Protein AF-0000000074530853 (afdb_homodimer)

Organism: Naegleria gruberi (NCBI:txid5762)

Sequence (790 aa):
MLRNKLYGSTVIQHSIPSSITKKFTQQRLLQLRAMTDRDCDHSHHGNNQDSSLICQQEFNFHFNSVNGVVKGKRWMQDLLSKIGNTPITKLKIPATHDSATYNVSTSQDYSSDTLSDPSMLLIPQLVQIFQAYGLNTQRVKQFVAPWFKNQECSIYQQLNHGIRHLDLRVCKQSTGTTAETKYVACHGIVSVTIANVLRQVKQFLNENKKEIVTLDFNHLYGFSTQNDHLEFVNMSRTILGSDLLINPSQFTTNSTLNQIFTTSQRVFFYYVHTATVINYGSQFNLFPSWKIDTRWANKQDMTSLKTEILVELNSRTDFRYGFVSQIVMTPDLNMMVNGLFESPKSVKELATMNYGVIPTWISNDLPDSKMNVVNADYYHLFGDDFVSAVIAQNLMLRNKLYGSTVIQHSIPSSITKKFTQQRLLQLRAMTDRDCDHSHHGNNQDSSLICQQEFNFHFNSVNGVVKGKRWMQDLLSKIGNTPITKLKIPATHDSATYNVSTSQDYSSDTLSDPSMLLIPQLVQIFQAYGLNTQRVKQFVAPWFKNQECSIYQQLNHGIRHLDLRVCKQSTGTTAETKYVACHGIVSVTIANVLRQVKQFLNENKKEIVTLDFNHLYGFSTQNDHLEFVNMSRTILGSDLLINPSQFTTNSTLNQIFTTSQRVFFYYVHTATVINYGSQFNLFPSWKIDTRWANKQDMTSLKTEILVELNSRTDFRYGFVSQIVMTPDLNMMVNGLFESPKSVKELATMNYGVIPTWISNDLPDSKMNVVNADYYHLFGDDFVSAVIAQNL

InterPro domains:
  IPR017946 PLC-like phosphodiesterase, TIM beta/alpha-barrel domain superfamily [G3DSA:3.20.20.190] (70-394)
  IPR017946 PLC-like phosphodiesterase, TIM beta/alpha-barrel domain superfamily [SSF51695] (73-394)
  IPR051057 Phosphoinositide phospholipase C domain-containing protein [PTHR13593] (38-394)

Foldseek 3Di:
DPDPPPPPPVPPPPPPDDPDPPPPPPPVVVVVVPPPPPVPCPPPPPVQPPLLVLLVDWAWDDDPVAPDIQTQLANCVSCCVQFQFFFQQQAQAEAAALQQLQAQDLVFDFFQCCVPPPQNVVLVVVLVVCVVVVHDSSVSSVLCRQAQRQENHHLLSCNRLNHAEYHFAWTAQPVDDALQRRIATDRRTTGGTVLVNLLSVLVSCVVHQLAAHEYAHAHYGPQDDPVNVVSNLVSSCVSNPQQQADACVLDASRGGSNSPSVGSHHYAAEDDPPVCCVVCCRVSVYDYNVLEDEDDQAAQAQVSLLVSLQVVLVPDDDSSGHYERENEHHDDPVQSVVLVPDPPNHSVRSCVVHVPCVLVCLQPPHDSRRHRYYYYGHQCSPHSSNVNSSNNSSD/DPDPCPPPPPPPPPPPDDPDPPPPPPPVVVVVVPPPPPVPCPPPPPVQPPLLVLLPDWAWDDDPVAPDIQTQLANCVSCCVQFQFFFLLQAQAEAAALQQLQAQDLVFDFFQCCVPPPQNVVLVVVLVVCVVVVHDSSVSSVLCRQAQRQENHHLLSCNRLNHAEYHFAWTADPVDDALQRGIATDRRTTGGTVLVNLLSVLVSCVVHQLAAHEYAHAHYGPQDDPVNVVSNLVSSCVSNPQQQADACVLDASGGGSNSPSVGSHHYAAEDAPVVCCVVCCRVSVYDYNVLAAEDDQAAQAQVSLLVSLQVVLVPDDDSSGHYERENEHHDDPVQSVVLVPDPPNHSVRSCVVHVPCVLVCLQPPHDSRRHRYYYGGHQCSPHSSNVNSSNNSSD

Structure (mmCIF, N/CA/C/O backbone):
data_AF-0000000074530853-model_v1
#
loop_
_entity.id
_entity.type
_entity.pdbx_description
1 polymer 'Predicted protein'
#
loop_
_atom_site.group_PDB
_atom_site.id
_atom_site.type_symbol
_atom_site.label_atom_id
_atom_site.label_alt_id
_atom_site.label_comp_id
_atom_site.label_asym_id
_atom_site.label_entity_id
_atom_site.label_seq_id
_atom_site.pdbx_PDB_ins_code
_atom_site.Cartn_x
_atom_site.Cartn_y
_atom_site.Cartn_z
_atom_site.occupancy
_atom_site.B_iso_or_equiv
_atom_site.auth_seq_id
_atom_site.auth_comp_id
_atom_site.auth_asym_id
_atom_site.auth_atom_id
_atom_site.pdbx_PDB_model_num
ATOM 1 N N . MET A 1 1 ? -43.875 40.969 3.439 1 19.84 1 MET A N 1
ATOM 2 C CA . MET A 1 1 ? -44.25 40.719 2.045 1 19.84 1 MET A CA 1
ATOM 3 C C . MET A 1 1 ? -43.094 41.094 1.112 1 19.84 1 MET A C 1
ATOM 5 O O . MET A 1 1 ? -43.312 41.594 0.015 1 19.84 1 MET A O 1
ATOM 9 N N . LEU A 1 2 ? -41.812 41.125 1.613 1 19.27 2 LEU A N 1
ATOM 10 C CA . LEU A 1 2 ? -40.656 41.75 0.961 1 19.27 2 LEU A CA 1
ATOM 11 C C . LEU A 1 2 ? -40.438 41.125 -0.413 1 19.27 2 LEU A C 1
ATOM 13 O O . LEU A 1 2 ? -40.5 39.906 -0.574 1 19.27 2 LEU A O 1
ATOM 17 N N . ARG A 1 3 ? -40.594 41.938 -1.485 1 18.61 3 ARG A N 1
ATOM 18 C CA . ARG A 1 3 ? -40.562 41.969 -2.943 1 18.61 3 ARG A CA 1
ATOM 19 C C . ARG A 1 3 ? -39.281 41.281 -3.467 1 18.61 3 ARG A C 1
ATOM 21 O O . ARG A 1 3 ? -38.188 41.625 -3.055 1 18.61 3 ARG A O 1
ATOM 28 N N . ASN A 1 4 ? -39.375 39.969 -3.947 1 18.88 4 ASN A N 1
ATOM 29 C CA . ASN A 1 4 ? -38.594 38.812 -4.422 1 18.88 4 ASN A CA 1
ATOM 30 C C . ASN A 1 4 ? -37.875 39.125 -5.73 1 18.88 4 ASN A C 1
ATOM 32 O O . ASN A 1 4 ? -38.438 38.969 -6.812 1 18.88 4 ASN A O 1
ATOM 36 N N . LYS A 1 5 ? -37.219 40.438 -5.758 1 20.22 5 LYS A N 1
ATOM 37 C CA . LYS A 1 5 ? -36.75 40.969 -7.027 1 20.22 5 LYS A CA 1
ATOM 38 C C . LYS A 1 5 ? -35.906 39.938 -7.789 1 20.22 5 LYS A C 1
ATOM 40 O O . LYS A 1 5 ? -34.906 39.469 -7.285 1 20.22 5 LYS A O 1
ATOM 45 N N . LEU A 1 6 ? -36.469 39.125 -8.688 1 20.3 6 LEU A N 1
ATOM 46 C CA . LEU A 1 6 ? -36.188 38 -9.594 1 20.3 6 LEU A CA 1
ATOM 47 C C . LEU A 1 6 ? -35.188 38.406 -10.656 1 20.3 6 LEU A C 1
ATOM 49 O O . LEU A 1 6 ? -35.5 39.125 -11.602 1 20.3 6 LEU A O 1
ATOM 53 N N . TYR A 1 7 ? -34.094 39.25 -10.211 1 19.94 7 TYR A N 1
ATOM 54 C CA . TYR A 1 7 ? -33.312 39.844 -11.281 1 19.94 7 TYR A CA 1
ATOM 55 C C . TYR A 1 7 ? -32.844 38.781 -12.266 1 19.94 7 TYR A C 1
ATOM 57 O O . TYR A 1 7 ? -32.438 37.656 -11.867 1 19.94 7 TYR A O 1
ATOM 65 N N . GLY A 1 8 ? -33.406 38.688 -13.453 1 20.14 8 GLY A N 1
ATOM 66 C CA . GLY A 1 8 ? -33.375 37.938 -14.695 1 20.14 8 GLY A CA 1
ATOM 67 C C . GLY A 1 8 ? -32 37.906 -15.328 1 20.14 8 GLY A C 1
ATOM 68 O O . GLY A 1 8 ? -31.531 38.906 -15.883 1 20.14 8 GLY A O 1
ATOM 69 N N . SER A 1 9 ? -30.938 37.406 -14.609 1 18.47 9 SER A N 1
ATOM 70 C CA . SER A 1 9 ? -29.531 37.469 -15.031 1 18.47 9 SER A CA 1
ATOM 71 C C . SER A 1 9 ? -29.344 36.781 -16.375 1 18.47 9 SER A C 1
ATOM 73 O O . SER A 1 9 ? -29.625 35.594 -16.516 1 18.47 9 SER A O 1
ATOM 75 N N . THR A 1 10 ? -29.703 37.438 -17.422 1 19.89 10 THR A N 1
ATOM 76 C CA . THR A 1 10 ? -29.609 37 -18.797 1 19.89 10 THR A CA 1
ATOM 77 C C . THR A 1 10 ? -28.203 36.531 -19.141 1 19.89 10 THR A C 1
ATOM 79 O O . THR A 1 10 ? -27.266 37.344 -19.109 1 19.89 10 THR A O 1
ATOM 82 N N . VAL A 1 11 ? -27.75 35.406 -18.766 1 20.22 11 VAL A N 1
ATOM 83 C CA . VAL A 1 11 ? -26.438 34.812 -18.969 1 20.22 11 VAL A CA 1
ATOM 84 C C . VAL A 1 11 ? -26.141 34.719 -20.453 1 20.22 11 VAL A C 1
ATOM 86 O O . VAL A 1 11 ? -26.875 34.031 -21.188 1 20.22 11 VAL A O 1
ATOM 89 N N . ILE A 1 12 ? -25.672 35.812 -21.031 1 20.52 12 ILE A N 1
ATOM 90 C CA . ILE A 1 12 ? -25.312 35.938 -22.438 1 20.52 12 ILE A CA 1
ATOM 91 C C . ILE A 1 12 ? -24.344 34.812 -22.812 1 20.52 12 ILE A C 1
ATOM 93 O O . ILE A 1 12 ? -23.328 34.625 -22.141 1 20.52 12 ILE A O 1
ATOM 97 N N . GLN A 1 13 ? -24.703 33.781 -23.531 1 19.81 13 GLN A N 1
ATOM 98 C CA . GLN A 1 13 ? -24.203 32.531 -24.062 1 19.81 13 GLN A CA 1
ATOM 99 C C . GLN A 1 13 ? -23.062 32.75 -25.062 1 19.81 13 GLN A C 1
ATOM 101 O O . GLN A 1 13 ? -23.312 33.062 -26.234 1 19.81 13 GLN A O 1
ATOM 106 N N . HIS A 1 14 ? -22.109 33.688 -24.734 1 19.84 14 HIS A N 1
ATOM 107 C CA . HIS A 1 14 ? -21.25 33.938 -25.891 1 19.84 14 HIS A CA 1
ATOM 108 C C . HIS A 1 14 ? -20.531 32.656 -26.312 1 19.84 14 HIS A C 1
ATOM 110 O O . HIS A 1 14 ? -20.094 31.875 -25.453 1 19.84 14 HIS A O 1
ATOM 116 N N . SER A 1 15 ? -20.719 32.125 -27.531 1 20.89 15 SER A N 1
ATOM 117 C CA . SER A 1 15 ? -20.344 30.984 -28.375 1 20.89 15 SER A CA 1
ATOM 118 C C . SER A 1 15 ? -18.844 30.938 -28.594 1 20.89 15 SER A C 1
ATOM 120 O O . SER A 1 15 ? -18.281 31.75 -29.328 1 20.89 15 SER A O 1
ATOM 122 N N . ILE A 1 16 ? -17.969 30.766 -27.578 1 22.27 16 ILE A N 1
ATOM 123 C CA . ILE A 1 16 ? -16.547 30.828 -27.859 1 22.27 16 ILE A CA 1
ATOM 124 C C . ILE A 1 16 ? -16.172 29.703 -28.828 1 22.27 16 ILE A C 1
ATOM 126 O O . ILE A 1 16 ? -16.547 28.547 -28.625 1 22.27 16 ILE A O 1
ATOM 130 N N . PRO A 1 17 ? -15.68 29.953 -30.078 1 22.41 17 PRO A N 1
ATOM 131 C CA . PRO A 1 17 ? -15.43 29.094 -31.234 1 22.41 17 PRO A CA 1
ATOM 132 C C . PRO A 1 17 ? -14.469 27.953 -30.922 1 22.41 17 PRO A C 1
ATOM 134 O O . PRO A 1 17 ? -13.641 28.062 -30.016 1 22.41 17 PRO A O 1
ATOM 137 N N . SER A 1 18 ? -14.727 26.609 -31.469 1 21.72 18 SER A N 1
ATOM 138 C CA . SER A 1 18 ? -14.43 25.188 -31.359 1 21.72 18 SER A CA 1
ATOM 139 C C . SER A 1 18 ? -12.953 24.906 -31.609 1 21.72 18 SER A C 1
ATOM 141 O O . SER A 1 18 ? -12.414 23.906 -31.125 1 21.72 18 SER A O 1
ATOM 143 N N . SER A 1 19 ? -12.266 25.609 -32.5 1 21.89 19 SER A N 1
ATOM 144 C CA . SER A 1 19 ? -11.211 25.047 -33.344 1 21.89 19 SER A CA 1
ATOM 145 C C . SER A 1 19 ? -9.922 24.859 -32.562 1 21.89 19 SER A C 1
ATOM 147 O O . SER A 1 19 ? -9.109 23.984 -32.875 1 21.89 19 SER A O 1
ATOM 149 N N . ILE A 1 20 ? -9.422 25.844 -31.844 1 22.17 20 ILE A N 1
ATOM 150 C CA . ILE A 1 20 ? -7.984 25.969 -31.609 1 22.17 20 ILE A CA 1
ATOM 151 C C . ILE A 1 20 ? -7.539 24.969 -30.547 1 22.17 20 ILE A C 1
ATOM 153 O O . ILE A 1 20 ? -6.355 24.906 -30.203 1 22.17 20 ILE A O 1
ATOM 157 N N . THR A 1 21 ? -8.422 24.297 -29.766 1 19.28 21 THR A N 1
ATOM 158 C CA . THR A 1 21 ? -7.949 23.719 -28.516 1 19.28 21 THR A CA 1
ATOM 159 C C . THR A 1 21 ? -7.27 22.375 -28.75 1 19.28 21 THR A C 1
ATOM 161 O O . THR A 1 21 ? -6.863 21.703 -27.812 1 19.28 21 THR A O 1
ATOM 164 N N . LYS A 1 22 ? -7.32 21.828 -29.953 1 24.02 22 LYS A N 1
ATOM 165 C CA . LYS A 1 22 ? -6.996 20.406 -30.078 1 24.02 22 LYS A CA 1
ATOM 166 C C . LYS A 1 22 ? -5.504 20.156 -29.875 1 24.02 22 LYS A C 1
ATOM 168 O O . LYS A 1 22 ? -5.105 19.141 -29.312 1 24.02 22 LYS A O 1
ATOM 173 N N . LYS A 1 23 ? -4.652 20.938 -30.672 1 25.73 23 LYS A N 1
ATOM 174 C CA . LYS A 1 23 ? -3.342 20.453 -31.094 1 25.73 23 LYS A CA 1
ATOM 175 C C . LYS A 1 23 ? -2.354 20.453 -29.922 1 25.73 23 LYS A C 1
ATOM 177 O O . LYS A 1 23 ? -1.298 19.812 -30 1 25.73 23 LYS A O 1
ATOM 182 N N . PHE A 1 24 ? -2.574 21.391 -29.031 1 21.55 24 PHE A N 1
ATOM 183 C CA . PHE A 1 24 ? -1.417 21.578 -28.172 1 21.55 24 PHE A CA 1
ATOM 184 C C . PHE A 1 24 ? -1.281 20.422 -27.188 1 21.55 24 PHE A C 1
ATOM 186 O O . PHE A 1 24 ? -0.34 20.375 -26.391 1 21.55 24 PHE A O 1
ATOM 193 N N . THR A 1 25 ? -2.371 19.609 -27.047 1 22.95 25 THR A N 1
ATOM 194 C CA . THR A 1 25 ? -2.348 18.75 -25.875 1 22.95 25 THR A CA 1
ATOM 195 C C . THR A 1 25 ? -1.467 17.531 -26.109 1 22.95 25 THR A C 1
ATOM 197 O O . THR A 1 25 ? -1.096 16.844 -25.156 1 22.95 25 THR A O 1
ATOM 200 N N . GLN A 1 26 ? -1.336 17.203 -27.375 1 21.59 26 GLN A N 1
ATOM 201 C CA . GLN A 1 26 ? -0.787 15.867 -27.609 1 21.59 26 GLN A CA 1
ATOM 202 C C . GLN A 1 26 ? 0.68 15.797 -27.188 1 21.59 26 GLN A C 1
ATOM 204 O O . GLN A 1 26 ? 1.127 14.789 -26.656 1 21.59 26 GLN A O 1
ATOM 209 N N . GLN A 1 27 ? 1.491 16.812 -27.672 1 2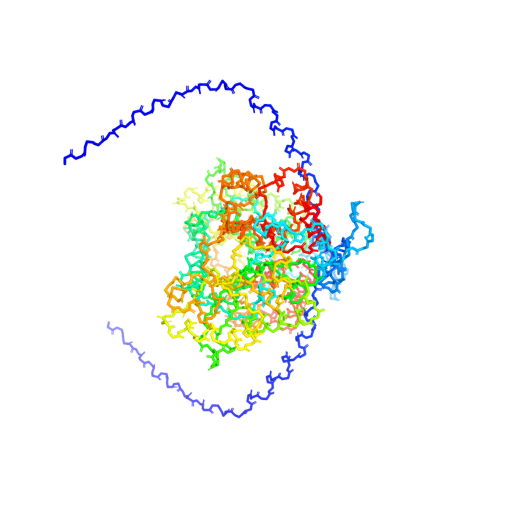2.86 27 GLN A N 1
ATOM 210 C CA . GLN A 1 27 ? 2.938 16.625 -27.703 1 22.86 27 GLN A CA 1
ATOM 211 C C . GLN A 1 27 ? 3.52 16.609 -26.281 1 22.86 27 GLN A C 1
ATOM 213 O O . GLN A 1 27 ? 4.523 15.945 -26.031 1 22.86 27 GLN A O 1
ATOM 218 N N . ARG A 1 28 ? 3.045 17.516 -25.391 1 23.84 28 ARG A N 1
ATOM 219 C CA . ARG A 1 28 ? 3.766 17.672 -24.141 1 23.84 28 ARG A CA 1
ATOM 220 C C . ARG A 1 28 ? 3.609 16.422 -23.266 1 23.84 28 ARG A C 1
ATOM 222 O O . ARG A 1 28 ? 4.262 16.297 -22.234 1 23.84 28 ARG A O 1
ATOM 229 N N . LEU A 1 29 ? 2.559 15.656 -23.578 1 23.06 29 LEU A N 1
ATOM 230 C CA . LEU A 1 29 ? 2.363 14.469 -22.75 1 23.06 29 LEU A CA 1
ATOM 231 C C . LEU A 1 29 ? 3.482 13.461 -22.969 1 23.06 29 LEU A C 1
ATOM 233 O O . LEU A 1 29 ? 3.705 12.578 -22.141 1 23.06 29 LEU A O 1
ATOM 237 N N . LEU A 1 30 ? 4.07 13.445 -24.172 1 24.67 30 LEU A N 1
ATOM 238 C CA . LEU A 1 30 ? 5.051 12.414 -24.5 1 24.67 30 LEU A CA 1
ATOM 239 C C . LEU A 1 30 ? 6.316 12.594 -23.656 1 24.67 30 LEU A C 1
ATOM 241 O O . LEU A 1 30 ? 6.941 11.617 -23.266 1 24.67 30 LEU A O 1
ATOM 245 N N . GLN A 1 31 ? 6.836 13.906 -23.609 1 23.45 31 GLN A N 1
ATOM 246 C CA . GLN A 1 31 ? 8.172 14.039 -23.047 1 23.45 31 GLN A CA 1
ATOM 247 C C . GLN A 1 31 ? 8.164 13.734 -21.547 1 23.45 31 GLN A C 1
ATOM 249 O O . GLN A 1 31 ? 9.211 13.438 -20.969 1 23.45 31 GLN A O 1
ATOM 254 N N . LEU A 1 32 ? 7.02 14.031 -20.875 1 22.2 32 LEU A N 1
ATOM 255 C CA . LEU A 1 32 ? 7.09 13.883 -19.438 1 22.2 32 LEU A CA 1
ATOM 256 C C . LEU A 1 32 ? 7.102 12.414 -19.031 1 22.2 32 LEU A C 1
ATOM 258 O O . LEU A 1 32 ? 7.219 12.094 -17.844 1 22.2 32 LEU A O 1
ATOM 262 N N . ARG A 1 33 ? 6.656 11.477 -19.922 1 23.64 33 ARG A N 1
ATOM 263 C CA . ARG A 1 33 ? 6.699 10.062 -19.562 1 23.64 33 ARG A CA 1
ATOM 264 C C . ARG A 1 33 ? 8.133 9.602 -19.328 1 23.64 33 ARG A C 1
ATOM 266 O O . ARG A 1 33 ? 8.359 8.523 -18.766 1 23.64 33 ARG A O 1
ATOM 273 N N . ALA A 1 34 ? 9.094 10.227 -20.062 1 23.89 34 ALA A N 1
ATOM 274 C CA . ALA A 1 34 ? 10.438 9.641 -20.062 1 23.89 34 ALA A CA 1
ATOM 275 C C . ALA A 1 34 ? 11.07 9.727 -18.672 1 23.89 34 ALA A C 1
ATOM 277 O O . ALA A 1 34 ? 11.828 8.836 -18.281 1 23.89 34 ALA A O 1
ATOM 278 N N . MET A 1 35 ? 10.914 10.977 -18.078 1 22.91 35 MET A N 1
ATOM 279 C CA . MET A 1 35 ? 11.852 11.102 -16.969 1 22.91 35 MET A CA 1
ATOM 280 C C . MET A 1 35 ? 11.406 10.25 -15.781 1 22.91 35 MET A C 1
ATOM 282 O O . MET A 1 35 ? 12.188 10 -14.859 1 22.91 35 MET A O 1
ATOM 286 N N . THR A 1 36 ? 10.07 10.094 -15.703 1 23.19 36 THR A N 1
ATOM 287 C CA . THR A 1 36 ? 9.672 9.688 -14.359 1 23.19 36 THR A CA 1
ATOM 288 C C . THR A 1 36 ? 9.992 8.211 -14.125 1 23.19 36 THR A C 1
ATOM 290 O O . THR A 1 36 ? 9.773 7.684 -13.031 1 23.19 36 THR A O 1
ATOM 293 N N . ASP A 1 37 ? 10.195 7.535 -15.242 1 22.77 37 ASP A N 1
ATOM 294 C CA . ASP A 1 37 ? 10.312 6.121 -14.898 1 22.77 37 ASP A CA 1
ATOM 295 C C . ASP A 1 37 ? 11.578 5.852 -14.094 1 22.77 37 ASP A C 1
ATOM 297 O O . ASP A 1 37 ? 12.414 5.035 -14.492 1 22.77 37 ASP A O 1
ATOM 301 N N . ARG A 1 38 ? 12.18 6.934 -13.602 1 22.92 38 ARG A N 1
ATOM 302 C CA . ARG A 1 38 ? 13.344 6.398 -12.906 1 22.92 38 ARG A CA 1
ATOM 303 C C . ARG A 1 38 ? 12.93 5.383 -11.852 1 22.92 38 ARG A C 1
ATOM 305 O O . ARG A 1 38 ? 12.258 5.73 -10.875 1 22.92 38 ARG A O 1
ATOM 312 N N . ASP A 1 39 ? 12.609 4.195 -12.289 1 22.91 39 ASP A N 1
ATOM 313 C CA . ASP A 1 39 ? 12.547 2.986 -11.477 1 22.91 39 ASP A CA 1
ATOM 314 C C . ASP A 1 39 ? 13.602 3.014 -10.367 1 22.91 39 ASP A C 1
ATOM 316 O O . ASP A 1 39 ? 14.797 3.156 -10.648 1 22.91 39 ASP A O 1
ATOM 320 N N . CYS A 1 40 ? 13.32 3.754 -9.406 1 22.86 40 CYS A N 1
ATOM 321 C CA . CYS A 1 40 ? 14.203 3.549 -8.258 1 22.86 40 CYS A CA 1
ATOM 322 C C . CYS A 1 40 ? 14.469 2.066 -8.031 1 22.86 40 CYS A C 1
ATOM 324 O O . CYS A 1 40 ? 13.672 1.377 -7.391 1 22.86 40 CYS A O 1
ATOM 326 N N . ASP A 1 41 ? 15.039 1.443 -9.07 1 23.83 41 ASP A N 1
ATOM 327 C CA . ASP A 1 41 ? 15.695 0.152 -8.914 1 23.83 41 ASP A CA 1
ATOM 328 C C . ASP A 1 41 ? 16.656 0.168 -7.727 1 23.83 41 ASP A C 1
ATOM 330 O O . ASP A 1 41 ? 17.797 0.631 -7.848 1 23.83 41 ASP A O 1
ATOM 334 N N . HIS A 1 42 ? 16.281 0.712 -6.609 1 25.09 42 HIS A N 1
ATOM 335 C CA . HIS A 1 42 ? 17.172 0.281 -5.543 1 25.09 42 HIS A CA 1
ATOM 336 C C . HIS A 1 42 ? 17.375 -1.231 -5.566 1 25.09 42 HIS A C 1
ATOM 338 O O . HIS A 1 42 ? 16.484 -1.983 -5.168 1 25.09 42 HIS A O 1
ATOM 344 N N . SER A 1 43 ? 18.125 -1.641 -6.543 1 25.64 43 SER A N 1
ATOM 345 C CA . SER A 1 43 ? 18.766 -2.947 -6.57 1 25.64 43 SER A CA 1
ATOM 346 C C . SER A 1 43 ? 19.5 -3.23 -5.266 1 25.64 43 SER A C 1
ATOM 348 O O . SER A 1 43 ? 20.516 -2.6 -4.965 1 25.64 43 SER A O 1
ATOM 350 N N . HIS A 1 44 ? 18.922 -3.242 -4.141 1 27.77 44 HIS A N 1
ATOM 351 C CA . HIS A 1 44 ? 19.719 -4.105 -3.283 1 27.77 44 HIS A CA 1
ATOM 352 C C . HIS A 1 44 ? 20.219 -5.332 -4.043 1 27.77 44 HIS A C 1
ATOM 354 O O . HIS A 1 44 ? 19.406 -6.078 -4.609 1 27.77 44 HIS A O 1
ATOM 360 N N . HIS A 1 45 ? 21.344 -5.16 -4.641 1 29.14 45 HIS A N 1
ATOM 361 C CA . HIS A 1 45 ? 22.156 -6.219 -5.238 1 29.14 45 HIS A CA 1
ATOM 362 C C . HIS A 1 45 ? 22.328 -7.391 -4.277 1 29.14 45 HIS A C 1
ATOM 364 O O . HIS A 1 45 ? 23.359 -7.527 -3.641 1 29.14 45 HIS A O 1
ATOM 370 N N . GLY A 1 46 ? 21.641 -7.598 -3.219 1 31.03 46 GLY A N 1
ATOM 371 C CA . GLY A 1 46 ? 21.922 -8.992 -2.938 1 31.03 46 GLY A CA 1
ATOM 372 C C . GLY A 1 46 ? 21.906 -9.867 -4.18 1 31.03 46 GLY A C 1
ATOM 373 O O . GLY A 1 46 ? 21.359 -9.477 -5.211 1 31.03 46 GLY A O 1
ATOM 374 N N . ASN A 1 47 ? 22.859 -10.734 -4.336 1 33.5 47 ASN A N 1
ATOM 375 C CA . ASN A 1 47 ? 22.969 -11.648 -5.461 1 33.5 47 ASN A CA 1
ATOM 376 C C . ASN A 1 47 ? 21.609 -12.094 -5.969 1 33.5 47 ASN A C 1
ATOM 378 O O . ASN A 1 47 ? 21.172 -13.219 -5.695 1 33.5 47 ASN A O 1
ATOM 382 N N . ASN A 1 48 ? 20.625 -11.344 -5.637 1 37.88 48 ASN A N 1
ATOM 383 C CA . ASN A 1 48 ? 19.422 -11.844 -6.293 1 37.88 48 ASN A CA 1
ATOM 384 C C . ASN A 1 48 ? 19.609 -11.93 -7.809 1 37.88 48 ASN A C 1
ATOM 386 O O . ASN A 1 48 ? 19.578 -10.906 -8.5 1 37.88 48 ASN A O 1
ATOM 390 N N . GLN A 1 49 ? 20.391 -12.648 -8.32 1 45.69 49 GLN A N 1
ATOM 391 C CA . GLN A 1 49 ? 20.297 -12.969 -9.742 1 45.69 49 GLN A CA 1
ATOM 392 C C . GLN A 1 49 ? 18.859 -12.773 -10.25 1 45.69 49 GLN A C 1
ATOM 394 O O . GLN A 1 49 ? 17.906 -13.141 -9.57 1 45.69 49 GLN A O 1
ATOM 399 N N . ASP A 1 50 ? 18.516 -11.766 -11.062 1 65.69 50 ASP A N 1
ATOM 400 C CA . ASP A 1 50 ? 17.281 -11.523 -11.797 1 65.69 50 ASP A CA 1
ATOM 401 C C . ASP A 1 50 ? 16.578 -12.836 -12.133 1 65.69 50 ASP A C 1
ATOM 403 O O . ASP A 1 50 ? 17.094 -13.633 -12.914 1 65.69 50 ASP A O 1
ATOM 407 N N . SER A 1 51 ? 15.672 -13.281 -11.289 1 71.88 51 SER A N 1
ATOM 408 C CA . SER A 1 51 ? 14.922 -14.516 -11.453 1 71.88 51 SER A CA 1
ATOM 409 C C . SER A 1 51 ? 14.555 -14.742 -12.922 1 71.88 51 SER A C 1
ATOM 411 O O . SER A 1 51 ? 14.445 -15.891 -13.367 1 71.88 51 SER A O 1
ATOM 413 N N . SER A 1 52 ? 14.5 -13.672 -13.586 1 76.25 52 SER A N 1
ATOM 414 C CA . SER A 1 52 ? 14.164 -13.812 -15 1 76.25 52 SER A CA 1
ATOM 415 C C . SER A 1 52 ? 15.336 -14.391 -15.789 1 76.25 52 SER A C 1
ATOM 417 O O . SER A 1 52 ? 15.141 -15.055 -16.812 1 76.25 52 SER A O 1
ATOM 419 N N . LEU A 1 53 ? 16.516 -14.172 -15.242 1 84.06 53 LEU A N 1
ATOM 420 C CA . LEU A 1 53 ? 17.703 -14.727 -15.898 1 84.06 53 LEU A CA 1
ATOM 421 C C . LEU A 1 53 ? 17.781 -16.234 -15.688 1 84.06 53 LEU A C 1
ATOM 423 O O . LEU A 1 53 ? 18.234 -16.969 -16.562 1 84.06 53 LEU A O 1
ATOM 427 N N . ILE A 1 54 ? 17.219 -16.672 -14.633 1 87.94 54 ILE A N 1
ATOM 428 C CA . ILE A 1 54 ? 17.234 -18.094 -14.328 1 87.94 54 ILE A CA 1
ATOM 429 C C . ILE A 1 54 ? 16.328 -18.844 -15.312 1 87.94 54 ILE A C 1
ATOM 431 O O . ILE A 1 54 ? 16.625 -19.984 -15.688 1 87.94 54 ILE A O 1
ATOM 435 N N . CYS A 1 55 ? 15.297 -18.234 -15.734 1 94.62 55 CYS A N 1
ATOM 436 C CA . CYS A 1 55 ? 14.375 -18.875 -16.656 1 94.62 55 CYS A CA 1
ATOM 437 C C . CYS A 1 55 ? 15.078 -19.25 -17.969 1 94.62 55 CYS A C 1
ATOM 439 O O . CYS A 1 55 ? 14.68 -20.188 -18.641 1 94.62 55 CYS A O 1
ATOM 441 N N . GLN A 1 56 ? 16.156 -18.625 -18.25 1 93 56 GLN A N 1
ATOM 442 C CA . GLN A 1 56 ? 16.844 -18.844 -19.516 1 93 56 GLN A CA 1
ATOM 443 C C . GLN A 1 56 ? 17.953 -19.891 -19.375 1 93 56 GLN A C 1
ATOM 445 O O . GLN A 1 56 ? 18.531 -20.328 -20.359 1 93 56 GLN A O 1
ATOM 450 N N . GLN A 1 57 ? 18.141 -20.359 -18.25 1 94.19 57 GLN A N 1
ATOM 451 C CA . GLN A 1 57 ? 19.234 -21.297 -17.984 1 94.19 57 GLN A CA 1
ATOM 452 C C . GLN A 1 57 ? 18.766 -22.75 -18.172 1 94.19 57 GLN A C 1
ATOM 454 O O . GLN A 1 57 ? 17.578 -23.047 -18.031 1 94.19 57 GLN A O 1
ATOM 459 N N . GLU A 1 58 ? 19.766 -23.578 -18.516 1 95 58 GLU A N 1
ATOM 460 C CA . GLU A 1 58 ? 19.5 -25.016 -18.531 1 95 58 GLU A CA 1
ATOM 461 C C . GLU A 1 58 ? 19.75 -25.625 -17.141 1 95 58 GLU A C 1
ATOM 463 O O . GLU A 1 58 ? 20.688 -25.234 -16.438 1 95 58 GLU A O 1
ATOM 468 N N . PHE A 1 59 ? 18.875 -26.484 -16.812 1 97.44 59 PHE A N 1
ATOM 469 C CA . PHE A 1 59 ? 19.062 -27.219 -15.562 1 97.44 59 PHE A CA 1
ATOM 470 C C . PHE A 1 59 ? 19.766 -28.547 -15.828 1 97.44 59 PHE A C 1
ATOM 472 O O . PHE A 1 59 ? 19.328 -29.344 -16.656 1 97.44 59 PHE A O 1
ATOM 479 N N . ASN A 1 60 ? 20.938 -28.734 -15.188 1 97.12 60 ASN A N 1
ATOM 480 C CA . ASN A 1 60 ? 21.719 -29.969 -15.219 1 97.12 60 ASN A CA 1
ATOM 481 C C . ASN A 1 60 ? 21.938 -30.531 -13.82 1 97.12 60 ASN A C 1
ATOM 483 O O . ASN A 1 60 ? 22.266 -29.797 -12.891 1 97.12 60 ASN A O 1
ATOM 487 N N . PHE A 1 61 ? 21.703 -31.859 -13.734 1 96.62 61 PHE A N 1
ATOM 488 C CA . PHE A 1 61 ? 21.75 -32.469 -12.414 1 96.62 61 PHE A CA 1
ATOM 489 C C . PHE A 1 61 ? 22.875 -33.5 -12.352 1 96.62 61 PHE A C 1
ATOM 491 O O . PHE A 1 61 ? 23.141 -34.219 -13.336 1 96.62 61 PHE A O 1
ATOM 498 N N . HIS A 1 62 ? 23.5 -33.562 -11.195 1 94.75 62 HIS A N 1
ATOM 499 C CA . HIS A 1 62 ? 24.469 -34.594 -10.883 1 94.75 62 HIS A CA 1
ATOM 500 C C . HIS A 1 62 ? 24.016 -35.438 -9.688 1 94.75 62 HIS A C 1
ATOM 502 O O . HIS A 1 62 ? 23.906 -34.938 -8.578 1 94.75 62 HIS A O 1
ATOM 508 N N . PHE A 1 63 ? 23.703 -36.688 -10.039 1 94.19 63 PHE A N 1
ATOM 509 C CA . PHE A 1 63 ? 23.281 -37.625 -8.992 1 94.19 63 PHE A CA 1
ATOM 510 C C . PHE A 1 63 ? 24.344 -38.688 -8.75 1 94.19 63 PHE A C 1
ATOM 512 O O . PHE A 1 63 ? 24.953 -39.188 -9.695 1 94.19 63 PHE A O 1
ATOM 519 N N . ASN A 1 64 ? 24.594 -39.062 -7.555 1 88.94 64 ASN A N 1
ATOM 520 C CA . ASN A 1 64 ? 25.641 -40.031 -7.199 1 88.94 64 ASN A CA 1
ATOM 521 C C . ASN A 1 64 ? 25.391 -41.375 -7.816 1 88.94 64 ASN A C 1
ATOM 523 O O . ASN A 1 64 ? 26.328 -42.094 -8.188 1 88.94 64 ASN A O 1
ATOM 527 N N . SER A 1 65 ? 24.203 -41.75 -7.98 1 89.12 65 SER A N 1
ATOM 528 C CA . SER A 1 65 ? 23.844 -43.094 -8.422 1 89.12 65 SER A CA 1
ATOM 529 C C . SER A 1 65 ? 23.781 -43.188 -9.938 1 89.12 65 SER A C 1
ATOM 531 O O . SER A 1 65 ? 23.469 -44.25 -10.492 1 89.12 65 SER A O 1
ATOM 533 N N . VAL A 1 66 ? 24.016 -42.125 -10.578 1 90.75 66 VAL A N 1
ATOM 534 C CA . VAL A 1 66 ? 23.906 -42.094 -12.031 1 90.75 66 VAL A CA 1
ATOM 535 C C . VAL A 1 66 ? 25.219 -41.594 -12.633 1 90.75 66 VAL A C 1
ATOM 537 O O . VAL A 1 66 ? 25.797 -40.594 -12.156 1 90.75 66 VAL A O 1
ATOM 540 N N . ASN A 1 67 ? 25.672 -42.312 -13.648 1 86.69 67 ASN A N 1
ATOM 541 C CA . ASN A 1 67 ? 26.859 -41.844 -14.359 1 86.69 67 ASN A CA 1
ATOM 542 C C . ASN A 1 67 ? 26.547 -40.75 -15.367 1 86.69 67 ASN A C 1
ATOM 544 O O . ASN A 1 67 ? 25.641 -40.906 -16.188 1 86.69 67 ASN A O 1
ATOM 548 N N . GLY A 1 68 ? 27.141 -39.656 -15.164 1 90.19 68 GLY A N 1
ATOM 549 C CA . GLY A 1 68 ? 26.984 -38.594 -16.125 1 90.19 68 GLY A CA 1
ATOM 550 C C . GLY A 1 68 ? 26.016 -37.5 -15.672 1 90.19 68 GLY A C 1
ATOM 551 O O . GLY A 1 68 ? 25.562 -37.5 -14.523 1 90.19 68 GLY A O 1
ATOM 552 N N . VAL A 1 69 ? 25.703 -36.594 -16.594 1 95.69 69 VAL A N 1
ATOM 553 C CA . VAL A 1 69 ? 24.844 -35.438 -16.312 1 95.69 69 VAL A CA 1
ATOM 554 C C . VAL A 1 69 ? 23.422 -35.75 -16.734 1 95.69 69 VAL A C 1
ATOM 556 O O . VAL A 1 69 ? 23.172 -36.281 -17.812 1 95.69 69 VAL A O 1
ATOM 559 N N . VAL A 1 70 ? 22.531 -35.562 -15.836 1 97.75 70 VAL A N 1
ATOM 560 C CA . VAL A 1 70 ? 21.109 -35.656 -16.141 1 97.75 70 VAL A CA 1
ATOM 561 C C . VAL A 1 70 ? 20.578 -34.281 -16.5 1 97.75 70 VAL A C 1
ATOM 563 O O . VAL A 1 70 ? 20.656 -33.344 -15.703 1 97.75 70 VAL A O 1
ATOM 566 N N . LYS A 1 71 ? 19.984 -34.094 -17.703 1 98.25 71 LYS A N 1
ATOM 567 C CA . LYS A 1 71 ? 19.484 -32.812 -18.156 1 98.25 71 LYS A CA 1
ATOM 568 C C . LYS A 1 71 ? 18 -32.625 -17.812 1 98.25 71 LYS A C 1
ATOM 570 O O . LYS A 1 71 ? 17.219 -33.562 -17.969 1 98.25 71 LYS A O 1
ATOM 575 N N . GLY A 1 72 ? 17.656 -31.5 -17.391 1 98.44 72 GLY A N 1
ATOM 576 C CA . GLY A 1 72 ? 16.266 -31.219 -17.047 1 98.44 72 GLY A CA 1
ATOM 577 C C . GLY A 1 72 ? 15.305 -31.469 -18.188 1 98.44 72 GLY A C 1
ATOM 578 O O . GLY A 1 72 ? 14.234 -32.062 -17.984 1 98.44 72 GLY A O 1
ATOM 579 N N . LYS A 1 73 ? 15.711 -31.172 -19.406 1 98.5 73 LYS A N 1
ATOM 580 C CA . LYS A 1 73 ? 14.836 -31.266 -20.562 1 98.5 73 LYS A CA 1
ATOM 581 C C . LYS A 1 73 ? 14.562 -32.719 -20.938 1 98.5 73 LYS A C 1
ATOM 583 O O . LYS A 1 73 ? 13.602 -33 -21.656 1 98.5 73 LYS A O 1
ATOM 588 N N . ARG A 1 74 ? 15.406 -33.688 -20.484 1 98.56 74 ARG A N 1
ATOM 589 C CA . ARG A 1 74 ? 15.211 -35.062 -20.875 1 98.56 74 ARG A CA 1
ATOM 590 C C . ARG A 1 74 ? 15.57 -36 -19.719 1 98.56 74 ARG A C 1
ATOM 592 O O . ARG A 1 74 ? 16.203 -37.062 -19.938 1 98.56 74 ARG A O 1
ATOM 599 N N . TRP A 1 75 ? 15.266 -35.625 -18.469 1 98.62 75 TRP A N 1
ATOM 600 C CA . TRP A 1 75 ? 15.672 -36.406 -17.312 1 98.62 75 TRP A CA 1
ATOM 601 C C . TRP A 1 75 ? 14.992 -37.781 -17.297 1 98.62 75 TRP A C 1
ATOM 603 O O . TRP A 1 75 ? 15.555 -38.75 -16.781 1 98.62 75 TRP A O 1
ATOM 613 N N . MET A 1 76 ? 13.797 -37.938 -17.828 1 98.62 76 MET A N 1
ATOM 614 C CA . MET A 1 76 ? 13.156 -39.25 -17.906 1 98.62 76 MET A CA 1
ATOM 615 C C . MET A 1 76 ? 13.914 -40.156 -18.844 1 98.62 76 MET A C 1
ATOM 617 O O . MET A 1 76 ? 14.117 -41.344 -18.531 1 98.62 76 MET A O 1
ATOM 621 N N . GLN A 1 77 ? 14.344 -39.656 -19.938 1 98.12 77 GLN A N 1
ATOM 622 C CA . GLN A 1 77 ? 15.172 -40.406 -20.859 1 98.12 77 GLN A CA 1
ATOM 623 C C . GLN A 1 77 ? 16.5 -40.812 -20.219 1 98.12 77 GLN A C 1
ATOM 625 O O . GLN A 1 77 ? 16.922 -41.938 -20.297 1 98.12 77 GLN A O 1
ATOM 630 N N . ASP A 1 78 ? 17.141 -39.844 -19.625 1 97.94 78 ASP A N 1
ATOM 631 C CA . ASP A 1 78 ? 18.453 -40.062 -19.047 1 97.94 78 ASP A CA 1
ATOM 632 C C . ASP A 1 78 ? 18.391 -41.062 -17.906 1 97.94 78 ASP A C 1
ATOM 634 O O . ASP A 1 78 ? 19.359 -41.781 -17.656 1 97.94 78 ASP A O 1
ATOM 638 N N . LEU A 1 79 ? 17.25 -41.188 -17.266 1 98 79 LEU A N 1
ATOM 639 C CA . LEU A 1 79 ? 17.125 -42.062 -16.109 1 98 79 LEU A CA 1
ATOM 640 C C . LEU A 1 79 ? 16.297 -43.312 -16.469 1 98 79 LEU A C 1
ATOM 642 O O . LEU A 1 79 ? 15.852 -44.031 -15.578 1 98 79 LEU A O 1
ATOM 646 N N . LEU A 1 80 ? 16.062 -43.562 -17.703 1 97.56 80 LEU A N 1
ATOM 647 C CA . LEU A 1 80 ? 15.133 -44.594 -18.156 1 97.56 80 LEU A CA 1
ATOM 648 C C . LEU A 1 80 ? 15.539 -45.969 -17.641 1 97.56 80 LEU A C 1
ATOM 650 O O . LEU A 1 80 ? 14.688 -46.781 -17.297 1 97.56 80 LEU A O 1
ATOM 654 N N . SER A 1 81 ? 16.781 -46.25 -17.516 1 96.44 81 SER A N 1
ATOM 655 C CA . SER A 1 81 ? 17.266 -47.531 -17.031 1 96.44 81 SER A CA 1
ATOM 656 C C . SER A 1 81 ? 16.891 -47.781 -15.578 1 96.44 81 SER A C 1
ATOM 658 O O . SER A 1 81 ? 16.734 -48.906 -15.141 1 96.44 81 SER A O 1
ATOM 660 N N . LYS A 1 82 ? 16.672 -46.688 -14.883 1 96.38 82 LYS A N 1
ATOM 661 C CA . LYS A 1 82 ? 16.391 -46.781 -13.461 1 96.38 82 LYS A CA 1
ATOM 662 C C . LYS A 1 82 ? 14.891 -46.688 -13.188 1 96.38 82 LYS A C 1
ATOM 664 O O . LYS A 1 82 ? 14.367 -47.344 -12.281 1 96.38 82 LYS A O 1
ATOM 669 N N . ILE A 1 83 ? 14.195 -45.906 -14.031 1 97.44 83 ILE A N 1
ATOM 670 C CA . ILE A 1 83 ? 12.828 -45.562 -13.648 1 97.44 83 ILE A CA 1
ATOM 671 C C . ILE A 1 83 ? 11.852 -46.062 -14.703 1 97.44 83 ILE A C 1
ATOM 673 O O . ILE A 1 83 ? 10.641 -45.938 -14.547 1 97.44 83 ILE A O 1
ATOM 677 N N . GLY A 1 84 ? 12.273 -46.625 -15.695 1 98.12 84 GLY A N 1
ATOM 678 C CA . GLY A 1 84 ? 11.461 -46.969 -16.859 1 98.12 84 GLY A CA 1
ATOM 679 C C . GLY A 1 84 ? 10.344 -47.969 -16.531 1 98.12 84 GLY A C 1
ATOM 680 O O . GLY A 1 84 ? 9.297 -47.938 -17.188 1 98.12 84 GLY A O 1
ATOM 681 N N . ASN A 1 85 ? 10.57 -48.781 -15.547 1 98 85 ASN A N 1
ATOM 682 C CA . ASN A 1 85 ? 9.586 -49.812 -15.211 1 98 85 ASN A CA 1
ATOM 683 C C . ASN A 1 85 ? 8.797 -49.438 -13.953 1 98 85 ASN A C 1
ATOM 685 O O . ASN A 1 85 ? 7.945 -50.188 -13.5 1 98 85 ASN A O 1
ATOM 689 N N . THR A 1 86 ? 9.102 -48.281 -13.414 1 97.19 86 THR A N 1
ATOM 690 C CA . THR A 1 86 ? 8.352 -47.781 -12.273 1 97.19 86 THR A CA 1
ATOM 691 C C . THR A 1 86 ? 7.012 -47.219 -12.719 1 97.19 86 THR A C 1
ATOM 693 O O . THR A 1 86 ? 6.953 -46.406 -13.664 1 97.19 86 THR A O 1
ATOM 696 N N . PRO A 1 87 ? 5.914 -47.656 -12.039 1 97.5 87 PRO A N 1
ATOM 697 C CA . PRO A 1 87 ? 4.641 -47.031 -12.383 1 97.5 87 PRO A CA 1
ATOM 698 C C . PRO A 1 87 ? 4.688 -45.5 -12.242 1 97.5 87 PRO A C 1
ATOM 700 O O . PRO A 1 87 ? 5.297 -44.969 -11.305 1 97.5 87 PRO A O 1
ATOM 703 N N . ILE A 1 88 ? 4.043 -44.781 -13.133 1 97.62 88 ILE A N 1
ATOM 704 C CA . ILE A 1 88 ? 4.062 -43.344 -13.164 1 97.62 88 ILE A CA 1
ATOM 705 C C . ILE A 1 88 ? 3.539 -42.781 -11.836 1 97.62 88 ILE A C 1
ATOM 707 O O . ILE A 1 88 ? 4.027 -41.75 -11.344 1 97.62 88 ILE A O 1
ATOM 711 N N . THR A 1 89 ? 2.59 -43.469 -11.188 1 97.38 89 THR A N 1
ATOM 712 C CA . THR A 1 89 ? 1.969 -43 -9.945 1 97.38 89 THR A CA 1
ATOM 713 C C . THR A 1 89 ? 2.938 -43.156 -8.773 1 97.38 89 THR A C 1
ATOM 715 O O . THR A 1 89 ? 2.674 -42.656 -7.68 1 97.38 89 THR A O 1
ATOM 718 N N . LYS A 1 90 ? 4.09 -43.75 -9.047 1 96.56 90 LYS A N 1
ATOM 719 C CA . LYS A 1 90 ? 5.105 -43.906 -8.008 1 96.56 90 LYS A CA 1
ATOM 720 C C . LYS A 1 90 ? 6.352 -43.094 -8.328 1 96.56 90 LYS A C 1
ATOM 722 O O . LYS A 1 90 ? 7.266 -43 -7.5 1 96.56 90 LYS A O 1
ATOM 727 N N . LEU A 1 91 ? 6.387 -42.531 -9.492 1 97.62 91 LEU A N 1
ATOM 728 C CA . LEU A 1 91 ? 7.48 -41.656 -9.844 1 97.62 91 LEU A CA 1
ATOM 729 C C . LEU A 1 91 ? 7.367 -40.344 -9.078 1 97.62 91 LEU A C 1
ATOM 731 O O . LEU A 1 91 ? 6.262 -39.906 -8.727 1 97.62 91 LEU A O 1
ATOM 735 N N . LYS A 1 92 ? 8.477 -39.781 -8.742 1 97.94 92 LYS A N 1
ATOM 736 C CA . LYS A 1 92 ? 8.516 -38.406 -8.188 1 97.94 92 LYS A CA 1
ATOM 737 C C . LYS A 1 92 ? 8.719 -37.375 -9.289 1 97.94 92 LYS A C 1
ATOM 739 O O . LYS A 1 92 ? 9.789 -37.312 -9.898 1 97.94 92 LYS A O 1
ATOM 744 N N . ILE A 1 93 ? 7.695 -36.594 -9.484 1 98.44 93 ILE A N 1
ATOM 745 C CA . ILE A 1 93 ? 7.629 -35.719 -10.664 1 98.44 93 ILE A CA 1
ATOM 746 C C . ILE A 1 93 ? 7.539 -34.25 -10.234 1 98.44 93 ILE A C 1
ATOM 748 O O . ILE A 1 93 ? 6.598 -33.875 -9.539 1 98.44 93 ILE A O 1
ATOM 752 N N . PRO A 1 94 ? 8.508 -33.406 -10.617 1 98.56 94 PRO A N 1
ATOM 753 C CA . PRO A 1 94 ? 8.391 -31.969 -10.352 1 98.56 94 PRO A CA 1
ATOM 754 C C . PRO A 1 94 ? 7.246 -31.312 -11.133 1 98.56 94 PRO A C 1
ATOM 756 O O . PRO A 1 94 ? 7.02 -31.656 -12.297 1 98.56 94 PRO A O 1
ATOM 759 N N . ALA A 1 95 ? 6.562 -30.438 -10.492 1 98.75 95 ALA A N 1
ATOM 760 C CA . ALA A 1 95 ? 5.391 -29.766 -11.055 1 98.75 95 ALA A CA 1
ATOM 761 C C . ALA A 1 95 ? 5.328 -28.312 -10.602 1 98.75 95 ALA A C 1
ATOM 763 O O . ALA A 1 95 ? 6.152 -27.875 -9.805 1 98.75 95 ALA A O 1
ATOM 764 N N . THR A 1 96 ? 4.438 -27.516 -11.242 1 98.5 96 THR A N 1
ATOM 765 C CA . THR A 1 96 ? 4.199 -26.141 -10.836 1 98.5 96 THR A CA 1
ATOM 766 C C . THR A 1 96 ? 2.713 -25.891 -10.609 1 98.5 96 THR A C 1
ATOM 768 O O . THR A 1 96 ? 1.867 -26.516 -11.258 1 98.5 96 THR A O 1
ATOM 771 N N . HIS A 1 97 ? 2.406 -25.047 -9.656 1 97.56 97 HIS A N 1
ATOM 772 C CA . HIS A 1 97 ? 1.052 -24.609 -9.352 1 97.56 97 HIS A CA 1
ATOM 773 C C . HIS A 1 97 ? 0.644 -23.453 -10.258 1 97.56 97 HIS A C 1
ATOM 775 O O . HIS A 1 97 ? 1.454 -22.562 -10.547 1 97.56 97 HIS A O 1
ATOM 781 N N . ASP A 1 98 ? -0.581 -23.516 -10.781 1 97.62 98 ASP A N 1
ATOM 782 C CA . ASP A 1 98 ? -1.012 -22.484 -11.703 1 97.62 98 ASP A CA 1
ATOM 783 C C . ASP A 1 98 ? 0.071 -22.172 -12.742 1 97.62 98 ASP A C 1
ATOM 785 O O . ASP A 1 98 ? 0.469 -21.031 -12.914 1 97.62 98 ASP A O 1
ATOM 789 N N . SER A 1 99 ? 0.403 -23.125 -13.484 1 98.75 99 SER A N 1
ATOM 790 C CA . SER A 1 99 ? 1.639 -23.203 -14.258 1 98.75 99 SER A CA 1
ATOM 791 C C . SER A 1 99 ? 1.708 -22.078 -15.281 1 98.75 99 SER A C 1
ATOM 793 O O . SER A 1 99 ? 2.795 -21.609 -15.633 1 98.75 99 SER A O 1
ATOM 795 N N . ALA A 1 100 ? 0.586 -21.641 -15.75 1 98.75 100 ALA A N 1
ATOM 796 C CA . ALA A 1 100 ? 0.58 -20.734 -16.891 1 98.75 100 ALA A CA 1
ATOM 797 C C . ALA A 1 100 ? 0.286 -19.297 -16.453 1 98.75 100 ALA A C 1
ATOM 799 O O . ALA A 1 100 ? -0.178 -18.484 -17.25 1 98.75 100 ALA A O 1
ATOM 800 N N . THR A 1 101 ? 0.598 -18.922 -15.258 1 98.5 101 THR A N 1
ATOM 801 C CA . THR A 1 101 ? 0.281 -17.594 -14.75 1 98.5 101 THR A CA 1
ATOM 802 C C . THR A 1 101 ? 1.443 -16.641 -14.984 1 98.5 101 THR A C 1
ATOM 804 O O . THR A 1 101 ? 1.47 -15.539 -14.43 1 98.5 101 THR A O 1
ATOM 807 N N . TYR A 1 102 ? 2.402 -16.984 -15.797 1 98 102 TYR A N 1
ATOM 808 C CA . TYR A 1 102 ? 3.643 -16.219 -15.945 1 98 102 TYR A CA 1
ATOM 809 C C . TYR A 1 102 ? 3.391 -14.898 -16.641 1 98 102 TYR A C 1
ATOM 811 O O . TYR A 1 102 ? 4.254 -14.016 -16.656 1 98 102 TYR A O 1
ATOM 819 N N . ASN A 1 103 ? 2.193 -14.703 -17.234 1 97.88 103 ASN A N 1
ATOM 820 C CA . ASN A 1 103 ? 1.893 -13.438 -17.891 1 97.88 103 ASN A CA 1
ATOM 821 C C . ASN A 1 103 ? 0.843 -12.641 -17.125 1 97.88 103 ASN A C 1
ATOM 823 O O . ASN A 1 103 ? 0.281 -11.68 -17.656 1 97.88 103 ASN A O 1
ATOM 827 N N . VAL A 1 104 ? 0.51 -13.031 -15.93 1 97.69 104 VAL A N 1
ATOM 828 C CA . VAL A 1 104 ? -0.375 -12.25 -15.078 1 97.69 104 VAL A CA 1
ATOM 829 C C . VAL A 1 104 ? 0.296 -10.922 -14.711 1 97.69 104 VAL A C 1
ATOM 831 O O . VAL A 1 104 ? 1.442 -10.906 -14.258 1 97.69 104 VAL A O 1
ATOM 834 N N . SER A 1 105 ? -0.378 -9.852 -15.023 1 95.94 105 SER A N 1
ATOM 835 C CA . SER A 1 105 ? 0.119 -8.516 -14.727 1 95.94 105 SER A CA 1
ATOM 836 C C . SER A 1 105 ? -1.021 -7.504 -14.664 1 95.94 105 SER A C 1
ATOM 838 O O . SER A 1 105 ? -2.168 -7.832 -14.969 1 95.94 105 SER A O 1
ATOM 840 N N . THR A 1 106 ? -0.657 -6.301 -14.312 1 94.56 106 THR A N 1
ATOM 841 C CA . THR A 1 106 ? -1.643 -5.234 -14.156 1 94.56 106 THR A CA 1
ATOM 842 C C . THR A 1 106 ? -2.203 -4.816 -15.516 1 94.56 106 THR A C 1
ATOM 844 O O . THR A 1 106 ? -3.25 -4.172 -15.586 1 94.56 106 THR A O 1
ATOM 847 N N . SER A 1 107 ? -1.538 -5.125 -16.562 1 94.75 107 SER A N 1
ATOM 848 C CA . SER A 1 107 ? -1.97 -4.711 -17.891 1 94.75 107 SER A CA 1
ATOM 849 C C . SER A 1 107 ? -3.002 -5.676 -18.469 1 94.75 107 SER A C 1
ATOM 851 O O . SER A 1 107 ? -3.648 -5.379 -19.469 1 94.75 107 SER A O 1
ATOM 853 N N . GLN A 1 108 ? -3.162 -6.844 -17.812 1 95.5 108 GLN A N 1
ATOM 854 C CA . GLN A 1 108 ? -4.102 -7.852 -18.297 1 95.5 108 GLN A CA 1
ATOM 855 C C . GLN A 1 108 ? -5.496 -7.621 -17.719 1 95.5 108 GLN A C 1
ATOM 857 O O . GLN A 1 108 ? -5.656 -6.898 -16.734 1 95.5 108 GLN A O 1
ATOM 862 N N . ASP A 1 109 ? -6.484 -8.188 -18.375 1 94.06 109 ASP A N 1
ATOM 863 C CA . ASP A 1 109 ? -7.863 -8.047 -17.922 1 94.06 109 ASP A CA 1
ATOM 864 C C . ASP A 1 109 ? -8.164 -9.008 -16.766 1 94.06 109 ASP A C 1
ATOM 866 O O . ASP A 1 109 ? -7.484 -10.023 -16.609 1 94.06 109 ASP A O 1
ATOM 870 N N . TYR A 1 110 ? -9.188 -8.648 -16 1 93.94 110 TYR A N 1
ATOM 871 C CA . TYR A 1 110 ? -9.719 -9.617 -15.055 1 93.94 110 TYR A CA 1
ATOM 872 C C . TYR A 1 110 ? -10.305 -10.828 -15.773 1 93.94 110 TYR A C 1
ATOM 874 O O . TYR A 1 110 ? -10.812 -10.703 -16.891 1 93.94 110 TYR A O 1
ATOM 882 N N . SER A 1 111 ? -10.188 -11.969 -15.102 1 95.12 111 SER A N 1
ATOM 883 C CA . SER A 1 111 ? -10.695 -13.195 -15.711 1 95.12 111 SER A CA 1
ATOM 884 C C . SER A 1 111 ? -12.07 -13.555 -15.164 1 95.12 111 SER A C 1
ATOM 886 O O . SER A 1 111 ? -12.516 -12.984 -14.164 1 95.12 111 SER A O 1
ATOM 888 N N . SER A 1 112 ? -12.727 -14.484 -15.852 1 92.62 112 SER A N 1
ATOM 889 C CA . SER A 1 112 ? -14.109 -14.836 -15.547 1 92.62 112 SER A CA 1
ATOM 890 C C . SER A 1 112 ? -14.219 -15.555 -14.203 1 92.62 112 SER A C 1
ATOM 892 O O . SER A 1 112 ? -15.305 -15.633 -13.625 1 92.62 112 SER A O 1
ATOM 894 N N . ASP A 1 113 ? -13.125 -16.109 -13.719 1 93.88 113 ASP A N 1
ATOM 895 C CA . ASP A 1 113 ? -13.164 -16.797 -12.43 1 93.88 113 ASP A CA 1
ATOM 896 C C . ASP A 1 113 ? -13.484 -15.812 -11.305 1 93.88 113 ASP A C 1
ATOM 898 O O . ASP A 1 113 ? -13.922 -16.219 -10.227 1 93.88 113 ASP A O 1
ATOM 902 N N . THR A 1 114 ? -13.266 -14.508 -11.508 1 92.38 114 THR A N 1
ATOM 903 C CA . THR A 1 114 ? -13.57 -13.508 -10.492 1 92.38 114 THR A CA 1
ATOM 904 C C . THR A 1 114 ? -15.078 -13.398 -10.266 1 92.38 114 THR A C 1
ATOM 906 O O . THR A 1 114 ? -15.523 -12.852 -9.258 1 92.38 114 THR A O 1
ATOM 909 N N . LEU A 1 115 ? -15.844 -13.953 -11.156 1 87.12 115 LEU A N 1
ATOM 910 C CA . LEU A 1 115 ? -17.297 -13.852 -11.086 1 87.12 115 LEU A CA 1
ATOM 911 C C . LEU A 1 115 ? -17.906 -15.102 -10.445 1 87.12 115 LEU A C 1
ATOM 913 O O . LEU A 1 115 ? -19.047 -15.078 -9.992 1 87.12 115 LEU A O 1
ATOM 917 N N . SER A 1 116 ? -17.094 -16.188 -10.414 1 86.62 116 SER A N 1
ATOM 918 C CA . SER A 1 116 ? -17.75 -17.438 -10.039 1 86.62 116 SER A CA 1
ATOM 919 C C . SER A 1 116 ? -16.953 -18.172 -8.969 1 86.62 116 SER A C 1
ATOM 921 O O . SER A 1 116 ? -17.484 -19.031 -8.266 1 86.62 116 SER A O 1
ATOM 923 N N . ASP A 1 117 ? -15.68 -17.938 -8.867 1 87.44 117 ASP A N 1
ATOM 924 C CA . ASP A 1 117 ? -14.859 -18.562 -7.836 1 87.44 117 ASP A CA 1
ATOM 925 C C . ASP A 1 117 ? -15.016 -17.844 -6.5 1 87.44 117 ASP A C 1
ATOM 927 O O . ASP A 1 117 ? -14.68 -16.656 -6.379 1 87.44 117 ASP A O 1
ATOM 931 N N . PRO A 1 118 ? -15.461 -18.5 -5.504 1 81.5 118 PRO A N 1
ATOM 932 C CA . PRO A 1 118 ? -15.688 -17.875 -4.207 1 81.5 118 PRO A CA 1
ATOM 933 C C . PRO A 1 118 ? -14.422 -17.266 -3.617 1 81.5 118 PRO A C 1
ATOM 935 O O . PRO A 1 118 ? -14.484 -16.25 -2.922 1 81.5 118 PRO A O 1
ATOM 938 N N . SER A 1 119 ? -13.281 -17.812 -3.916 1 78.62 119 SER A N 1
ATOM 939 C CA . SER A 1 119 ? -12.016 -17.328 -3.373 1 78.62 119 SER A CA 1
ATOM 940 C C . SER A 1 119 ? -11.602 -16.016 -4.027 1 78.62 119 SER A C 1
ATOM 942 O O . SER A 1 119 ? -10.719 -15.32 -3.525 1 78.62 119 SER A O 1
ATOM 944 N N . MET A 1 120 ? -12.336 -15.688 -5.133 1 85.25 120 MET A N 1
ATOM 945 C CA . MET A 1 120 ? -11.938 -14.508 -5.891 1 85.25 120 MET A CA 1
ATOM 946 C C . MET A 1 120 ? -12.969 -13.391 -5.75 1 85.25 120 MET A C 1
ATOM 948 O O . MET A 1 120 ? -12.766 -12.289 -6.266 1 85.25 120 MET A O 1
ATOM 952 N N . LEU A 1 121 ? -13.953 -13.562 -4.984 1 82.5 121 LEU A N 1
ATOM 953 C CA . LEU A 1 121 ? -15.055 -12.617 -4.902 1 82.5 121 LEU A CA 1
ATOM 954 C C . LEU A 1 121 ? -14.617 -11.32 -4.234 1 82.5 121 LEU A C 1
ATOM 956 O O . LEU A 1 121 ? -15.289 -10.289 -4.367 1 82.5 121 LEU A O 1
ATOM 960 N N . LEU A 1 122 ? -13.539 -11.406 -3.635 1 82.94 122 LEU A N 1
ATOM 961 C CA . LEU A 1 122 ? -12.984 -10.219 -2.994 1 82.94 122 LEU A CA 1
ATOM 962 C C . LEU A 1 122 ? -12.711 -9.125 -4.02 1 82.94 122 LEU A C 1
ATOM 964 O O . LEU A 1 122 ? -12.859 -7.938 -3.727 1 82.94 122 LEU A O 1
ATOM 968 N N . ILE A 1 123 ? -12.398 -9.523 -5.238 1 88.62 123 ILE A N 1
ATOM 969 C CA . ILE A 1 123 ? -11.969 -8.57 -6.254 1 88.62 123 ILE A CA 1
ATOM 970 C C . ILE A 1 123 ? -13.148 -7.691 -6.668 1 88.62 123 ILE A C 1
ATOM 972 O O . ILE A 1 123 ? -13.086 -6.465 -6.539 1 88.62 123 ILE A O 1
ATOM 976 N N . PRO A 1 124 ? -14.242 -8.305 -7.109 1 90 124 PRO A N 1
ATOM 977 C CA . PRO A 1 124 ? -15.367 -7.43 -7.453 1 90 124 PRO A CA 1
ATOM 978 C C . PRO A 1 124 ? -15.867 -6.617 -6.262 1 90 124 PRO A C 1
ATOM 980 O O . PRO A 1 124 ? -16.328 -5.488 -6.43 1 90 124 PRO A O 1
ATOM 983 N N . GLN A 1 125 ? -15.766 -7.113 -5.117 1 87.88 125 GLN A N 1
ATOM 984 C CA . GLN A 1 125 ? -16.172 -6.379 -3.922 1 87.88 125 GLN A CA 1
ATOM 985 C C . GLN A 1 125 ? -15.281 -5.152 -3.707 1 87.88 125 GLN A C 1
ATOM 987 O O . GLN A 1 125 ? -15.781 -4.059 -3.432 1 87.88 125 GLN A O 1
ATOM 992 N N . LEU A 1 126 ? -14.055 -5.34 -3.865 1 91.5 126 LEU A N 1
ATOM 993 C CA . LEU A 1 126 ? -13.125 -4.223 -3.725 1 91.5 126 LEU A CA 1
ATOM 994 C C . LEU A 1 126 ? -13.367 -3.176 -4.809 1 91.5 126 LEU A C 1
ATOM 996 O O . LEU A 1 126 ? -13.336 -1.975 -4.531 1 91.5 126 LEU A O 1
ATOM 1000 N N . VAL A 1 127 ? -13.609 -3.645 -5.973 1 91.94 127 VAL A N 1
ATOM 1001 C CA . VAL A 1 127 ? -13.883 -2.727 -7.074 1 91.94 127 VAL A CA 1
ATOM 1002 C C . VAL A 1 127 ? -15.125 -1.892 -6.758 1 91.94 127 VAL A C 1
ATOM 1004 O O . VAL A 1 127 ? -15.125 -0.676 -6.965 1 91.94 127 VAL A O 1
ATOM 1007 N N . GLN A 1 128 ? -16.125 -2.504 -6.25 1 91.25 128 GLN A N 1
ATOM 1008 C CA . GLN A 1 128 ? -17.344 -1.8 -5.883 1 91.25 128 GLN A CA 1
ATOM 1009 C C . GLN A 1 128 ? -17.078 -0.771 -4.789 1 91.25 128 GLN A C 1
ATOM 1011 O O . GLN A 1 128 ? -17.594 0.345 -4.84 1 91.25 128 GLN A O 1
ATOM 1016 N N . ILE A 1 129 ? -16.328 -1.156 -3.826 1 88.62 129 ILE A N 1
ATOM 1017 C CA . ILE A 1 129 ? -15.984 -0.249 -2.736 1 88.62 129 ILE A CA 1
ATOM 1018 C C . ILE A 1 129 ? -15.219 0.952 -3.287 1 88.62 129 ILE A C 1
ATOM 1020 O O . ILE A 1 129 ? -15.508 2.098 -2.934 1 88.62 129 ILE A O 1
ATOM 1024 N N . PHE A 1 130 ? -14.266 0.703 -4.141 1 93.25 130 PHE A N 1
ATOM 1025 C CA . PHE A 1 130 ? -13.492 1.776 -4.758 1 93.25 130 PHE A CA 1
ATOM 1026 C C . PHE A 1 130 ? -14.398 2.711 -5.547 1 93.25 130 PHE A C 1
ATOM 1028 O O . PHE A 1 130 ? -14.266 3.934 -5.461 1 93.25 130 PHE A O 1
ATOM 1035 N N . GLN A 1 131 ? -15.297 2.109 -6.234 1 92.12 131 GLN A N 1
ATOM 1036 C CA . GLN A 1 131 ? -16.25 2.916 -7 1 92.12 131 GLN A CA 1
ATOM 1037 C C . GLN A 1 131 ? -17.109 3.768 -6.082 1 92.12 131 GLN A C 1
ATOM 1039 O O . GLN A 1 131 ? -17.344 4.949 -6.348 1 92.12 131 GLN A O 1
ATOM 1044 N N . ALA A 1 132 ? -17.547 3.205 -5.02 1 89.56 132 ALA A N 1
ATOM 1045 C CA . ALA A 1 132 ? -18.422 3.895 -4.074 1 89.56 132 ALA A CA 1
ATOM 1046 C C . ALA A 1 132 ? -17.719 5.105 -3.465 1 89.56 132 ALA A C 1
ATOM 1048 O O . ALA A 1 132 ? -18.375 6.113 -3.16 1 89.56 132 ALA A O 1
ATOM 1049 N N . TYR A 1 133 ? -16.422 5.07 -3.375 1 88.81 133 TYR A N 1
ATOM 1050 C CA . TYR A 1 133 ? -15.695 6.152 -2.725 1 88.81 133 TYR A CA 1
ATOM 1051 C C . TYR A 1 133 ? -14.961 7.004 -3.752 1 88.81 133 TYR A C 1
ATOM 1053 O O . TYR A 1 133 ? -14.102 7.812 -3.395 1 88.81 133 TYR A O 1
ATOM 1061 N N . GLY A 1 134 ? -15.281 6.754 -5.016 1 90.94 134 GLY A N 1
ATOM 1062 C CA . GLY A 1 134 ? -14.711 7.559 -6.082 1 90.94 134 GLY A CA 1
ATOM 1063 C C . GLY A 1 134 ? -13.227 7.332 -6.27 1 90.94 134 GLY A C 1
ATOM 1064 O O . GLY A 1 134 ? -12.484 8.258 -6.617 1 90.94 134 GLY A O 1
ATOM 1065 N N . LEU A 1 135 ? -12.781 6.125 -5.984 1 94.19 135 LEU A N 1
ATOM 1066 C CA . LEU A 1 135 ? -11.367 5.777 -6.07 1 94.19 135 LEU A CA 1
ATOM 1067 C C . LEU A 1 135 ? -11.039 5.16 -7.422 1 94.19 135 LEU A C 1
ATOM 1069 O O . LEU A 1 135 ? -11.93 4.652 -8.109 1 94.19 135 LEU A O 1
ATOM 1073 N N . ASN A 1 136 ? -9.773 5.262 -7.797 1 94.12 136 ASN A N 1
ATOM 1074 C CA . ASN A 1 136 ? -9.266 4.641 -9.016 1 94.12 136 ASN A CA 1
ATOM 1075 C C . ASN A 1 136 ? -9.305 3.117 -8.922 1 94.12 136 ASN A C 1
ATOM 1077 O O . ASN A 1 136 ? -8.477 2.506 -8.25 1 94.12 136 ASN A O 1
ATOM 1081 N N . THR A 1 137 ? -10.156 2.516 -9.672 1 93.19 137 THR A N 1
ATOM 1082 C CA . THR A 1 137 ? -10.398 1.079 -9.57 1 93.19 137 THR A CA 1
ATOM 1083 C C . THR A 1 137 ? -9.219 0.294 -10.141 1 93.19 137 THR A C 1
ATOM 1085 O O . THR A 1 137 ? -9.062 -0.897 -9.859 1 93.19 137 THR A O 1
ATOM 1088 N N . GLN A 1 138 ? -8.344 0.921 -10.93 1 93.19 138 GLN A N 1
ATOM 1089 C CA . GLN A 1 138 ? -7.16 0.257 -11.461 1 93.19 138 GLN A CA 1
ATOM 1090 C C . GLN A 1 138 ? -6.203 -0.135 -10.344 1 93.19 138 GLN A C 1
ATOM 1092 O O . GLN A 1 138 ? -5.391 -1.05 -10.5 1 93.19 138 GLN A O 1
ATOM 1097 N N . ARG A 1 139 ? -6.332 0.555 -9.234 1 95.81 139 ARG A N 1
ATOM 1098 C CA . ARG A 1 139 ? -5.449 0.277 -8.102 1 95.81 139 ARG A CA 1
ATOM 1099 C C . ARG A 1 139 ? -5.77 -1.076 -7.477 1 95.81 139 ARG A C 1
ATOM 1101 O O . ARG A 1 139 ? -4.895 -1.718 -6.891 1 95.81 139 ARG A O 1
ATOM 1108 N N . VAL A 1 140 ? -7.055 -1.511 -7.66 1 95.88 140 VAL A N 1
ATOM 1109 C CA . VAL A 1 140 ? -7.422 -2.836 -7.172 1 95.88 140 VAL A CA 1
ATOM 1110 C C . VAL A 1 140 ? -6.59 -3.898 -7.891 1 95.88 140 VAL A C 1
ATOM 1112 O O . VAL A 1 140 ? -6.059 -4.812 -7.254 1 95.88 140 VAL A O 1
ATOM 1115 N N . LYS A 1 141 ? -6.484 -3.777 -9.156 1 95.19 141 LYS A N 1
ATOM 1116 C CA . LYS A 1 141 ? -5.699 -4.73 -9.93 1 95.19 141 LYS A CA 1
ATOM 1117 C C . LYS A 1 141 ? -4.223 -4.668 -9.539 1 95.19 141 LYS A C 1
ATOM 1119 O O . LYS A 1 141 ? -3.555 -5.703 -9.461 1 95.19 141 LYS A O 1
ATOM 1124 N N . GLN A 1 142 ? -3.723 -3.445 -9.32 1 96.19 142 GLN A N 1
ATOM 1125 C CA . GLN A 1 142 ? -2.336 -3.293 -8.891 1 96.19 142 GLN A CA 1
ATOM 1126 C C . GLN A 1 142 ? -2.109 -3.941 -7.523 1 96.19 142 GLN A C 1
ATOM 1128 O O . GLN A 1 142 ? -1.023 -4.453 -7.25 1 96.19 142 GLN A O 1
ATOM 1133 N N . PHE A 1 143 ? -3.113 -3.93 -6.766 1 96.81 143 PHE A N 1
ATOM 1134 C CA . PHE A 1 143 ? -3.066 -4.535 -5.438 1 96.81 143 PHE A CA 1
ATOM 1135 C C . PHE A 1 143 ? -3.055 -6.055 -5.535 1 96.81 143 PHE A C 1
ATOM 1137 O O . PHE A 1 143 ? -2.275 -6.719 -4.852 1 96.81 143 PHE A O 1
ATOM 1144 N N . VAL A 1 144 ? -3.807 -6.699 -6.402 1 96.69 144 VAL A N 1
ATOM 1145 C CA . VAL A 1 144 ? -4.031 -8.141 -6.324 1 96.69 144 VAL A CA 1
ATOM 1146 C C . VAL A 1 144 ? -3.096 -8.859 -7.293 1 96.69 144 VAL A C 1
ATOM 1148 O O . VAL A 1 144 ? -2.756 -10.023 -7.086 1 96.69 144 VAL A O 1
ATOM 1151 N N . ALA A 1 145 ? -2.605 -8.289 -8.359 1 96.94 145 ALA A N 1
ATOM 1152 C CA . ALA A 1 145 ? -1.881 -8.945 -9.445 1 96.94 145 ALA A CA 1
ATOM 1153 C C . ALA A 1 145 ? -0.644 -9.664 -8.922 1 96.94 145 ALA A C 1
ATOM 1155 O O . ALA A 1 145 ? -0.409 -10.828 -9.258 1 96.94 145 ALA A O 1
ATOM 1156 N N . PRO A 1 146 ? 0.11 -9.047 -8 1 97.19 146 PRO A N 1
ATOM 1157 C CA . PRO A 1 146 ? 1.31 -9.734 -7.523 1 97.19 146 PRO A CA 1
ATOM 1158 C C . PRO A 1 146 ? 0.985 -11 -6.727 1 97.19 146 PRO A C 1
ATOM 1160 O O . PRO A 1 146 ? 1.844 -11.875 -6.57 1 97.19 146 PRO A O 1
ATOM 1163 N N . TRP A 1 147 ? -0.216 -11.109 -6.273 1 97.06 147 TRP A N 1
ATOM 1164 C CA . TRP A 1 147 ? -0.628 -12.25 -5.457 1 97.06 147 TRP A CA 1
ATOM 1165 C C . TRP A 1 147 ? -1.253 -13.344 -6.32 1 97.06 147 TRP A C 1
ATOM 1167 O O . TRP A 1 147 ? -1.462 -14.469 -5.859 1 97.06 147 TRP A O 1
ATOM 1177 N N . PHE A 1 148 ? -1.472 -13.016 -7.598 1 96.88 148 PHE A N 1
ATOM 1178 C CA . PHE A 1 148 ? -2.172 -13.953 -8.477 1 96.88 148 PHE A CA 1
ATOM 1179 C C . PHE A 1 148 ? -1.214 -14.562 -9.492 1 96.88 148 PHE A C 1
ATOM 1181 O O . PHE A 1 148 ? -1.58 -15.484 -10.227 1 96.88 148 PHE A O 1
ATOM 1188 N N . LYS A 1 149 ? -0.001 -14.062 -9.547 1 97.94 149 LYS A N 1
ATOM 1189 C CA . LYS A 1 149 ? 1.056 -14.633 -10.375 1 97.94 149 LYS A CA 1
ATOM 1190 C C . LYS A 1 149 ? 1.861 -15.672 -9.602 1 97.94 149 LYS A C 1
ATOM 1192 O O . LYS A 1 149 ? 2.533 -15.344 -8.625 1 97.94 149 LYS A O 1
ATOM 1197 N N . ASN A 1 150 ? 1.831 -16.875 -10.078 1 98.31 150 ASN A N 1
ATOM 1198 C CA . ASN A 1 150 ? 2.436 -17.969 -9.32 1 98.31 150 ASN A CA 1
ATOM 1199 C C . ASN A 1 150 ? 3.686 -18.5 -10.008 1 98.31 150 ASN A C 1
ATOM 1201 O O . ASN A 1 150 ? 4.41 -19.328 -9.438 1 98.31 150 ASN A O 1
ATOM 1205 N N . GLN A 1 151 ? 3.914 -18.156 -11.18 1 98.19 151 GLN A N 1
ATOM 1206 C CA . GLN A 1 151 ? 5.098 -18.562 -11.938 1 98.19 151 GLN A CA 1
ATOM 1207 C C . GLN A 1 151 ? 5.66 -17.391 -12.742 1 98.19 151 GLN A C 1
ATOM 1209 O O . GLN A 1 151 ? 4.945 -16.438 -13.031 1 98.19 151 GLN A O 1
ATOM 1214 N N . GLU A 1 152 ? 6.922 -17.516 -13.086 1 97.69 152 GLU A N 1
ATOM 1215 C CA . GLU A 1 152 ? 7.598 -16.484 -13.875 1 97.69 152 GLU A CA 1
ATOM 1216 C C . GLU A 1 152 ? 8.078 -17.047 -15.211 1 97.69 152 GLU A C 1
ATOM 1218 O O . GLU A 1 152 ? 8.07 -16.344 -16.219 1 97.69 152 GLU A O 1
ATOM 1223 N N . CYS A 1 153 ? 8.492 -18.328 -15.234 1 98.31 153 CYS A N 1
ATOM 1224 C CA . CYS A 1 153 ? 9.008 -18.953 -16.453 1 98.31 153 CYS A CA 1
ATOM 1225 C C . CYS A 1 153 ? 7.875 -19.438 -17.344 1 98.31 153 CYS A C 1
ATOM 1227 O O . CYS A 1 153 ? 6.852 -19.906 -16.859 1 98.31 153 CYS A O 1
ATOM 1229 N N . SER A 1 154 ? 8.07 -19.359 -18.656 1 98.5 154 SER A N 1
ATOM 1230 C CA . SER A 1 154 ? 7.086 -19.875 -19.609 1 98.5 154 SER A CA 1
ATOM 1231 C C . SER A 1 154 ? 6.938 -21.391 -19.484 1 98.5 154 SER A C 1
ATOM 1233 O O . SER A 1 154 ? 7.738 -22.047 -18.797 1 98.5 154 SER A O 1
ATOM 1235 N N . ILE A 1 155 ? 5.914 -21.891 -20.156 1 98.88 155 ILE A N 1
ATOM 1236 C CA . ILE A 1 155 ? 5.676 -23.328 -20.125 1 98.88 155 ILE A CA 1
ATOM 1237 C C . ILE A 1 155 ? 6.867 -24.062 -20.734 1 98.88 155 ILE A C 1
ATOM 1239 O O . ILE A 1 155 ? 7.344 -25.047 -20.172 1 98.88 155 ILE A O 1
ATOM 1243 N N . TYR A 1 156 ? 7.352 -23.578 -21.828 1 98.81 156 TYR A N 1
ATOM 1244 C CA . TYR A 1 156 ? 8.5 -24.188 -22.5 1 98.81 156 TYR A CA 1
ATOM 1245 C C . TYR A 1 156 ? 9.719 -24.219 -21.578 1 98.81 156 TYR A C 1
ATOM 1247 O O . TYR A 1 156 ? 10.398 -25.234 -21.469 1 98.81 156 TYR A O 1
ATOM 1255 N N . GLN A 1 157 ? 9.945 -23.141 -20.891 1 98.69 157 GLN A N 1
ATOM 1256 C CA . GLN A 1 157 ? 11.07 -23.047 -19.969 1 98.69 157 GLN A CA 1
ATOM 1257 C C . GLN A 1 157 ? 10.883 -23.984 -18.781 1 98.69 157 GLN A C 1
ATOM 1259 O O . GLN A 1 157 ? 11.836 -24.641 -18.344 1 98.69 157 GLN A O 1
ATOM 1264 N N . GLN A 1 158 ? 9.703 -24.047 -18.266 1 98.81 158 GLN A N 1
ATOM 1265 C CA . GLN A 1 158 ? 9.398 -24.953 -17.172 1 98.81 158 GLN A CA 1
ATOM 1266 C C . GLN A 1 158 ? 9.695 -26.391 -17.547 1 98.81 158 GLN A C 1
ATOM 1268 O O . GLN A 1 158 ? 10.328 -27.125 -16.797 1 98.81 158 GLN A O 1
ATOM 1273 N N . LEU A 1 159 ? 9.273 -26.781 -18.688 1 98.88 159 LEU A N 1
ATOM 1274 C CA . LEU A 1 159 ? 9.484 -28.156 -19.156 1 98.88 159 LEU A CA 1
ATOM 1275 C C . LEU A 1 159 ? 10.961 -28.422 -19.391 1 98.88 159 LEU A C 1
ATOM 1277 O O . LEU A 1 159 ? 11.461 -29.5 -19.031 1 98.88 159 LEU A O 1
ATOM 1281 N N . ASN A 1 160 ? 11.688 -27.484 -19.891 1 98.81 160 ASN A N 1
ATOM 1282 C CA . ASN A 1 160 ? 13.125 -27.641 -20.094 1 98.81 160 ASN A CA 1
ATOM 1283 C C . ASN A 1 160 ? 13.867 -27.766 -18.766 1 98.81 160 ASN A C 1
ATOM 1285 O O . ASN A 1 160 ? 14.945 -28.344 -18.703 1 98.81 160 ASN A O 1
ATOM 1289 N N . HIS A 1 161 ? 13.273 -27.219 -17.766 1 98.69 161 HIS A N 1
ATOM 1290 C CA . HIS A 1 161 ? 13.898 -27.266 -16.453 1 98.69 161 HIS A CA 1
ATOM 1291 C C . HIS A 1 161 ? 13.609 -28.578 -15.742 1 98.69 161 HIS A C 1
ATOM 1293 O O . HIS A 1 161 ? 14.242 -28.891 -14.734 1 98.69 161 HIS A O 1
ATOM 1299 N N . GLY A 1 162 ? 12.641 -29.328 -16.234 1 98.81 162 GLY A N 1
ATOM 1300 C CA . GLY A 1 162 ? 12.398 -30.641 -15.648 1 98.81 162 GLY A CA 1
ATOM 1301 C C . GLY A 1 162 ? 10.977 -30.812 -15.164 1 98.81 162 GLY A C 1
ATOM 1302 O O . GLY A 1 162 ? 10.578 -31.922 -14.797 1 98.81 162 GLY A O 1
ATOM 1303 N N . ILE A 1 163 ? 10.172 -29.7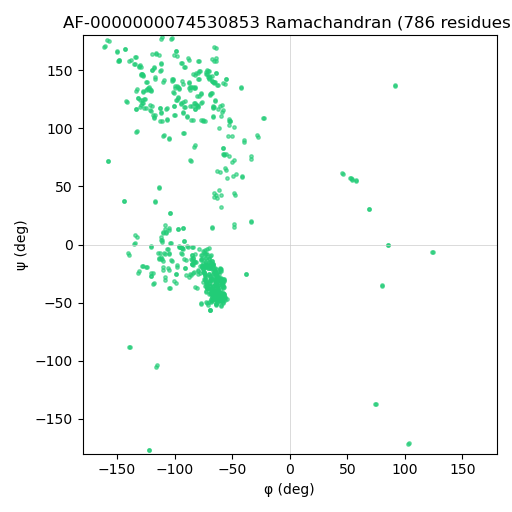81 -15.18 1 98.88 163 ILE A N 1
ATOM 1304 C CA . ILE A 1 163 ? 8.766 -29.875 -14.82 1 98.88 163 ILE A CA 1
ATOM 1305 C C . ILE A 1 163 ? 8.039 -30.812 -15.797 1 98.88 163 ILE A C 1
ATOM 1307 O O . ILE A 1 163 ? 8.273 -30.75 -17.016 1 98.88 163 ILE A O 1
ATOM 1311 N N . ARG A 1 164 ? 7.18 -31.656 -15.266 1 98.94 164 ARG A N 1
ATOM 1312 C CA . ARG A 1 164 ? 6.504 -32.594 -16.156 1 98.94 164 ARG A CA 1
ATOM 1313 C C . ARG A 1 164 ? 5.012 -32.656 -15.836 1 98.94 164 ARG A C 1
ATOM 1315 O O . ARG A 1 164 ? 4.289 -33.469 -16.422 1 98.94 164 ARG A O 1
ATOM 1322 N N . HIS A 1 165 ? 4.531 -31.938 -14.914 1 98.81 165 HIS A N 1
ATOM 1323 C CA . HIS A 1 165 ? 3.119 -31.812 -14.57 1 98.81 165 HIS A CA 1
ATOM 1324 C C . HIS A 1 165 ? 2.699 -30.344 -14.5 1 98.81 165 HIS A C 1
ATOM 1326 O O . HIS A 1 165 ? 3.283 -29.562 -13.75 1 98.81 165 HIS A O 1
ATOM 1332 N N . LEU A 1 166 ? 1.677 -30.016 -15.289 1 98.81 166 LEU A N 1
ATOM 1333 C CA . LEU A 1 166 ? 1.197 -28.641 -15.367 1 98.81 166 LEU A CA 1
ATOM 1334 C C . LEU A 1 166 ? -0.206 -28.516 -14.781 1 98.81 166 LEU A C 1
ATOM 1336 O O . LEU A 1 166 ? -1.138 -29.172 -15.25 1 98.81 166 LEU A O 1
ATOM 1340 N N . ASP A 1 167 ? -0.295 -27.734 -13.727 1 98.5 167 ASP A N 1
ATOM 1341 C CA . ASP A 1 167 ? -1.571 -27.359 -13.125 1 98.5 167 ASP A CA 1
ATOM 1342 C C . ASP A 1 167 ? -2.211 -26.203 -13.875 1 98.5 167 ASP A C 1
ATOM 1344 O O . ASP A 1 167 ? -1.685 -25.078 -13.859 1 98.5 167 ASP A O 1
ATOM 1348 N N . LEU A 1 168 ? -3.418 -26.453 -14.484 1 98.5 168 LEU A N 1
ATOM 1349 C CA . LEU A 1 168 ? -3.936 -25.453 -15.422 1 98.5 168 LEU A CA 1
ATOM 1350 C C . LEU A 1 168 ? -5.371 -25.078 -15.07 1 98.5 168 LEU A C 1
ATOM 1352 O O . LEU A 1 168 ? -6.25 -25.938 -15.008 1 98.5 168 LEU A O 1
ATOM 1356 N N . ARG A 1 169 ? -5.535 -23.844 -14.844 1 97.19 169 ARG A N 1
ATOM 1357 C CA . ARG A 1 169 ? -6.84 -23.203 -14.703 1 97.19 169 ARG A CA 1
ATOM 1358 C C . ARG A 1 169 ? -7.23 -22.469 -15.977 1 97.19 169 ARG A C 1
ATOM 1360 O O . ARG A 1 169 ? -6.449 -21.672 -16.5 1 97.19 169 ARG A O 1
ATOM 1367 N N . VAL A 1 170 ? -8.477 -22.734 -16.422 1 98.31 170 VAL A N 1
ATOM 1368 C CA . VAL A 1 170 ? -8.867 -22.188 -17.703 1 98.31 170 VAL A CA 1
ATOM 1369 C C . VAL A 1 170 ? -10.117 -21.328 -17.547 1 98.31 170 VAL A C 1
ATOM 1371 O O . VAL A 1 170 ? -11.055 -21.703 -16.844 1 98.31 170 VAL A O 1
ATOM 1374 N N . CYS A 1 171 ? -10.055 -20.172 -18.188 1 97.62 171 CYS A N 1
ATOM 1375 C CA . CYS A 1 171 ? -11.211 -19.281 -18.25 1 97.62 171 CYS A CA 1
ATOM 1376 C C . CYS A 1 171 ? -11.617 -19.031 -19.703 1 97.62 171 CYS A C 1
ATOM 1378 O O . CYS A 1 171 ? -10.758 -18.844 -20.578 1 97.62 171 CYS A O 1
ATOM 1380 N N . LYS A 1 172 ? -12.859 -19.172 -19.922 1 97.56 172 LYS A N 1
ATOM 1381 C CA . LYS A 1 172 ? -13.383 -18.719 -21.203 1 97.56 172 LYS A CA 1
ATOM 1382 C C . LYS A 1 172 ? -13.641 -17.203 -21.188 1 97.56 172 LYS A C 1
ATOM 1384 O O . LYS A 1 172 ? -14.406 -16.719 -20.359 1 97.56 172 LYS A O 1
ATOM 1389 N N . GLN A 1 173 ? -12.984 -16.578 -22.094 1 92.81 173 GLN A N 1
ATOM 1390 C CA . GLN A 1 173 ? -13.117 -15.125 -22.172 1 92.81 173 GLN A CA 1
ATOM 1391 C C . GLN A 1 173 ? -14.055 -14.711 -23.312 1 92.81 173 GLN A C 1
ATOM 1393 O O . GLN A 1 173 ? -14.016 -15.297 -24.391 1 92.81 173 GLN A O 1
ATOM 1398 N N . SER A 1 174 ? -14.859 -13.688 -23.047 1 86.56 174 SER A N 1
ATOM 1399 C CA . SER A 1 174 ? -15.836 -13.227 -24.016 1 86.56 174 SER A CA 1
ATOM 1400 C C . SER A 1 174 ? -15.156 -12.438 -25.141 1 86.56 174 SER A C 1
ATOM 1402 O O . SER A 1 174 ? -15.719 -12.289 -26.234 1 86.56 174 SER A O 1
ATOM 1404 N N . THR A 1 175 ? -14.023 -11.977 -24.859 1 84.06 175 THR A N 1
ATOM 1405 C CA . THR A 1 175 ? -13.328 -11.133 -25.828 1 84.06 175 THR A CA 1
ATOM 1406 C C . THR A 1 175 ? -12.734 -11.977 -26.953 1 84.06 175 THR A C 1
ATOM 1408 O O . THR A 1 175 ? -12.391 -11.453 -28.016 1 84.06 175 THR A O 1
ATOM 1411 N N . GLY A 1 176 ? -12.586 -13.281 -26.688 1 87.12 176 GLY A N 1
ATOM 1412 C CA . GLY A 1 176 ? -12.047 -14.156 -27.719 1 87.12 176 GLY A CA 1
ATOM 1413 C C . GLY A 1 176 ? -13.07 -14.555 -28.75 1 87.12 176 GLY A C 1
ATOM 1414 O O . GLY A 1 176 ? -14.242 -14.781 -28.438 1 87.12 176 GLY A O 1
ATOM 1415 N N . THR A 1 177 ? -12.562 -14.625 -30.062 1 89.94 177 THR A N 1
ATOM 1416 C CA . THR A 1 177 ? -13.492 -14.891 -31.141 1 89.94 177 THR A CA 1
ATOM 1417 C C . THR A 1 177 ? -13.281 -16.281 -31.719 1 89.94 177 THR A C 1
ATOM 1419 O O . THR A 1 177 ? -14.156 -16.828 -32.375 1 89.94 177 THR A O 1
ATOM 1422 N N . THR A 1 178 ? -12.148 -16.828 -31.484 1 94.19 178 THR A N 1
ATOM 1423 C CA . THR A 1 178 ? -11.844 -18.188 -31.953 1 94.19 178 THR A CA 1
ATOM 1424 C C . THR A 1 178 ? -11.539 -19.109 -30.781 1 94.19 178 THR A C 1
ATOM 1426 O O . THR A 1 178 ? -11.312 -18.641 -29.656 1 94.19 178 THR A O 1
ATOM 1429 N N . ALA A 1 179 ? -11.562 -20.391 -31.016 1 92.94 179 ALA A N 1
ATOM 1430 C CA . ALA A 1 179 ? -11.234 -21.359 -29.969 1 92.94 179 ALA A CA 1
ATOM 1431 C C . ALA A 1 179 ? -9.844 -21.109 -29.406 1 92.94 179 ALA A C 1
ATOM 1433 O O . ALA A 1 179 ? -9.609 -21.312 -28.203 1 92.94 179 ALA A O 1
ATOM 1434 N N . GLU A 1 180 ? -8.984 -20.594 -30.219 1 95.94 180 GLU A N 1
ATOM 1435 C CA . GLU A 1 180 ? -7.605 -20.406 -29.797 1 95.94 180 GLU A CA 1
ATOM 1436 C C . GLU A 1 180 ? -7.449 -19.125 -28.984 1 95.94 180 GLU A C 1
ATOM 1438 O O . GLU A 1 180 ? -6.445 -18.938 -28.281 1 95.94 180 GLU A O 1
ATOM 1443 N N . THR A 1 181 ? -8.453 -18.25 -29.047 1 95.56 181 THR A N 1
ATOM 1444 C CA . THR A 1 181 ? -8.328 -16.984 -28.344 1 95.56 181 THR A CA 1
ATOM 1445 C C . THR A 1 181 ? -9.328 -16.891 -27.203 1 95.56 181 THR A C 1
ATOM 1447 O O . THR A 1 181 ? -9.18 -16.062 -26.297 1 95.56 181 THR A O 1
ATOM 1450 N N . LYS A 1 182 ? -10.281 -17.797 -27.156 1 96.31 182 LYS A N 1
ATOM 1451 C CA . LYS A 1 182 ? -11.367 -17.75 -26.188 1 96.31 182 LYS A CA 1
ATOM 1452 C C . LYS A 1 182 ? -10.938 -18.344 -24.844 1 96.31 182 LYS A C 1
ATOM 1454 O O . LYS A 1 182 ? -11.43 -17.938 -23.781 1 96.31 182 LYS A O 1
ATOM 1459 N N . TYR A 1 183 ? -10.125 -19.391 -24.922 1 98.25 183 TYR A N 1
ATOM 1460 C CA . TYR A 1 183 ? -9.734 -20.109 -23.719 1 98.25 183 TYR A CA 1
ATOM 1461 C C . TYR A 1 183 ? -8.336 -19.688 -23.266 1 98.25 183 TYR A C 1
ATOM 1463 O O . TYR A 1 183 ? -7.359 -19.859 -24 1 98.25 183 TYR A O 1
ATOM 1471 N N . VAL A 1 184 ? -8.32 -19.125 -22 1 98.25 184 VAL A N 1
ATOM 1472 C CA . VAL A 1 184 ? -7.082 -18.547 -21.5 1 98.25 184 VAL A CA 1
ATOM 1473 C C . VAL A 1 184 ? -6.781 -19.109 -20.109 1 98.25 184 VAL A C 1
ATOM 1475 O O . VAL A 1 184 ? -7.695 -19.469 -19.359 1 98.25 184 VAL A O 1
ATOM 1478 N N . ALA A 1 185 ? -5.508 -19.266 -19.844 1 98.5 185 ALA A N 1
ATOM 1479 C CA . ALA A 1 185 ? -5.102 -19.5 -18.453 1 98.5 185 ALA A CA 1
ATOM 1480 C C . ALA A 1 185 ? -5.41 -18.281 -17.578 1 98.5 185 ALA A C 1
ATOM 1482 O O . ALA A 1 185 ? -5.246 -17.141 -18.016 1 98.5 185 ALA A O 1
ATOM 1483 N N . CYS A 1 186 ? -5.895 -18.578 -16.359 1 97.31 186 CYS A N 1
ATOM 1484 C CA . CYS A 1 186 ? -6.309 -17.453 -15.523 1 97.31 186 CYS A CA 1
ATOM 1485 C C . CYS A 1 186 ? -6.0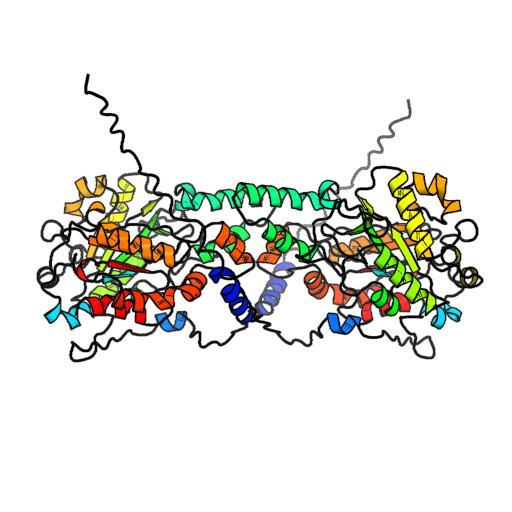94 -17.75 -14.047 1 97.31 186 CYS A C 1
ATOM 1487 O O . CYS A 1 186 ? -5.906 -18.906 -13.664 1 97.31 186 CYS A O 1
ATOM 1489 N N . HIS A 1 187 ? -6.004 -16.812 -13.227 1 96.81 187 HIS A N 1
ATOM 1490 C CA . HIS A 1 187 ? -6.02 -16.781 -11.766 1 96.81 187 HIS A CA 1
ATOM 1491 C C . HIS A 1 187 ? -6.426 -15.398 -11.25 1 96.81 187 HIS A C 1
ATOM 1493 O O . HIS A 1 187 ? -5.578 -14.641 -10.766 1 96.81 187 HIS A O 1
ATOM 1499 N N . GLY A 1 188 ? -7.703 -15.102 -11.422 1 95.38 188 GLY A N 1
ATOM 1500 C CA . GLY A 1 188 ? -8.219 -13.766 -11.148 1 95.38 188 GLY A CA 1
ATOM 1501 C C . GLY A 1 188 ? -7.941 -12.781 -12.266 1 95.38 188 GLY A C 1
ATOM 1502 O O . GLY A 1 188 ? -8.75 -11.883 -12.523 1 95.38 188 GLY A O 1
ATOM 1503 N N . ILE A 1 189 ? -6.855 -12.93 -12.867 1 96 189 ILE A N 1
ATOM 1504 C CA . ILE A 1 189 ? -6.379 -12.141 -14 1 96 189 ILE A CA 1
ATOM 1505 C C . ILE A 1 189 ? -5.941 -13.07 -15.133 1 96 189 ILE A C 1
ATOM 1507 O O . ILE A 1 189 ? -5.344 -14.117 -14.883 1 96 189 ILE A O 1
ATOM 1511 N N . VAL A 1 190 ? -6.148 -12.602 -16.328 1 97 190 VAL A N 1
ATOM 1512 C CA . VAL A 1 190 ? -5.812 -13.375 -17.531 1 97 190 VAL A CA 1
ATOM 1513 C C . VAL A 1 190 ? -4.297 -13.461 -17.672 1 97 190 VAL A C 1
ATOM 1515 O O . VAL A 1 190 ? -3.58 -12.508 -17.359 1 97 190 VAL A O 1
ATOM 1518 N N . SER A 1 191 ? -3.9 -14.586 -18.156 1 98 191 SER A N 1
ATOM 1519 C CA . SER A 1 191 ? -2.496 -14.75 -18.516 1 98 191 SER A CA 1
ATOM 1520 C C . SER A 1 191 ? -2.328 -14.977 -20.016 1 98 191 SER A C 1
ATOM 1522 O O . SER A 1 191 ? -2.576 -14.07 -20.812 1 98 191 SER A O 1
ATOM 1524 N N . VAL A 1 192 ? -2.043 -16.203 -20.438 1 98.19 192 VAL A N 1
ATOM 1525 C CA . VAL A 1 192 ? -1.821 -16.531 -21.844 1 98.19 192 VAL A CA 1
ATOM 1526 C C . VAL A 1 192 ? -2.939 -17.453 -22.344 1 98.19 192 VAL A C 1
ATOM 1528 O O . VAL A 1 192 ? -3.668 -18.047 -21.547 1 98.19 192 VAL A O 1
ATOM 1531 N N . THR A 1 193 ? -3.037 -17.531 -23.656 1 98.31 193 THR A N 1
ATOM 1532 C CA . THR A 1 193 ? -4.031 -18.453 -24.203 1 98.31 193 THR A CA 1
ATOM 1533 C C . THR A 1 193 ? -3.611 -19.906 -23.969 1 98.31 193 THR A C 1
ATOM 1535 O O . THR A 1 193 ? -2.42 -20.219 -23.953 1 98.31 193 THR A O 1
ATOM 1538 N N . ILE A 1 194 ? -4.602 -20.766 -23.828 1 98.75 194 ILE A N 1
ATOM 1539 C CA . ILE A 1 194 ? -4.297 -22.172 -23.672 1 98.75 194 ILE A CA 1
ATOM 1540 C C . ILE A 1 194 ? -3.662 -22.703 -24.953 1 98.75 194 ILE A C 1
ATOM 1542 O O . ILE A 1 194 ? -2.779 -23.562 -24.906 1 98.75 194 ILE A O 1
ATOM 1546 N N . ALA A 1 195 ? -4.031 -22.156 -26.078 1 98.75 195 ALA A N 1
ATOM 1547 C CA . ALA A 1 195 ? -3.396 -22.531 -27.344 1 98.75 195 ALA A CA 1
ATOM 1548 C C . ALA A 1 195 ? -1.884 -22.328 -27.266 1 98.75 195 ALA A C 1
ATOM 1550 O O . ALA A 1 195 ? -1.119 -23.188 -27.719 1 98.75 195 ALA A O 1
ATOM 1551 N N . ASN A 1 196 ? -1.521 -21.203 -26.75 1 98.75 196 ASN A N 1
ATOM 1552 C CA . ASN A 1 196 ? -0.095 -20.938 -26.594 1 98.75 196 ASN A CA 1
ATOM 1553 C C . ASN A 1 196 ? 0.57 -21.953 -25.672 1 98.75 196 ASN A C 1
ATOM 1555 O O . ASN A 1 196 ? 1.677 -22.422 -25.953 1 98.75 196 ASN A O 1
ATOM 1559 N N . VAL A 1 197 ? -0.084 -22.297 -24.609 1 98.88 197 VAL A N 1
ATOM 1560 C CA . VAL A 1 197 ? 0.411 -23.312 -23.688 1 98.88 197 VAL A CA 1
ATOM 1561 C C . VAL A 1 197 ? 0.624 -24.641 -24.422 1 98.88 197 VAL A C 1
ATOM 1563 O O . VAL A 1 197 ? 1.695 -25.234 -24.328 1 98.88 197 VAL A O 1
ATOM 1566 N N . LEU A 1 198 ? -0.345 -25.062 -25.188 1 98.88 198 LEU A N 1
ATOM 1567 C CA . LEU A 1 198 ? -0.311 -26.344 -25.891 1 98.88 198 LEU A CA 1
ATOM 1568 C C . LEU A 1 198 ? 0.772 -26.344 -26.953 1 98.88 198 LEU A C 1
ATOM 1570 O O . LEU A 1 198 ? 1.438 -27.359 -27.172 1 98.88 198 LEU A O 1
ATOM 1574 N N . ARG A 1 199 ? 0.994 -25.25 -27.578 1 98.88 199 ARG A N 1
ATOM 1575 C CA . ARG A 1 199 ? 2.045 -25.156 -28.578 1 98.88 199 ARG A CA 1
ATOM 1576 C C . ARG A 1 199 ? 3.426 -25.297 -27.953 1 98.88 199 ARG A C 1
ATOM 1578 O O . ARG A 1 199 ? 4.324 -25.891 -28.531 1 98.88 199 ARG A O 1
ATOM 1585 N N . GLN A 1 200 ? 3.572 -24.734 -26.812 1 98.88 200 GLN A N 1
ATOM 1586 C CA . GLN A 1 200 ? 4.84 -24.859 -26.109 1 98.88 200 GLN A CA 1
ATOM 1587 C C . GLN A 1 200 ? 5.078 -26.312 -25.672 1 98.88 200 GLN A C 1
ATOM 1589 O O . GLN A 1 200 ? 6.199 -26.812 -25.75 1 98.88 200 GLN A O 1
ATOM 1594 N N . VAL A 1 201 ? 4.051 -26.953 -25.234 1 98.94 201 VAL A N 1
ATOM 1595 C CA . VAL A 1 201 ? 4.152 -28.375 -24.875 1 98.94 201 VAL A CA 1
ATOM 1596 C C . VAL A 1 201 ? 4.539 -29.188 -26.094 1 98.94 201 VAL A C 1
ATOM 1598 O O . VAL A 1 201 ? 5.441 -30.031 -26.031 1 98.94 201 VAL A O 1
ATOM 1601 N N . LYS A 1 202 ? 3.861 -28.938 -27.188 1 98.81 202 LYS A N 1
ATOM 1602 C CA . LYS A 1 202 ? 4.145 -29.656 -28.422 1 98.81 202 LYS A CA 1
ATOM 1603 C C . LYS A 1 202 ? 5.586 -29.453 -28.875 1 98.81 202 LYS A C 1
ATOM 1605 O O . LYS A 1 202 ? 6.27 -30.406 -29.25 1 98.81 202 LYS A O 1
ATOM 1610 N N . GLN A 1 203 ? 5.992 -28.219 -28.812 1 98.81 203 GLN A N 1
ATOM 1611 C CA . GLN A 1 203 ? 7.371 -27.922 -29.172 1 98.81 203 GLN A CA 1
ATOM 1612 C C . GLN A 1 203 ? 8.352 -28.703 -28.312 1 98.81 203 GLN A C 1
ATOM 1614 O O . GLN A 1 203 ? 9.289 -29.312 -28.828 1 98.81 203 GLN A O 1
ATOM 1619 N N . PHE A 1 204 ? 8.164 -28.656 -27.094 1 98.81 204 PHE A N 1
ATOM 1620 C CA . PHE A 1 204 ? 9.031 -29.359 -26.156 1 98.81 204 PHE A CA 1
ATOM 1621 C C . PHE A 1 204 ? 9.078 -30.844 -26.5 1 98.81 204 PHE A C 1
ATOM 1623 O O . PHE A 1 204 ? 10.164 -31.438 -26.562 1 98.81 204 PHE A O 1
ATOM 1630 N N . LEU A 1 205 ? 7.926 -31.484 -26.734 1 98.69 205 LEU A N 1
ATOM 1631 C CA . LEU A 1 205 ? 7.852 -32.906 -26.922 1 98.69 205 LEU A CA 1
ATOM 1632 C C . LEU A 1 205 ? 8.383 -33.312 -28.297 1 98.69 205 LEU A C 1
ATOM 1634 O O . LEU A 1 205 ? 8.805 -34.438 -28.516 1 98.69 205 LEU A O 1
ATOM 1638 N N . ASN A 1 206 ? 8.352 -32.375 -29.234 1 98.12 206 ASN A N 1
ATOM 1639 C CA . ASN A 1 206 ? 9.016 -32.625 -30.516 1 98.12 206 ASN A CA 1
ATOM 1640 C C . ASN A 1 206 ? 10.531 -32.656 -30.359 1 98.12 206 ASN A C 1
ATOM 1642 O O . ASN A 1 206 ? 11.211 -33.406 -31.094 1 98.12 206 ASN A O 1
ATOM 1646 N N . GLU A 1 207 ? 10.992 -31.969 -29.391 1 98.44 207 GLU A N 1
ATOM 1647 C CA . GLU A 1 207 ? 12.43 -31.875 -29.156 1 98.44 207 GLU A CA 1
ATOM 1648 C C . GLU A 1 207 ? 12.906 -32.969 -28.203 1 98.44 207 GLU A C 1
ATOM 1650 O O . GLU A 1 207 ? 14.094 -33.281 -28.141 1 98.44 207 GLU A O 1
ATOM 1655 N N . ASN A 1 208 ? 12.031 -33.531 -27.438 1 98.38 208 ASN A N 1
ATOM 1656 C CA . ASN A 1 208 ? 12.312 -34.562 -26.453 1 98.38 208 ASN A CA 1
ATOM 1657 C C . ASN A 1 208 ? 11.312 -35.719 -26.531 1 98.38 208 ASN A C 1
ATOM 1659 O O . ASN A 1 208 ? 10.312 -35.719 -25.812 1 98.38 208 ASN A O 1
ATOM 1663 N N . LYS A 1 209 ? 11.625 -36.75 -27.188 1 97.06 209 LYS A N 1
ATOM 1664 C CA . LYS A 1 209 ? 10.672 -37.781 -27.594 1 97.06 209 LYS A CA 1
ATOM 1665 C C . LYS A 1 209 ? 10.445 -38.781 -26.484 1 97.06 209 LYS A C 1
ATOM 1667 O O . LYS A 1 209 ? 9.469 -39.562 -26.531 1 97.06 209 LYS A O 1
ATOM 1672 N N . LYS A 1 210 ? 11.328 -38.812 -25.547 1 98 210 LYS A N 1
ATOM 1673 C CA . LYS A 1 210 ? 11.172 -39.781 -24.453 1 98 210 LYS A CA 1
ATOM 1674 C C . LYS A 1 210 ? 10.898 -39.062 -23.125 1 98 210 LYS A C 1
ATOM 1676 O O . LYS A 1 210 ? 11.562 -39.344 -22.125 1 98 210 LYS A O 1
ATOM 1681 N N . GLU A 1 211 ? 10 -38.188 -23.172 1 98.75 211 GLU A N 1
ATOM 1682 C CA . GLU A 1 211 ? 9.43 -37.5 -22.016 1 98.75 211 GLU A CA 1
ATOM 1683 C C . GLU A 1 211 ? 7.902 -37.531 -22.047 1 98.75 211 GLU A C 1
ATOM 1685 O O . GLU A 1 211 ? 7.305 -37.656 -23.125 1 98.75 211 GLU A O 1
ATOM 1690 N N . ILE A 1 212 ? 7.27 -37.438 -20.922 1 98.62 212 ILE A N 1
ATOM 1691 C CA . ILE A 1 212 ? 5.82 -37.281 -20.859 1 98.62 212 ILE A CA 1
ATOM 1692 C C . ILE A 1 212 ? 5.465 -35.969 -20.156 1 98.62 212 ILE A C 1
ATOM 1694 O O . ILE A 1 212 ? 6.258 -35.469 -19.359 1 98.62 212 ILE A O 1
ATOM 1698 N N . VAL A 1 213 ? 4.414 -35.406 -20.484 1 98.88 213 VAL A N 1
ATOM 1699 C CA . VAL A 1 213 ? 3.879 -34.219 -19.844 1 98.88 213 VAL A CA 1
ATOM 1700 C C . VAL A 1 213 ? 2.43 -34.469 -19.438 1 98.88 213 VAL A C 1
ATOM 1702 O O . VAL A 1 213 ? 1.645 -35.031 -20.188 1 98.88 213 VAL A O 1
ATOM 1705 N N . THR A 1 214 ? 2.143 -34.125 -18.219 1 98.69 214 THR A N 1
ATOM 1706 C CA . THR A 1 214 ? 0.764 -34.156 -17.75 1 98.69 214 THR A CA 1
ATOM 1707 C C . THR A 1 214 ? 0.127 -32.781 -17.781 1 98.69 214 THR A C 1
ATOM 1709 O O . THR A 1 214 ? 0.674 -31.828 -17.234 1 98.69 214 THR A O 1
ATOM 1712 N N . LEU A 1 215 ? -1.002 -32.656 -18.469 1 98.81 215 LEU A N 1
ATOM 1713 C CA . LEU A 1 215 ? -1.867 -31.5 -18.422 1 98.81 215 LEU A CA 1
ATOM 1714 C C . LEU A 1 215 ? -3.061 -31.734 -17.5 1 98.81 215 LEU A C 1
ATOM 1716 O O . LEU A 1 215 ? -3.912 -32.562 -17.797 1 98.81 215 LEU A O 1
ATOM 1720 N N . ASP A 1 216 ? -3.072 -31.047 -16.438 1 98.44 216 ASP A N 1
ATOM 1721 C CA . ASP A 1 216 ? -4.156 -31.188 -15.469 1 98.44 216 ASP A CA 1
ATOM 1722 C C . ASP A 1 216 ? -5.109 -30 -15.539 1 98.44 216 ASP A C 1
ATOM 1724 O O . ASP A 1 216 ? -4.91 -29 -14.836 1 98.44 216 ASP A O 1
ATOM 1728 N N . PHE A 1 217 ? -6.164 -30.125 -16.359 1 98.38 217 PHE A N 1
ATOM 1729 C CA . PHE A 1 217 ? -7.195 -29.094 -16.438 1 98.38 217 PHE A CA 1
ATOM 1730 C C . PHE A 1 217 ? -8.219 -29.266 -15.328 1 98.38 217 PHE A C 1
ATOM 1732 O O . PHE A 1 217 ? -9.305 -29.812 -15.547 1 98.38 217 PHE A O 1
ATOM 1739 N N . ASN A 1 218 ? -7.867 -28.719 -14.188 1 94.38 218 ASN A N 1
ATOM 1740 C CA . ASN A 1 218 ? -8.586 -29.062 -12.969 1 94.38 218 ASN A CA 1
ATOM 1741 C C . ASN A 1 218 ? -9.57 -27.984 -12.562 1 94.38 218 ASN A C 1
ATOM 1743 O O . ASN A 1 218 ? -10.414 -28.188 -11.688 1 94.38 218 ASN A O 1
ATOM 1747 N N . HIS A 1 219 ? -9.531 -26.766 -13.102 1 94.62 219 HIS A N 1
ATOM 1748 C CA . HIS A 1 219 ? -10.508 -25.703 -12.906 1 94.62 219 HIS A CA 1
ATOM 1749 C C . HIS A 1 219 ? -10.93 -25.094 -14.242 1 94.62 219 HIS A C 1
ATOM 1751 O O . HIS A 1 219 ? -10.078 -24.688 -15.039 1 94.62 219 HIS A O 1
ATOM 1757 N N . LEU A 1 220 ? -12.219 -25.078 -14.461 1 97.31 220 LEU A N 1
ATOM 1758 C CA . LEU A 1 220 ? -12.773 -24.469 -15.664 1 97.31 220 LEU A CA 1
ATOM 1759 C C . LEU A 1 220 ? -13.828 -23.438 -15.312 1 97.31 220 LEU A C 1
ATOM 1761 O O . LEU A 1 220 ? -14.805 -23.734 -14.625 1 97.31 220 LEU A O 1
ATOM 1765 N N . TYR A 1 221 ? -13.625 -22.234 -15.82 1 96.31 221 TYR A N 1
ATOM 1766 C CA . TYR A 1 221 ? -14.555 -21.141 -15.516 1 96.31 221 TYR A CA 1
ATOM 1767 C C . TYR A 1 221 ? -15.117 -20.531 -16.797 1 96.31 221 TYR A C 1
ATOM 1769 O O . TYR A 1 221 ? -14.391 -20.375 -17.781 1 96.31 221 TYR A O 1
ATOM 1777 N N . GLY A 1 222 ? -16.344 -20.234 -16.75 1 95.31 222 GLY A N 1
ATOM 1778 C CA . GLY A 1 222 ? -17 -19.594 -17.875 1 95.31 222 GLY A CA 1
ATOM 1779 C C . GLY A 1 222 ? -17.484 -20.594 -18.906 1 95.31 222 GLY A C 1
ATOM 1780 O O . GLY A 1 222 ? -18.016 -20.203 -19.953 1 95.31 222 GLY A O 1
ATOM 1781 N N . PHE A 1 223 ? -17.234 -21.891 -18.641 1 96.5 223 PHE A N 1
ATOM 1782 C CA . PHE A 1 223 ? -17.781 -22.938 -19.5 1 96.5 223 PHE A CA 1
ATOM 1783 C C . PHE A 1 223 ? -19.266 -23.141 -19.234 1 96.5 223 PHE A C 1
ATOM 1785 O O . PHE A 1 223 ? -19.625 -23.828 -18.266 1 96.5 223 PHE A O 1
ATOM 1792 N N . SER A 1 224 ? -20.156 -22.719 -20.094 1 92.94 224 SER A N 1
ATOM 1793 C CA . SER A 1 224 ? -21.594 -22.672 -19.781 1 92.94 224 SER A CA 1
ATOM 1794 C C . SER A 1 224 ? -22.344 -23.781 -20.484 1 92.94 224 SER A C 1
ATOM 1796 O O . SER A 1 224 ? -23.453 -24.141 -20.078 1 92.94 224 SER A O 1
ATOM 1798 N N . THR A 1 225 ? -21.766 -24.344 -21.531 1 95.69 225 THR A N 1
ATOM 1799 C CA . THR A 1 225 ? -22.453 -25.359 -22.312 1 95.69 225 THR A CA 1
ATOM 1800 C C . THR A 1 225 ? -21.531 -26.531 -22.609 1 95.69 225 THR A C 1
ATOM 1802 O O . THR A 1 225 ? -20.312 -26.406 -22.516 1 95.69 225 THR A O 1
ATOM 1805 N N . GLN A 1 226 ? -22.125 -27.672 -22.969 1 96.69 226 GLN A N 1
ATOM 1806 C CA . GLN A 1 226 ? -21.344 -28.828 -23.406 1 96.69 226 GLN A CA 1
ATOM 1807 C C . GLN A 1 226 ? -20.484 -28.469 -24.625 1 96.69 226 GLN A C 1
ATOM 1809 O O . GLN A 1 226 ? -19.375 -28.984 -24.781 1 96.69 226 GLN A O 1
ATOM 1814 N N . ASN A 1 227 ? -21.016 -27.578 -25.422 1 96.5 227 ASN A N 1
ATOM 1815 C CA . ASN A 1 227 ? -20.281 -27.156 -26.609 1 96.5 227 ASN A CA 1
ATOM 1816 C C . ASN A 1 227 ? -18.984 -26.453 -26.25 1 96.5 227 ASN A C 1
ATOM 1818 O O . ASN A 1 227 ? -17.984 -26.578 -26.953 1 96.5 227 ASN A O 1
ATOM 1822 N N . ASP A 1 228 ? -18.969 -25.703 -25.188 1 97.5 228 ASP A N 1
ATOM 1823 C CA . ASP A 1 228 ? -17.734 -25.078 -24.734 1 97.5 228 ASP A CA 1
ATOM 1824 C C . ASP A 1 228 ? -16.656 -26.109 -24.453 1 97.5 228 ASP A C 1
ATOM 1826 O O . ASP A 1 228 ? -15.508 -25.938 -24.859 1 97.5 228 ASP A O 1
ATOM 1830 N N . HIS A 1 229 ? -17.078 -27.141 -23.797 1 98.25 229 HIS A N 1
ATOM 1831 C CA . HIS A 1 229 ? -16.141 -28.219 -23.469 1 98.25 229 HIS A CA 1
ATOM 1832 C C . HIS A 1 229 ? -15.648 -28.922 -24.719 1 98.25 229 HIS A C 1
ATOM 1834 O O . HIS A 1 229 ? -14.453 -29.188 -24.859 1 98.25 229 HIS A O 1
ATOM 1840 N N . LEU A 1 230 ? -16.516 -29.219 -25.625 1 98.25 230 LEU A N 1
ATOM 1841 C CA . LEU A 1 230 ? -16.141 -29.906 -26.859 1 98.25 230 LEU A CA 1
ATOM 1842 C C . LEU A 1 230 ? -15.227 -29.047 -27.719 1 98.25 230 LEU A C 1
ATOM 1844 O O . LEU A 1 230 ? -14.273 -29.562 -28.312 1 98.25 230 LEU A O 1
ATOM 1848 N N . GLU A 1 231 ? -15.57 -27.781 -27.781 1 97.94 231 GLU A N 1
ATOM 1849 C CA . GLU A 1 231 ? -14.711 -26.875 -28.531 1 97.94 231 GLU A CA 1
ATOM 1850 C C . GLU A 1 231 ? -13.297 -26.844 -27.938 1 97.94 231 GLU A C 1
ATOM 1852 O O . GLU A 1 231 ? -12.312 -26.875 -28.672 1 97.94 231 GLU A O 1
ATOM 1857 N N . PHE A 1 232 ? -13.266 -26.812 -26.672 1 98.44 232 PHE A N 1
ATOM 1858 C CA . PHE A 1 232 ? -11.984 -26.75 -25.969 1 98.44 232 PHE A CA 1
ATOM 1859 C C . PHE A 1 232 ? -11.164 -28.016 -26.219 1 98.44 232 PHE A C 1
ATOM 1861 O O . PHE A 1 232 ? -9.992 -27.922 -26.578 1 98.44 232 PHE A O 1
ATOM 1868 N N . VAL A 1 233 ? -11.727 -29.203 -26.016 1 98.31 233 VAL A N 1
ATOM 1869 C CA . VAL A 1 233 ? -10.977 -30.438 -26.141 1 98.31 233 VAL A CA 1
ATOM 1870 C C . VAL A 1 233 ? -10.625 -30.688 -27.609 1 98.31 233 VAL A C 1
ATOM 1872 O O . VAL A 1 233 ? -9.57 -31.234 -27.922 1 98.31 233 VAL A O 1
ATOM 1875 N N . ASN A 1 234 ? -11.453 -30.25 -28.5 1 98.06 234 ASN A N 1
ATOM 1876 C CA . ASN A 1 234 ? -11.141 -30.359 -29.922 1 98.06 234 ASN A CA 1
ATOM 1877 C C . ASN A 1 234 ? -9.961 -29.469 -30.312 1 98.06 234 ASN A C 1
ATOM 1879 O O . ASN A 1 234 ? -9.086 -29.891 -31.062 1 98.06 2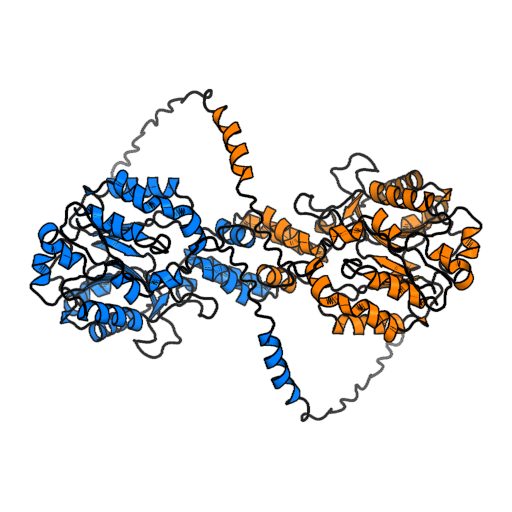34 ASN A O 1
ATOM 1883 N N . MET A 1 235 ? -10.008 -28.266 -29.828 1 98.19 235 MET A N 1
ATOM 1884 C CA . MET A 1 235 ? -8.891 -27.359 -30.062 1 98.19 235 MET A CA 1
ATOM 1885 C C . MET A 1 235 ? -7.59 -27.953 -29.531 1 98.19 235 MET A C 1
ATOM 1887 O O . MET A 1 235 ? -6.559 -27.922 -30.203 1 98.19 235 MET A O 1
ATOM 1891 N N . SER A 1 236 ? -7.656 -28.531 -28.359 1 98.56 236 SER A N 1
ATOM 1892 C CA . SER A 1 236 ? -6.477 -29.109 -27.734 1 98.56 236 SER A CA 1
ATOM 1893 C C . SER A 1 236 ? -5.926 -30.266 -28.562 1 98.56 236 SER A C 1
ATOM 1895 O O . SER A 1 236 ? -4.719 -30.344 -28.797 1 98.56 236 SER A O 1
ATOM 1897 N N . ARG A 1 237 ? -6.805 -31.109 -28.984 1 98.06 237 ARG A N 1
ATOM 1898 C CA . ARG A 1 237 ? -6.418 -32.25 -29.797 1 98.06 237 ARG A CA 1
ATOM 1899 C C . ARG A 1 237 ? -5.797 -31.797 -31.125 1 98.06 237 ARG A C 1
ATOM 1901 O O . ARG A 1 237 ? -4.816 -32.375 -31.578 1 98.06 237 ARG A O 1
ATOM 1908 N N . THR A 1 238 ? -6.387 -30.812 -31.703 1 98 238 THR A N 1
ATOM 1909 C CA . THR A 1 238 ? -5.906 -30.312 -32.969 1 98 238 THR A CA 1
ATOM 1910 C C . THR A 1 238 ? -4.496 -29.734 -32.844 1 98 238 THR A C 1
ATOM 1912 O O . THR A 1 238 ? -3.635 -29.984 -33.688 1 98 238 THR A O 1
ATOM 1915 N N . ILE A 1 239 ? -4.258 -29.016 -31.812 1 98.5 239 ILE A N 1
ATOM 1916 C CA . ILE A 1 239 ? -2.965 -28.359 -31.625 1 98.5 239 ILE A CA 1
ATOM 1917 C C . ILE A 1 239 ? -1.912 -29.406 -31.266 1 98.5 239 ILE A C 1
ATOM 1919 O O . ILE A 1 239 ? -0.83 -29.438 -31.859 1 98.5 239 ILE A O 1
ATOM 1923 N N . LEU A 1 240 ? -2.154 -30.281 -30.312 1 98.31 240 LEU A N 1
ATOM 1924 C CA . LEU A 1 240 ? -1.18 -31.266 -29.859 1 98.31 240 LEU A CA 1
ATOM 1925 C C . LEU A 1 240 ? -0.998 -32.375 -30.875 1 98.31 240 LEU A C 1
ATOM 1927 O O . LEU A 1 240 ? 0.108 -32.906 -31.047 1 98.31 240 LEU A O 1
ATOM 1931 N N . GLY A 1 241 ? -2.088 -32.75 -31.547 1 96.44 241 GLY A N 1
ATOM 1932 C CA . GLY A 1 241 ? -2.123 -33.938 -32.344 1 96.44 241 GLY A CA 1
ATOM 1933 C C . GLY A 1 241 ? -2.604 -35.156 -31.594 1 96.44 241 GLY A C 1
ATOM 1934 O O . GLY A 1 241 ? -2.16 -35.406 -30.469 1 96.44 241 GLY A O 1
ATOM 1935 N N . SER A 1 242 ? -3.447 -35.938 -32.219 1 92.81 242 SER A N 1
ATOM 1936 C CA . SER A 1 242 ? -4.055 -37.094 -31.578 1 92.81 242 SER A CA 1
ATOM 1937 C C . SER A 1 242 ? -2.998 -38.125 -31.203 1 92.81 242 SER A C 1
ATOM 1939 O O . SER A 1 242 ? -3.154 -38.844 -30.203 1 92.81 242 SER A O 1
ATOM 1941 N N . ASP A 1 243 ? -1.913 -38.156 -31.859 1 95.25 243 ASP A N 1
ATOM 1942 C CA . ASP A 1 243 ? -0.888 -39.156 -31.656 1 95.25 243 ASP A CA 1
ATOM 1943 C C . ASP A 1 243 ? -0.122 -38.906 -30.359 1 95.25 243 ASP A C 1
ATOM 1945 O O . ASP A 1 243 ? 0.454 -39.844 -29.781 1 95.25 243 ASP A O 1
ATOM 1949 N N . LEU A 1 244 ? -0.13 -37.688 -29.922 1 97.75 244 LEU A N 1
ATOM 1950 C CA . LEU A 1 244 ? 0.628 -37.344 -28.734 1 97.75 244 LEU A CA 1
ATOM 1951 C C . LEU A 1 244 ? -0.172 -37.656 -27.469 1 97.75 244 LEU A C 1
ATOM 1953 O O . LEU A 1 244 ? 0.401 -37.812 -26.391 1 97.75 244 LEU A O 1
ATOM 1957 N N . LEU A 1 245 ? -1.5 -37.688 -27.594 1 98.38 245 LEU A N 1
ATOM 1958 C CA . LEU A 1 245 ? -2.359 -37.875 -26.438 1 98.38 245 LEU A CA 1
ATOM 1959 C C . LEU A 1 245 ? -2.402 -39.344 -26.031 1 98.38 245 LEU A C 1
ATOM 1961 O O . LEU A 1 245 ? -2.648 -40.219 -26.859 1 98.38 245 LEU A O 1
ATOM 1965 N N . ILE A 1 246 ? -2.152 -39.625 -24.812 1 98.25 246 ILE A N 1
ATOM 1966 C CA . ILE A 1 246 ? -2.182 -40.969 -24.281 1 98.25 246 ILE A CA 1
ATOM 1967 C C . ILE A 1 246 ? -3.621 -41.5 -24.25 1 98.25 246 ILE A C 1
ATOM 1969 O O . ILE A 1 246 ? -4.512 -40.812 -23.734 1 98.25 246 ILE A O 1
ATOM 1973 N N . ASN A 1 247 ? -3.785 -42.656 -24.781 1 97.38 247 ASN A N 1
ATOM 1974 C CA . ASN A 1 247 ? -5.102 -43.281 -24.906 1 97.38 247 ASN A CA 1
ATOM 1975 C C . ASN A 1 247 ? -5.457 -44.062 -23.641 1 97.38 247 ASN A C 1
ATOM 1977 O O . ASN A 1 247 ? -4.824 -45.062 -23.344 1 97.38 247 ASN A O 1
ATOM 1981 N N . PRO A 1 248 ? -6.559 -43.625 -23.016 1 96.06 248 PRO A N 1
ATOM 1982 C CA . PRO A 1 248 ? -6.938 -44.312 -21.781 1 96.06 248 PRO A CA 1
ATOM 1983 C C . PRO A 1 248 ? -7.41 -45.75 -22.016 1 96.06 248 PRO A C 1
ATOM 1985 O O . PRO A 1 248 ? -7.57 -46.531 -21.062 1 96.06 248 PRO A O 1
ATOM 1988 N N . SER A 1 249 ? -7.598 -46.156 -23.203 1 95.31 249 SER A N 1
ATOM 1989 C CA . SER A 1 249 ? -7.934 -47.562 -23.5 1 95.31 249 SER A CA 1
ATOM 1990 C C . SER A 1 249 ? -6.68 -48.406 -23.609 1 95.31 249 SER A C 1
ATOM 1992 O O . SER A 1 249 ? -6.758 -49.625 -23.547 1 95.31 249 SER A O 1
ATOM 1994 N N . GLN A 1 250 ? -5.582 -47.781 -23.766 1 96.38 250 GLN A N 1
ATOM 1995 C CA . GLN A 1 250 ? -4.32 -48.5 -23.938 1 96.38 250 GLN A CA 1
ATOM 1996 C C . GLN A 1 250 ? -3.479 -48.438 -22.656 1 96.38 250 GLN A C 1
ATOM 1998 O O . GLN A 1 250 ? -2.783 -49.375 -22.328 1 96.38 250 GLN A O 1
ATOM 2003 N N . PHE A 1 251 ? -3.533 -47.281 -21.984 1 96.88 251 PHE A N 1
ATOM 2004 C CA . PHE A 1 251 ? -2.691 -47.062 -20.812 1 96.88 251 PHE A CA 1
ATOM 2005 C C . PHE A 1 251 ? -3.518 -46.562 -19.641 1 96.88 251 PHE A C 1
ATOM 2007 O O . PHE A 1 251 ? -4.547 -45.906 -19.844 1 96.88 251 PHE A O 1
ATOM 2014 N N . THR A 1 252 ? -3.045 -46.844 -18.469 1 95.56 252 THR A N 1
ATOM 2015 C CA . THR A 1 252 ? -3.648 -46.344 -17.234 1 95.56 252 THR A CA 1
ATOM 2016 C C . THR A 1 252 ? -2.721 -45.344 -16.562 1 95.56 252 THR A C 1
ATOM 2018 O O . THR A 1 252 ? -1.608 -45.094 -17.031 1 95.56 252 THR A O 1
ATOM 2021 N N . THR A 1 253 ? -3.219 -44.812 -15.484 1 93.31 253 THR A N 1
ATOM 2022 C CA . THR A 1 253 ? -2.426 -43.844 -14.742 1 93.31 253 THR A CA 1
ATOM 2023 C C . THR A 1 253 ? -1.221 -44.5 -14.094 1 93.31 253 THR A C 1
ATOM 2025 O O . THR A 1 253 ? -0.265 -43.844 -13.695 1 93.31 253 THR A O 1
ATOM 2028 N N . ASN A 1 254 ? -1.252 -45.812 -14.008 1 92.44 254 ASN A N 1
ATOM 2029 C CA . ASN A 1 254 ? -0.167 -46.562 -13.375 1 92.44 254 ASN A CA 1
ATOM 2030 C C . ASN A 1 254 ? 0.716 -47.25 -14.406 1 92.44 254 ASN A C 1
ATOM 2032 O O . ASN A 1 254 ? 1.523 -48.125 -14.062 1 92.44 254 ASN A O 1
ATOM 2036 N N . SER A 1 255 ? 0.569 -46.906 -15.656 1 97.19 255 SER A N 1
ATOM 2037 C CA . SER A 1 255 ? 1.47 -47.406 -16.688 1 97.19 255 SER A CA 1
ATOM 2038 C C . SER A 1 255 ? 2.893 -46.906 -16.469 1 97.19 255 SER A C 1
ATOM 2040 O O . SER A 1 255 ? 3.115 -45.938 -15.711 1 97.19 255 SER A O 1
ATOM 2042 N N . THR A 1 256 ? 3.84 -47.625 -17.094 1 98.44 256 THR A N 1
ATOM 2043 C CA . THR A 1 256 ? 5.242 -47.25 -16.938 1 98.44 256 THR A CA 1
ATOM 2044 C C . THR A 1 256 ? 5.734 -46.469 -18.141 1 98.44 256 THR A C 1
ATOM 2046 O O . THR A 1 256 ? 5.098 -46.469 -19.203 1 98.44 256 THR A O 1
ATOM 2049 N N . LEU A 1 257 ? 6.836 -45.812 -17.953 1 98.5 257 LEU A N 1
ATOM 2050 C CA . LEU A 1 257 ? 7.438 -45.062 -19.062 1 98.5 257 LEU A CA 1
ATOM 2051 C C . LEU A 1 257 ? 7.781 -46 -20.203 1 98.5 257 LEU A C 1
ATOM 2053 O O . LEU A 1 257 ? 7.484 -45.719 -21.359 1 98.5 257 LEU A O 1
ATOM 2057 N N . ASN A 1 258 ? 8.336 -47.156 -19.906 1 98.44 258 ASN A N 1
ATOM 2058 C CA . ASN A 1 258 ? 8.734 -48.094 -20.953 1 98.44 258 ASN A CA 1
ATOM 2059 C C . ASN A 1 258 ? 7.539 -48.562 -21.766 1 98.44 258 ASN A C 1
ATOM 2061 O O . ASN A 1 258 ? 7.652 -48.75 -22.984 1 98.44 258 ASN A O 1
ATOM 2065 N N . GLN A 1 259 ? 6.5 -48.75 -21.109 1 98.31 259 GLN A N 1
ATOM 2066 C CA . GLN A 1 259 ? 5.293 -49.156 -21.844 1 98.31 259 GLN A CA 1
ATOM 2067 C C . GLN A 1 259 ? 4.836 -48.031 -22.781 1 98.31 259 GLN A C 1
ATOM 2069 O O . GLN A 1 259 ? 4.559 -48.281 -23.953 1 98.31 259 GLN A O 1
ATOM 2074 N N . ILE A 1 260 ? 4.789 -46.875 -22.297 1 98.25 260 ILE A N 1
ATOM 2075 C CA . ILE A 1 260 ? 4.254 -45.75 -23.047 1 98.25 260 ILE A CA 1
ATOM 2076 C C . ILE A 1 260 ? 5.199 -45.406 -24.203 1 98.25 260 ILE A C 1
ATOM 2078 O O . ILE A 1 260 ? 4.754 -45.062 -25.297 1 98.25 260 ILE A O 1
ATOM 2082 N N . PHE A 1 261 ? 6.496 -45.5 -23.969 1 97.5 261 PHE A N 1
ATOM 2083 C CA . PHE A 1 261 ? 7.504 -45.094 -24.938 1 97.5 261 PHE A CA 1
ATOM 2084 C C . PHE A 1 261 ? 7.539 -46.062 -26.125 1 97.5 261 PHE A C 1
ATOM 2086 O O . PHE A 1 261 ? 8.203 -45.781 -27.125 1 97.5 261 PHE A O 1
ATOM 2093 N N . THR A 1 262 ? 6.746 -47.094 -26.062 1 97.12 262 THR A N 1
ATOM 2094 C CA . THR A 1 262 ? 6.602 -47.969 -27.203 1 97.12 262 THR A CA 1
ATOM 2095 C C . THR A 1 262 ? 5.695 -47.344 -28.266 1 97.12 262 THR A C 1
ATOM 2097 O O . THR A 1 262 ? 5.586 -47.844 -29.375 1 97.12 262 THR A O 1
ATOM 2100 N N . THR A 1 263 ? 5.098 -46.281 -27.891 1 97.44 263 THR A N 1
ATOM 2101 C CA . THR A 1 263 ? 4.234 -45.531 -28.781 1 97.44 263 THR A CA 1
ATOM 2102 C C . THR A 1 263 ? 4.719 -44.094 -28.906 1 97.44 263 THR A C 1
ATOM 2104 O O . THR A 1 263 ? 5.777 -43.75 -28.391 1 97.44 263 THR A O 1
ATOM 2107 N N . SER A 1 264 ? 3.971 -43.25 -29.656 1 97.12 264 SER A N 1
ATOM 2108 C CA . SER A 1 264 ? 4.277 -41.844 -29.797 1 97.12 264 SER A CA 1
ATOM 2109 C C . SER A 1 264 ? 3.504 -41 -28.766 1 97.12 264 SER A C 1
ATOM 2111 O O . SER A 1 264 ? 3.672 -39.781 -28.703 1 97.12 264 SER A O 1
ATOM 2113 N N . GLN A 1 265 ? 2.662 -41.656 -27.969 1 98.19 265 GLN A N 1
ATOM 2114 C CA . GLN A 1 265 ? 1.846 -41 -26.969 1 98.19 265 GLN A CA 1
ATOM 2115 C C . GLN A 1 265 ? 2.707 -40.438 -25.844 1 98.19 265 GLN A C 1
ATOM 2117 O O . GLN A 1 265 ? 3.576 -41.156 -25.328 1 98.19 265 GLN A O 1
ATOM 2122 N N . ARG A 1 266 ? 2.471 -39.094 -25.484 1 98.69 266 ARG A N 1
ATOM 2123 C CA . ARG A 1 266 ? 3.373 -38.469 -24.516 1 98.69 266 ARG A CA 1
ATOM 2124 C C . ARG A 1 266 ? 2.607 -37.562 -23.547 1 98.69 266 ARG A C 1
ATOM 2126 O O . ARG A 1 266 ? 3.156 -37.156 -22.531 1 98.69 266 ARG A O 1
ATOM 2133 N N . VAL A 1 267 ? 1.312 -37.312 -23.734 1 98.81 267 VAL A N 1
ATOM 2134 C CA . VAL A 1 267 ? 0.604 -36.312 -22.953 1 98.81 267 VAL A CA 1
ATOM 2135 C C . VAL A 1 267 ? -0.568 -36.969 -22.219 1 98.81 267 VAL A C 1
ATOM 2137 O O . VAL A 1 267 ? -1.484 -37.5 -22.844 1 98.81 267 VAL A O 1
ATOM 2140 N N . PHE A 1 268 ? -0.495 -36.969 -20.906 1 98.44 268 PHE A N 1
ATOM 2141 C CA . PHE A 1 268 ? -1.696 -37.25 -20.109 1 98.44 268 PHE A CA 1
ATOM 2142 C C . PHE A 1 268 ? -2.596 -36.031 -20.078 1 98.44 268 PHE A C 1
ATOM 2144 O O . PHE A 1 268 ? -2.16 -34.938 -19.672 1 98.44 268 PHE A O 1
ATOM 2151 N N . PHE A 1 269 ? -3.83 -36.156 -20.531 1 98.56 269 PHE A N 1
ATOM 2152 C CA . PHE A 1 269 ? -4.805 -35.062 -20.547 1 98.56 269 PHE A CA 1
ATOM 2153 C C . PHE A 1 269 ? -5.902 -35.312 -19.516 1 98.56 269 PHE A C 1
ATOM 2155 O O . PHE A 1 269 ? -6.906 -35.969 -19.812 1 98.56 269 PHE A O 1
ATOM 2162 N N . TYR A 1 270 ? -5.715 -34.75 -18.344 1 98.19 270 TYR A N 1
ATOM 2163 C CA . TYR A 1 270 ? -6.723 -34.844 -17.297 1 98.19 270 TYR A CA 1
ATOM 2164 C C . TYR A 1 270 ? -7.746 -33.719 -17.422 1 98.19 270 TYR A C 1
ATOM 2166 O O . TYR A 1 270 ? -7.383 -32.562 -17.625 1 98.19 270 TYR A O 1
ATOM 2174 N N . TYR A 1 271 ? -8.992 -34.062 -17.312 1 98.5 271 TYR A N 1
ATOM 2175 C CA . TYR A 1 271 ? -10.07 -33.125 -17.531 1 98.5 271 TYR A CA 1
ATOM 2176 C C . TYR A 1 271 ? -11.109 -33.219 -16.422 1 98.5 271 TYR A C 1
ATOM 2178 O O . TYR A 1 271 ? -11.586 -34.312 -16.109 1 98.5 271 TYR A O 1
ATOM 2186 N N . VAL A 1 272 ? -11.516 -32.125 -15.883 1 97.5 272 VAL A N 1
ATOM 2187 C CA . VAL A 1 272 ? -12.273 -32.125 -14.641 1 97.5 272 VAL A CA 1
ATOM 2188 C C . VAL A 1 272 ? -13.758 -32.312 -14.945 1 97.5 272 VAL A C 1
ATOM 2190 O O . VAL A 1 272 ? -14.516 -32.812 -14.102 1 97.5 272 VAL A O 1
ATOM 2193 N N . HIS A 1 273 ? -14.219 -31.938 -16.094 1 97.94 273 HIS A N 1
ATOM 2194 C CA . HIS A 1 273 ? -15.641 -32.031 -16.391 1 97.94 273 HIS A CA 1
ATOM 2195 C C . HIS A 1 273 ? -16.062 -33.469 -16.656 1 97.94 273 HIS A C 1
ATOM 2197 O O . HIS A 1 273 ? -15.906 -34 -17.766 1 97.94 273 HIS A O 1
ATOM 2203 N N . THR A 1 274 ? -16.766 -34.094 -15.742 1 96.5 274 THR A N 1
ATOM 2204 C CA . THR A 1 274 ? -17.047 -35.5 -15.703 1 96.5 274 THR A CA 1
ATOM 2205 C C . THR A 1 274 ? -17.906 -35.938 -16.891 1 96.5 274 THR A C 1
ATOM 2207 O O . THR A 1 274 ? -17.625 -36.938 -17.531 1 96.5 274 THR A O 1
ATOM 2210 N N . ALA A 1 275 ? -18.891 -35.156 -17.219 1 97.06 275 ALA A N 1
ATOM 2211 C CA . ALA A 1 275 ? -19.797 -35.5 -18.312 1 97.06 275 ALA A CA 1
ATOM 2212 C C . ALA A 1 275 ? -19.031 -35.625 -19.641 1 97.06 275 ALA A C 1
ATOM 2214 O O . ALA A 1 275 ? -19.281 -36.531 -20.422 1 97.06 275 ALA A O 1
ATOM 2215 N N . THR A 1 276 ? -18.125 -34.719 -19.844 1 98 276 THR A N 1
ATOM 2216 C CA . THR A 1 276 ? -17.328 -34.719 -21.078 1 98 276 THR A CA 1
ATOM 2217 C C . THR A 1 276 ? -16.422 -35.969 -21.109 1 98 276 THR A C 1
ATOM 2219 O O . THR A 1 276 ? -16.281 -36.594 -22.141 1 98 276 THR A O 1
ATOM 2222 N N . VAL A 1 277 ? -15.859 -36.312 -19.984 1 97.62 277 VAL A N 1
ATOM 2223 C CA . VAL A 1 277 ? -14.953 -37.469 -19.906 1 97.62 277 VAL A CA 1
ATOM 2224 C C . VAL A 1 277 ? -15.742 -38.75 -20.125 1 97.62 277 VAL A C 1
ATOM 2226 O O . VAL A 1 277 ? -15.297 -39.625 -20.859 1 97.62 277 VAL A O 1
ATOM 2229 N N . ILE A 1 278 ? -16.875 -38.906 -19.594 1 96.69 278 ILE A N 1
ATOM 2230 C CA . ILE A 1 278 ? -17.688 -40.125 -19.719 1 96.69 278 ILE A CA 1
ATOM 2231 C C . ILE A 1 278 ? -18.156 -40.281 -21.156 1 96.69 278 ILE A C 1
ATOM 2233 O O . ILE A 1 278 ? -18.047 -41.375 -21.719 1 96.69 278 ILE A O 1
ATOM 2237 N N . ASN A 1 279 ? -18.547 -39.219 -21.734 1 97.12 279 ASN A N 1
ATOM 2238 C CA . ASN A 1 279 ? -19.219 -39.312 -23.031 1 97.12 279 ASN A CA 1
ATOM 2239 C C . ASN A 1 279 ? -18.219 -39.25 -24.188 1 97.12 279 ASN A C 1
ATOM 2241 O O . ASN A 1 279 ? -18.469 -39.812 -25.25 1 97.12 279 ASN A O 1
ATOM 2245 N N . TYR A 1 280 ? -17.062 -38.594 -23.938 1 96.31 280 TYR A N 1
ATOM 2246 C CA . TYR A 1 280 ? -16.203 -38.312 -25.062 1 96.31 280 TYR A CA 1
ATOM 2247 C C . TYR A 1 280 ? -14.75 -38.656 -24.734 1 96.31 280 TYR A C 1
ATOM 2249 O O . TYR A 1 280 ? -13.836 -38.344 -25.5 1 96.31 280 TYR A O 1
ATOM 2257 N N . GLY A 1 281 ? -14.516 -39.2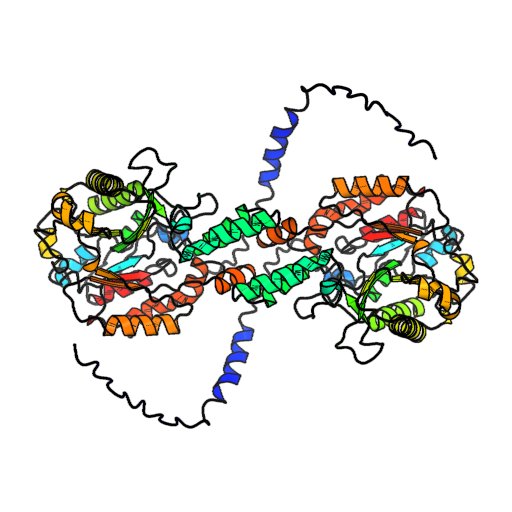81 -23.609 1 95 281 GLY A N 1
ATOM 2258 C CA . GLY A 1 281 ? -13.164 -39.594 -23.172 1 95 281 GLY A CA 1
ATOM 2259 C C . GLY A 1 281 ? -12.406 -40.469 -24.141 1 95 281 GLY A C 1
ATOM 2260 O O . GLY A 1 281 ? -11.219 -40.25 -24.391 1 95 281 GLY A O 1
ATOM 2261 N N . SER A 1 282 ? -13.047 -41.375 -24.719 1 93.94 282 SER A N 1
ATOM 2262 C CA . SER A 1 282 ? -12.422 -42.281 -25.672 1 93.94 282 SER A CA 1
ATOM 2263 C C . SER A 1 282 ? -12.078 -41.562 -26.969 1 93.94 282 SER A C 1
ATOM 2265 O O . SER A 1 282 ? -11.062 -41.875 -27.609 1 93.94 282 SER A O 1
ATOM 2267 N N . GLN A 1 283 ? -12.914 -40.719 -27.312 1 95.06 283 GLN A N 1
ATOM 2268 C CA . GLN A 1 283 ? -12.734 -40 -28.562 1 95.06 283 GLN A CA 1
ATOM 2269 C C . GLN A 1 283 ? -11.586 -39 -28.453 1 95.06 283 GLN A C 1
ATOM 2271 O O . GLN A 1 283 ? -10.82 -38.812 -29.391 1 95.06 283 GLN A O 1
ATOM 2276 N N . PHE A 1 284 ? -11.445 -38.375 -27.328 1 97.19 284 PHE A N 1
ATOM 2277 C CA . PHE A 1 284 ? -10.5 -37.25 -27.188 1 97.19 284 PHE A CA 1
ATOM 2278 C C . PHE A 1 284 ? -9.344 -37.656 -26.281 1 97.19 284 PHE A C 1
ATOM 2280 O O . PHE A 1 284 ? -8.5 -36.812 -25.953 1 97.19 284 PHE A O 1
ATOM 2287 N N . ASN A 1 285 ? -9.289 -38.938 -25.828 1 97.62 285 ASN A N 1
ATOM 2288 C CA . ASN A 1 285 ? -8.227 -39.438 -24.969 1 97.62 285 ASN A CA 1
ATOM 2289 C C . ASN A 1 285 ? -8.102 -38.656 -23.672 1 97.62 285 ASN A C 1
ATOM 2291 O O . ASN A 1 285 ? -7.016 -38.188 -23.328 1 97.62 285 ASN A O 1
ATOM 2295 N N . LEU A 1 286 ? -9.227 -38.562 -22.953 1 98.25 286 LEU A N 1
ATOM 2296 C CA . LEU A 1 286 ? -9.289 -37.812 -21.703 1 98.25 286 LEU A CA 1
ATOM 2297 C C . LEU A 1 286 ? -9.195 -38.75 -20.5 1 98.25 286 LEU A C 1
ATOM 2299 O O . LEU A 1 286 ? -9.781 -39.844 -20.516 1 98.25 286 LEU A O 1
ATOM 2303 N N . PHE A 1 287 ? -8.383 -38.344 -19.562 1 97.69 287 PHE A N 1
ATOM 2304 C CA . PHE A 1 287 ? -8.383 -39 -18.25 1 97.69 287 PHE A CA 1
ATOM 2305 C C . PHE A 1 287 ? -9.234 -38.25 -17.25 1 97.69 287 PHE A C 1
ATOM 2307 O O . PHE A 1 287 ? -9.211 -37 -17.234 1 97.69 287 PHE A O 1
ATOM 2314 N N . PRO A 1 288 ? -10.047 -38.938 -16.469 1 96.81 288 PRO A N 1
ATOM 2315 C CA . PRO A 1 288 ? -10.828 -38.219 -15.469 1 96.81 288 PRO A CA 1
ATOM 2316 C C . PRO A 1 288 ? -9.961 -37.625 -14.359 1 96.81 288 PRO A C 1
ATOM 2318 O O . PRO A 1 288 ? -8.984 -38.25 -13.938 1 96.81 288 PRO A O 1
ATOM 2321 N N . SER A 1 289 ? -10.352 -36.5 -13.898 1 95.06 289 SER A N 1
ATOM 2322 C CA . SER A 1 289 ? -9.57 -35.781 -12.891 1 95.06 289 SER A CA 1
ATOM 2323 C C . SER A 1 289 ? -9.562 -36.562 -11.57 1 95.06 289 SER A C 1
ATOM 2325 O O . SER A 1 289 ? -8.641 -36.375 -10.758 1 95.06 289 SER A O 1
ATOM 2327 N N . TRP A 1 290 ? -10.516 -37.438 -11.312 1 93.38 290 TRP A N 1
ATOM 2328 C CA . TRP A 1 290 ? -10.562 -38.156 -10.047 1 93.38 290 TRP A CA 1
ATOM 2329 C C . TRP A 1 290 ? -9.484 -39.25 -9.984 1 93.38 290 TRP A C 1
ATOM 2331 O O . TRP A 1 290 ? -9.227 -39.812 -8.93 1 93.38 290 TRP A O 1
ATOM 2341 N N . LYS A 1 291 ? -8.758 -39.5 -11.062 1 95.25 291 LYS A N 1
ATOM 2342 C CA . LYS A 1 291 ? -7.641 -40.438 -11.07 1 95.25 291 LYS A CA 1
ATOM 2343 C C . LYS A 1 291 ? -6.355 -39.781 -10.586 1 95.25 291 LYS A C 1
ATOM 2345 O O . LYS A 1 291 ? -5.309 -40.406 -10.516 1 95.25 291 LYS A O 1
ATOM 2350 N N . ILE A 1 292 ? -6.395 -38.562 -10.297 1 95.56 292 ILE A N 1
ATOM 2351 C CA . ILE A 1 292 ? -5.293 -37.844 -9.656 1 95.56 292 ILE A CA 1
ATOM 2352 C C . ILE A 1 292 ? -5.812 -37.062 -8.445 1 95.56 292 ILE A C 1
ATOM 2354 O O . ILE A 1 292 ? -6.691 -36.219 -8.578 1 95.56 292 ILE A O 1
ATOM 2358 N N . ASP A 1 293 ? -5.316 -37.406 -7.301 1 94.38 293 ASP A N 1
ATOM 2359 C CA . ASP A 1 293 ? -5.695 -36.719 -6.059 1 94.38 293 ASP A CA 1
ATOM 2360 C C . ASP A 1 293 ? -4.879 -35.469 -5.852 1 94.38 293 ASP A C 1
ATOM 2362 O O . ASP A 1 293 ? -3.672 -35.531 -5.598 1 94.38 293 ASP A O 1
ATOM 2366 N N . THR A 1 294 ? -5.531 -34.344 -6.047 1 92.56 294 THR A N 1
ATOM 2367 C CA . THR A 1 294 ? -4.891 -33.062 -5.863 1 92.56 294 THR A CA 1
ATOM 2368 C C . THR A 1 294 ? -5.461 -32.344 -4.645 1 92.56 294 THR A C 1
ATOM 2370 O O . THR A 1 294 ? -6.562 -31.781 -4.707 1 92.56 294 THR A O 1
ATOM 2373 N N . ARG A 1 295 ? -4.734 -32.281 -3.588 1 90.69 295 ARG A N 1
ATOM 2374 C CA . ARG A 1 295 ? -5.191 -31.656 -2.35 1 90.69 295 ARG A CA 1
ATOM 2375 C C . ARG A 1 295 ? -4.59 -30.266 -2.182 1 90.69 295 ARG A C 1
ATOM 2377 O O . ARG A 1 295 ? -3.443 -30.031 -2.562 1 90.69 295 ARG A O 1
ATOM 2384 N N . TRP A 1 296 ? -5.445 -29.406 -1.646 1 92.31 296 TRP A N 1
ATOM 2385 C CA . TRP A 1 296 ? -5.023 -28.031 -1.355 1 92.31 296 TRP A CA 1
ATOM 2386 C C . TRP A 1 296 ? -4.969 -27.797 0.149 1 92.31 296 TRP A C 1
ATOM 2388 O O . TRP A 1 296 ? -6.008 -27.734 0.812 1 92.31 296 TRP A O 1
ATOM 2398 N N . ALA A 1 297 ? -3.76 -27.578 0.648 1 94.56 297 ALA A N 1
ATOM 2399 C CA . ALA A 1 297 ? -3.557 -27.453 2.088 1 94.56 297 ALA A CA 1
ATOM 2400 C C . ALA A 1 297 ? -4.105 -26.125 2.598 1 94.56 297 ALA A C 1
ATOM 2402 O O . ALA A 1 297 ? -4.605 -26.031 3.723 1 94.56 297 ALA A O 1
ATOM 2403 N N . ASN A 1 298 ? -4.055 -25.047 1.835 1 94.62 298 ASN A N 1
ATOM 2404 C CA . ASN A 1 298 ? -4.547 -23.719 2.168 1 94.62 298 ASN A CA 1
ATOM 2405 C C . ASN A 1 298 ? -3.977 -23.234 3.496 1 94.62 298 ASN A C 1
ATOM 2407 O O . ASN A 1 298 ? -4.73 -22.844 4.395 1 94.62 298 ASN A O 1
ATOM 2411 N N . LYS A 1 299 ? -2.57 -23.188 3.596 1 97.12 299 LYS A N 1
ATOM 2412 C CA . LYS A 1 299 ? -1.879 -22.719 4.797 1 97.12 299 LYS A CA 1
ATOM 2413 C C . LYS A 1 299 ? -1.042 -21.484 4.508 1 97.12 299 LYS A C 1
ATOM 2415 O O . LYS A 1 299 ? -0.535 -21.312 3.396 1 97.12 299 LYS A O 1
ATOM 2420 N N . GLN A 1 300 ? -0.845 -20.641 5.57 1 96 300 GLN A N 1
ATOM 2421 C CA . GLN A 1 300 ? -0.177 -19.344 5.398 1 96 300 GLN A CA 1
ATOM 2422 C C . GLN A 1 300 ? 1.248 -19.391 5.941 1 96 300 GLN A C 1
ATOM 2424 O O . GLN A 1 300 ? 2.021 -18.453 5.746 1 96 300 GLN A O 1
ATOM 2429 N N . ASP A 1 301 ? 1.58 -20.453 6.59 1 96.19 301 ASP A N 1
ATOM 2430 C CA . ASP A 1 301 ? 2.926 -20.594 7.141 1 96.19 301 ASP A CA 1
ATOM 2431 C C . ASP A 1 301 ? 3.506 -21.969 6.84 1 96.19 301 ASP A C 1
ATOM 2433 O O . ASP A 1 301 ? 2.766 -22.953 6.715 1 96.19 301 ASP A O 1
ATOM 2437 N N . MET A 1 302 ? 4.836 -22.062 6.812 1 96.5 302 MET A N 1
ATOM 2438 C CA . MET A 1 302 ? 5.543 -23.25 6.355 1 96.5 302 MET A CA 1
ATOM 2439 C C . MET A 1 302 ? 5.352 -24.406 7.328 1 96.5 302 MET A C 1
ATOM 2441 O O . MET A 1 302 ? 5.242 -25.562 6.914 1 96.5 302 MET A O 1
ATOM 2445 N N . THR A 1 303 ? 5.289 -24.109 8.57 1 97.12 303 THR A N 1
ATOM 2446 C CA . THR A 1 303 ? 5.141 -25.156 9.562 1 97.12 303 THR A CA 1
ATOM 2447 C C . THR A 1 303 ? 3.807 -25.875 9.398 1 97.12 303 THR A C 1
ATOM 2449 O O . THR A 1 303 ? 3.764 -27.109 9.328 1 97.12 303 THR A O 1
ATOM 2452 N N . SER A 1 304 ? 2.752 -25.109 9.336 1 97.81 304 SER A N 1
ATOM 2453 C CA . SER A 1 304 ? 1.43 -25.688 9.141 1 97.81 304 SER A CA 1
ATOM 2454 C C . SER A 1 304 ? 1.335 -26.391 7.793 1 97.81 304 SER A C 1
ATOM 2456 O O . SER A 1 304 ? 0.689 -27.438 7.68 1 97.81 304 SER A O 1
ATOM 2458 N N . LEU A 1 305 ? 1.916 -25.812 6.793 1 97.5 305 LEU A N 1
ATOM 2459 C CA . LEU A 1 305 ? 1.904 -26.406 5.461 1 97.5 305 LEU A CA 1
ATOM 2460 C C . LEU A 1 305 ? 2.594 -27.781 5.473 1 97.5 305 LEU A C 1
ATOM 2462 O O . LEU A 1 305 ? 2.033 -28.766 4.988 1 97.5 305 LEU A O 1
ATOM 2466 N N . LYS A 1 306 ? 3.795 -27.859 6.07 1 96.5 306 LYS A N 1
ATOM 2467 C CA . LYS A 1 306 ? 4.547 -29.109 6.148 1 96.5 306 LYS A CA 1
ATOM 2468 C C . LYS A 1 306 ? 3.752 -30.188 6.875 1 96.5 306 LYS A C 1
ATOM 2470 O O . LYS A 1 306 ? 3.703 -31.344 6.434 1 96.5 306 LYS A O 1
ATOM 2475 N N . THR A 1 307 ? 3.146 -29.766 7.934 1 96.75 307 THR A N 1
ATOM 2476 C CA . THR A 1 307 ? 2.346 -30.719 8.711 1 96.75 307 THR A CA 1
ATOM 2477 C C . THR A 1 307 ? 1.197 -31.266 7.875 1 96.75 307 THR A C 1
ATOM 2479 O O . THR A 1 307 ? 0.959 -32.469 7.863 1 96.75 307 THR A O 1
ATOM 2482 N N . GLU A 1 308 ? 0.522 -30.375 7.207 1 97.12 308 GLU A N 1
ATOM 2483 C CA . GLU A 1 308 ? -0.617 -30.797 6.398 1 97.12 308 GLU A CA 1
ATOM 2484 C C . GLU A 1 308 ? -0.176 -31.719 5.262 1 97.12 308 GLU A C 1
ATOM 2486 O O . GLU A 1 308 ? -0.845 -32.688 4.961 1 97.12 308 GLU A O 1
ATOM 2491 N N . ILE A 1 309 ? 0.906 -31.406 4.609 1 96.5 309 ILE A N 1
ATOM 2492 C CA . ILE A 1 309 ? 1.419 -32.219 3.508 1 96.5 309 ILE A CA 1
ATOM 2493 C C . ILE A 1 309 ? 1.754 -33.625 4.012 1 96.5 309 ILE A C 1
ATOM 2495 O O . ILE A 1 309 ? 1.449 -34.625 3.346 1 96.5 309 ILE A O 1
ATOM 2499 N N . LEU A 1 310 ? 2.393 -33.719 5.141 1 95.62 310 LEU A N 1
ATOM 2500 C CA . LEU A 1 310 ? 2.746 -35.031 5.711 1 95.62 310 LEU A CA 1
ATOM 2501 C C . LEU A 1 310 ? 1.497 -35.844 6.02 1 95.62 310 LEU A C 1
ATOM 2503 O O . LEU A 1 310 ? 1.465 -37.031 5.773 1 95.62 310 LEU A O 1
ATOM 2507 N N . VAL A 1 311 ? 0.485 -35.156 6.535 1 95.75 311 VAL A N 1
ATOM 2508 C CA . VAL A 1 311 ? -0.775 -35.844 6.816 1 95.75 311 VAL A CA 1
ATOM 2509 C C . VAL A 1 311 ? -1.373 -36.375 5.52 1 95.75 311 VAL A C 1
ATOM 2511 O O . VAL A 1 311 ? -1.821 -37.531 5.469 1 95.75 311 VAL A O 1
ATOM 2514 N N . GLU A 1 312 ? -1.356 -35.562 4.484 1 95.44 312 GLU A N 1
ATOM 2515 C CA . GLU A 1 312 ? -1.9 -35.969 3.191 1 95.44 312 GLU A CA 1
ATOM 2516 C C . GLU A 1 312 ? -1.129 -37.156 2.609 1 95.44 312 GLU A C 1
ATOM 2518 O O . GLU A 1 312 ? -1.729 -38.125 2.127 1 95.44 312 GLU A O 1
ATOM 2523 N N . LEU A 1 313 ? 0.145 -37.062 2.682 1 94.81 313 LEU A N 1
ATOM 2524 C CA . LEU A 1 313 ? 0.981 -38.125 2.133 1 94.81 313 LEU A CA 1
ATOM 2525 C C . LEU A 1 313 ? 0.771 -39.438 2.893 1 94.81 313 LEU A C 1
ATOM 2527 O O . LEU A 1 313 ? 0.659 -40.5 2.285 1 94.81 313 LEU A O 1
ATOM 2531 N N . ASN A 1 314 ? 0.64 -39.375 4.172 1 92.69 314 ASN A N 1
ATOM 2532 C CA . ASN A 1 314 ? 0.462 -40.562 4.988 1 92.69 314 ASN A CA 1
ATOM 2533 C C . ASN A 1 314 ? -0.915 -41.188 4.777 1 92.69 314 ASN A C 1
ATOM 2535 O O . ASN A 1 314 ? -1.108 -42.375 5.031 1 92.69 314 ASN A O 1
ATOM 2539 N N . SER A 1 315 ? -1.807 -40.375 4.273 1 92.88 315 SER A N 1
ATOM 2540 C CA . SER A 1 315 ? -3.158 -40.875 4.047 1 92.88 315 SER A CA 1
ATOM 2541 C C . SER A 1 315 ? -3.27 -41.562 2.691 1 92.88 315 SER A C 1
ATOM 2543 O O . SER A 1 315 ? -4.27 -42.25 2.406 1 92.88 315 SER A O 1
ATOM 2545 N N . ARG A 1 316 ? -2.232 -41.375 1.838 1 93.94 316 ARG A N 1
ATOM 2546 C CA . ARG A 1 316 ? -2.256 -42 0.522 1 93.94 316 ARG A CA 1
ATOM 2547 C C . ARG A 1 316 ? -2.164 -43.531 0.64 1 93.94 316 ARG A C 1
ATOM 2549 O O . ARG A 1 316 ? -1.164 -44.062 1.124 1 93.94 316 ARG A O 1
ATOM 2556 N N . THR A 1 317 ? -3.219 -44.281 0.175 1 90.88 317 THR A N 1
ATOM 2557 C CA . THR A 1 317 ? -3.254 -45.719 0.292 1 90.88 317 THR A CA 1
ATOM 2558 C C . THR A 1 317 ? -3.449 -46.375 -1.075 1 90.88 317 THR A C 1
ATOM 2560 O O . THR A 1 317 ? -3.139 -47.531 -1.26 1 90.88 317 THR A O 1
ATOM 2563 N N . ASP A 1 318 ? -3.924 -45.656 -2.033 1 91.94 318 ASP A N 1
ATOM 2564 C CA . ASP A 1 318 ? -4.164 -46.188 -3.373 1 91.94 318 ASP A CA 1
ATOM 2565 C C . ASP A 1 318 ? -3.113 -45.656 -4.359 1 91.94 318 ASP A C 1
ATOM 2567 O O . ASP A 1 318 ? -3.145 -44.5 -4.754 1 91.94 318 ASP A O 1
ATOM 2571 N N . PHE A 1 319 ? -2.229 -46.438 -4.781 1 92.38 319 PHE A N 1
ATOM 2572 C CA . PHE A 1 319 ? -1.1 -46.062 -5.621 1 92.38 319 PHE A CA 1
ATOM 2573 C C . PHE A 1 319 ? -1.435 -46.219 -7.098 1 92.38 319 PHE A C 1
ATOM 2575 O O . PHE A 1 319 ? -0.578 -46.031 -7.961 1 92.38 319 PHE A O 1
ATOM 2582 N N . ARG A 1 320 ? -2.678 -46.594 -7.371 1 91.31 320 ARG A N 1
ATOM 2583 C CA . ARG A 1 320 ? -3.135 -46.719 -8.75 1 91.31 320 ARG A CA 1
ATOM 2584 C C . ARG A 1 320 ? -3.43 -45.344 -9.344 1 91.31 320 ARG A C 1
ATOM 2586 O O . ARG A 1 320 ? -3.504 -45.188 -10.57 1 91.31 320 ARG A O 1
ATOM 2593 N N . TYR A 1 321 ? -3.598 -44.375 -8.414 1 94.88 321 TYR A N 1
ATOM 2594 C CA . TYR A 1 321 ? -3.936 -43.031 -8.82 1 94.88 321 TYR A CA 1
ATOM 2595 C C . TYR A 1 321 ? -2.783 -42.062 -8.531 1 94.88 321 TYR A C 1
ATOM 2597 O O . TYR A 1 321 ? -2 -42.281 -7.605 1 94.88 321 TYR A O 1
ATOM 2605 N N . GLY A 1 322 ? -2.766 -41.062 -9.414 1 95.94 322 GLY A N 1
ATOM 2606 C CA . GLY A 1 322 ? -1.785 -40 -9.156 1 95.94 322 GLY A CA 1
ATOM 2607 C C . GLY A 1 322 ? -2.057 -39.25 -7.879 1 95.94 322 GLY A C 1
ATOM 2608 O O . GLY A 1 322 ? -3.164 -39.281 -7.34 1 95.94 322 GLY A O 1
ATOM 2609 N N . PHE A 1 323 ? -1.028 -38.625 -7.371 1 96.5 323 PHE A N 1
ATOM 2610 C CA . PHE A 1 323 ? -1.124 -37.844 -6.145 1 96.5 323 PHE A CA 1
ATOM 2611 C C . PHE A 1 323 ? -0.271 -36.594 -6.238 1 96.5 323 PHE A C 1
ATOM 2613 O O . PHE A 1 323 ? 0.934 -36.656 -6.488 1 96.5 323 PHE A O 1
ATOM 2620 N N . VAL A 1 324 ? -0.911 -35.469 -6.047 1 96.88 324 VAL A N 1
ATOM 2621 C CA . VAL A 1 324 ? -0.2 -34.188 -6.141 1 96.88 324 VAL A CA 1
ATOM 2622 C C . VAL A 1 324 ? -0.027 -33.594 -4.746 1 96.88 324 VAL A C 1
ATOM 2624 O O . VAL A 1 324 ? -1.011 -33.312 -4.062 1 96.88 324 VAL A O 1
ATOM 2627 N N . SER A 1 325 ? 1.18 -33.438 -4.289 1 95.88 325 SER A N 1
ATOM 2628 C CA . SER A 1 325 ? 1.516 -32.688 -3.092 1 95.88 325 SER A CA 1
ATOM 2629 C C . SER A 1 325 ? 1.77 -31.219 -3.43 1 95.88 325 SER A C 1
ATOM 2631 O O . SER A 1 325 ? 2.814 -30.875 -3.988 1 95.88 325 SER A O 1
ATOM 2633 N N . GLN A 1 326 ? 0.842 -30.406 -2.98 1 96.44 326 GLN A N 1
ATOM 2634 C CA . GLN A 1 326 ? 0.954 -28.984 -3.293 1 96.44 326 GLN A CA 1
ATOM 2635 C C . GLN A 1 326 ? 1.697 -28.234 -2.189 1 96.44 326 GLN A C 1
ATOM 2637 O O . GLN A 1 326 ? 1.091 -27.812 -1.205 1 96.44 326 GLN A O 1
ATOM 2642 N N . ILE A 1 327 ? 2.975 -28.062 -2.414 1 96.31 327 ILE A N 1
ATOM 2643 C CA . ILE A 1 327 ? 3.777 -27.297 -1.468 1 96.31 327 ILE A CA 1
ATOM 2644 C C . ILE A 1 327 ? 3.697 -25.812 -1.81 1 96.31 327 ILE A C 1
ATOM 2646 O O . ILE A 1 327 ? 4.684 -25.219 -2.25 1 96.31 327 ILE A O 1
ATOM 2650 N N . VAL A 1 328 ? 2.537 -25.25 -1.527 1 97.62 328 VAL A N 1
ATOM 2651 C CA . VAL A 1 328 ? 2.236 -23.875 -1.9 1 97.62 328 VAL A CA 1
ATOM 2652 C C . VAL A 1 328 ? 1.61 -23.141 -0.715 1 97.62 328 VAL A C 1
ATOM 2654 O O . VAL A 1 328 ? 0.538 -23.516 -0.24 1 97.62 328 VAL A O 1
ATOM 2657 N N . MET A 1 329 ? 2.307 -22.141 -0.253 1 97.31 329 MET A N 1
ATOM 2658 C CA . MET A 1 329 ? 1.686 -21.25 0.731 1 97.31 329 MET A CA 1
ATOM 2659 C C . MET A 1 329 ? 0.596 -20.406 0.089 1 97.31 329 MET A C 1
ATOM 2661 O O . MET A 1 329 ? 0.746 -19.953 -1.047 1 97.31 329 MET A O 1
ATOM 2665 N N . THR A 1 330 ? -0.469 -20.172 0.812 1 96.44 330 THR A N 1
ATOM 2666 C CA . THR A 1 330 ? -1.635 -19.469 0.273 1 96.44 330 THR A CA 1
ATOM 2667 C C . THR A 1 330 ? -1.878 -18.172 1.019 1 96.44 330 THR A C 1
ATOM 2669 O O . THR A 1 330 ? -2.395 -18.172 2.139 1 96.44 330 THR A O 1
ATOM 2672 N N . PRO A 1 331 ? -1.635 -17.094 0.345 1 95.38 331 PRO A N 1
ATOM 2673 C CA . PRO A 1 331 ? -1.901 -15.828 1.028 1 95.38 331 PRO A CA 1
ATOM 2674 C C . PRO A 1 331 ? -3.389 -15.594 1.276 1 95.38 331 PRO A C 1
ATOM 2676 O O . PRO A 1 331 ? -4.223 -15.961 0.443 1 95.38 331 PRO A O 1
ATOM 2679 N N . ASP A 1 332 ? -3.705 -15.055 2.422 1 93.5 332 ASP A N 1
ATOM 2680 C CA . ASP A 1 332 ? -5.055 -14.57 2.682 1 93.5 332 ASP A CA 1
ATOM 2681 C C . ASP A 1 332 ? -5.121 -13.047 2.576 1 93.5 332 ASP A C 1
ATOM 2683 O O . ASP A 1 332 ? -4.109 -12.398 2.295 1 93.5 332 ASP A O 1
ATOM 2687 N N . LEU A 1 333 ? -6.324 -12.539 2.75 1 92.25 333 LEU A N 1
ATOM 2688 C CA . LEU A 1 333 ? -6.527 -11.109 2.561 1 92.25 333 LEU A CA 1
ATOM 2689 C C . LEU A 1 333 ? -5.68 -10.305 3.539 1 92.25 333 LEU A C 1
ATOM 2691 O O . LEU A 1 333 ? -5.141 -9.25 3.184 1 92.25 333 LEU A O 1
ATOM 2695 N N . ASN A 1 334 ? -5.645 -10.742 4.781 1 94.31 334 ASN A N 1
ATOM 2696 C CA . ASN A 1 334 ? -4.84 -10.031 5.773 1 94.31 334 ASN A CA 1
ATOM 2697 C C . ASN A 1 334 ? -3.377 -9.945 5.352 1 94.31 334 ASN A C 1
ATOM 2699 O O . ASN A 1 334 ? -2.754 -8.891 5.465 1 94.31 334 ASN A O 1
ATOM 2703 N N . MET A 1 335 ? -2.797 -11.031 4.828 1 95.69 335 MET A N 1
ATOM 2704 C CA . MET A 1 335 ? -1.426 -11.031 4.332 1 95.69 335 MET A CA 1
ATOM 2705 C C . MET A 1 335 ? -1.272 -10.07 3.156 1 95.69 335 MET A C 1
ATOM 2707 O O . MET A 1 335 ? -0.29 -9.328 3.078 1 95.69 335 MET A O 1
ATOM 2711 N N . MET A 1 336 ? -2.221 -10.078 2.309 1 95.88 336 MET A N 1
ATOM 2712 C CA . MET A 1 336 ? -2.168 -9.211 1.139 1 95.88 336 MET A CA 1
ATOM 2713 C C . MET A 1 336 ? -2.182 -7.742 1.554 1 95.88 336 MET A C 1
ATOM 2715 O O . MET A 1 336 ? -1.397 -6.941 1.042 1 95.88 336 MET A O 1
ATOM 2719 N N . VAL A 1 337 ? -3.047 -7.371 2.496 1 95.56 337 VAL A N 1
ATOM 2720 C CA . VAL A 1 337 ? -3.152 -5.992 2.963 1 95.56 337 VAL A CA 1
ATOM 2721 C C . VAL A 1 337 ? -1.885 -5.605 3.723 1 95.56 337 VAL A C 1
ATOM 2723 O O . VAL A 1 337 ? -1.35 -4.512 3.533 1 95.56 337 VAL A O 1
ATOM 2726 N N . ASN A 1 338 ? -1.363 -6.527 4.586 1 96.62 338 ASN A N 1
ATOM 2727 C CA . ASN A 1 338 ? -0.094 -6.273 5.258 1 96.62 338 ASN A CA 1
ATOM 2728 C C . ASN A 1 338 ? 1.032 -6.031 4.258 1 96.62 338 ASN A C 1
ATOM 2730 O O . ASN A 1 338 ? 1.955 -5.262 4.535 1 96.62 338 ASN A O 1
ATOM 2734 N N . GLY A 1 339 ? 0.887 -6.648 3.129 1 97.12 339 GLY A N 1
ATOM 2735 C CA . GLY A 1 339 ? 1.897 -6.543 2.09 1 97.12 339 GLY A CA 1
ATOM 2736 C C . GLY A 1 339 ? 2.012 -5.148 1.506 1 97.12 339 GLY A C 1
ATOM 2737 O O . GLY A 1 339 ? 2.988 -4.832 0.826 1 97.12 339 GLY A O 1
ATOM 2738 N N . LEU A 1 340 ? 1.039 -4.297 1.715 1 96.06 340 LEU A N 1
ATOM 2739 C CA . LEU A 1 340 ? 1.111 -2.904 1.29 1 96.06 340 LEU A CA 1
ATOM 2740 C C . LEU A 1 340 ? 2.094 -2.121 2.154 1 96.06 340 LEU A C 1
ATOM 2742 O O . LEU A 1 340 ? 2.537 -1.036 1.771 1 96.06 340 LEU A O 1
ATOM 2746 N N . PHE A 1 341 ? 2.404 -2.688 3.326 1 94.5 341 PHE A N 1
ATOM 2747 C CA . PHE A 1 341 ? 3.189 -1.928 4.293 1 94.5 341 PHE A CA 1
ATOM 2748 C C . PHE A 1 341 ? 4.484 -2.654 4.625 1 94.5 341 PHE A C 1
ATOM 2750 O O . PHE A 1 341 ? 5.461 -2.031 5.055 1 94.5 341 PHE A O 1
ATOM 2757 N N . GLU A 1 342 ? 4.477 -4.02 4.492 1 95.19 342 GLU A N 1
ATOM 2758 C CA . GLU A 1 342 ? 5.648 -4.82 4.82 1 95.19 342 GLU A CA 1
ATOM 2759 C C . GLU A 1 342 ? 5.715 -6.082 3.965 1 95.19 342 GLU A C 1
ATOM 2761 O O . GLU A 1 342 ? 4.746 -6.434 3.291 1 95.19 342 GLU A O 1
ATOM 2766 N N . SER A 1 343 ? 6.883 -6.746 3.979 1 96.75 343 SER A N 1
ATOM 2767 C CA . SER A 1 343 ? 7.031 -8 3.248 1 96.75 343 SER A CA 1
ATOM 2768 C C . SER A 1 343 ? 6.277 -9.133 3.936 1 96.75 343 SER A C 1
ATOM 2770 O O . SER A 1 343 ? 6.191 -9.172 5.164 1 96.75 343 SER A O 1
ATOM 2772 N N . PRO A 1 344 ? 5.758 -10.125 3.148 1 98 344 PRO A N 1
ATOM 2773 C CA . PRO A 1 344 ? 5.84 -10.258 1.691 1 98 344 PRO A CA 1
ATOM 2774 C C . PRO A 1 344 ? 4.801 -9.406 0.965 1 98 344 PRO A C 1
ATOM 2776 O O . PRO A 1 344 ? 3.684 -9.234 1.458 1 98 344 PRO A O 1
ATOM 2779 N N . LYS A 1 345 ? 5.148 -8.914 -0.209 1 97.75 345 LYS A N 1
ATOM 2780 C CA . LYS A 1 345 ? 4.293 -8.031 -0.992 1 97.75 345 LYS A CA 1
ATOM 2781 C C . LYS A 1 345 ? 3.678 -8.766 -2.178 1 97.75 345 LYS A C 1
ATOM 2783 O O . LYS A 1 345 ? 2.922 -8.188 -2.957 1 97.75 345 LYS A O 1
ATOM 2788 N N . SER A 1 346 ? 4.059 -9.984 -2.34 1 97.94 346 SER A N 1
ATOM 2789 C CA . SER A 1 346 ? 3.652 -10.82 -3.461 1 97.94 346 SER A CA 1
ATOM 2790 C C . SER A 1 346 ? 3.867 -12.297 -3.152 1 97.94 346 SER A C 1
ATOM 2792 O O . SER A 1 346 ? 4.488 -12.641 -2.145 1 97.94 346 SER A O 1
ATOM 2794 N N . VAL A 1 347 ? 3.336 -13.117 -4.039 1 98.19 347 VAL A N 1
ATOM 2795 C CA . VAL A 1 347 ? 3.621 -14.547 -3.936 1 98.19 347 VAL A CA 1
ATOM 2796 C C . VAL A 1 347 ? 5.109 -14.797 -4.176 1 98.19 347 VAL A C 1
ATOM 2798 O O . VAL A 1 347 ? 5.707 -15.672 -3.551 1 98.19 347 VAL A O 1
ATOM 2801 N N . LYS A 1 348 ? 5.699 -14.023 -5.043 1 97.81 348 LYS A N 1
ATOM 2802 C CA . LYS A 1 348 ? 7.129 -14.164 -5.305 1 97.81 348 LYS A CA 1
ATOM 2803 C C . LYS A 1 348 ? 7.945 -13.914 -4.039 1 97.81 348 LYS A C 1
ATOM 2805 O O . LYS A 1 348 ? 8.82 -14.711 -3.693 1 97.81 348 LYS A O 1
ATOM 2810 N N . GLU A 1 349 ? 7.633 -12.844 -3.365 1 97.88 349 GLU A N 1
ATOM 2811 C CA . GLU A 1 349 ? 8.359 -12.531 -2.137 1 97.88 349 GLU A CA 1
ATOM 2812 C C . GLU A 1 349 ? 8.055 -13.562 -1.046 1 97.88 349 GLU A C 1
ATOM 2814 O O . GLU A 1 349 ? 8.938 -13.93 -0.273 1 97.88 349 GLU A O 1
ATOM 2819 N N . LEU A 1 350 ? 6.789 -13.969 -0.992 1 98.06 350 LEU A N 1
ATOM 2820 C CA . LEU A 1 350 ? 6.406 -15.016 -0.044 1 98.06 350 LEU A CA 1
ATOM 2821 C C . LEU A 1 350 ? 7.234 -16.281 -0.26 1 98.06 350 LEU A C 1
ATOM 2823 O O . LEU A 1 350 ? 7.758 -16.844 0.697 1 98.06 350 LEU A O 1
ATOM 2827 N N . ALA A 1 351 ? 7.379 -16.672 -1.469 1 97.69 351 ALA A N 1
ATOM 2828 C CA . ALA A 1 351 ? 8.172 -17.844 -1.83 1 97.69 351 ALA A CA 1
ATOM 2829 C C . ALA A 1 351 ? 9.648 -17.625 -1.525 1 97.69 351 ALA A C 1
ATOM 2831 O O . ALA A 1 351 ? 10.312 -18.5 -0.965 1 97.69 351 ALA A O 1
ATOM 2832 N N . THR A 1 352 ? 10.156 -16.453 -1.884 1 97.06 352 THR A N 1
ATOM 2833 C CA . THR A 1 352 ? 11.562 -16.125 -1.654 1 97.06 352 THR A CA 1
ATOM 2834 C C . THR A 1 352 ? 11.906 -16.219 -0.17 1 97.06 352 THR A C 1
ATOM 2836 O O . THR A 1 352 ? 12.969 -16.719 0.195 1 97.06 352 THR A O 1
ATOM 2839 N N . MET A 1 353 ? 10.992 -15.859 0.609 1 96 353 MET A N 1
ATOM 2840 C CA . MET A 1 353 ? 11.227 -15.789 2.049 1 96 353 MET A CA 1
ATOM 2841 C C . MET A 1 353 ? 11.133 -17.172 2.68 1 96 353 MET A C 1
ATOM 2843 O O . MET A 1 353 ? 11.727 -17.422 3.73 1 96 353 MET A O 1
ATOM 2847 N N . ASN A 1 354 ? 10.414 -18.109 1.975 1 96.12 354 ASN A N 1
ATOM 2848 C CA . ASN A 1 354 ? 10.023 -19.281 2.746 1 96.12 354 ASN A CA 1
ATOM 2849 C C . ASN A 1 354 ? 10.43 -20.578 2.045 1 96.12 354 ASN A C 1
ATOM 2851 O O . ASN A 1 354 ? 10.531 -21.625 2.68 1 96.12 354 ASN A O 1
ATOM 2855 N N . TYR A 1 355 ? 10.719 -20.625 0.755 1 95.94 355 TYR A N 1
ATOM 2856 C CA . TYR A 1 355 ? 10.75 -21.875 0.004 1 95.94 355 TYR A CA 1
ATOM 2857 C C . TYR A 1 355 ? 12.164 -22.422 -0.09 1 95.94 355 TYR A C 1
ATOM 2859 O O . TYR A 1 355 ? 12.383 -23.516 -0.601 1 95.94 355 TYR A O 1
ATOM 2867 N N . GLY A 1 356 ? 13.164 -21.703 0.455 1 94.94 356 GLY A N 1
ATOM 2868 C CA . GLY A 1 356 ? 14.539 -22.188 0.463 1 94.94 356 GLY A CA 1
ATOM 2869 C C . GLY A 1 356 ? 14.703 -23.5 1.194 1 94.94 356 GLY A C 1
ATOM 2870 O O . GLY A 1 356 ? 15.641 -24.25 0.916 1 94.94 356 GLY A O 1
ATOM 2871 N N . VAL A 1 357 ? 13.844 -23.859 2.023 1 95.06 357 VAL A N 1
ATOM 2872 C CA . VAL A 1 357 ? 13.945 -25.031 2.879 1 95.06 357 VAL A CA 1
ATOM 2873 C C . VAL A 1 357 ? 13.328 -26.234 2.18 1 95.06 357 VAL A C 1
ATOM 2875 O O . VAL A 1 357 ? 13.531 -27.375 2.594 1 95.06 357 VAL A O 1
ATOM 2878 N N . ILE A 1 358 ? 12.594 -26.031 1.126 1 95.69 358 ILE A N 1
ATOM 2879 C CA . ILE A 1 358 ? 11.742 -27.062 0.538 1 95.69 358 ILE A CA 1
ATOM 2880 C C . ILE A 1 358 ? 12.617 -28.188 -0 1 95.69 358 ILE A C 1
ATOM 2882 O O . ILE A 1 358 ? 12.352 -29.359 0.274 1 95.69 358 ILE A O 1
ATOM 2886 N N . PRO A 1 359 ? 13.711 -27.906 -0.733 1 95.38 359 PRO A N 1
ATOM 2887 C CA . PRO A 1 359 ? 14.516 -29 -1.267 1 95.38 359 PRO A CA 1
ATOM 2888 C C . PRO A 1 359 ? 15.078 -29.906 -0.173 1 95.38 359 PRO A C 1
ATOM 2890 O O . PRO A 1 359 ? 15.008 -31.141 -0.286 1 95.38 359 PRO A O 1
ATOM 2893 N N . THR A 1 360 ? 15.562 -29.359 0.865 1 95.19 360 THR A N 1
ATOM 2894 C CA . THR A 1 360 ? 16.094 -30.141 1.973 1 95.19 360 THR A CA 1
ATOM 2895 C C . THR A 1 360 ? 14.977 -30.922 2.666 1 95.19 360 THR A C 1
ATOM 2897 O O . THR A 1 360 ? 15.164 -32.062 3.057 1 95.19 360 THR A O 1
ATOM 2900 N N . TRP A 1 361 ? 13.883 -30.281 2.795 1 95.69 361 TRP A N 1
ATOM 2901 C CA . TRP A 1 361 ? 12.734 -30.938 3.422 1 95.69 361 TRP A CA 1
ATOM 2902 C C . TRP A 1 361 ? 12.273 -32.125 2.605 1 95.69 361 TRP A C 1
ATOM 2904 O O . TRP A 1 361 ? 11.953 -33.188 3.164 1 95.69 361 TRP A O 1
ATOM 2914 N N . ILE A 1 362 ? 12.234 -32 1.323 1 93.94 362 ILE A N 1
ATOM 2915 C CA . ILE A 1 362 ? 11.867 -33.094 0.43 1 93.94 362 ILE A CA 1
ATOM 2916 C C . ILE A 1 362 ? 12.852 -34.25 0.603 1 93.94 362 ILE A C 1
ATOM 2918 O O . ILE A 1 362 ? 12.445 -35.438 0.706 1 93.94 362 ILE A O 1
ATOM 2922 N N . SER A 1 363 ? 14.109 -34.031 0.678 1 91.44 363 SER A N 1
ATOM 2923 C CA . SER A 1 363 ? 15.164 -35.031 0.713 1 91.44 363 SER A CA 1
ATOM 2924 C C . SER A 1 363 ? 15.203 -35.75 2.061 1 91.44 363 SER A C 1
ATOM 2926 O O . SER A 1 363 ? 15.453 -36.938 2.123 1 91.44 363 SER A O 1
ATOM 2928 N N . ASN A 1 364 ? 14.836 -35.031 3.072 1 90.19 364 ASN A N 1
ATOM 2929 C CA . ASN A 1 364 ? 15.125 -35.562 4.398 1 90.19 364 ASN A CA 1
ATOM 2930 C C . ASN A 1 364 ? 13.852 -36.031 5.105 1 90.19 364 ASN A C 1
ATOM 2932 O O . ASN A 1 364 ? 13.898 -36.938 5.93 1 90.19 364 ASN A O 1
ATOM 2936 N N . ASP A 1 365 ? 12.766 -35.375 4.793 1 84.75 365 ASP A N 1
ATOM 2937 C CA . ASP A 1 365 ? 11.641 -35.562 5.715 1 84.75 365 ASP A CA 1
ATOM 2938 C C . ASP A 1 365 ? 10.445 -36.188 5.016 1 84.75 365 ASP A C 1
ATOM 2940 O O . ASP A 1 365 ? 9.578 -36.781 5.668 1 84.75 365 ASP A O 1
ATOM 2944 N N . LEU A 1 366 ? 10.352 -36.031 3.76 1 84.38 366 LEU A N 1
ATOM 2945 C CA . LEU A 1 366 ? 9.188 -36.562 3.074 1 84.38 366 LEU A CA 1
ATOM 2946 C C . LEU A 1 366 ? 9.375 -38.062 2.779 1 84.38 366 LEU A C 1
ATOM 2948 O O . LEU A 1 366 ? 10.469 -38.469 2.408 1 84.38 366 LEU A O 1
ATOM 2952 N N . PRO A 1 367 ? 8.266 -38.75 3.086 1 80.19 367 PRO A N 1
ATOM 2953 C CA . PRO A 1 367 ? 8.352 -40.156 2.764 1 80.19 367 PRO A CA 1
ATOM 2954 C C . PRO A 1 367 ? 8.422 -40.438 1.262 1 80.19 367 PRO A C 1
ATOM 2956 O O . PRO A 1 367 ? 7.43 -40.25 0.551 1 80.19 367 PRO A O 1
ATOM 2959 N N . ASP A 1 368 ? 9.477 -41.031 0.808 1 76.19 368 ASP A N 1
ATOM 2960 C CA . ASP A 1 368 ? 9.734 -41.219 -0.614 1 76.19 368 ASP A CA 1
ATOM 2961 C C . ASP A 1 368 ? 8.75 -42.219 -1.217 1 76.19 368 ASP A C 1
ATOM 2963 O O . ASP A 1 368 ? 8.312 -42.062 -2.355 1 76.19 368 ASP A O 1
ATOM 2967 N N . SER A 1 369 ? 8.336 -43.031 -0.348 1 82.69 369 SER A N 1
ATOM 2968 C CA . SER A 1 369 ? 7.473 -44.094 -0.871 1 82.69 369 SER A CA 1
ATOM 2969 C C . SER A 1 369 ? 6.066 -43.562 -1.144 1 82.69 369 SER A C 1
ATOM 2971 O O . SER A 1 369 ? 5.297 -44.188 -1.873 1 82.69 369 SER A O 1
ATOM 2973 N N . LYS A 1 370 ? 5.777 -42.406 -0.668 1 89.75 370 LYS A N 1
ATOM 2974 C CA . LYS A 1 370 ? 4.406 -41.938 -0.792 1 89.75 370 LYS A CA 1
ATOM 2975 C C . LYS A 1 370 ? 4.324 -40.75 -1.766 1 89.75 370 LYS A C 1
ATOM 2977 O O . LYS A 1 370 ? 3.244 -40.438 -2.258 1 89.75 370 LYS A O 1
ATOM 2982 N N . MET A 1 371 ? 5.387 -40.219 -2.113 1 93.88 371 MET A N 1
ATOM 2983 C CA . MET A 1 371 ? 5.414 -39.031 -2.961 1 93.88 371 MET A CA 1
ATOM 2984 C C . MET A 1 371 ? 5.164 -39.375 -4.422 1 93.88 371 MET A C 1
ATOM 2986 O O . MET A 1 371 ? 5.508 -40.5 -4.855 1 93.88 371 MET A O 1
ATOM 2990 N N . ASN A 1 372 ? 4.574 -38.5 -5.164 1 97.31 372 ASN A N 1
ATOM 2991 C CA . ASN A 1 372 ? 4.379 -38.625 -6.602 1 97.31 372 ASN A CA 1
ATOM 2992 C C . ASN A 1 372 ? 4.617 -37.312 -7.324 1 97.31 372 ASN A C 1
ATOM 2994 O O . ASN A 1 372 ? 5.762 -36.938 -7.59 1 97.31 372 ASN A O 1
ATOM 2998 N N . VAL A 1 373 ? 3.615 -36.5 -7.461 1 97.75 373 VAL A N 1
ATOM 2999 C CA . VAL A 1 373 ? 3.779 -35.188 -8.07 1 97.75 373 VAL A CA 1
ATOM 3000 C C . VAL A 1 373 ? 3.963 -34.125 -6.988 1 97.75 373 VAL A C 1
ATOM 3002 O O . VAL A 1 373 ? 3.244 -34.125 -5.988 1 97.75 373 VAL A O 1
ATOM 3005 N N . VAL A 1 374 ? 4.941 -33.25 -7.156 1 97.31 374 VAL A N 1
ATOM 3006 C CA . VAL A 1 374 ? 5.203 -32.188 -6.184 1 97.31 374 VAL A CA 1
ATOM 3007 C C . VAL A 1 374 ? 5.191 -30.828 -6.879 1 97.31 374 VAL A C 1
ATOM 3009 O O . VAL A 1 374 ? 6.004 -30.578 -7.77 1 97.31 374 VAL A O 1
ATOM 3012 N N . ASN A 1 375 ? 4.262 -29.953 -6.508 1 95.94 375 ASN A N 1
ATOM 3013 C CA . ASN A 1 375 ? 4.23 -28.641 -7.152 1 95.94 375 ASN A CA 1
ATOM 3014 C C . ASN A 1 375 ? 4.617 -27.531 -6.18 1 95.94 375 ASN A C 1
ATOM 3016 O O . ASN A 1 375 ? 4.523 -27.703 -4.965 1 95.94 375 ASN A O 1
ATOM 3020 N N . ALA A 1 376 ? 5.086 -26.484 -6.715 1 96.44 376 ALA A N 1
ATOM 3021 C CA . ALA A 1 376 ? 5.508 -25.297 -5.965 1 96.44 376 ALA A CA 1
ATOM 3022 C C . ALA A 1 376 ? 5.281 -24.031 -6.77 1 96.44 376 ALA A C 1
ATOM 3024 O O . ALA A 1 376 ? 5.098 -24.078 -7.988 1 96.44 376 ALA A O 1
ATOM 3025 N N . ASP A 1 377 ? 5.199 -22.938 -6.086 1 98.06 377 ASP A N 1
ATOM 3026 C CA . ASP A 1 377 ? 5.238 -21.609 -6.699 1 98.06 377 ASP A CA 1
ATOM 3027 C C . ASP A 1 377 ? 6.676 -21.125 -6.883 1 98.06 377 ASP A C 1
ATOM 3029 O O . ASP A 1 377 ? 7.527 -21.359 -6.016 1 98.06 377 ASP A O 1
ATOM 3033 N N . TYR A 1 378 ? 6.918 -20.562 -8.078 1 97.81 378 TYR A N 1
ATOM 3034 C CA . TYR A 1 378 ? 8.219 -19.953 -8.328 1 97.81 378 TYR A CA 1
ATOM 3035 C C . TYR A 1 378 ? 9.344 -20.938 -8.039 1 97.81 378 TYR A C 1
ATOM 3037 O O . TYR A 1 378 ? 10.281 -20.609 -7.301 1 97.81 378 TYR A O 1
ATOM 3045 N N . TYR A 1 379 ? 9.25 -22 -8.672 1 97.44 379 TYR A N 1
ATOM 3046 C CA . TYR A 1 379 ? 10.109 -23.156 -8.43 1 97.44 379 TYR A CA 1
ATOM 3047 C C . TYR A 1 379 ? 11.57 -22.797 -8.664 1 97.44 379 TYR A C 1
ATOM 3049 O O . TYR A 1 379 ? 12.469 -23.438 -8.109 1 97.44 379 TYR A O 1
ATOM 3057 N N . HIS A 1 380 ? 11.859 -21.75 -9.461 1 96.75 380 HIS A N 1
ATOM 3058 C CA . HIS A 1 380 ? 13.188 -21.484 -10 1 96.75 380 HIS A CA 1
ATOM 3059 C C . HIS A 1 380 ? 13.969 -20.547 -9.094 1 96.75 380 HIS A C 1
ATOM 3061 O O . HIS A 1 380 ? 15.133 -20.25 -9.359 1 96.75 380 HIS A O 1
ATOM 3067 N N . LEU A 1 381 ? 13.375 -20.062 -8.055 1 95.25 381 LEU A N 1
ATOM 3068 C CA . LEU A 1 381 ? 13.938 -18.969 -7.254 1 95.25 381 LEU A CA 1
ATOM 3069 C C . LEU A 1 381 ? 15.289 -19.375 -6.672 1 95.25 381 LEU A C 1
ATOM 3071 O O . LEU A 1 381 ? 16.156 -18.516 -6.457 1 95.25 381 LEU A O 1
ATOM 3075 N N . PHE A 1 382 ? 15.484 -20.656 -6.426 1 93.81 382 PHE A N 1
ATOM 3076 C CA . PHE A 1 382 ? 16.734 -21.141 -5.848 1 93.81 382 PHE A CA 1
ATOM 3077 C C . PHE A 1 382 ? 17.453 -22.078 -6.816 1 93.81 382 PHE A C 1
ATOM 3079 O O . PHE A 1 382 ? 18.031 -23.078 -6.398 1 93.81 382 PHE A O 1
ATOM 3086 N N . GLY A 1 383 ? 17.312 -21.656 -8.102 1 94.06 383 GLY A N 1
ATOM 3087 C CA . GLY A 1 383 ? 17.953 -22.453 -9.133 1 94.06 383 GLY A CA 1
ATOM 3088 C C . GLY A 1 383 ? 17.25 -23.766 -9.414 1 94.06 383 GLY A C 1
ATOM 3089 O O . GLY A 1 383 ? 16.016 -23.781 -9.57 1 94.06 383 GLY A O 1
ATOM 3090 N N . ASP A 1 384 ? 18.125 -24.797 -9.555 1 96.31 384 ASP A N 1
ATOM 3091 C CA . ASP A 1 384 ? 17.547 -26.094 -9.93 1 96.31 384 ASP A CA 1
ATOM 3092 C C . ASP A 1 384 ? 17.328 -26.969 -8.703 1 96.31 384 ASP A C 1
ATOM 3094 O O . ASP A 1 384 ? 17.031 -28.156 -8.828 1 96.31 384 ASP A O 1
ATOM 3098 N N . ASP A 1 385 ? 17.406 -26.359 -7.488 1 96.12 385 ASP A N 1
ATOM 3099 C CA . ASP A 1 385 ? 17.391 -27.125 -6.246 1 96.12 385 ASP A CA 1
ATOM 3100 C C . ASP A 1 385 ? 16.078 -27.875 -6.074 1 96.12 385 ASP A C 1
ATOM 3102 O O . ASP A 1 385 ? 16.062 -29.047 -5.699 1 96.12 385 ASP A O 1
ATOM 3106 N N . PHE A 1 386 ? 15.008 -27.219 -6.266 1 97.38 386 PHE A N 1
ATOM 3107 C CA . PHE A 1 386 ? 13.695 -27.828 -6.09 1 97.38 386 PHE A CA 1
ATOM 3108 C C . PHE A 1 386 ? 13.516 -29.016 -7.023 1 97.38 386 PHE A C 1
ATOM 3110 O O . PHE A 1 386 ? 13.188 -30.125 -6.578 1 97.38 386 PHE A O 1
ATOM 3117 N N . VAL A 1 387 ? 13.75 -28.797 -8.289 1 98.31 387 VAL A N 1
ATOM 3118 C CA . VAL A 1 387 ? 13.562 -29.844 -9.297 1 98.31 387 VAL A CA 1
ATOM 3119 C C . VAL A 1 387 ? 14.523 -31 -9.031 1 98.31 387 VAL A C 1
ATOM 3121 O O . VAL A 1 387 ? 14.133 -32.156 -9.094 1 98.31 387 VAL A O 1
ATOM 3124 N N . SER A 1 388 ? 15.742 -30.641 -8.703 1 97.5 388 SER A N 1
ATOM 3125 C CA . SER A 1 388 ? 16.75 -31.641 -8.398 1 97.5 388 SER A CA 1
ATOM 3126 C C . SER A 1 388 ? 16.328 -32.531 -7.219 1 97.5 388 SER A C 1
ATOM 3128 O O . SER A 1 388 ? 16.469 -33.75 -7.262 1 97.5 388 SER A O 1
ATOM 3130 N N . ALA A 1 389 ? 15.852 -31.906 -6.215 1 96.88 389 ALA A N 1
ATOM 3131 C CA . ALA A 1 389 ? 15.453 -32.625 -5.008 1 96.88 389 ALA A CA 1
ATOM 3132 C C . ALA A 1 389 ? 14.328 -33.625 -5.309 1 96.88 389 ALA A C 1
ATOM 3134 O O . ALA A 1 389 ? 14.312 -34.719 -4.777 1 96.88 389 ALA A O 1
ATOM 3135 N N . VAL A 1 390 ? 13.383 -33.219 -6.109 1 97.75 390 VAL A N 1
ATOM 3136 C CA . VAL A 1 390 ? 12.258 -34.094 -6.434 1 97.75 390 VAL A CA 1
ATOM 3137 C C . VAL A 1 390 ? 12.742 -35.281 -7.281 1 97.75 390 VAL A C 1
ATOM 3139 O O . VAL A 1 390 ? 12.445 -36.438 -6.965 1 97.75 390 VAL A O 1
ATOM 3142 N N . ILE A 1 391 ? 13.531 -35.031 -8.352 1 97.62 391 ILE A N 1
ATOM 3143 C CA . ILE A 1 391 ? 14 -36.062 -9.266 1 97.62 391 ILE A CA 1
ATOM 3144 C C . ILE A 1 391 ? 14.898 -37.062 -8.516 1 97.62 391 ILE A C 1
ATOM 3146 O O . ILE A 1 391 ? 14.852 -38.25 -8.75 1 97.62 391 ILE A O 1
ATOM 3150 N N . ALA A 1 392 ? 15.672 -36.562 -7.586 1 96.12 392 ALA A N 1
ATOM 3151 C CA . ALA A 1 392 ? 16.609 -37.375 -6.828 1 96.12 392 ALA A CA 1
ATOM 3152 C C . ALA A 1 392 ? 15.875 -38.469 -6.035 1 96.12 392 ALA A C 1
ATOM 3154 O O . ALA A 1 392 ? 16.438 -39.531 -5.77 1 96.12 392 ALA A O 1
ATOM 3155 N N . GLN A 1 393 ? 14.641 -38.219 -5.742 1 96.06 393 GLN A N 1
ATOM 3156 C CA . GLN A 1 393 ? 13.883 -39.156 -4.941 1 96.06 393 GLN A CA 1
ATOM 3157 C C . GLN A 1 393 ? 13.531 -40.406 -5.75 1 96.06 393 GLN A C 1
ATOM 3159 O O . GLN A 1 393 ? 13.078 -41.406 -5.191 1 96.06 393 GLN A O 1
ATOM 3164 N N . ASN A 1 394 ? 13.773 -40.406 -6.984 1 95.81 394 ASN A N 1
ATOM 3165 C CA . ASN A 1 394 ? 13.539 -41.594 -7.82 1 95.81 394 ASN A CA 1
ATOM 3166 C C . ASN A 1 394 ? 14.719 -42.531 -7.777 1 95.81 394 ASN A C 1
ATOM 3168 O O . ASN A 1 394 ? 14.641 -43.656 -8.297 1 95.81 394 ASN A O 1
ATOM 3172 N N . LEU A 1 395 ? 15.844 -42.156 -7.207 1 92.94 395 LEU A N 1
ATOM 3173 C CA . LEU A 1 395 ? 17.094 -42.906 -7.293 1 92.94 395 LEU A CA 1
ATOM 3174 C C . LEU A 1 395 ? 17.406 -43.594 -5.965 1 92.94 395 LEU A C 1
ATOM 3176 O O . LEU A 1 395 ? 16.984 -43.125 -4.906 1 92.94 395 LEU A O 1
ATOM 3180 N N . MET B 1 1 ? -36.969 -47.5 10.484 1 19.59 1 MET B N 1
ATOM 3181 C CA . MET B 1 1 ? -36.844 -47.375 11.93 1 19.59 1 MET B CA 1
ATOM 3182 C C . MET B 1 1 ? -35.375 -47.438 12.367 1 19.59 1 MET B C 1
ATOM 3184 O O . MET B 1 1 ? -35.094 -47.719 13.531 1 19.59 1 MET B O 1
ATOM 3188 N N . LEU B 1 2 ? -34.438 -47.344 11.375 1 18.97 2 LEU B N 1
ATOM 3189 C CA . LEU B 1 2 ? -33 -47.656 11.555 1 18.97 2 LEU B CA 1
ATOM 3190 C C . LEU B 1 2 ? -32.406 -46.75 12.633 1 18.97 2 LEU B C 1
ATOM 3192 O O . LEU B 1 2 ? -32.562 -45.531 12.594 1 18.97 2 LEU B O 1
ATOM 3196 N N . ARG B 1 3 ? -32.062 -47.375 13.812 1 17.81 3 ARG B N 1
ATOM 3197 C CA . ARG B 1 3 ? -31.578 -47.094 15.148 1 17.81 3 ARG B CA 1
ATOM 3198 C C . ARG B 1 3 ? -30.297 -46.25 15.094 1 17.81 3 ARG B C 1
ATOM 3200 O O . ARG B 1 3 ? -29.391 -46.531 14.32 1 17.81 3 ARG B O 1
ATOM 3207 N N . ASN B 1 4 ? -30.312 -44.875 15.469 1 18.73 4 ASN B N 1
ATOM 3208 C CA . ASN B 1 4 ? -29.625 -43.594 15.57 1 18.73 4 ASN B CA 1
ATOM 3209 C C . ASN B 1 4 ? -28.406 -43.656 16.469 1 18.73 4 ASN B C 1
ATOM 3211 O O . ASN B 1 4 ? -28.531 -43.531 17.703 1 18.73 4 ASN B O 1
ATOM 3215 N N . LYS B 1 5 ? -27.516 -44.781 16.234 1 19.38 5 LYS B N 1
ATOM 3216 C CA . LYS B 1 5 ? -26.531 -45.188 17.219 1 19.38 5 LYS B CA 1
ATOM 3217 C C . LYS B 1 5 ? -25.641 -44.031 17.641 1 19.38 5 LYS B C 1
ATOM 3219 O O . LYS B 1 5 ? -24.984 -43.406 16.812 1 19.38 5 LYS B O 1
ATOM 3224 N N . LEU B 1 6 ? -25.938 -43.25 18.75 1 19.78 6 LEU B N 1
ATOM 3225 C CA . LEU B 1 6 ? -25.484 -42.125 19.516 1 19.78 6 LEU B CA 1
ATOM 3226 C C . LEU B 1 6 ? -24.094 -42.344 20.078 1 19.78 6 LEU B C 1
ATOM 3228 O O . LEU B 1 6 ? -23.922 -43.156 21.016 1 19.78 6 LEU B O 1
ATOM 3232 N N . TYR B 1 7 ? -23.109 -42.938 19.234 1 19.16 7 TYR B N 1
ATOM 3233 C CA . TYR B 1 7 ? -21.891 -43.406 19.859 1 19.16 7 TYR B CA 1
ATOM 3234 C C . TYR B 1 7 ? -21.234 -42.344 20.703 1 19.16 7 TYR B C 1
ATOM 3236 O O . TYR B 1 7 ? -21.109 -41.188 20.25 1 19.16 7 TYR B O 1
ATOM 3244 N N . GLY B 1 8 ? -21.297 -42.312 22.062 1 19.86 8 GLY B N 1
ATOM 3245 C CA . GLY B 1 8 ? -20.953 -41.594 23.266 1 19.86 8 GLY B CA 1
ATOM 3246 C C . GLY B 1 8 ? -19.453 -41.406 23.438 1 19.86 8 GLY B C 1
ATOM 3247 O O . GLY B 1 8 ? -18.812 -42.156 24.188 1 19.86 8 GLY B O 1
ATOM 3248 N N . SER B 1 9 ? -18.578 -41.25 22.344 1 19.02 9 SER B N 1
ATOM 3249 C CA . SER B 1 9 ? -17.156 -41.469 22.594 1 19.02 9 SER B CA 1
ATOM 3250 C C . SER B 1 9 ? -16.641 -40.469 23.625 1 19.02 9 SER B C 1
ATOM 3252 O O . SER B 1 9 ? -16.922 -39.281 23.547 1 19.02 9 SER B O 1
ATOM 3254 N N . THR B 1 10 ? -16.5 -40.875 24.844 1 20.11 10 THR B N 1
ATOM 3255 C CA . THR B 1 10 ? -16.047 -40.281 26.109 1 20.11 10 THR B CA 1
ATOM 3256 C C . THR B 1 10 ? -14.656 -39.688 25.938 1 20.11 10 THR B C 1
ATOM 3258 O O . THR B 1 10 ? -13.68 -40.375 25.656 1 20.11 10 THR B O 1
ATOM 3261 N N . VAL B 1 11 ? -14.492 -38.5 25.328 1 20.36 11 VAL B N 1
ATOM 3262 C CA . VAL B 1 11 ? -13.266 -37.75 25.062 1 20.36 11 VAL B CA 1
ATOM 3263 C C . VAL B 1 11 ? -12.547 -37.469 26.375 1 20.36 11 VAL B C 1
ATOM 3265 O O . VAL B 1 11 ? -13.094 -36.812 27.266 1 20.36 11 VAL B O 1
ATOM 3268 N N . ILE B 1 12 ? -11.773 -38.469 26.828 1 20.59 12 ILE B N 1
ATOM 3269 C CA . ILE B 1 12 ? -10.984 -38.438 28.062 1 20.59 12 ILE B CA 1
ATOM 3270 C C . ILE B 1 12 ? -10.117 -37.188 28.078 1 20.59 12 ILE B C 1
ATOM 3272 O O . ILE B 1 12 ? -9.383 -36.906 27.125 1 20.59 12 ILE B O 1
ATOM 3276 N N . GLN B 1 13 ? -10.406 -36.156 28.859 1 19.7 13 GLN B N 1
ATOM 3277 C CA . GLN B 1 13 ? -9.977 -34.781 29.172 1 19.7 13 GLN B CA 1
ATOM 3278 C C . GLN B 1 13 ? -8.578 -34.781 29.797 1 19.7 13 GLN B C 1
ATOM 3280 O O . GLN B 1 13 ? -8.438 -35 31 1 19.7 13 GLN B O 1
ATOM 3285 N N . HIS B 1 14 ? -7.641 -35.656 29.234 1 19.91 14 HIS B N 1
ATOM 3286 C CA . HIS B 1 14 ? -6.473 -35.688 30.109 1 19.91 14 HIS B CA 1
ATOM 3287 C C . HIS B 1 14 ? -5.863 -34.312 30.266 1 19.91 14 HIS B C 1
ATOM 3289 O O . HIS B 1 14 ? -5.801 -33.531 29.312 1 19.91 14 HIS B O 1
ATOM 3295 N N . SER B 1 15 ? -5.785 -33.781 31.484 1 20.72 15 SER B N 1
ATOM 3296 C CA . SER B 1 15 ? -5.391 -32.531 32.156 1 20.72 15 SER B CA 1
ATOM 3297 C C . SER B 1 15 ? -3.91 -32.25 31.953 1 20.72 15 SER B C 1
ATOM 3299 O O . SER B 1 15 ? -3.045 -32.938 32.5 1 20.72 15 SER B O 1
ATOM 3301 N N . ILE B 1 16 ? -3.41 -32.031 30.688 1 22.28 16 ILE B N 1
ATOM 3302 C CA . ILE B 1 16 ? -1.97 -31.844 30.547 1 22.28 16 ILE B CA 1
ATOM 3303 C C . ILE B 1 16 ? -1.525 -30.656 31.391 1 22.28 16 ILE B C 1
ATOM 3305 O O . ILE B 1 16 ? -2.125 -29.578 31.328 1 22.28 16 ILE B O 1
ATOM 3309 N N . PRO B 1 17 ? -0.708 -30.812 32.469 1 21.81 17 PRO B N 1
ATOM 3310 C CA . PRO B 1 17 ? -0.287 -29.891 33.531 1 21.81 17 PRO B CA 1
ATOM 3311 C C . PRO B 1 17 ? 0.372 -28.625 32.969 1 21.81 17 PRO B C 1
ATOM 3313 O O . PRO B 1 17 ? 0.929 -28.641 31.875 1 21.81 17 PRO B O 1
ATOM 3316 N N . SER B 1 18 ? 0.04 -27.344 33.562 1 21.58 18 SER B N 1
ATOM 3317 C CA . SER B 1 18 ? 0.072 -25.891 33.375 1 21.58 18 SER B CA 1
ATOM 3318 C C . SER B 1 18 ? 1.504 -25.391 33.25 1 21.58 18 SER B C 1
ATOM 3320 O O . SER B 1 18 ? 1.74 -24.328 32.656 1 21.58 18 SER B O 1
ATOM 3322 N N . SER B 1 19 ? 2.482 -25.953 33.938 1 22.03 19 SER B N 1
ATOM 3323 C CA . SER B 1 19 ? 3.604 -25.203 34.5 1 22.03 19 SER B CA 1
ATOM 3324 C C . SER B 1 19 ? 4.613 -24.844 33.406 1 22.03 19 SER B C 1
ATOM 3326 O O . SER B 1 19 ? 5.312 -23.828 33.531 1 22.03 19 SER B O 1
ATOM 3328 N N . ILE B 1 20 ? 5.086 -25.766 32.594 1 22.14 20 ILE B N 1
ATOM 3329 C CA . ILE B 1 20 ? 6.43 -25.672 32.031 1 22.14 20 ILE B CA 1
ATOM 3330 C C . ILE B 1 20 ? 6.449 -24.641 30.922 1 22.14 20 ILE B C 1
ATOM 3332 O O . ILE B 1 20 ? 7.492 -24.391 30.312 1 22.14 20 ILE B O 1
ATOM 3336 N N . THR B 1 21 ? 5.301 -24.203 30.359 1 19.62 21 THR B N 1
ATOM 3337 C CA . THR B 1 21 ? 5.355 -23.594 29.031 1 19.62 21 THR B CA 1
ATOM 3338 C C . THR B 1 21 ? 5.832 -22.156 29.109 1 19.62 21 THR B C 1
ATOM 3340 O O . THR B 1 21 ? 5.824 -21.438 28.109 1 19.62 21 THR B O 1
ATOM 3343 N N . LYS B 1 22 ? 6.062 -21.609 30.297 1 23.52 22 LYS B N 1
ATOM 3344 C CA . LYS B 1 22 ? 6.18 -20.156 30.391 1 23.52 22 LYS B CA 1
ATOM 3345 C C . LYS B 1 22 ? 7.453 -19.672 29.719 1 23.52 22 LYS B C 1
ATOM 3347 O O . LYS B 1 22 ? 7.445 -18.625 29.062 1 23.52 22 LYS B O 1
ATOM 3352 N N . LYS B 1 23 ? 8.641 -20.234 30.188 1 25.67 23 LYS B N 1
ATOM 3353 C CA . LYS B 1 23 ? 9.906 -19.5 30.234 1 25.67 23 LYS B CA 1
ATOM 3354 C C . LYS B 1 23 ? 10.508 -19.359 28.844 1 25.67 23 LYS B C 1
ATOM 3356 O O . LYS B 1 23 ? 11.391 -18.516 28.625 1 25.67 23 LYS B O 1
ATOM 3361 N N . PHE B 1 24 ? 10.258 -20.359 28.031 1 21.52 24 PHE B N 1
ATOM 3362 C CA . PHE B 1 24 ? 11.141 -20.359 26.875 1 21.52 24 PHE B CA 1
ATOM 3363 C C . PHE B 1 24 ? 10.766 -19.234 25.922 1 21.52 24 PHE B C 1
ATOM 3365 O O . PHE B 1 24 ? 11.398 -19.062 24.875 1 21.52 24 PHE B O 1
ATOM 3372 N N . THR B 1 25 ? 9.547 -18.641 26.094 1 23 25 THR B N 1
ATOM 3373 C CA . THR B 1 25 ? 9.055 -17.859 24.984 1 23 25 THR B CA 1
ATOM 3374 C C . THR B 1 25 ? 9.742 -16.484 24.938 1 23 25 THR B C 1
ATOM 3376 O O . THR B 1 25 ? 9.672 -15.781 23.938 1 23 25 THR B O 1
ATOM 3379 N N . GLN B 1 26 ? 10.211 -16.094 26.109 1 21.75 26 GLN B N 1
ATOM 3380 C CA . GLN B 1 26 ? 10.547 -14.672 26.188 1 21.75 26 GLN B CA 1
ATOM 3381 C C . GLN B 1 26 ? 11.773 -14.352 25.344 1 21.75 26 GLN B C 1
ATOM 3383 O O . GLN B 1 26 ? 11.844 -13.305 24.703 1 21.75 26 GLN B O 1
ATOM 3388 N N . GLN B 1 27 ? 12.875 -15.188 25.531 1 22.94 27 GLN B N 1
ATOM 3389 C CA . GLN B 1 27 ? 14.203 -14.734 25.125 1 22.94 27 GLN B CA 1
ATOM 3390 C C . GLN B 1 27 ? 14.32 -14.672 23.609 1 22.94 27 GLN B C 1
ATOM 3392 O O . GLN B 1 27 ? 15.055 -13.844 23.062 1 22.94 27 GLN B O 1
ATOM 3397 N N . ARG B 1 28 ? 13.781 -15.703 22.906 1 23.41 28 ARG B N 1
ATOM 3398 C CA . ARG B 1 28 ? 14.102 -15.773 21.484 1 23.41 28 ARG B CA 1
ATOM 3399 C C . ARG B 1 28 ? 13.453 -14.625 20.719 1 23.41 28 ARG B C 1
ATOM 3401 O O . ARG B 1 28 ? 13.719 -14.43 19.531 1 23.41 28 ARG B O 1
ATOM 3408 N N . LEU B 1 29 ? 12.422 -14.047 21.344 1 23.11 29 LEU B N 1
ATOM 3409 C CA . LEU B 1 29 ? 11.75 -12.961 20.625 1 23.11 29 LEU B CA 1
ATOM 3410 C C . LEU B 1 29 ? 12.68 -11.758 20.484 1 23.11 29 LEU B C 1
ATOM 3412 O O . LEU B 1 29 ? 12.461 -10.906 19.609 1 23.11 29 LEU B O 1
ATOM 3416 N N . LEU B 1 30 ? 13.602 -11.578 21.438 1 24.88 30 LEU B N 1
ATOM 3417 C CA . LEU B 1 30 ? 14.422 -10.367 21.438 1 24.88 30 LEU B CA 1
ATOM 3418 C C . LEU B 1 30 ? 15.375 -10.359 20.25 1 24.88 30 LEU B C 1
ATOM 3420 O O . LEU B 1 30 ? 15.648 -9.297 19.672 1 24.88 30 LEU B O 1
ATOM 3424 N N . GLN B 1 31 ? 16.094 -11.555 20.016 1 23.12 31 GLN B N 1
ATOM 3425 C CA . GLN B 1 31 ? 17.188 -11.469 19.062 1 23.12 31 GLN B CA 1
ATOM 3426 C C . GLN B 1 31 ? 16.656 -11.258 17.641 1 23.12 31 GLN B C 1
ATOM 3428 O O . GLN B 1 31 ? 17.391 -10.836 16.75 1 23.12 31 GLN B O 1
ATOM 3433 N N . LEU B 1 32 ? 15.445 -11.797 17.375 1 22.02 32 LEU B N 1
ATOM 3434 C CA . LEU B 1 32 ? 15.031 -11.727 15.977 1 22.02 32 LEU B CA 1
ATOM 3435 C C . LEU B 1 32 ? 14.648 -10.297 15.594 1 22.02 32 LEU B C 1
ATOM 3437 O O . LEU B 1 32 ? 14.312 -10.031 14.438 1 22.02 32 LEU B O 1
ATOM 3441 N N . ARG B 1 33 ? 14.359 -9.398 16.578 1 23.62 33 ARG B N 1
ATOM 3442 C CA . ARG B 1 33 ? 14.047 -8.023 16.219 1 23.62 33 ARG B CA 1
ATOM 3443 C C . ARG B 1 33 ? 15.219 -7.355 15.508 1 23.62 33 ARG B C 1
ATOM 3445 O O . ARG B 1 33 ? 15.094 -6.242 15 1 23.62 33 ARG B O 1
ATOM 3452 N N . ALA B 1 34 ? 16.453 -7.789 15.852 1 24.73 34 ALA B N 1
ATOM 3453 C CA . ALA B 1 34 ? 17.609 -7.016 15.43 1 24.73 34 ALA B CA 1
ATOM 3454 C C . ALA B 1 34 ? 17.766 -7.055 13.914 1 24.73 34 ALA B C 1
ATOM 3456 O O . ALA B 1 34 ? 18.172 -6.062 13.297 1 24.73 34 ALA B O 1
ATOM 3457 N N . MET B 1 35 ? 17.656 -8.336 13.352 1 22.92 35 MET B N 1
ATOM 3458 C CA . MET B 1 35 ? 18.219 -8.344 12 1 22.92 35 MET B CA 1
ATOM 3459 C C . MET B 1 35 ? 17.281 -7.637 11.016 1 22.92 35 MET B C 1
ATOM 3461 O O . MET B 1 35 ? 17.688 -7.324 9.898 1 22.92 35 MET B O 1
ATOM 3465 N N . THR B 1 36 ? 15.969 -7.723 11.344 1 22.5 36 THR B N 1
ATOM 3466 C CA . THR B 1 36 ? 15.125 -7.449 10.188 1 22.5 36 THR B CA 1
ATOM 3467 C C . THR B 1 36 ? 15.102 -5.953 9.883 1 22.5 36 THR B C 1
ATOM 3469 O O . THR B 1 36 ? 14.484 -5.527 8.906 1 22.5 36 THR B O 1
ATOM 3472 N N . ASP B 1 37 ? 15.484 -5.211 10.891 1 22.67 37 ASP B N 1
ATOM 3473 C CA . ASP B 1 37 ? 15.227 -3.818 10.539 1 22.67 37 ASP B CA 1
ATOM 3474 C C . ASP B 1 37 ? 16.141 -3.361 9.398 1 22.67 37 ASP B C 1
ATOM 3476 O O . ASP B 1 37 ? 16.969 -2.475 9.578 1 22.67 37 ASP B O 1
ATOM 3480 N N . ARG B 1 38 ? 16.734 -4.328 8.75 1 22.89 38 ARG B N 1
ATOM 3481 C CA . ARG B 1 38 ? 17.531 -3.629 7.746 1 22.89 38 ARG B CA 1
ATOM 3482 C C . ARG B 1 38 ? 16.656 -2.742 6.875 1 22.89 38 ARG B C 1
ATOM 3484 O O . ARG B 1 38 ? 15.797 -3.24 6.137 1 22.89 38 ARG B O 1
ATOM 3491 N N . ASP B 1 39 ? 16.266 -1.612 7.41 1 22.64 39 ASP B N 1
ATOM 3492 C CA . ASP B 1 39 ? 15.766 -0.453 6.684 1 22.64 39 ASP B CA 1
ATOM 3493 C C . ASP B 1 39 ? 16.453 -0.312 5.328 1 22.64 39 ASP B C 1
ATOM 3495 O O . ASP B 1 39 ? 17.688 -0.203 5.258 1 22.64 39 ASP B O 1
ATOM 3499 N N . CYS B 1 40 ? 16.094 -1.141 4.461 1 23.08 40 CYS B N 1
ATOM 3500 C CA . CYS B 1 40 ? 16.562 -0.806 3.121 1 23.08 40 CYS B CA 1
ATOM 3501 C C . CYS B 1 40 ? 16.422 0.685 2.846 1 23.08 40 CYS B C 1
ATOM 3503 O O . CYS B 1 40 ? 15.336 1.143 2.467 1 23.08 40 CYS B O 1
ATOM 3505 N N . ASP B 1 41 ? 17.062 1.476 3.691 1 23.91 41 ASP B N 1
ATOM 3506 C CA . ASP B 1 41 ? 17.344 2.877 3.391 1 23.91 41 ASP B CA 1
ATOM 3507 C C . ASP B 1 41 ? 17.938 3.031 1.996 1 23.91 41 ASP B C 1
ATOM 3509 O O . ASP B 1 41 ? 19.156 2.855 1.81 1 23.91 41 ASP B O 1
ATOM 3513 N N . HIS B 1 42 ? 17.438 2.355 1.022 1 25.09 42 HIS B N 1
ATOM 3514 C CA . HIS B 1 42 ? 17.922 2.916 -0.235 1 25.09 42 HIS B CA 1
ATOM 3515 C C . HIS B 1 42 ? 17.719 4.43 -0.274 1 25.09 42 HIS B C 1
ATOM 3517 O O . HIS B 1 42 ? 16.609 4.91 -0.489 1 25.09 42 HIS B O 1
ATOM 3523 N N . SER B 1 43 ? 18.5 5.086 0.514 1 25.73 43 SER B N 1
ATOM 3524 C CA . SER B 1 43 ? 18.812 6.508 0.371 1 25.73 43 SER B CA 1
ATOM 3525 C C . SER B 1 43 ? 19.172 6.852 -1.069 1 25.73 43 SER B C 1
ATOM 3527 O O . SER B 1 43 ? 20.219 6.422 -1.572 1 25.73 43 SER B O 1
ATOM 3529 N N . HIS B 1 44 ? 18.375 6.695 -2.031 1 27.75 44 HIS B N 1
ATOM 3530 C CA . HIS B 1 44 ? 18.797 7.648 -3.057 1 27.75 44 HIS B CA 1
ATOM 3531 C C . HIS B 1 44 ? 19.219 8.977 -2.438 1 27.75 44 HIS B C 1
ATOM 3533 O O . HIS B 1 44 ? 18.453 9.586 -1.688 1 27.75 44 HIS B O 1
ATOM 3539 N N . HIS B 1 45 ? 20.469 9.047 -2.129 1 29.08 45 HIS B N 1
ATOM 3540 C CA . HIS B 1 45 ? 21.203 10.25 -1.734 1 29.08 45 HIS B CA 1
ATOM 3541 C C . HIS B 1 45 ? 20.938 11.398 -2.701 1 29.08 45 HIS B C 1
ATOM 3543 O O . HIS B 1 45 ? 21.75 11.664 -3.592 1 29.08 45 HIS B O 1
ATOM 3549 N N . GLY B 1 46 ? 19.969 11.477 -3.525 1 30.73 46 GLY B N 1
ATOM 3550 C CA . GLY B 1 46 ? 19.953 12.891 -3.844 1 30.73 46 GLY B CA 1
ATOM 3551 C C . GLY B 1 46 ? 20.156 13.781 -2.631 1 30.73 46 GLY B C 1
ATOM 3552 O O . GLY B 1 46 ? 19.984 13.336 -1.494 1 30.73 46 GLY B O 1
ATOM 3553 N N . ASN B 1 47 ? 20.984 14.781 -2.707 1 33.28 47 ASN B N 1
ATOM 3554 C CA . ASN B 1 47 ? 21.281 15.719 -1.632 1 33.28 47 ASN B CA 1
ATOM 3555 C C . ASN B 1 47 ? 20.047 15.977 -0.763 1 33.28 47 ASN B C 1
ATOM 3557 O O . ASN B 1 47 ? 19.406 17.031 -0.88 1 33.28 47 ASN B O 1
ATOM 3561 N N . ASN B 1 48 ? 19.141 15.109 -0.813 1 37.75 48 ASN B N 1
ATOM 3562 C CA . ASN B 1 48 ? 18.125 15.461 0.163 1 37.75 48 ASN B CA 1
ATOM 3563 C C . ASN B 1 48 ? 18.703 15.594 1.566 1 37.75 48 ASN B C 1
ATOM 3565 O O . ASN B 1 48 ? 19.031 14.594 2.205 1 37.75 48 ASN B O 1
ATOM 3569 N N . GLN B 1 49 ? 19.469 16.438 1.867 1 46 49 GLN B N 1
ATOM 3570 C CA . GLN B 1 49 ? 19.734 16.766 3.262 1 46 49 GLN B CA 1
ATOM 3571 C C . GLN B 1 49 ? 18.578 16.344 4.164 1 46 49 GLN B C 1
ATOM 3573 O O . GLN B 1 49 ? 17.422 16.531 3.816 1 46 49 GLN B O 1
ATOM 3578 N N . ASP B 1 50 ? 18.672 15.305 5.016 1 65.88 50 ASP B N 1
ATOM 3579 C CA . ASP B 1 50 ? 17.766 14.867 6.07 1 65.88 50 ASP B CA 1
ATOM 3580 C C . ASP B 1 50 ? 16.984 16.047 6.648 1 65.88 50 ASP B C 1
ATOM 3582 O O . ASP B 1 50 ? 17.578 16.938 7.262 1 65.88 50 ASP B O 1
ATOM 3586 N N . SER B 1 51 ? 15.797 16.297 6.133 1 72.19 51 SER B N 1
ATOM 3587 C CA . SER B 1 51 ? 14.93 17.391 6.559 1 72.19 51 SER B CA 1
ATOM 3588 C C . SER B 1 51 ? 14.992 17.594 8.07 1 72.19 51 SER B C 1
ATOM 3590 O O . SER B 1 51 ? 14.836 18.703 8.562 1 72.19 51 SER B O 1
ATOM 3592 N N . SER B 1 52 ? 15.328 16.547 8.695 1 76.5 52 SER B N 1
ATOM 3593 C CA . SER B 1 52 ? 15.414 16.656 10.148 1 76.5 52 SER B CA 1
ATOM 3594 C C . SER B 1 52 ? 16.656 17.453 10.562 1 76.5 52 SER B C 1
ATOM 3596 O O . SER B 1 52 ? 16.672 18.094 11.617 1 76.5 52 SER B O 1
ATOM 3598 N N . LEU B 1 53 ? 17.641 17.406 9.688 1 84.31 53 LEU B N 1
ATOM 3599 C CA . LEU B 1 53 ? 18.859 18.172 9.969 1 84.31 53 LEU B CA 1
ATOM 3600 C C . LEU B 1 53 ? 18.609 19.672 9.789 1 84.31 53 LEU B C 1
ATOM 3602 O O . LEU B 1 53 ? 19.172 20.5 10.508 1 84.31 53 LEU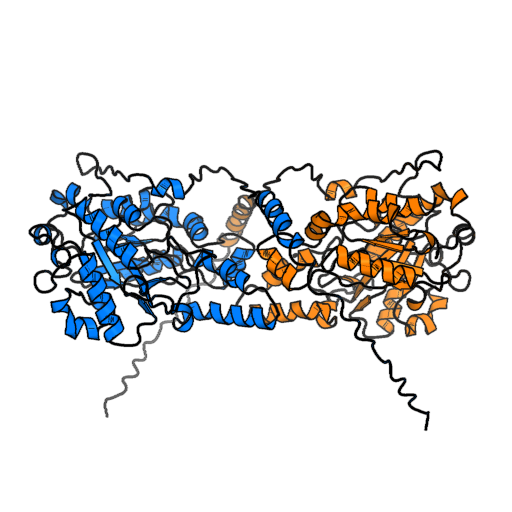 B O 1
ATOM 3606 N N . ILE B 1 54 ? 17.703 19.969 8.953 1 88.25 54 ILE B N 1
ATOM 3607 C CA . ILE B 1 54 ? 17.375 21.375 8.703 1 88.25 54 ILE B CA 1
ATOM 3608 C C . ILE B 1 54 ? 16.703 21.984 9.93 1 88.25 54 ILE B C 1
ATOM 3610 O O . ILE B 1 54 ? 16.906 23.172 10.234 1 88.25 54 ILE B O 1
ATOM 3614 N N . CYS B 1 55 ? 15.961 21.219 10.625 1 94.75 55 CYS B N 1
ATOM 3615 C CA . CYS B 1 55 ? 15.266 21.719 11.805 1 94.75 55 CYS B CA 1
ATOM 3616 C C . CYS B 1 55 ? 16.25 22.234 12.844 1 94.75 55 CYS B C 1
ATOM 3618 O O . CYS B 1 55 ? 15.93 23.125 13.633 1 94.75 55 CYS B O 1
ATOM 3620 N N . GLN B 1 56 ? 17.438 21.828 12.781 1 93.12 56 GLN B N 1
ATOM 3621 C CA . GLN B 1 56 ? 18.438 22.188 13.789 1 93.12 56 GLN B CA 1
ATOM 3622 C C . GLN B 1 56 ? 19.25 23.391 13.344 1 93.12 56 GLN B C 1
ATOM 3624 O O . GLN B 1 56 ? 20.016 23.953 14.133 1 93.12 56 GLN B O 1
ATOM 3629 N N . GLN B 1 57 ? 19.016 23.875 12.227 1 94.19 57 GLN B N 1
ATOM 3630 C CA . GLN B 1 57 ? 19.797 24.969 11.68 1 94.19 57 GLN B CA 1
ATOM 3631 C C . GLN B 1 57 ? 19.172 26.312 12.031 1 94.19 57 GLN B C 1
ATOM 3633 O O . GLN B 1 57 ? 17.969 26.406 12.273 1 94.19 57 GLN B O 1
ATOM 3638 N N . GLU B 1 58 ? 20.078 27.312 12.086 1 95.06 58 GLU B N 1
ATOM 3639 C CA . GLU B 1 58 ? 19.594 28.672 12.203 1 95.06 58 GLU B CA 1
ATOM 3640 C C . GLU B 1 58 ? 19.312 29.281 10.828 1 95.06 58 GLU B C 1
ATOM 3642 O O . GLU B 1 58 ? 20.047 29.031 9.867 1 95.06 58 GLU B O 1
ATOM 3647 N N . PHE B 1 59 ? 18.25 29.984 10.789 1 97.44 59 PHE B N 1
ATOM 3648 C CA . PHE B 1 59 ? 17.938 30.703 9.562 1 97.44 59 PHE B CA 1
ATOM 3649 C C . PHE B 1 59 ? 18.453 32.125 9.625 1 97.44 59 PHE B C 1
ATOM 3651 O O . PHE B 1 59 ? 18.156 32.875 10.578 1 97.44 59 PHE B O 1
ATOM 3658 N N . ASN B 1 60 ? 19.312 32.5 8.664 1 97.19 60 ASN B N 1
ATOM 3659 C CA . ASN B 1 60 ? 19.859 33.844 8.492 1 97.19 60 ASN B CA 1
ATOM 3660 C C . ASN B 1 60 ? 19.547 34.406 7.105 1 97.19 60 ASN B C 1
ATOM 3662 O O . ASN B 1 60 ? 19.703 33.719 6.102 1 97.19 60 ASN B O 1
ATOM 3666 N N . PHE B 1 61 ? 19.078 35.656 7.125 1 96.69 61 PHE B N 1
ATOM 3667 C CA . PHE B 1 61 ? 18.625 36.25 5.867 1 96.69 61 PHE B CA 1
ATOM 3668 C C . PHE B 1 61 ? 19.484 37.469 5.5 1 96.69 61 PHE B C 1
ATOM 3670 O O . PHE B 1 61 ? 19.891 38.219 6.379 1 96.69 61 PHE B O 1
ATOM 3677 N N . HIS B 1 62 ? 19.719 37.562 4.211 1 94.75 62 HIS B N 1
ATOM 3678 C CA . HIS B 1 62 ? 20.359 38.75 3.643 1 94.75 62 HIS B CA 1
ATOM 3679 C C . HIS B 1 62 ? 19.438 39.469 2.664 1 94.75 62 HIS B C 1
ATOM 3681 O O . HIS B 1 62 ? 19.078 38.906 1.623 1 94.75 62 HIS B O 1
ATOM 3687 N N . PHE B 1 63 ? 19.031 40.656 3.125 1 94.19 63 PHE B N 1
ATOM 3688 C CA . PHE B 1 63 ? 18.172 41.469 2.277 1 94.19 63 PHE B CA 1
ATOM 3689 C C . PHE B 1 63 ? 18.922 42.688 1.751 1 94.19 63 PHE B C 1
ATOM 3691 O O . PHE B 1 63 ? 19.688 43.312 2.482 1 94.19 63 PHE B O 1
ATOM 3698 N N . ASN B 1 64 ? 18.719 43.094 0.547 1 88.88 64 ASN B N 1
ATOM 3699 C CA . ASN B 1 64 ? 19.438 44.188 -0.082 1 88.88 64 ASN B CA 1
ATOM 3700 C C . ASN B 1 64 ? 19.156 45.5 0.622 1 88.88 64 ASN B C 1
ATOM 3702 O O . ASN B 1 64 ? 20.031 46.375 0.692 1 88.88 64 ASN B O 1
ATOM 3706 N N . SER B 1 65 ? 18.031 45.688 1.143 1 89.25 65 SER B N 1
ATOM 3707 C CA . SER B 1 65 ? 17.594 46.969 1.705 1 89.25 65 SER B CA 1
ATOM 3708 C C . SER B 1 65 ? 17.984 47.094 3.176 1 89.25 65 SER B C 1
ATOM 3710 O O . SER B 1 65 ? 17.688 48.094 3.824 1 89.25 65 SER B O 1
ATOM 3712 N N . VAL B 1 66 ? 18.578 46.062 3.672 1 90.88 66 VAL B N 1
ATOM 3713 C CA . VAL B 1 66 ? 18.922 46.062 5.09 1 90.88 66 VAL B CA 1
ATOM 3714 C C . VAL B 1 66 ? 20.422 45.812 5.258 1 90.88 66 VAL B C 1
ATOM 3716 O O . VAL B 1 66 ? 20.984 44.906 4.609 1 90.88 66 VAL B O 1
ATOM 3719 N N . ASN B 1 67 ? 21.016 46.625 6.113 1 86.88 67 ASN B N 1
ATOM 3720 C CA . ASN B 1 67 ? 22.422 46.406 6.426 1 86.88 67 ASN B CA 1
ATOM 3721 C C . ASN B 1 67 ? 22.609 45.281 7.457 1 86.88 67 ASN B C 1
ATOM 3723 O O . ASN B 1 67 ? 21.969 45.312 8.516 1 86.88 67 ASN B O 1
ATOM 3727 N N . GLY B 1 68 ? 23.281 44.281 7.047 1 90.38 68 GLY B N 1
ATOM 3728 C CA . GLY B 1 68 ? 23.594 43.219 7.988 1 90.38 68 GLY B CA 1
ATOM 3729 C C . GLY B 1 68 ? 22.734 42 7.812 1 90.38 68 GLY B C 1
ATOM 3730 O O . GLY B 1 68 ? 21.969 41.906 6.852 1 90.38 68 GLY B O 1
ATOM 3731 N N . VAL B 1 69 ? 22.875 41.094 8.773 1 95.75 69 VAL B N 1
ATOM 3732 C CA . VAL B 1 69 ? 22.188 39.812 8.734 1 95.75 69 VAL B CA 1
ATOM 3733 C C . VAL B 1 69 ? 20.906 39.875 9.578 1 95.75 69 VAL B C 1
ATOM 3735 O O . VAL B 1 69 ? 20.922 40.406 10.695 1 95.75 69 VAL B O 1
ATOM 3738 N N . VAL B 1 70 ? 19.844 39.531 8.977 1 97.81 70 VAL B N 1
ATOM 3739 C CA . VAL B 1 70 ? 18.594 39.375 9.703 1 97.81 70 VAL B CA 1
ATOM 3740 C C . VAL B 1 70 ? 18.438 37.938 10.172 1 97.81 70 VAL B C 1
ATOM 3742 O O . VAL B 1 70 ? 18.438 37 9.352 1 97.81 70 VAL B O 1
ATOM 3745 N N . LYS B 1 71 ? 18.266 37.688 11.492 1 98.25 71 LYS B N 1
ATOM 3746 C CA . LYS B 1 71 ? 18.156 36.344 12.039 1 98.25 71 LYS B CA 1
ATOM 3747 C C . LYS B 1 71 ? 16.688 35.938 12.148 1 98.25 71 LYS B C 1
ATOM 3749 O O . LYS B 1 71 ? 15.836 36.719 12.562 1 98.25 71 LYS B O 1
ATOM 3754 N N . GLY B 1 72 ? 16.438 34.719 11.836 1 98.44 72 GLY B N 1
ATOM 3755 C CA . GLY B 1 72 ? 15.07 34.188 11.906 1 98.44 72 GLY B CA 1
ATOM 3756 C C . GLY B 1 72 ? 14.469 34.312 13.289 1 98.44 72 GLY B C 1
ATOM 3757 O O . GLY B 1 72 ? 13.305 34.719 13.438 1 98.44 72 GLY B O 1
ATOM 3758 N N . LYS B 1 73 ? 15.258 34.156 14.312 1 98.5 73 LYS B N 1
ATOM 3759 C CA . LYS B 1 73 ? 14.766 34.125 15.688 1 98.5 73 LYS B CA 1
ATOM 3760 C C . LYS B 1 73 ? 14.383 35.5 16.172 1 98.5 73 LYS B C 1
ATOM 3762 O O . LYS B 1 73 ? 13.641 35.656 17.141 1 98.5 73 LYS B O 1
ATOM 3767 N N . ARG B 1 74 ? 14.883 36.594 15.508 1 98.56 74 ARG B N 1
ATOM 3768 C CA . ARG B 1 74 ? 14.578 37.938 15.969 1 98.56 74 ARG B CA 1
ATOM 3769 C C . ARG B 1 74 ? 14.414 38.906 14.789 1 98.56 74 ARG B C 1
ATOM 3771 O O . ARG B 1 74 ? 14.906 40.031 14.828 1 98.56 74 ARG B O 1
ATOM 3778 N N . TRP B 1 75 ? 13.812 38.438 13.68 1 98.69 75 TRP B N 1
ATOM 3779 C CA . TRP B 1 75 ? 13.711 39.219 12.461 1 98.69 75 TRP B CA 1
ATOM 3780 C C . TRP B 1 75 ? 12.844 40.469 12.695 1 98.69 75 TRP B C 1
ATOM 3782 O O . TRP B 1 75 ? 13.047 41.5 12.062 1 98.69 75 TRP B O 1
ATOM 3792 N N . MET B 1 76 ? 11.852 40.438 13.578 1 98.62 76 MET B N 1
ATOM 3793 C CA . MET B 1 76 ? 11.055 41.625 13.875 1 98.62 76 MET B CA 1
ATOM 3794 C C . MET B 1 76 ? 11.898 42.688 14.562 1 98.62 76 MET B C 1
ATOM 3796 O O . MET B 1 76 ? 11.789 43.875 14.234 1 98.62 76 MET B O 1
ATOM 3800 N N . GLN B 1 77 ? 12.719 42.25 15.461 1 98.12 77 GLN B N 1
ATOM 3801 C CA . GLN B 1 77 ? 13.641 43.188 16.109 1 98.12 77 GLN B CA 1
ATOM 3802 C C . GLN B 1 77 ? 14.633 43.781 15.109 1 98.12 77 GLN B C 1
ATOM 3804 O O . GLN B 1 77 ? 14.859 44.969 15.086 1 98.12 77 GLN B O 1
ATOM 3809 N N . ASP B 1 78 ? 15.195 42.906 14.32 1 98 78 ASP B N 1
ATOM 3810 C CA . ASP B 1 78 ? 16.234 43.312 13.375 1 98 78 ASP B CA 1
ATOM 3811 C C . ASP B 1 78 ? 15.664 44.281 12.336 1 98 78 ASP B C 1
ATOM 3813 O O . ASP B 1 78 ? 16.375 45.156 11.828 1 98 78 ASP B O 1
ATOM 3817 N N . LEU B 1 79 ? 14.375 44.188 12.07 1 98 79 LEU B N 1
ATOM 3818 C CA . LEU B 1 79 ? 13.773 45.031 11.039 1 98 79 LEU B CA 1
ATOM 3819 C C . LEU B 1 79 ? 12.898 46.094 11.648 1 98 79 LEU B C 1
ATOM 3821 O O . LEU B 1 79 ? 12.086 46.719 10.953 1 98 79 LEU B O 1
ATOM 3825 N N . LEU B 1 80 ? 13.008 46.375 12.906 1 97.56 80 LEU B N 1
ATOM 3826 C CA . LEU B 1 80 ? 12.094 47.219 13.641 1 97.56 80 LEU B CA 1
ATOM 3827 C C . LEU B 1 80 ? 12.086 48.625 13.047 1 97.56 80 LEU B C 1
ATOM 3829 O O . LEU B 1 80 ? 11.047 49.312 13.016 1 97.56 80 LEU B O 1
ATOM 3833 N N . SER B 1 81 ? 13.172 49.125 12.562 1 96.44 81 SER B N 1
ATOM 3834 C CA . SER B 1 81 ? 13.266 50.469 12 1 96.44 81 SER B CA 1
ATOM 3835 C C . SER B 1 81 ? 12.43 50.594 10.727 1 96.44 81 SER B C 1
ATOM 3837 O O . SER B 1 81 ? 11.969 51.688 10.383 1 96.44 81 SER B O 1
ATOM 3839 N N . LYS B 1 82 ? 12.188 49.469 10.109 1 96.38 82 LYS B N 1
ATOM 3840 C CA . LYS B 1 82 ? 11.477 49.469 8.836 1 96.38 82 LYS B CA 1
ATOM 3841 C C . LYS B 1 82 ? 10.008 49.094 9.023 1 96.38 82 LYS B C 1
ATOM 3843 O O . LYS B 1 82 ? 9.141 49.656 8.336 1 96.38 82 LYS B O 1
ATOM 3848 N N . ILE B 1 83 ? 9.758 48.25 10.031 1 97.44 83 ILE B N 1
ATOM 3849 C CA . ILE B 1 83 ? 8.414 47.656 10.062 1 97.44 83 ILE B CA 1
ATOM 3850 C C . ILE B 1 83 ? 7.73 48.031 11.383 1 97.44 83 ILE B C 1
ATOM 3852 O O . ILE B 1 83 ? 6.562 47.688 11.594 1 97.44 83 ILE B O 1
ATOM 3856 N N . GLY B 1 84 ? 8.328 48.688 12.211 1 98.12 84 GLY B N 1
ATOM 3857 C CA . GLY B 1 84 ? 7.852 48.906 13.57 1 98.12 84 GLY B CA 1
ATOM 3858 C C . GLY B 1 84 ? 6.547 49.688 13.617 1 98.12 84 GLY B C 1
ATOM 3859 O O . GLY B 1 84 ? 5.762 49.531 14.555 1 98.12 84 GLY B O 1
ATOM 3860 N N . ASN B 1 85 ? 6.32 50.531 12.625 1 98 85 ASN B N 1
ATOM 3861 C CA . ASN B 1 85 ? 5.121 51.344 12.625 1 98 85 ASN B CA 1
ATOM 3862 C C . ASN B 1 85 ? 4.07 50.812 11.656 1 98 85 ASN B C 1
ATOM 3864 O O . ASN B 1 85 ? 3.002 51.406 11.5 1 98 85 ASN B O 1
ATOM 3868 N N . THR B 1 86 ? 4.395 49.719 11.023 1 97.19 86 THR B N 1
ATOM 3869 C CA . THR B 1 86 ? 3.434 49.062 10.148 1 97.19 86 THR B CA 1
ATOM 3870 C C . THR B 1 86 ? 2.402 48.281 10.961 1 97.19 86 THR B C 1
ATOM 3872 O O . THR B 1 86 ? 2.76 47.531 11.859 1 97.19 86 THR B O 1
ATOM 3875 N N . PRO B 1 87 ? 1.098 48.531 10.648 1 97.5 87 PRO B N 1
ATOM 3876 C CA . PRO B 1 87 ? 0.111 47.688 11.344 1 97.5 87 PRO B CA 1
ATOM 3877 C C . PRO B 1 87 ? 0.369 46.188 11.156 1 97.5 87 PRO B C 1
ATOM 3879 O O . PRO B 1 87 ? 0.745 45.75 10.062 1 97.5 87 PRO B O 1
ATOM 3882 N N . ILE B 1 88 ? 0.139 45.406 12.188 1 97.56 88 ILE B N 1
ATOM 3883 C CA . ILE B 1 88 ? 0.412 43.969 12.172 1 97.56 88 ILE B CA 1
ATOM 3884 C C . ILE B 1 88 ? -0.381 43.312 11.047 1 97.56 88 ILE B C 1
ATOM 3886 O O . ILE B 1 88 ? 0.106 42.375 10.406 1 97.56 88 ILE B O 1
ATOM 3890 N N . THR B 1 89 ? -1.569 43.812 10.734 1 97.38 89 THR B N 1
ATOM 3891 C CA . THR B 1 89 ? -2.447 43.25 9.727 1 97.38 89 THR B CA 1
ATOM 3892 C C . THR B 1 89 ? -1.911 43.5 8.32 1 97.38 89 THR B C 1
ATOM 3894 O O . THR B 1 89 ? -2.396 42.938 7.344 1 97.38 89 THR B O 1
ATOM 3897 N N . LYS B 1 90 ? -0.851 44.312 8.242 1 96.56 90 LYS B N 1
ATOM 3898 C CA . LYS B 1 90 ? -0.235 44.625 6.953 1 96.56 90 LYS B CA 1
ATOM 3899 C C . LYS B 1 90 ? 1.167 44.031 6.863 1 96.56 90 LYS B C 1
ATOM 3901 O O . LYS B 1 90 ? 1.793 44.062 5.801 1 96.56 90 LYS B O 1
ATOM 3906 N N . LEU B 1 91 ? 1.627 43.5 7.949 1 97.56 91 LEU B N 1
ATOM 3907 C CA . LEU B 1 91 ? 2.91 42.812 7.934 1 97.56 91 LEU B CA 1
ATOM 3908 C C . LEU B 1 91 ? 2.793 41.469 7.207 1 97.56 91 LEU B C 1
ATOM 3910 O O . LEU B 1 91 ? 1.724 40.844 7.195 1 97.56 91 LEU B O 1
ATOM 3914 N N . LYS B 1 92 ? 3.838 41.094 6.547 1 97.94 92 LYS B N 1
ATOM 3915 C CA . LYS B 1 92 ? 3.936 39.75 5.977 1 97.94 92 LYS B CA 1
ATOM 3916 C C . LYS B 1 92 ? 4.629 38.812 6.941 1 97.94 92 LYS B C 1
ATOM 3918 O O . LYS B 1 92 ? 5.828 38.938 7.199 1 97.94 92 LYS B O 1
ATOM 3923 N N . ILE B 1 93 ? 3.852 37.844 7.41 1 98.44 93 ILE B N 1
ATOM 3924 C CA . ILE B 1 93 ? 4.285 37.031 8.531 1 98.44 93 ILE B CA 1
ATOM 3925 C C . ILE B 1 93 ? 4.32 35.562 8.117 1 98.44 93 ILE B C 1
ATOM 3927 O O . ILE B 1 93 ? 3.297 35 7.723 1 98.44 93 ILE B O 1
ATOM 3931 N N . PRO B 1 94 ? 5.496 34.875 8.172 1 98.56 94 PRO B N 1
ATOM 3932 C CA . PRO B 1 94 ? 5.543 33.438 7.918 1 98.56 94 PRO B CA 1
ATOM 3933 C C . PRO B 1 94 ? 4.812 32.625 8.992 1 98.56 94 PRO B C 1
ATOM 3935 O O . PRO B 1 94 ? 4.891 32.969 10.172 1 98.56 94 PRO B O 1
ATOM 3938 N N . ALA B 1 95 ? 4.129 31.641 8.57 1 98.75 95 ALA B N 1
ATOM 3939 C CA . ALA B 1 95 ? 3.309 30.797 9.438 1 98.75 95 ALA B CA 1
ATOM 3940 C C . ALA B 1 95 ? 3.363 29.328 8.992 1 98.75 95 ALA B C 1
ATOM 3942 O O . ALA B 1 95 ? 3.973 29.016 7.969 1 98.75 95 ALA B O 1
ATOM 3943 N N . THR B 1 96 ? 2.852 28.422 9.852 1 98.5 96 THR B N 1
ATOM 3944 C CA . THR B 1 96 ? 2.742 27 9.5 1 98.5 96 THR B CA 1
ATOM 3945 C C . THR B 1 96 ? 1.317 26.5 9.719 1 98.5 96 THR B C 1
ATOM 3947 O O . THR B 1 96 ? 0.613 26.984 10.609 1 98.5 96 THR B O 1
ATOM 3950 N N . HIS B 1 97 ? 0.881 25.609 8.875 1 97.62 97 HIS B N 1
ATOM 3951 C CA . HIS B 1 97 ? -0.405 24.922 8.977 1 97.62 97 HIS B CA 1
ATOM 3952 C C . HIS B 1 97 ? -0.323 23.75 9.938 1 97.62 97 HIS B C 1
ATOM 3954 O O . HIS B 1 97 ? 0.669 23.016 9.938 1 97.62 97 HIS B O 1
ATOM 3960 N N . ASP B 1 98 ? -1.326 23.625 10.805 1 97.62 98 ASP B N 1
ATOM 3961 C CA . ASP B 1 98 ? -1.278 22.547 11.789 1 97.62 98 ASP B CA 1
ATOM 3962 C C . ASP B 1 98 ? 0.098 22.469 12.445 1 97.62 98 ASP B C 1
ATOM 3964 O O . ASP B 1 98 ? 0.719 21.406 12.461 1 97.62 98 ASP B O 1
ATOM 3968 N N . SER B 1 99 ? 0.47 23.484 13.078 1 98.75 99 SER B N 1
ATOM 3969 C CA . SER B 1 99 ? 1.852 23.781 13.445 1 98.75 99 SER B CA 1
ATOM 3970 C C . SER B 1 99 ? 2.41 22.703 14.375 1 98.75 99 SER B C 1
ATOM 3972 O O . SER B 1 99 ? 3.613 22.438 14.367 1 98.75 99 SER B O 1
ATOM 3974 N N . ALA B 1 100 ? 1.567 22.109 15.141 1 98.75 100 ALA B N 1
ATOM 3975 C CA . ALA B 1 100 ? 2.057 21.234 16.203 1 98.75 100 ALA B CA 1
ATOM 3976 C C . ALA B 1 100 ? 1.889 19.766 15.836 1 98.75 100 ALA B C 1
ATOM 3978 O O . ALA B 1 100 ? 1.832 18.906 16.719 1 98.75 100 ALA B O 1
ATOM 3979 N N . THR B 1 101 ? 1.889 19.422 14.594 1 98.5 101 THR B N 1
ATOM 3980 C CA . THR B 1 101 ? 1.663 18.047 14.172 1 98.5 101 THR B CA 1
ATOM 3981 C C . THR B 1 101 ? 2.988 17.297 14.023 1 98.5 101 THR B C 1
ATOM 3983 O O . THR B 1 101 ? 3.031 16.203 13.461 1 98.5 101 THR B O 1
ATOM 3986 N N . TYR B 1 102 ? 4.07 17.828 14.531 1 98 102 TYR B N 1
ATOM 3987 C CA . TYR B 1 102 ? 5.402 17.297 14.281 1 98 102 TYR B CA 1
ATOM 3988 C C . TYR B 1 102 ? 5.598 15.953 14.984 1 98 102 TYR B C 1
ATOM 3990 O O . TYR B 1 102 ? 6.562 15.234 14.711 1 98 102 TYR B O 1
ATOM 3998 N N . ASN B 1 103 ? 4.684 15.586 15.891 1 97.88 103 ASN B N 1
ATOM 3999 C CA . ASN B 1 103 ? 4.812 14.305 16.578 1 97.88 103 ASN B CA 1
ATOM 4000 C C . ASN B 1 103 ? 3.734 13.32 16.141 1 97.88 103 ASN B C 1
ATOM 4002 O O . ASN B 1 103 ? 3.531 12.289 16.797 1 97.88 103 ASN B O 1
ATOM 4006 N N . VAL B 1 104 ? 2.998 13.617 15.125 1 97.75 104 VAL B N 1
ATOM 4007 C CA . VAL B 1 104 ? 2.043 12.672 14.555 1 97.75 104 VAL B CA 1
ATOM 4008 C C . VAL B 1 104 ? 2.787 11.477 13.969 1 97.75 104 VAL B C 1
ATOM 4010 O O . VAL B 1 104 ? 3.73 11.641 13.188 1 97.75 104 VAL B O 1
ATOM 4013 N N . SER B 1 105 ? 2.416 10.32 14.422 1 96 105 SER B N 1
ATOM 4014 C CA . SER B 1 105 ? 3.023 9.078 13.961 1 96 105 SER B CA 1
ATOM 4015 C C . SER B 1 105 ? 2.105 7.883 14.219 1 96 105 SER B C 1
ATOM 4017 O O . SER B 1 105 ? 1.069 8.023 14.875 1 96 105 SER B O 1
ATOM 4019 N N . THR B 1 106 ? 2.553 6.754 13.75 1 94.75 106 THR B N 1
ATOM 4020 C CA . THR B 1 106 ? 1.764 5.535 13.875 1 94.75 106 THR B CA 1
ATOM 4021 C C . THR B 1 106 ? 1.714 5.062 15.32 1 94.75 106 THR B C 1
ATOM 4023 O O . THR B 1 106 ? 0.863 4.25 15.688 1 94.75 106 THR B O 1
ATOM 4026 N N . SER B 1 107 ? 2.596 5.508 16.125 1 94.81 107 SER B N 1
ATOM 4027 C CA . SER B 1 107 ? 2.658 5.062 17.516 1 94.81 107 SER B CA 1
ATOM 4028 C C . SER B 1 107 ? 1.699 5.859 18.391 1 94.81 107 SER B C 1
ATOM 4030 O O . SER B 1 107 ? 1.441 5.484 19.531 1 94.81 107 SER B O 1
ATOM 4032 N N . GLN B 1 108 ? 1.159 6.957 17.859 1 95.62 108 GLN B N 1
ATOM 4033 C CA . GLN B 1 108 ? 0.251 7.809 18.609 1 95.62 108 GLN B CA 1
ATOM 4034 C C . GLN B 1 108 ? -1.192 7.332 18.484 1 95.62 108 GLN B C 1
ATOM 4036 O O . GLN B 1 108 ? -1.518 6.566 17.578 1 95.62 108 GLN B O 1
ATOM 4041 N N . ASP B 1 109 ? -2.016 7.738 19.422 1 94.12 109 ASP B N 1
ATOM 4042 C CA . ASP B 1 109 ? -3.426 7.359 19.406 1 94.12 109 ASP B CA 1
ATOM 4043 C C . ASP B 1 109 ? -4.211 8.219 18.406 1 94.12 109 ASP B C 1
ATOM 4045 O O . ASP B 1 109 ? -3.791 9.336 18.078 1 94.12 109 ASP B O 1
ATOM 4049 N N . TYR B 1 110 ? -5.348 7.664 17.984 1 93.94 110 TYR B N 1
ATOM 4050 C CA . TYR B 1 110 ? -6.297 8.508 17.266 1 93.94 110 TYR B CA 1
ATOM 4051 C C . TYR B 1 110 ? -6.828 9.617 18.156 1 93.94 110 TYR B C 1
ATOM 4053 O O . TYR B 1 110 ? -6.945 9.445 19.375 1 93.94 110 TYR B O 1
ATOM 4061 N N . SER B 1 111 ? -7.113 10.75 17.5 1 95.19 111 SER B N 1
ATOM 4062 C CA . SER B 1 111 ? -7.613 11.891 18.266 1 95.19 111 SER B CA 1
ATOM 4063 C C . SER B 1 111 ? -9.133 11.992 18.172 1 95.19 111 SER B C 1
ATOM 4065 O O . SER B 1 111 ? -9.75 11.336 17.328 1 95.19 111 SER B O 1
ATOM 4067 N N . SER B 1 112 ? -9.703 12.82 19.047 1 92.56 112 SER B N 1
ATOM 4068 C CA . SER B 1 112 ? -11.148 12.922 19.172 1 92.56 112 SER B CA 1
ATOM 4069 C C . SER B 1 112 ? -11.773 13.57 17.953 1 92.56 112 SER B C 1
ATOM 4071 O O . SER B 1 112 ? -12.977 13.453 17.719 1 92.56 112 SER B O 1
ATOM 4073 N N . ASP B 1 113 ? -10.984 14.289 17.172 1 93.88 113 ASP B N 1
ATOM 4074 C CA . ASP B 1 113 ? -11.531 14.922 15.977 1 93.88 113 ASP B CA 1
ATOM 4075 C C . ASP B 1 113 ? -11.992 13.867 14.969 1 93.88 113 ASP B C 1
ATOM 4077 O O . ASP B 1 113 ? -12.805 14.164 14.086 1 93.88 113 ASP B O 1
ATOM 4081 N N . THR B 1 114 ? -11.508 12.633 15.07 1 92.38 114 THR B N 1
ATOM 4082 C CA . THR B 1 114 ? -11.93 11.562 14.172 1 92.38 114 THR B CA 1
ATOM 4083 C C . THR B 1 114 ? -13.391 11.203 14.406 1 92.38 114 THR B C 1
ATOM 4085 O O . THR B 1 114 ? -14.016 10.562 13.57 1 92.38 114 THR B O 1
ATOM 4088 N N . LEU B 1 115 ? -13.953 11.641 15.492 1 87.12 115 LEU B N 1
ATOM 4089 C CA . LEU B 1 115 ? -15.32 11.297 15.867 1 87.12 115 LEU B CA 1
ATOM 4090 C C . LEU B 1 115 ? -16.281 12.406 15.461 1 87.12 115 LEU B C 1
ATOM 4092 O O . LEU B 1 115 ? -17.5 12.18 15.375 1 87.12 115 LEU B O 1
ATOM 4096 N N . SER B 1 116 ? -15.719 13.617 15.227 1 86.38 116 SER B N 1
ATOM 4097 C CA . SER B 1 116 ? -16.656 14.719 15.094 1 86.38 116 SER B CA 1
ATOM 4098 C C . SER B 1 116 ? -16.359 15.555 13.852 1 86.38 116 SER B C 1
ATOM 4100 O O . SER B 1 116 ? -17.219 16.281 13.359 1 86.38 116 SER B O 1
ATOM 4102 N N . ASP B 1 117 ? -15.148 15.516 13.359 1 87.38 117 ASP B N 1
ATOM 4103 C CA . ASP B 1 117 ? -14.797 16.25 12.148 1 87.38 117 ASP B CA 1
ATOM 4104 C C . ASP B 1 117 ? -15.227 15.477 10.898 1 87.38 117 ASP B C 1
ATOM 4106 O O . ASP B 1 117 ? -14.742 14.367 10.656 1 87.38 117 ASP B O 1
ATOM 4110 N N . PRO B 1 118 ? -16.062 16.031 10.102 1 81.38 118 PRO B N 1
ATOM 4111 C CA . PRO B 1 118 ? -16.562 15.328 8.922 1 81.38 118 PRO B CA 1
ATOM 4112 C C . PRO B 1 118 ? -15.438 14.922 7.961 1 81.38 118 PRO B C 1
ATOM 4114 O O . PRO B 1 118 ? -15.531 13.891 7.297 1 81.38 118 PRO B O 1
ATOM 4117 N N . SER B 1 119 ? -14.375 15.672 7.91 1 78.69 119 SER B N 1
ATOM 4118 C CA . SER B 1 119 ? -13.266 15.391 7.004 1 78.69 119 SER B CA 1
ATOM 4119 C C . SER B 1 119 ? -12.453 14.188 7.469 1 78.69 119 SER B C 1
ATOM 4121 O O . SER B 1 119 ? -11.656 13.641 6.711 1 78.69 119 SER B O 1
ATOM 4123 N N . MET B 1 120 ? -12.758 13.773 8.734 1 85.25 120 MET B N 1
ATOM 4124 C CA . MET B 1 120 ? -11.953 12.703 9.305 1 85.25 120 MET B CA 1
ATOM 4125 C C . MET B 1 120 ? -12.773 11.422 9.445 1 85.25 120 MET B C 1
ATOM 4127 O O . MET B 1 120 ? -12.242 10.383 9.852 1 85.25 120 MET B O 1
ATOM 4131 N N . LEU B 1 121 ? -13.953 11.406 9.039 1 82.5 121 LEU B N 1
ATOM 4132 C CA . LEU B 1 121 ? -14.859 10.289 9.281 1 82.5 121 LEU B CA 1
ATOM 4133 C C . LEU B 1 121 ? -14.43 9.062 8.477 1 82.5 121 LEU B C 1
ATOM 4135 O O . LEU B 1 121 ? -14.836 7.941 8.773 1 82.5 121 LEU B O 1
ATOM 4139 N N . LEU B 1 122 ? -13.609 9.312 7.566 1 83 122 LEU B N 1
ATOM 4140 C CA . LEU B 1 122 ? -13.086 8.219 6.762 1 83 122 LEU B CA 1
ATOM 4141 C C . LEU B 1 122 ? -12.328 7.215 7.629 1 83 122 LEU B C 1
ATOM 4143 O O . LEU B 1 122 ? -12.359 6.012 7.363 1 83 122 LEU B O 1
ATOM 4147 N N . ILE B 1 123 ? -11.742 7.699 8.703 1 88.62 123 ILE B N 1
ATOM 4148 C CA . ILE B 1 123 ? -10.875 6.859 9.523 1 88.62 123 ILE B CA 1
ATOM 4149 C C . ILE B 1 123 ? -11.703 5.805 10.242 1 88.62 123 ILE B C 1
ATOM 4151 O O . ILE B 1 123 ? -11.484 4.602 10.07 1 88.62 123 ILE B O 1
ATOM 4155 N N . PRO B 1 124 ? -12.703 6.234 11.008 1 89.94 124 PRO B N 1
ATOM 4156 C CA . PRO B 1 124 ? -13.508 5.195 11.656 1 89.94 124 PRO B CA 1
ATOM 4157 C C . PRO B 1 124 ? -14.203 4.281 10.648 1 89.94 124 PRO B C 1
ATOM 4159 O O . PRO B 1 124 ? -14.398 3.092 10.922 1 89.94 124 PRO B O 1
ATOM 4162 N N . GLN B 1 125 ? -14.539 4.75 9.547 1 87.81 125 GLN B N 1
ATOM 4163 C CA . GLN B 1 125 ? -15.148 3.926 8.508 1 87.81 125 GLN B CA 1
ATOM 4164 C C . GLN B 1 125 ? -14.18 2.863 8 1 87.81 125 GLN B C 1
ATOM 4166 O O . GLN B 1 125 ? -14.547 1.695 7.863 1 87.81 125 GLN B O 1
ATOM 4171 N N . LEU B 1 126 ? -13.008 3.258 7.781 1 91.56 126 LEU B N 1
ATOM 4172 C CA . LEU B 1 126 ? -11.992 2.311 7.344 1 91.56 126 LEU B CA 1
ATOM 4173 C C . LEU B 1 126 ? -11.719 1.267 8.422 1 91.56 126 LEU B C 1
ATOM 4175 O O . LEU B 1 126 ? -11.57 0.081 8.117 1 91.56 126 LEU B O 1
ATOM 4179 N N . VAL B 1 127 ? -11.672 1.729 9.617 1 92 127 VAL B N 1
ATOM 4180 C CA . VAL B 1 127 ? -11.445 0.809 10.727 1 92 127 VAL B CA 1
ATOM 4181 C C . VAL B 1 127 ? -12.562 -0.233 10.773 1 92 127 VAL B C 1
ATOM 4183 O O . VAL B 1 127 ? -12.297 -1.426 10.945 1 92 127 VAL B O 1
ATOM 4186 N N . GLN B 1 128 ? -13.758 0.185 10.602 1 91.25 128 GLN B N 1
ATOM 4187 C CA . GLN B 1 128 ? -14.898 -0.726 10.609 1 91.25 128 GLN B CA 1
ATOM 4188 C C . GLN B 1 128 ? -14.805 -1.726 9.453 1 91.25 128 GLN B C 1
ATOM 4190 O O . GLN B 1 128 ? -15.086 -2.91 9.633 1 91.25 128 GLN B O 1
ATOM 4195 N N . ILE B 1 129 ? -14.453 -1.254 8.32 1 88.62 129 ILE B N 1
ATOM 4196 C CA . ILE B 1 129 ? -14.305 -2.121 7.156 1 88.62 129 ILE B CA 1
ATOM 4197 C C . ILE B 1 129 ? -13.211 -3.158 7.418 1 88.62 129 ILE B C 1
ATOM 4199 O O . ILE B 1 129 ? -13.398 -4.348 7.145 1 88.62 129 ILE B O 1
ATOM 4203 N N . PHE B 1 130 ? -12.102 -2.723 7.949 1 93.25 130 PHE B N 1
ATOM 4204 C CA . PHE B 1 130 ? -11.008 -3.633 8.273 1 93.25 130 PHE B CA 1
ATOM 4205 C C . PHE B 1 130 ? -11.461 -4.688 9.273 1 93.25 130 PHE B C 1
ATOM 4207 O O . PHE B 1 130 ? -11.164 -5.871 9.117 1 93.25 130 PHE B O 1
ATOM 4214 N N . GLN B 1 131 ? -12.211 -4.223 10.219 1 92.06 131 GLN B N 1
ATOM 4215 C CA . GLN B 1 131 ? -12.727 -5.156 11.211 1 92.06 131 GLN B CA 1
ATOM 4216 C C . GLN B 1 131 ? -13.68 -6.168 10.57 1 92.06 131 GLN B C 1
ATOM 4218 O O . GLN B 1 131 ? -13.609 -7.363 10.867 1 92.06 131 GLN B O 1
ATOM 4223 N N . ALA B 1 132 ? -14.492 -5.727 9.703 1 89.56 132 ALA B N 1
ATOM 4224 C CA . ALA B 1 132 ? -15.484 -6.578 9.055 1 89.56 132 ALA B CA 1
ATOM 4225 C C . ALA B 1 132 ? -14.812 -7.672 8.227 1 89.56 132 ALA B C 1
ATOM 4227 O O . ALA B 1 132 ? -15.336 -8.781 8.102 1 89.56 132 ALA B O 1
ATOM 4228 N N . TYR B 1 133 ? -13.625 -7.41 7.758 1 88.75 133 TYR B N 1
ATOM 4229 C CA . TYR B 1 133 ? -12.945 -8.375 6.895 1 88.75 133 TYR B CA 1
ATOM 4230 C C . TYR B 1 133 ? -11.805 -9.055 7.633 1 88.75 133 TYR B C 1
ATOM 4232 O O . TYR B 1 133 ? -10.969 -9.719 7.016 1 88.75 133 TYR B O 1
ATOM 4240 N N . GLY B 1 134 ? -11.781 -8.828 8.945 1 90.94 134 GLY B N 1
ATOM 4241 C CA . GLY B 1 134 ? -10.789 -9.5 9.773 1 90.94 134 GLY B CA 1
ATOM 4242 C C . GLY B 1 134 ? -9.375 -9.016 9.508 1 90.94 134 GLY B C 1
ATOM 4243 O O . GLY B 1 134 ? -8.422 -9.797 9.594 1 90.94 134 GLY B O 1
ATOM 4244 N N . LEU B 1 135 ? -9.242 -7.766 9.125 1 94.25 135 LEU B N 1
ATOM 4245 C CA . LEU B 1 135 ? -7.949 -7.184 8.789 1 94.25 135 LEU B CA 1
ATOM 4246 C C . LEU B 1 135 ? -7.336 -6.484 10 1 94.25 135 LEU B C 1
ATOM 4248 O O . LEU B 1 135 ? -8.055 -6.105 10.93 1 94.25 135 LEU B O 1
ATOM 4252 N N . ASN B 1 136 ? -6.027 -6.359 9.969 1 94.19 136 ASN B N 1
ATOM 4253 C CA . ASN B 1 136 ? -5.285 -5.629 10.992 1 94.19 136 ASN B CA 1
ATOM 4254 C C . ASN B 1 136 ? -5.605 -4.137 10.961 1 94.19 136 ASN B C 1
ATOM 4256 O O . ASN B 1 136 ? -5.133 -3.414 10.086 1 94.19 136 ASN B O 1
ATOM 4260 N N . THR B 1 137 ? -6.281 -3.67 11.938 1 93.25 137 THR B N 1
ATOM 4261 C CA . THR B 1 137 ? -6.773 -2.297 11.953 1 93.25 137 THR B CA 1
ATOM 4262 C C . THR B 1 137 ? -5.629 -1.312 12.164 1 93.25 137 THR B C 1
ATOM 4264 O O . THR B 1 137 ? -5.77 -0.119 11.883 1 93.25 137 THR B O 1
ATOM 4267 N N . GLN B 1 138 ? -4.469 -1.757 12.641 1 93.25 138 GLN B N 1
ATOM 4268 C CA . GLN B 1 138 ? -3.307 -0.89 12.812 1 93.25 138 GLN B CA 1
ATOM 4269 C C . GLN B 1 138 ? -2.811 -0.372 11.461 1 93.25 138 GLN B C 1
ATOM 4271 O O . GLN B 1 138 ? -2.156 0.671 11.398 1 93.25 138 GLN B O 1
ATOM 4276 N N . ARG B 1 139 ? -3.15 -1.104 10.422 1 95.81 139 ARG B N 1
ATOM 4277 C CA . ARG B 1 139 ? -2.709 -0.71 9.086 1 95.81 139 ARG B CA 1
ATOM 4278 C C . ARG B 1 139 ? -3.426 0.554 8.617 1 95.81 139 ARG B C 1
ATOM 4280 O O . ARG B 1 139 ? -2.889 1.319 7.816 1 95.81 139 ARG B O 1
ATOM 4287 N N . VAL B 1 140 ? -4.648 0.767 9.195 1 95.94 140 VAL B N 1
ATOM 4288 C CA . VAL B 1 140 ? -5.367 1.997 8.875 1 95.94 140 VAL B CA 1
ATOM 4289 C C . VAL B 1 140 ? -4.551 3.203 9.344 1 95.94 140 VAL B C 1
ATOM 4291 O O . VAL B 1 140 ? -4.398 4.18 8.602 1 95.94 140 VAL B O 1
ATOM 4294 N N . LYS B 1 141 ? -4.051 3.137 10.508 1 95.25 141 LYS B N 1
ATOM 4295 C CA . LYS B 1 141 ? -3.238 4.227 11.039 1 95.25 141 LYS B CA 1
ATOM 4296 C C . LYS B 1 141 ? -1.959 4.41 10.234 1 95.25 141 LYS B C 1
ATOM 4298 O O . LYS B 1 141 ? -1.526 5.535 9.984 1 95.25 141 LYS B O 1
ATOM 4303 N N . GLN B 1 142 ? -1.351 3.283 9.828 1 96.25 142 GLN B N 1
ATOM 4304 C CA . GLN B 1 142 ? -0.153 3.357 9 1 96.25 142 GLN B CA 1
ATOM 4305 C C . GLN B 1 142 ? -0.457 3.998 7.652 1 96.25 142 GLN B C 1
ATOM 4307 O O . GLN B 1 142 ? 0.395 4.68 7.074 1 96.25 142 GLN B O 1
ATOM 4312 N N . PHE B 1 143 ? -1.63 3.797 7.227 1 96.88 143 PHE B N 1
ATOM 4313 C CA . PHE B 1 143 ? -2.086 4.363 5.961 1 96.88 143 PHE B CA 1
ATOM 4314 C C . PHE B 1 143 ? -2.301 5.867 6.09 1 96.88 143 PHE B C 1
ATOM 4316 O O . PHE B 1 143 ? -1.887 6.637 5.219 1 96.88 143 PHE B O 1
ATOM 4323 N N . VAL B 1 144 ? -2.846 6.402 7.164 1 96.69 144 VAL B N 1
ATOM 4324 C CA . VAL B 1 144 ? -3.322 7.781 7.195 1 96.69 144 VAL B CA 1
ATOM 4325 C C . VAL B 1 144 ? -2.273 8.672 7.855 1 96.69 144 VAL B C 1
ATOM 4327 O O . VAL B 1 144 ? -2.213 9.875 7.586 1 96.69 144 VAL B O 1
ATOM 4330 N N . ALA B 1 145 ? -1.397 8.219 8.711 1 97 145 ALA B N 1
ATOM 4331 C CA . ALA B 1 145 ? -0.502 9.016 9.547 1 97 145 ALA B CA 1
ATOM 4332 C C . ALA B 1 145 ? 0.38 9.922 8.695 1 97 145 ALA B C 1
ATOM 4334 O O . ALA B 1 145 ? 0.505 11.117 8.977 1 97 145 ALA B O 1
ATOM 4335 N N . PRO B 1 146 ? 0.914 9.422 7.57 1 97.25 146 PRO B N 1
ATOM 4336 C CA . PRO B 1 146 ? 1.778 10.289 6.77 1 97.25 146 PRO B CA 1
ATOM 4337 C C . PRO B 1 146 ? 1.021 11.453 6.141 1 97.25 146 PRO B C 1
ATOM 4339 O O . PRO B 1 146 ? 1.631 12.453 5.754 1 97.25 146 PRO B O 1
ATOM 4342 N N . TRP B 1 147 ? -0.261 11.344 6.078 1 97.06 147 TRP B N 1
ATOM 4343 C CA . TRP B 1 147 ? -1.087 12.375 5.449 1 97.06 147 TRP B CA 1
ATOM 4344 C C . TRP B 1 147 ? -1.603 13.367 6.488 1 97.06 147 TRP B C 1
ATOM 4346 O O . TRP B 1 147 ? -2.133 14.422 6.133 1 97.06 147 TRP B O 1
ATOM 4356 N N . PHE B 1 148 ? -1.36 13.055 7.773 1 96.88 148 PHE B N 1
ATOM 4357 C CA . PHE B 1 148 ? -1.911 13.875 8.844 1 96.88 148 PHE B CA 1
ATOM 4358 C C . PHE B 1 148 ? -0.81 14.664 9.539 1 96.88 148 PHE B C 1
ATOM 4360 O O . PHE B 1 148 ? -1.09 15.523 10.375 1 96.88 148 PHE B O 1
ATOM 4367 N N . LYS B 1 149 ? 0.429 14.391 9.203 1 97.94 149 LYS B N 1
ATOM 4368 C CA . LYS B 1 149 ? 1.575 15.148 9.695 1 97.94 149 LYS B CA 1
ATOM 4369 C C . LYS B 1 149 ? 1.924 16.297 8.742 1 97.94 149 LYS B C 1
ATOM 4371 O O . LYS B 1 149 ? 2.299 16.047 7.59 1 97.94 149 LYS B O 1
ATOM 4376 N N . ASN B 1 150 ? 1.844 17.484 9.242 1 98.31 150 ASN B N 1
ATOM 4377 C CA . ASN B 1 150 ? 2.002 18.641 8.367 1 98.31 150 ASN B CA 1
ATOM 4378 C C . ASN B 1 150 ? 3.293 19.406 8.664 1 98.31 150 ASN B C 1
ATOM 4380 O O . ASN B 1 150 ? 3.666 20.312 7.93 1 98.31 150 ASN B O 1
ATOM 4384 N N . GLN B 1 151 ? 3.924 19.109 9.703 1 98.25 151 GLN B N 1
ATOM 4385 C CA . GLN B 1 151 ? 5.195 19.734 10.078 1 98.25 151 GLN B CA 1
ATOM 4386 C C . GLN B 1 151 ? 6.16 18.688 10.648 1 98.25 151 GLN B C 1
ATOM 4388 O O . GLN B 1 151 ? 5.738 17.625 11.117 1 98.25 151 GLN B O 1
ATOM 4393 N N . GLU B 1 152 ? 7.43 19.047 10.586 1 97.69 152 GLU B N 1
ATOM 4394 C CA . GLU B 1 152 ? 8.469 18.156 11.109 1 97.69 152 GLU B CA 1
ATOM 4395 C C . GLU B 1 152 ? 9.227 18.828 12.258 1 97.69 152 GLU B C 1
ATOM 4397 O O . GLU B 1 152 ? 9.656 18.141 13.195 1 97.69 152 GLU B O 1
ATOM 4402 N N . CYS B 1 153 ? 9.391 20.156 12.203 1 98.31 153 CYS B N 1
ATOM 4403 C CA . CYS B 1 153 ? 10.141 20.875 13.219 1 98.31 153 CYS B CA 1
ATOM 4404 C C . CYS B 1 153 ? 9.266 21.188 14.422 1 98.31 153 CYS B C 1
ATOM 4406 O O . CYS B 1 153 ? 8.078 21.469 14.273 1 98.31 153 CYS B O 1
ATOM 4408 N N . SER B 1 154 ? 9.859 21.203 15.617 1 98.5 154 SER B N 1
ATOM 4409 C CA . SER B 1 154 ? 9.133 21.562 16.828 1 98.5 154 SER B CA 1
ATOM 4410 C C . SER B 1 154 ? 8.695 23.031 16.781 1 98.5 154 SER B C 1
ATOM 4412 O O . SER B 1 154 ? 9.133 23.781 15.922 1 98.5 154 SER B O 1
ATOM 4414 N N . ILE B 1 155 ? 7.863 23.359 17.75 1 98.88 155 ILE B N 1
ATOM 4415 C CA . ILE B 1 155 ? 7.387 24.734 17.828 1 98.88 155 ILE B CA 1
ATOM 4416 C C . ILE B 1 155 ? 8.562 25.672 18.078 1 98.88 155 ILE B C 1
ATOM 4418 O O . ILE B 1 155 ? 8.672 26.719 17.422 1 98.88 155 ILE B O 1
ATOM 4422 N N . TYR B 1 156 ? 9.43 25.312 18.953 1 98.81 156 TYR B N 1
ATOM 4423 C CA . TYR B 1 156 ? 10.602 26.125 19.266 1 98.81 156 TYR B CA 1
ATOM 4424 C C . TYR B 1 156 ? 11.469 26.328 18.031 1 98.81 156 TYR B C 1
ATOM 4426 O O . TYR B 1 156 ? 11.914 27.438 17.75 1 98.81 156 TYR B O 1
ATOM 4434 N N . GLN B 1 157 ? 11.648 25.281 17.266 1 98.75 157 GLN B N 1
ATOM 4435 C CA . GLN B 1 157 ? 12.445 25.359 16.047 1 98.75 157 GLN B CA 1
ATOM 4436 C C . GLN B 1 157 ? 11.758 26.219 14.992 1 98.75 157 GLN B C 1
ATOM 4438 O O . GLN B 1 157 ? 12.414 27.016 14.32 1 98.75 157 GLN B O 1
ATOM 4443 N N . GLN B 1 158 ? 10.492 26.062 14.875 1 98.81 158 GLN B N 1
ATOM 4444 C CA . GLN B 1 158 ? 9.719 26.875 13.938 1 98.81 158 GLN B CA 1
ATOM 4445 C C . GLN B 1 158 ? 9.875 28.375 14.25 1 98.81 158 GLN B C 1
ATOM 4447 O O . GLN B 1 158 ? 10.117 29.172 13.352 1 98.81 158 GLN B O 1
ATOM 4452 N N . LEU B 1 159 ? 9.758 28.719 15.469 1 98.94 159 LEU B N 1
ATOM 4453 C CA . LEU B 1 159 ? 9.867 30.109 15.891 1 98.94 159 LEU B CA 1
ATOM 4454 C C . LEU B 1 159 ? 11.281 30.625 15.672 1 98.94 159 LEU B C 1
ATOM 4456 O O . LEU B 1 159 ? 11.461 31.766 15.234 1 98.94 159 LEU B O 1
ATOM 4460 N N . ASN B 1 160 ? 12.273 29.828 15.906 1 98.81 160 ASN B N 1
ATOM 4461 C CA . ASN B 1 160 ? 13.656 30.234 15.672 1 98.81 160 ASN B CA 1
ATOM 4462 C C . ASN B 1 160 ? 13.93 30.438 14.188 1 98.81 160 ASN B C 1
ATOM 4464 O O . ASN B 1 160 ? 14.828 31.203 13.82 1 98.81 160 ASN B O 1
ATOM 4468 N N . HIS B 1 161 ? 13.164 29.781 13.398 1 98.69 161 HIS B N 1
ATOM 4469 C CA . HIS B 1 16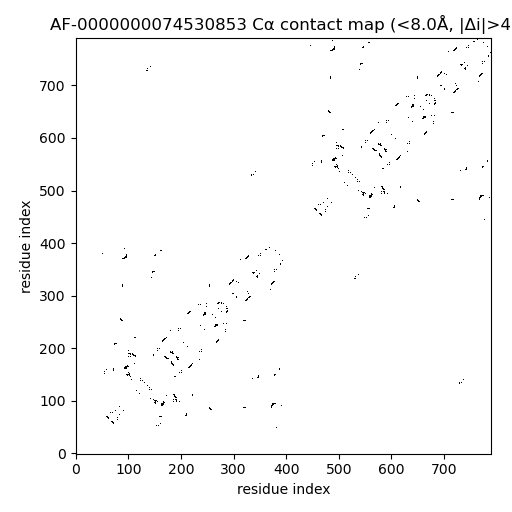1 ? 13.344 29.891 11.961 1 98.69 161 HIS B CA 1
ATOM 4470 C C . HIS B 1 161 ? 12.641 31.125 11.398 1 98.69 161 HIS B C 1
ATOM 4472 O O . HIS B 1 161 ? 12.883 31.516 10.258 1 98.69 161 HIS B O 1
ATOM 4478 N N . GLY B 1 162 ? 11.75 31.703 12.18 1 98.81 162 GLY B N 1
ATOM 4479 C CA . GLY B 1 162 ? 11.125 32.938 11.734 1 98.81 162 GLY B CA 1
ATOM 4480 C C . GLY B 1 162 ? 9.609 32.875 11.703 1 98.81 162 GLY B C 1
ATOM 4481 O O . GLY B 1 162 ? 8.938 33.875 11.5 1 98.81 162 GLY B O 1
ATOM 4482 N N . ILE B 1 163 ? 9.039 31.719 11.945 1 98.88 163 ILE B N 1
ATOM 4483 C CA . ILE B 1 163 ? 7.59 31.562 12.023 1 98.88 163 ILE B CA 1
ATOM 4484 C C . ILE B 1 163 ? 7.051 32.375 13.195 1 98.88 163 ILE B C 1
ATOM 4486 O O . ILE B 1 163 ? 7.641 32.406 14.273 1 98.88 163 ILE B O 1
ATOM 4490 N N . ARG B 1 164 ? 5.93 33.062 12.953 1 98.94 164 ARG B N 1
ATOM 4491 C CA . ARG B 1 164 ? 5.402 33.906 14.023 1 98.94 164 ARG B CA 1
ATOM 4492 C C . ARG B 1 164 ? 3.895 33.719 14.172 1 98.94 164 ARG B C 1
ATOM 4494 O O . ARG B 1 164 ? 3.254 34.406 14.961 1 98.94 164 ARG B O 1
ATOM 4501 N N . HIS B 1 165 ? 3.293 32.875 13.422 1 98.81 165 HIS B N 1
ATOM 4502 C CA . HIS B 1 165 ? 1.885 32.5 13.516 1 98.81 165 HIS B CA 1
ATOM 4503 C C . HIS B 1 165 ? 1.716 31 13.539 1 98.81 165 HIS B C 1
ATOM 4505 O O . HIS B 1 165 ? 2.168 30.312 12.617 1 98.81 165 HIS B O 1
ATOM 4511 N N . LEU B 1 166 ? 1.049 30.516 14.586 1 98.81 166 LEU B N 1
ATOM 4512 C CA . LEU B 1 166 ? 0.851 29.094 14.766 1 98.81 166 LEU B CA 1
ATOM 4513 C C . LEU B 1 166 ? -0.623 28.719 14.625 1 98.81 166 LEU B C 1
ATOM 4515 O O . LEU B 1 166 ? -1.466 29.219 15.367 1 98.81 166 LEU B O 1
ATOM 4519 N N . ASP B 1 167 ? -0.885 27.906 13.625 1 98.5 167 ASP B N 1
ATOM 4520 C CA . ASP B 1 167 ? -2.201 27.312 13.43 1 98.5 167 ASP B CA 1
ATOM 4521 C C . ASP B 1 167 ? -2.379 26.078 14.305 1 98.5 167 ASP B C 1
ATOM 4523 O O . ASP B 1 167 ? -1.694 25.062 14.109 1 98.5 167 ASP B O 1
ATOM 4527 N N . LEU B 1 168 ? -3.369 26.141 15.266 1 98.5 168 LEU B N 1
ATOM 4528 C CA . LEU B 1 168 ? -3.41 25.094 16.281 1 98.5 168 LEU B CA 1
ATOM 4529 C C . LEU B 1 168 ? -4.801 24.469 16.359 1 98.5 168 LEU B C 1
ATOM 4531 O O . LEU B 1 168 ? -5.789 25.172 16.594 1 98.5 168 LEU B O 1
ATOM 4535 N N . ARG B 1 169 ? -4.82 23.219 16.156 1 97.19 169 ARG B N 1
ATOM 4536 C CA . ARG B 1 169 ? -5.98 22.359 16.391 1 97.19 169 ARG B CA 1
ATOM 4537 C C . ARG B 1 169 ? -5.844 21.609 17.703 1 97.19 169 ARG B C 1
ATOM 4539 O O . ARG B 1 169 ? -4.824 20.953 17.953 1 97.19 169 ARG B O 1
ATOM 4546 N N . VAL B 1 170 ? -6.934 21.688 18.516 1 98.38 170 VAL B N 1
ATOM 4547 C CA . VAL B 1 170 ? -6.82 21.109 19.844 1 98.38 170 VAL B CA 1
ATOM 4548 C C . VAL B 1 170 ? -7.898 20.047 20.047 1 98.38 170 VAL B C 1
ATOM 4550 O O . VAL B 1 170 ? -9.047 20.234 19.656 1 98.38 170 VAL B O 1
ATOM 4553 N N . CYS B 1 171 ? -7.445 18.938 20.609 1 97.69 171 CYS B N 1
ATOM 4554 C CA . CYS B 1 171 ? -8.359 17.875 21 1 97.69 171 CYS B CA 1
ATOM 4555 C C . CYS B 1 171 ? -8.266 17.609 22.5 1 97.69 171 CYS B C 1
ATOM 4557 O O . CYS B 1 171 ? -7.168 17.594 23.062 1 97.69 171 CYS B O 1
ATOM 4559 N N . LYS B 1 172 ? -9.391 17.531 23.078 1 97.56 172 LYS B N 1
ATOM 4560 C CA . LYS B 1 172 ? -9.414 17.016 24.453 1 97.56 172 LYS B CA 1
ATOM 4561 C C . LYS B 1 172 ? -9.414 15.492 24.469 1 97.56 172 LYS B C 1
ATOM 4563 O O . LYS B 1 172 ? -10.289 14.859 23.891 1 97.56 172 LYS B O 1
ATOM 4568 N N . GLN B 1 173 ? -8.414 15 25.125 1 93 173 GLN B N 1
ATOM 4569 C CA . GLN B 1 173 ? -8.273 13.555 25.203 1 93 173 GLN B CA 1
ATOM 4570 C C . GLN B 1 173 ? -8.742 13.016 26.547 1 93 173 GLN B C 1
ATOM 4572 O O . GLN B 1 173 ? -8.477 13.625 27.578 1 93 173 GLN B O 1
ATOM 4577 N N . SER B 1 174 ? -9.398 11.867 26.5 1 86.69 174 SER B N 1
ATOM 4578 C CA . SER B 1 174 ? -9.938 11.273 27.719 1 86.69 174 SER B CA 1
ATOM 4579 C C . SER B 1 174 ? -8.836 10.641 28.562 1 86.69 174 SER B C 1
ATOM 4581 O O . SER B 1 174 ? -9.016 10.422 29.766 1 86.69 174 SER B O 1
ATOM 4583 N N . THR B 1 175 ? -7.781 10.359 27.953 1 84.31 175 THR B N 1
ATOM 4584 C CA . THR B 1 175 ? -6.695 9.672 28.641 1 84.31 175 THR B CA 1
ATOM 4585 C C . THR B 1 175 ? -5.941 10.641 29.547 1 84.31 175 THR B C 1
ATOM 4587 O O . THR B 1 175 ? -5.215 10.211 30.453 1 84.31 175 THR B O 1
ATOM 4590 N N . GLY B 1 176 ? -6.09 11.938 29.281 1 87.44 176 GLY B N 1
ATOM 4591 C CA . GLY B 1 176 ? -5.426 12.922 30.125 1 87.44 176 GLY B CA 1
ATOM 4592 C C . GLY B 1 176 ? -6.152 13.172 31.438 1 87.44 176 GLY B C 1
ATOM 4593 O O . GLY B 1 176 ? -7.383 13.195 31.469 1 87.44 176 GLY B O 1
ATOM 4594 N N . THR B 1 177 ? -5.309 13.367 32.531 1 90.12 177 THR B N 1
ATOM 4595 C CA . THR B 1 177 ? -5.914 13.5 33.844 1 90.12 177 THR B CA 1
ATOM 4596 C C . THR B 1 177 ? -5.777 14.93 34.344 1 90.12 177 THR B C 1
ATOM 4598 O O . THR B 1 177 ? -6.5 15.336 35.281 1 90.12 177 THR B O 1
ATOM 4601 N N . THR B 1 178 ? -4.859 15.648 33.844 1 94.31 178 THR B N 1
ATOM 4602 C CA . THR B 1 178 ? -4.664 17.031 34.219 1 94.31 178 THR B CA 1
ATOM 4603 C C . THR B 1 178 ? -4.891 17.969 33.031 1 94.31 178 THR B C 1
ATOM 4605 O O . THR B 1 178 ? -4.926 17.516 31.875 1 94.31 178 THR B O 1
ATOM 4608 N N . ALA B 1 179 ? -5.055 19.234 33.281 1 93 179 ALA B N 1
ATOM 4609 C CA . ALA B 1 179 ? -5.223 20.219 32.219 1 93 179 ALA B CA 1
ATOM 4610 C C . ALA B 1 179 ? -4.047 20.188 31.266 1 93 179 ALA B C 1
ATOM 4612 O O . ALA B 1 179 ? -4.215 20.391 30.062 1 93 179 ALA B O 1
ATOM 4613 N N . GLU B 1 180 ? -2.904 19.859 31.781 1 96 180 GLU B N 1
ATOM 4614 C CA . GLU B 1 180 ? -1.702 19.891 30.953 1 96 180 GLU B CA 1
ATOM 4615 C C . GLU B 1 180 ? -1.589 18.625 30.094 1 96 180 GLU B C 1
ATOM 4617 O O . GLU B 1 180 ? -0.825 18.609 29.125 1 96 180 GLU B O 1
ATOM 4622 N N . THR B 1 181 ? -2.365 17.609 30.438 1 95.56 181 THR B N 1
ATOM 4623 C CA . THR B 1 181 ? -2.244 16.359 29.703 1 95.56 181 THR B CA 1
ATOM 4624 C C . THR B 1 181 ? -3.514 16.078 28.906 1 95.56 181 THR B C 1
ATOM 4626 O O . THR B 1 181 ? -3.502 15.266 27.984 1 95.56 181 THR B O 1
ATOM 4629 N N . LYS B 1 182 ? -4.574 16.797 29.172 1 96.31 182 LYS B N 1
ATOM 4630 C CA . LYS B 1 182 ? -5.883 16.562 28.562 1 96.31 182 LYS B CA 1
ATOM 4631 C C . LYS B 1 182 ? -5.973 17.172 27.172 1 96.31 182 LYS B C 1
ATOM 4633 O O . LYS B 1 182 ? -6.68 16.672 26.297 1 96.31 182 LYS B O 1
ATOM 4638 N N . TYR B 1 183 ? -5.355 18.344 27.031 1 98.31 183 TYR B N 1
ATOM 4639 C CA . TYR B 1 183 ? -5.473 19.078 25.781 1 98.31 183 TYR B CA 1
ATOM 4640 C C . TYR B 1 183 ? -4.234 18.891 24.922 1 98.31 183 TYR B C 1
ATOM 4642 O O . TYR B 1 183 ? -3.123 19.25 25.328 1 98.31 183 TYR B O 1
ATOM 4650 N N . VAL B 1 184 ? -4.5 18.297 23.703 1 98.25 184 VAL B N 1
ATOM 4651 C CA . VAL B 1 184 ? -3.393 17.922 22.828 1 98.25 184 VAL B CA 1
ATOM 4652 C C . VAL B 1 184 ? -3.619 18.5 21.438 1 98.25 184 VAL B C 1
ATOM 4654 O O . VAL B 1 184 ? -4.766 18.672 21.016 1 98.25 184 VAL B O 1
ATOM 4657 N N . ALA B 1 185 ? -2.531 18.844 20.797 1 98.5 185 ALA B N 1
ATOM 4658 C CA . ALA B 1 185 ? -2.604 19.109 19.359 1 98.5 185 ALA B CA 1
ATOM 4659 C C . ALA B 1 185 ? -2.951 17.844 18.594 1 98.5 185 ALA B C 1
ATOM 4661 O O . ALA B 1 185 ? -2.475 16.75 18.938 1 98.5 185 ALA B O 1
ATOM 4662 N N . CYS B 1 186 ? -3.826 18.016 17.578 1 97.31 186 CYS B N 1
ATOM 4663 C CA . CYS B 1 186 ? -4.277 16.812 16.875 1 97.31 186 CYS B CA 1
ATOM 4664 C C . CYS B 1 186 ? -4.57 17.109 15.414 1 97.31 186 CYS B C 1
ATOM 4666 O O . CYS B 1 186 ? -4.707 18.281 15.031 1 97.31 186 CYS B O 1
ATOM 4668 N N . HIS B 1 187 ? -4.57 16.172 14.594 1 96.81 187 HIS B N 1
ATOM 4669 C CA . HIS B 1 187 ? -5.016 16.094 13.203 1 96.81 187 HIS B CA 1
ATOM 4670 C C . HIS B 1 187 ? -5.316 14.656 12.797 1 96.81 187 HIS B C 1
ATOM 4672 O O . HIS B 1 187 ? -4.543 14.047 12.055 1 96.81 187 HIS B O 1
ATOM 4678 N N . GLY B 1 188 ? -6.422 14.156 13.336 1 95.44 188 GLY B N 1
ATOM 4679 C CA . GLY B 1 188 ? -6.762 12.75 13.195 1 95.44 188 GLY B CA 1
ATOM 4680 C C . GLY B 1 188 ? -6.004 11.859 14.156 1 95.44 188 GLY B C 1
ATOM 4681 O O . GLY B 1 188 ? -6.535 10.844 14.625 1 95.44 188 GLY B O 1
ATOM 4682 N N . ILE B 1 189 ? -4.828 12.203 14.398 1 95.94 189 ILE B N 1
ATOM 4683 C CA . ILE B 1 189 ? -3.908 11.531 15.312 1 95.94 189 ILE B CA 1
ATOM 4684 C C . ILE B 1 189 ? -3.314 12.547 16.281 1 95.94 189 ILE B C 1
ATOM 4686 O O . ILE B 1 189 ? -3.004 13.68 15.898 1 95.94 189 ILE B O 1
ATOM 4690 N N . VAL B 1 190 ? -3.061 12.102 17.469 1 97 190 VAL B N 1
ATOM 4691 C CA . VAL B 1 190 ? -2.52 12.945 18.531 1 97 190 VAL B CA 1
ATOM 4692 C C . VAL B 1 190 ? -1.062 13.289 18.234 1 97 190 VAL B C 1
ATOM 4694 O O . VAL B 1 190 ? -0.329 12.461 17.672 1 97 190 VAL B O 1
ATOM 4697 N N . SER B 1 191 ? -0.735 14.469 18.594 1 98 191 SER B N 1
ATOM 4698 C CA . SER B 1 191 ? 0.664 14.875 18.5 1 98 191 SER B CA 1
ATOM 4699 C C . SER B 1 191 ? 1.243 15.156 19.891 1 98 191 SER B C 1
ATOM 4701 O O . SER B 1 191 ? 1.432 14.234 20.688 1 98 191 SER B O 1
ATOM 4703 N N . VAL B 1 192 ? 1.401 16.438 20.266 1 98.19 192 VAL B N 1
ATOM 4704 C CA . VAL B 1 192 ? 1.978 16.828 21.547 1 98.19 192 VAL B CA 1
ATOM 4705 C C . VAL B 1 192 ? 0.926 17.562 22.375 1 98.19 192 VAL B C 1
ATOM 4707 O O . VAL B 1 192 ? -0.098 18 21.844 1 98.19 192 VAL B O 1
ATOM 4710 N N . THR B 1 193 ? 1.213 17.672 23.656 1 98.31 193 THR B N 1
ATOM 4711 C CA . THR B 1 193 ? 0.291 18.438 24.5 1 98.31 193 THR B CA 1
ATOM 4712 C C . THR B 1 193 ? 0.371 19.922 24.188 1 98.31 193 THR B C 1
ATOM 4714 O O . THR B 1 193 ? 1.436 20.438 23.828 1 98.31 193 THR B O 1
ATOM 4717 N N . ILE B 1 194 ? -0.739 20.578 24.359 1 98.75 194 ILE B N 1
ATOM 4718 C CA . ILE B 1 194 ? -0.73 22.031 24.172 1 98.75 194 ILE B CA 1
ATOM 4719 C C . ILE B 1 194 ? 0.161 22.688 25.219 1 98.75 194 ILE B C 1
ATOM 4721 O O . ILE B 1 194 ? 0.834 23.688 24.938 1 98.75 194 ILE B O 1
ATOM 4725 N N . ALA B 1 195 ? 0.226 22.125 26.375 1 98.75 195 ALA B N 1
ATOM 4726 C CA . ALA B 1 195 ? 1.14 22.625 27.406 1 98.75 195 ALA B CA 1
ATOM 4727 C C . ALA B 1 195 ? 2.572 22.688 26.875 1 98.75 195 ALA B C 1
ATOM 4729 O O . ALA B 1 195 ? 3.289 23.656 27.109 1 98.75 195 ALA B O 1
ATOM 4730 N N . ASN B 1 196 ? 2.949 21.609 26.234 1 98.75 196 ASN B N 1
ATOM 4731 C CA . ASN B 1 196 ? 4.285 21.578 25.656 1 98.75 196 ASN B CA 1
ATOM 4732 C C . ASN B 1 196 ? 4.465 22.672 24.609 1 98.75 196 ASN B C 1
ATOM 4734 O O . ASN B 1 196 ? 5.512 23.328 24.547 1 98.75 196 ASN B O 1
ATOM 4738 N N . VAL B 1 197 ? 3.479 22.875 23.812 1 98.88 197 VAL B N 1
ATOM 4739 C CA . VAL B 1 197 ? 3.498 23.938 22.797 1 98.88 197 VAL B CA 1
ATOM 4740 C C . VAL B 1 197 ? 3.697 25.281 23.469 1 98.88 197 VAL B C 1
ATOM 4742 O O . VAL B 1 197 ? 4.57 26.062 23.078 1 98.88 197 VAL B O 1
ATOM 4745 N N . LEU B 1 198 ? 2.947 25.562 24.5 1 98.88 198 LEU B N 1
ATOM 4746 C CA . LEU B 1 198 ? 2.977 26.859 25.203 1 98.88 198 LEU B CA 1
ATOM 4747 C C . LEU B 1 198 ? 4.312 27.062 25.891 1 98.88 198 LEU B C 1
ATOM 4749 O O . LEU B 1 198 ? 4.832 28.188 25.922 1 98.88 198 LEU B O 1
ATOM 4753 N N . ARG B 1 199 ? 4.895 26.047 26.391 1 98.88 199 ARG B N 1
ATOM 4754 C CA . ARG B 1 199 ? 6.199 26.156 27.031 1 98.88 199 ARG B CA 1
ATOM 4755 C C . ARG B 1 199 ? 7.285 26.5 26.016 1 98.88 199 ARG B C 1
ATOM 4757 O O . ARG B 1 199 ? 8.203 27.266 26.312 1 98.88 199 ARG B O 1
ATOM 4764 N N . GLN B 1 200 ? 7.168 25.953 24.859 1 98.88 200 GLN B N 1
ATOM 4765 C CA . GLN B 1 200 ? 8.125 26.266 23.812 1 98.88 200 GLN B CA 1
ATOM 4766 C C . GLN B 1 200 ? 7.973 27.719 23.359 1 98.88 200 GLN B C 1
ATOM 4768 O O . GLN B 1 200 ? 8.969 28.406 23.109 1 98.88 200 GLN B O 1
ATOM 4773 N N . VAL B 1 201 ? 6.77 28.172 23.281 1 98.94 201 VAL B N 1
ATOM 4774 C CA . VAL B 1 201 ? 6.52 29.578 22.938 1 98.94 201 VAL B CA 1
ATOM 4775 C C . VAL B 1 201 ? 7.109 30.484 24.016 1 98.94 201 VAL B C 1
ATOM 4777 O O . VAL B 1 201 ? 7.801 31.453 23.703 1 98.94 201 VAL B O 1
ATOM 4780 N N . LYS B 1 202 ? 6.855 30.156 25.25 1 98.81 202 LYS B N 1
ATOM 4781 C CA . LYS B 1 202 ? 7.367 30.938 26.359 1 98.81 202 LYS B CA 1
ATOM 4782 C C . LYS B 1 202 ? 8.891 30.984 26.344 1 98.81 202 LYS B C 1
ATOM 4784 O O . LYS B 1 202 ? 9.492 32.062 26.531 1 98.81 202 LYS B O 1
ATOM 4789 N N . GLN B 1 203 ? 9.453 29.844 26.125 1 98.81 203 GLN B N 1
ATOM 4790 C CA . GLN B 1 203 ? 10.914 29.781 26.047 1 98.81 203 GLN B CA 1
ATOM 4791 C C . GLN B 1 203 ? 11.445 30.703 24.953 1 98.81 203 GLN B C 1
ATOM 4793 O O . GLN B 1 203 ? 12.383 31.469 25.172 1 98.81 203 GLN B O 1
ATOM 4798 N N . PHE B 1 204 ? 10.906 30.594 23.844 1 98.81 204 PHE B N 1
ATOM 4799 C CA . PHE B 1 204 ? 11.32 31.406 22.719 1 98.81 204 PHE B CA 1
ATOM 4800 C C . PHE B 1 204 ? 11.219 32.906 23.047 1 98.81 204 PHE B C 1
ATOM 4802 O O . PHE B 1 204 ? 12.156 33.656 22.812 1 98.81 204 PHE B O 1
ATOM 4809 N N . LEU B 1 205 ? 10.102 33.312 23.656 1 98.69 205 LEU B N 1
ATOM 4810 C CA . LEU B 1 205 ? 9.852 34.719 23.906 1 98.69 205 LEU B CA 1
ATOM 4811 C C . LEU B 1 205 ? 10.703 35.25 25.062 1 98.69 205 LEU B C 1
ATOM 4813 O O . LEU B 1 205 ? 10.969 36.438 25.172 1 98.69 205 LEU B O 1
ATOM 4817 N N . ASN B 1 206 ? 11.109 34.344 25.938 1 98.12 206 ASN B N 1
ATOM 4818 C CA . ASN B 1 206 ? 12.078 34.719 26.953 1 98.12 206 ASN B CA 1
ATOM 4819 C C . ASN B 1 206 ? 13.445 35.031 26.359 1 98.12 206 ASN B C 1
ATOM 4821 O O . ASN B 1 206 ? 14.188 35.875 26.875 1 98.12 206 ASN B O 1
ATOM 4825 N N . GLU B 1 207 ? 13.695 34.375 25.266 1 98.44 207 GLU B N 1
ATOM 4826 C CA . GLU B 1 207 ? 14.992 34.531 24.609 1 98.44 207 GLU B CA 1
ATOM 4827 C C . GLU B 1 207 ? 14.969 35.656 23.578 1 98.44 207 GLU B C 1
ATOM 4829 O O . GLU B 1 207 ? 16.016 36.156 23.172 1 98.44 207 GLU B O 1
ATOM 4834 N N . ASN B 1 208 ? 13.836 36.031 23.125 1 98.44 208 ASN B N 1
ATOM 4835 C CA . ASN B 1 208 ? 13.625 37.094 22.125 1 98.44 208 ASN B CA 1
ATOM 4836 C C . ASN B 1 208 ? 12.516 38.062 22.547 1 98.44 208 ASN B C 1
ATOM 4838 O O . ASN B 1 208 ? 11.359 37.875 22.141 1 98.44 208 ASN B O 1
ATOM 4842 N N . LYS B 1 209 ? 12.828 39.156 23.109 1 97 209 LYS B N 1
ATOM 4843 C CA . LYS B 1 209 ? 11.883 40 23.812 1 97 209 LYS B CA 1
ATOM 4844 C C . LYS B 1 209 ? 11.164 40.938 22.859 1 97 209 LYS B C 1
ATOM 4846 O O . LYS B 1 209 ? 10.133 41.531 23.203 1 97 209 LYS B O 1
ATOM 4851 N N . LYS B 1 210 ? 11.703 41.094 21.688 1 98 210 LYS B N 1
ATOM 4852 C CA . LYS B 1 210 ? 11.07 42 20.719 1 98 210 LYS B CA 1
ATOM 4853 C C . LYS B 1 210 ? 10.531 41.188 19.516 1 98 210 LYS B C 1
ATOM 4855 O O . LYS B 1 210 ? 10.82 41.531 18.375 1 98 210 LYS B O 1
ATOM 4860 N N . GLU B 1 211 ? 9.836 40.188 19.812 1 98.75 211 GLU B N 1
ATOM 4861 C CA . GLU B 1 211 ? 9.078 39.375 18.859 1 98.75 211 GLU B CA 1
ATOM 4862 C C . GLU B 1 211 ? 7.648 39.156 19.344 1 98.75 211 GLU B C 1
ATOM 4864 O O . GLU B 1 211 ? 7.379 39.219 20.547 1 98.75 211 GLU B O 1
ATOM 4869 N N . ILE B 1 212 ? 6.742 38.938 18.453 1 98.56 212 ILE B N 1
ATOM 4870 C CA . ILE B 1 212 ? 5.383 38.531 18.828 1 98.56 212 ILE B CA 1
ATOM 4871 C C . ILE B 1 212 ? 5.059 37.156 18.219 1 98.56 212 ILE B C 1
ATOM 4873 O O . ILE B 1 212 ? 5.645 36.781 17.203 1 98.56 212 ILE B O 1
ATOM 4877 N N . VAL B 1 213 ? 4.266 36.438 18.859 1 98.88 213 VAL B N 1
ATOM 4878 C CA . VAL B 1 213 ? 3.775 35.156 18.375 1 98.88 213 VAL B CA 1
ATOM 4879 C C . VAL B 1 213 ? 2.248 35.125 18.422 1 98.88 213 VAL B C 1
ATOM 4881 O O . VAL B 1 213 ? 1.642 35.594 19.391 1 98.88 213 VAL B O 1
ATOM 4884 N N . THR B 1 214 ? 1.672 34.719 17.344 1 98.75 214 THR B N 1
ATOM 4885 C CA . THR B 1 214 ? 0.226 34.531 17.297 1 98.75 214 THR B CA 1
ATOM 4886 C C . THR B 1 214 ? -0.128 33.062 17.5 1 98.75 214 THR B C 1
ATOM 4888 O O . THR B 1 214 ? 0.375 32.188 16.781 1 98.75 214 THR B O 1
ATOM 4891 N N . LEU B 1 215 ? -0.958 32.781 18.484 1 98.81 215 LEU B N 1
ATOM 4892 C CA . LEU B 1 215 ? -1.588 31.484 18.672 1 98.81 215 LEU B CA 1
ATOM 4893 C C . LEU B 1 215 ? -3.023 31.484 18.156 1 98.81 215 LEU B C 1
ATOM 4895 O O . LEU B 1 215 ? -3.879 32.188 18.719 1 98.81 215 LEU B O 1
ATOM 4899 N N . ASP B 1 216 ? -3.24 30.781 17.125 1 98.44 216 ASP B N 1
ATOM 4900 C CA . ASP B 1 216 ? -4.57 30.703 16.531 1 98.44 216 ASP B CA 1
ATOM 4901 C C . ASP B 1 216 ? -5.246 29.375 16.844 1 98.44 216 ASP B C 1
ATOM 4903 O O . ASP B 1 216 ? -5.102 28.406 16.094 1 98.44 216 ASP B O 1
ATOM 4907 N N . PHE B 1 217 ? -6.008 29.344 17.969 1 98.38 217 PHE B N 1
ATOM 4908 C CA . PHE B 1 217 ? -6.781 28.156 18.328 1 98.38 217 PHE B CA 1
ATOM 4909 C C . PHE B 1 217 ? -8.109 28.141 17.562 1 98.38 217 PHE B C 1
ATOM 4911 O O . PHE B 1 217 ? -9.148 28.5 18.125 1 98.38 217 PHE B O 1
ATOM 4918 N N . ASN B 1 218 ? -8.031 27.609 16.359 1 94.5 218 ASN B N 1
ATOM 4919 C CA . ASN B 1 218 ? -9.133 27.812 15.422 1 94.5 218 ASN B CA 1
ATOM 4920 C C . ASN B 1 218 ? -10 26.562 15.305 1 94.5 218 ASN B C 1
ATOM 4922 O O . ASN B 1 218 ? -11.094 26.609 14.75 1 94.5 218 ASN B O 1
ATOM 4926 N N . HIS B 1 219 ? -9.586 25.391 15.781 1 94.62 219 HIS B N 1
ATOM 4927 C CA . HIS B 1 219 ? -10.383 24.172 15.859 1 94.62 219 HIS B CA 1
ATOM 4928 C C . HIS B 1 219 ? -10.273 23.531 17.234 1 94.62 219 HIS B C 1
ATOM 4930 O O . HIS B 1 219 ? -9.172 23.297 17.734 1 94.62 219 HIS B O 1
ATOM 4936 N N . LEU B 1 220 ? -11.414 23.297 17.828 1 97.31 220 LEU B N 1
ATOM 4937 C CA . LEU B 1 220 ? -11.477 22.641 19.141 1 97.31 220 LEU B CA 1
ATOM 4938 C C . LEU B 1 220 ? -12.398 21.438 19.078 1 97.31 220 LEU B C 1
ATOM 4940 O O . LEU B 1 220 ? -13.57 21.547 18.719 1 97.31 220 LEU B O 1
ATOM 4944 N N . TYR B 1 221 ? -11.852 20.297 19.484 1 96.31 221 TYR B N 1
ATOM 4945 C CA . TYR B 1 221 ? -12.633 19.062 19.438 1 96.31 221 TYR B CA 1
ATOM 4946 C C . TYR B 1 221 ? -12.672 18.391 20.812 1 96.31 221 TYR B C 1
ATOM 4948 O O . TYR B 1 221 ? -11.664 18.391 21.531 1 96.31 221 TYR B O 1
ATOM 4956 N N . GLY B 1 222 ? -13.789 17.891 21.125 1 95.31 222 GLY B N 1
ATOM 4957 C CA . GLY B 1 222 ? -13.961 17.188 22.375 1 95.31 222 GLY B CA 1
ATOM 4958 C C . GLY B 1 222 ? -14.281 18.109 23.547 1 95.31 222 GLY B C 1
ATOM 4959 O O . GLY B 1 222 ? -14.406 17.656 24.688 1 95.31 222 GLY B O 1
ATOM 4960 N N . PHE B 1 223 ? -14.344 19.438 23.234 1 96.5 223 PHE B N 1
ATOM 4961 C CA . PHE B 1 223 ? -14.766 20.391 24.25 1 96.5 223 PHE B CA 1
ATOM 4962 C C . PHE B 1 223 ? -16.281 20.344 24.438 1 96.5 223 PHE B C 1
ATOM 4964 O O . PHE B 1 223 ? -17.031 20.922 23.656 1 96.5 223 PHE B O 1
ATOM 4971 N N . SER B 1 224 ? -16.797 19.797 25.516 1 92.81 224 SER B N 1
ATOM 4972 C CA . SER B 1 224 ? -18.219 19.5 25.656 1 92.81 224 SER B CA 1
ATOM 4973 C C . SER B 1 224 ? -18.906 20.5 26.578 1 92.81 224 SER B C 1
ATOM 4975 O O . SER B 1 224 ? -20.125 20.656 26.531 1 92.81 224 SER B O 1
ATOM 4977 N N . THR B 1 225 ? -18.141 21.156 27.422 1 95.62 225 THR B N 1
ATOM 4978 C CA . THR B 1 225 ? -18.719 22.078 28.406 1 95.62 225 THR B CA 1
ATOM 4979 C C . THR B 1 225 ? -17.969 23.391 28.438 1 95.62 225 THR B C 1
ATOM 4981 O O . THR B 1 225 ? -16.828 23.469 27.969 1 95.62 225 THR B O 1
ATOM 4984 N N . GLN B 1 226 ? -18.594 24.422 28.984 1 96.69 226 GLN B N 1
ATOM 4985 C CA . GLN B 1 226 ? -17.922 25.703 29.203 1 96.69 226 GLN B CA 1
ATOM 4986 C C . GLN B 1 226 ? -16.703 25.531 30.094 1 96.69 226 GLN B C 1
ATOM 4988 O O . GLN B 1 226 ? -15.703 26.234 29.922 1 96.69 226 GLN B O 1
ATOM 4993 N N . ASN B 1 227 ? -16.812 24.562 30.984 1 96.5 227 ASN B N 1
ATOM 4994 C CA . ASN B 1 227 ? -15.703 24.312 31.891 1 96.5 227 ASN B CA 1
ATOM 4995 C C . ASN B 1 227 ? -14.461 23.828 31.141 1 96.5 227 ASN B C 1
ATOM 4997 O O . ASN B 1 227 ? -13.336 24.141 31.516 1 96.5 227 ASN B O 1
ATOM 5001 N N . ASP B 1 228 ? -14.648 23.078 30.094 1 97.5 228 ASP B N 1
ATOM 5002 C CA . ASP B 1 228 ? -13.523 22.656 29.281 1 97.5 228 ASP B CA 1
ATOM 5003 C C . ASP B 1 228 ? -12.758 23.844 28.719 1 97.5 228 ASP B C 1
ATOM 5005 O O . ASP B 1 228 ? -11.531 23.891 28.75 1 97.5 228 ASP B O 1
ATOM 5009 N N . HIS B 1 229 ? -13.531 24.781 28.25 1 98.25 229 HIS B N 1
ATOM 5010 C CA . HIS B 1 229 ? -12.938 25.984 27.672 1 98.25 229 HIS B CA 1
ATOM 5011 C C . HIS B 1 229 ? -12.219 26.797 28.75 1 98.25 229 HIS B C 1
ATOM 5013 O O . HIS B 1 229 ? -11.094 27.266 28.516 1 98.25 229 HIS B O 1
ATOM 5019 N N . LEU B 1 230 ? -12.805 26.953 29.875 1 98.25 230 LEU B N 1
ATOM 5020 C CA . LEU B 1 230 ? -12.203 27.734 30.953 1 98.25 230 LEU B CA 1
ATOM 5021 C C . LEU B 1 230 ? -10.938 27.062 31.469 1 98.25 230 LEU B C 1
ATOM 5023 O O . LEU B 1 230 ? -9.953 27.75 31.766 1 98.25 230 LEU B O 1
ATOM 5027 N N . GLU B 1 231 ? -11.031 25.766 31.594 1 97.94 231 GLU B N 1
ATOM 5028 C CA . GLU B 1 231 ? -9.844 25.016 32.031 1 97.94 231 GLU B CA 1
ATOM 5029 C C . GLU B 1 231 ? -8.688 25.219 31.047 1 97.94 231 GLU B C 1
ATOM 5031 O O . GLU B 1 231 ? -7.547 25.438 31.453 1 97.94 231 GLU B O 1
ATOM 5036 N N . PHE B 1 232 ? -9.031 25.172 29.812 1 98.5 232 PHE B N 1
ATOM 5037 C CA . PHE B 1 232 ? -8.039 25.312 28.766 1 98.5 232 PHE B CA 1
ATOM 5038 C C . PHE B 1 232 ? -7.398 26.688 28.797 1 98.5 232 PHE B C 1
ATOM 5040 O O . PHE B 1 232 ? -6.172 26.812 28.781 1 98.5 232 PHE B O 1
ATOM 5047 N N . VAL B 1 233 ? -8.188 27.766 28.797 1 98.38 233 VAL B N 1
ATOM 5048 C CA . VAL B 1 233 ? -7.656 29.125 28.734 1 98.38 233 VAL B CA 1
ATOM 5049 C C . VAL B 1 233 ? -6.93 29.453 30.047 1 98.38 233 VAL B C 1
ATOM 5051 O O . VAL B 1 233 ? -5.938 30.188 30.031 1 98.38 233 VAL B O 1
ATOM 5054 N N . ASN B 1 234 ? -7.363 28.906 31.125 1 98.06 234 ASN B N 1
ATOM 5055 C CA . ASN B 1 234 ? -6.66 29.109 32.406 1 98.06 234 ASN B CA 1
ATOM 5056 C C . ASN B 1 234 ? -5.289 28.438 32.375 1 98.06 234 ASN B C 1
ATOM 5058 O O . ASN B 1 234 ? -4.309 29.016 32.875 1 98.06 234 ASN B O 1
ATOM 5062 N N . MET B 1 235 ? -5.277 27.234 31.891 1 98.19 235 MET B N 1
ATOM 5063 C CA . MET B 1 235 ? -4 26.531 31.75 1 98.19 235 MET B CA 1
ATOM 5064 C C . MET B 1 235 ? -3.043 27.328 30.875 1 98.19 235 MET B C 1
ATOM 5066 O O . MET B 1 235 ? -1.867 27.484 31.219 1 98.19 235 MET B O 1
ATOM 5070 N N . SER B 1 236 ? -3.547 27.844 29.812 1 98.56 236 SER B N 1
ATOM 5071 C CA . SER B 1 236 ? -2.725 28.594 28.875 1 98.56 236 SER B CA 1
ATOM 5072 C C . SER B 1 236 ? -2.154 29.844 29.531 1 98.56 236 SER B C 1
ATOM 5074 O O . SER B 1 236 ? -0.964 30.141 29.391 1 98.56 236 SER B O 1
ATOM 5076 N N . ARG B 1 237 ? -2.998 30.547 30.219 1 98.06 237 ARG B N 1
ATOM 5077 C CA . ARG B 1 237 ? -2.58 31.766 30.906 1 98.06 237 ARG B CA 1
ATOM 5078 C C . ARG B 1 237 ? -1.529 31.453 31.969 1 98.06 237 ARG B C 1
ATOM 5080 O O . ARG B 1 237 ? -0.564 32.219 32.125 1 98.06 237 ARG B O 1
ATOM 5087 N N . THR B 1 238 ? -1.74 30.391 32.656 1 98 238 THR B N 1
ATOM 5088 C CA . THR B 1 238 ? -0.819 30.016 33.719 1 98 238 THR B CA 1
ATOM 5089 C C . THR B 1 238 ? 0.557 29.672 33.156 1 98 238 THR B C 1
ATOM 5091 O O . THR B 1 238 ? 1.579 30.078 33.719 1 98 238 THR B O 1
ATOM 5094 N N . ILE B 1 239 ? 0.599 28.984 32.094 1 98.5 239 ILE B N 1
ATOM 5095 C CA . ILE B 1 239 ? 1.866 28.562 31.5 1 98.5 239 ILE B CA 1
ATOM 5096 C C . ILE B 1 239 ? 2.572 29.766 30.875 1 98.5 239 ILE B C 1
ATOM 5098 O O . ILE B 1 239 ? 3.76 29.984 31.109 1 98.5 239 ILE B O 1
ATOM 5102 N N . LEU B 1 240 ? 1.909 30.547 30.062 1 98.31 240 LEU B N 1
ATOM 5103 C CA . LEU B 1 240 ? 2.518 31.656 29.359 1 98.31 240 LEU B CA 1
ATOM 5104 C C . LEU B 1 240 ? 2.811 32.812 30.312 1 98.31 240 LEU B C 1
ATOM 5106 O O . LEU B 1 240 ? 3.812 33.531 30.141 1 98.31 240 LEU B O 1
ATOM 5110 N N . GLY B 1 241 ? 1.927 33 31.281 1 96.38 241 GLY B N 1
ATOM 5111 C CA . GLY B 1 241 ? 1.935 34.219 32.094 1 96.38 241 GLY B CA 1
ATOM 5112 C C . GLY B 1 241 ? 1.052 35.312 31.547 1 96.38 241 GLY B C 1
ATOM 5113 O O . GLY B 1 241 ? 1.087 35.594 30.344 1 96.38 241 GLY B O 1
ATOM 5114 N N . SER B 1 242 ? 0.32 35.938 32.406 1 92.75 242 SER B N 1
ATOM 5115 C CA . SER B 1 242 ? -0.635 36.969 32 1 92.75 242 SER B CA 1
ATOM 5116 C C . SER B 1 242 ? 0.067 38.156 31.359 1 92.75 242 SER B C 1
ATOM 5118 O O . SER B 1 242 ? -0.499 38.812 30.484 1 92.75 242 SER B O 1
ATOM 5120 N N . ASP B 1 243 ? 1.28 38.375 31.656 1 95.25 243 ASP B N 1
ATOM 5121 C CA . ASP B 1 243 ? 2.01 39.562 31.172 1 95.25 243 ASP B CA 1
ATOM 5122 C C . ASP B 1 243 ? 2.377 39.406 29.703 1 95.25 243 ASP B C 1
ATOM 5124 O O . ASP B 1 243 ? 2.582 40.406 29 1 95.25 243 ASP B O 1
ATOM 5128 N N . LEU B 1 244 ? 2.443 38.156 29.266 1 97.69 244 LEU B N 1
ATOM 5129 C CA . LEU B 1 244 ? 2.854 37.906 27.891 1 97.69 244 LEU B CA 1
ATOM 5130 C C . LEU B 1 244 ? 1.673 38.062 26.938 1 97.69 244 LEU B C 1
ATOM 5132 O O . LEU B 1 244 ? 1.859 38.281 25.734 1 97.69 244 LEU B O 1
ATOM 5136 N N . LEU B 1 245 ? 0.46 37.906 27.453 1 98.38 245 LEU B N 1
ATOM 5137 C CA . LEU B 1 245 ? -0.728 37.906 26.609 1 98.38 245 LEU B CA 1
ATOM 5138 C C . LEU B 1 245 ? -1.133 39.344 26.281 1 98.38 245 LEU B C 1
ATOM 5140 O O . LEU B 1 245 ? -1.257 40.188 27.172 1 98.38 245 LEU B O 1
ATOM 5144 N N . ILE B 1 246 ? -1.298 39.594 25.047 1 98.25 246 ILE B N 1
ATOM 5145 C CA . ILE B 1 246 ? -1.714 40.906 24.578 1 98.25 246 ILE B CA 1
ATOM 5146 C C . ILE B 1 246 ? -3.162 41.188 24.984 1 98.25 246 ILE B C 1
ATOM 5148 O O . ILE B 1 246 ? -4.039 40.344 24.75 1 98.25 246 ILE B O 1
ATOM 5152 N N . ASN B 1 247 ? -3.352 42.312 25.578 1 97.38 247 ASN B N 1
ATOM 5153 C CA . ASN B 1 247 ? -4.656 42.719 26.094 1 97.38 247 ASN B CA 1
ATOM 5154 C C . ASN B 1 247 ? -5.504 43.375 25.031 1 97.38 247 ASN B C 1
ATOM 5156 O O . ASN B 1 247 ? -5.172 44.469 24.578 1 97.38 247 ASN B O 1
ATOM 5160 N N . PRO B 1 248 ? -6.648 42.781 24.75 1 96.06 248 PRO B N 1
ATOM 5161 C CA . PRO B 1 248 ? -7.488 43.344 23.703 1 96.06 248 PRO B CA 1
ATOM 5162 C C . PRO B 1 248 ? -8.109 44.688 24.094 1 96.06 248 PRO B C 1
ATOM 5164 O O . PRO B 1 248 ? -8.664 45.375 23.25 1 96.06 248 PRO B O 1
ATOM 5167 N N . SER B 1 249 ? -8 45.062 25.297 1 95.31 249 SER B N 1
ATOM 5168 C CA . SER B 1 249 ? -8.469 46.406 25.719 1 95.31 249 SER B CA 1
ATOM 5169 C C . SER B 1 249 ? -7.402 47.469 25.469 1 95.31 249 SER B C 1
ATOM 5171 O O . SER B 1 249 ? -7.703 48.656 25.469 1 95.31 249 SER B O 1
ATOM 5173 N N . GLN B 1 250 ? -6.215 47.031 25.281 1 96.38 250 GLN B N 1
ATOM 5174 C CA . GLN B 1 250 ? -5.102 47.938 25.078 1 96.38 250 GLN B CA 1
ATOM 5175 C C . GLN B 1 250 ? -4.684 48 23.609 1 96.38 250 GLN B C 1
ATOM 5177 O O . GLN B 1 250 ? -4.293 49.062 23.109 1 96.38 250 GLN B O 1
ATOM 5182 N N . PHE B 1 251 ? -4.746 46.844 22.953 1 96.88 251 PHE B N 1
ATOM 5183 C CA . PHE B 1 251 ? -4.266 46.75 21.578 1 96.88 251 PHE B CA 1
ATOM 5184 C C . PHE B 1 251 ? -5.305 46.062 20.703 1 96.88 251 PHE B C 1
ATOM 5186 O O . PHE B 1 251 ? -6.094 45.25 21.172 1 96.88 251 PHE B O 1
ATOM 5193 N N . THR B 1 252 ? -5.262 46.406 19.438 1 95.5 252 THR B N 1
ATOM 5194 C CA . THR B 1 252 ? -6.105 45.75 18.438 1 95.5 252 THR B CA 1
ATOM 5195 C C . THR B 1 252 ? -5.27 44.906 17.484 1 95.5 252 THR B C 1
ATOM 5197 O O . THR B 1 252 ? -4.039 44.875 17.594 1 95.5 252 THR B O 1
ATOM 5200 N N . THR B 1 253 ? -5.961 44.281 16.609 1 93.19 253 THR B N 1
ATOM 5201 C CA . THR B 1 253 ? -5.273 43.438 15.633 1 93.19 253 THR B CA 1
ATOM 5202 C C . THR B 1 253 ? -4.453 44.281 14.664 1 93.19 253 THR B C 1
ATOM 5204 O O . THR B 1 253 ? -3.553 43.781 13.992 1 93.19 253 THR B O 1
ATOM 5207 N N . ASN B 1 254 ? -4.738 45.562 14.633 1 92.38 254 ASN B N 1
ATOM 5208 C CA . ASN B 1 254 ? -4.039 46.469 13.727 1 92.38 254 ASN B CA 1
ATOM 5209 C C . ASN B 1 254 ? -3.014 47.344 14.461 1 92.38 254 ASN B C 1
ATOM 5211 O O . ASN B 1 254 ? -2.508 48.312 13.914 1 92.38 254 ASN B O 1
ATOM 5215 N N . SER B 1 255 ? -2.711 46.969 15.68 1 97.19 255 SER B N 1
ATOM 5216 C CA . SER B 1 255 ? -1.639 47.656 16.406 1 97.19 255 SER B CA 1
ATOM 5217 C C . SER B 1 255 ? -0.283 47.375 15.766 1 97.19 255 SER B C 1
ATOM 5219 O O . SER B 1 255 ? -0.144 46.469 14.945 1 97.19 255 SER B O 1
ATOM 5221 N N . THR B 1 256 ? 0.663 48.281 16.078 1 98.44 256 THR B N 1
ATOM 5222 C CA . THR B 1 256 ? 1.997 48.156 15.508 1 98.44 256 THR B CA 1
ATOM 5223 C C . THR B 1 256 ? 2.953 47.469 16.5 1 98.44 256 THR B C 1
ATOM 5225 O O . THR B 1 256 ? 2.664 47.406 17.688 1 98.44 256 THR B O 1
ATOM 5228 N N . LEU B 1 257 ? 4.031 47 15.953 1 98.5 257 LEU B N 1
ATOM 5229 C CA . LEU B 1 257 ? 5.055 46.406 16.812 1 98.5 257 LEU B CA 1
ATOM 5230 C C . LEU B 1 257 ? 5.559 47.438 17.828 1 98.5 257 LEU B C 1
ATOM 5232 O O . LEU B 1 257 ? 5.68 47.125 19.016 1 98.5 257 LEU B O 1
ATOM 5236 N N . ASN B 1 258 ? 5.801 48.656 17.422 1 98.44 258 ASN B N 1
ATOM 5237 C CA . ASN B 1 258 ? 6.328 49.656 18.312 1 98.44 258 ASN B CA 1
ATOM 5238 C C . ASN B 1 258 ? 5.371 49.938 19.469 1 98.44 258 ASN B C 1
ATOM 5240 O O . ASN B 1 258 ? 5.805 50.188 20.594 1 98.44 258 ASN B O 1
ATOM 5244 N N . GLN B 1 259 ? 4.164 49.938 19.156 1 98.31 259 GLN B N 1
ATOM 5245 C CA . GLN B 1 259 ? 3.182 50.156 20.219 1 98.31 259 GLN B CA 1
ATOM 5246 C C . GLN B 1 259 ? 3.221 49 21.219 1 98.31 259 GLN B C 1
ATOM 5248 O O . GLN B 1 259 ? 3.26 49.25 22.438 1 98.31 259 GLN B O 1
ATOM 5253 N N . ILE B 1 260 ? 3.242 47.844 20.75 1 98.19 260 ILE B N 1
ATOM 5254 C CA . ILE B 1 260 ? 3.156 46.656 21.609 1 98.19 260 ILE B CA 1
ATOM 5255 C C . ILE B 1 260 ? 4.445 46.5 22.406 1 98.19 260 ILE B C 1
ATOM 5257 O O . ILE B 1 260 ? 4.41 46.125 2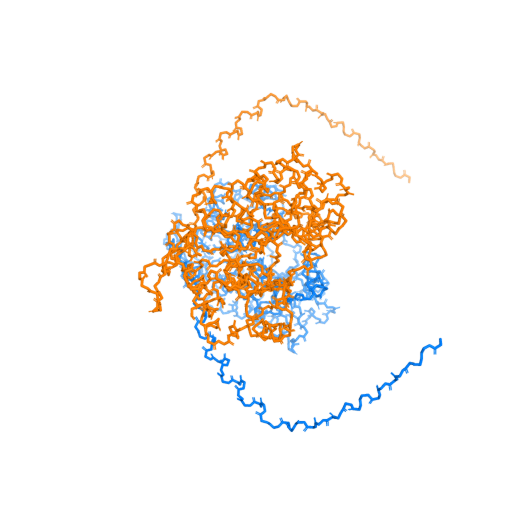3.594 1 98.19 260 ILE B O 1
ATOM 5261 N N . PHE B 1 261 ? 5.562 46.844 21.797 1 97.44 261 PHE B N 1
ATOM 5262 C CA . PHE B 1 261 ? 6.871 46.625 22.406 1 97.44 261 PHE B CA 1
ATOM 5263 C C . PHE B 1 261 ? 7.098 47.594 23.562 1 97.44 261 PHE B C 1
ATOM 5265 O O . PHE B 1 261 ? 8.062 47.469 24.312 1 97.44 261 PHE B O 1
ATOM 5272 N N . THR B 1 262 ? 6.156 48.5 23.766 1 97.06 262 THR B N 1
ATOM 5273 C CA . THR B 1 262 ? 6.219 49.375 24.938 1 97.06 262 THR B CA 1
ATOM 5274 C C . THR B 1 262 ? 5.793 48.625 26.188 1 97.06 262 THR B C 1
ATOM 5276 O O . THR B 1 262 ? 5.949 49.125 27.297 1 97.06 262 THR B O 1
ATOM 5279 N N . THR B 1 263 ? 5.301 47.469 25.984 1 97.38 263 THR B N 1
ATOM 5280 C CA . THR B 1 263 ? 4.887 46.594 27.078 1 97.38 263 THR B CA 1
ATOM 5281 C C . THR B 1 263 ? 5.625 45.25 27.016 1 97.38 263 THR B C 1
ATOM 5283 O O . THR B 1 263 ? 6.52 45.062 26.188 1 97.38 263 THR B O 1
ATOM 5286 N N . SER B 1 264 ? 5.285 44.344 27.922 1 97.12 264 SER B N 1
ATOM 5287 C CA . SER B 1 264 ? 5.852 43 27.922 1 97.12 264 SER B CA 1
ATOM 5288 C C . SER B 1 264 ? 4.957 42.031 27.156 1 97.12 264 SER B C 1
ATOM 5290 O O . SER B 1 264 ? 5.301 40.844 27.016 1 97.12 264 SER B O 1
ATOM 5292 N N . GLN B 1 265 ? 3.828 42.5 26.672 1 98.19 265 GLN B N 1
ATOM 5293 C CA . GLN B 1 265 ? 2.873 41.688 25.938 1 98.19 265 GLN B CA 1
ATOM 5294 C C . GLN B 1 265 ? 3.432 41.25 24.578 1 98.19 265 GLN B C 1
ATOM 5296 O O . GLN B 1 265 ? 3.979 42.094 23.859 1 98.19 265 GLN B O 1
ATOM 5301 N N . ARG B 1 266 ? 3.33 39.875 24.281 1 98.69 266 ARG B N 1
ATOM 5302 C CA . ARG B 1 266 ? 3.992 39.375 23.078 1 98.69 266 ARG B CA 1
ATOM 5303 C C . ARG B 1 266 ? 3.133 38.344 22.359 1 98.69 266 ARG B C 1
ATOM 5305 O O . ARG B 1 266 ? 3.414 38 21.219 1 98.69 266 ARG B O 1
ATOM 5312 N N . VAL B 1 267 ? 2.018 37.875 22.938 1 98.81 267 VAL B N 1
ATOM 5313 C CA . VAL B 1 267 ? 1.286 36.75 22.375 1 98.81 267 VAL B CA 1
ATOM 5314 C C . VAL B 1 267 ? -0.144 37.188 22.047 1 98.81 267 VAL B C 1
ATOM 5316 O O . VAL B 1 267 ? -0.903 37.562 22.938 1 98.81 267 VAL B O 1
ATOM 5319 N N . PHE B 1 268 ? -0.475 37.188 20.75 1 98.44 268 PHE B N 1
ATOM 5320 C CA . PHE B 1 268 ? -1.882 37.219 20.375 1 98.44 268 PHE B CA 1
ATOM 5321 C C . PHE B 1 268 ? -2.531 35.844 20.578 1 98.44 268 PHE B C 1
ATOM 5323 O O . PHE B 1 268 ? -2.064 34.844 20.031 1 98.44 268 PHE B O 1
ATOM 5330 N N . PHE B 1 269 ? -3.582 35.781 21.375 1 98.56 269 PHE B N 1
ATOM 5331 C CA . PHE B 1 269 ? -4.309 34.562 21.672 1 98.56 269 PHE B CA 1
ATOM 5332 C C . PHE B 1 269 ? -5.688 34.594 21.031 1 98.56 269 PHE B C 1
ATOM 5334 O O . PHE B 1 269 ? -6.652 35.062 21.625 1 98.56 269 PHE B O 1
ATOM 5341 N N . TYR B 1 270 ? -5.773 34.031 19.828 1 98.19 270 TYR B N 1
ATOM 5342 C CA . TYR B 1 270 ? -7.047 33.906 19.141 1 98.19 270 TYR B CA 1
ATOM 5343 C C . TYR B 1 270 ? -7.781 32.656 19.531 1 98.19 270 TYR B C 1
ATOM 5345 O O . TYR B 1 270 ? -7.184 31.562 19.594 1 98.19 270 TYR B O 1
ATOM 5353 N N . TYR B 1 271 ? -9.031 32.781 19.828 1 98.5 271 TYR B N 1
ATOM 5354 C CA . TYR B 1 271 ? -9.828 31.656 20.328 1 98.5 271 TYR B CA 1
ATOM 5355 C C . TYR B 1 271 ? -11.156 31.562 19.578 1 98.5 271 TYR B C 1
ATOM 5357 O O . TYR B 1 271 ? -11.875 32.562 19.438 1 98.5 271 TYR B O 1
ATOM 5365 N N . VAL B 1 272 ? -11.508 30.406 19.172 1 97.5 272 VAL B N 1
ATOM 5366 C CA . VAL B 1 272 ? -12.594 30.25 18.203 1 97.5 272 VAL B CA 1
ATOM 5367 C C . VAL B 1 272 ? -13.93 30.188 18.938 1 97.5 272 VAL B C 1
ATOM 5369 O O . VAL B 1 272 ? -14.977 30.516 18.375 1 97.5 272 VAL B O 1
ATOM 5372 N N . HIS B 1 273 ? -13.961 29.781 20.156 1 97.94 273 HIS B N 1
ATOM 5373 C CA . HIS B 1 273 ? -15.219 29.641 20.891 1 97.94 273 HIS B CA 1
ATOM 5374 C C . HIS B 1 273 ? -15.773 31.016 21.281 1 97.94 273 HIS B C 1
ATOM 5376 O O . HIS B 1 273 ? -15.398 31.562 22.328 1 97.94 273 HIS B O 1
ATOM 5382 N N . THR B 1 274 ? -16.797 31.453 20.641 1 96.5 274 THR B N 1
ATOM 5383 C CA . THR B 1 274 ? -17.328 32.812 20.734 1 96.5 274 THR B CA 1
ATOM 5384 C C . THR B 1 274 ? -17.844 33.094 22.141 1 96.5 274 THR B C 1
ATOM 5386 O O . THR B 1 274 ? -17.578 34.188 22.688 1 96.5 274 THR B O 1
ATOM 5389 N N . ALA B 1 275 ? -18.547 32.188 22.719 1 97 275 ALA B N 1
ATOM 5390 C CA . ALA B 1 275 ? -19.125 32.406 24.047 1 97 275 ALA B CA 1
ATOM 5391 C C . ALA B 1 275 ? -18.031 32.688 25.078 1 97 275 ALA B C 1
ATOM 5393 O O . ALA B 1 275 ? -18.188 33.562 25.938 1 97 275 ALA B O 1
ATOM 5394 N N . THR B 1 276 ? -16.969 31.938 24.984 1 98 276 THR B N 1
ATOM 5395 C CA . THR B 1 276 ? -15.859 32.125 25.922 1 98 276 THR B CA 1
ATOM 5396 C C . THR B 1 276 ? -15.203 33.5 25.703 1 98 276 THR B C 1
ATOM 5398 O O . THR B 1 276 ? -14.859 34.188 26.656 1 98 276 THR B O 1
ATOM 5401 N N . VAL B 1 277 ? -15.062 33.906 24.469 1 97.62 277 VAL B N 1
ATOM 5402 C CA . VAL B 1 277 ? -14.43 35.188 24.156 1 97.62 277 VAL B CA 1
ATOM 5403 C C . VAL B 1 277 ? -15.312 36.344 24.641 1 97.62 277 VAL B C 1
ATOM 5405 O O . VAL B 1 277 ? -14.82 37.312 25.219 1 97.62 277 VAL B O 1
ATOM 5408 N N . ILE B 1 278 ? -16.562 36.281 24.469 1 96.69 278 ILE B N 1
ATOM 5409 C CA . ILE B 1 278 ? -17.484 37.344 24.859 1 96.69 278 ILE B CA 1
ATOM 5410 C C . ILE B 1 278 ? -17.516 37.469 26.375 1 96.69 278 ILE B C 1
ATOM 5412 O O . ILE B 1 278 ? -17.438 38.594 26.922 1 96.69 278 ILE B O 1
ATOM 5416 N N . ASN B 1 279 ? -17.547 36.375 27.031 1 97.06 279 ASN B N 1
ATOM 5417 C CA . ASN B 1 279 ? -17.797 36.375 28.469 1 97.06 279 ASN B CA 1
ATOM 5418 C C . ASN B 1 279 ? -16.516 36.531 29.266 1 97.06 279 ASN B C 1
ATOM 5420 O O . ASN B 1 279 ? -16.516 37.094 30.359 1 97.06 279 ASN B O 1
ATOM 5424 N N . TYR B 1 280 ? -15.398 36.062 28.656 1 96.25 280 TYR B N 1
ATOM 5425 C CA . TYR B 1 280 ? -14.195 35.969 29.469 1 96.25 280 TYR B CA 1
ATOM 5426 C C . TYR B 1 280 ? -12.992 36.562 28.734 1 96.25 280 TYR B C 1
ATOM 5428 O O . TYR B 1 280 ? -11.852 36.406 29.188 1 96.25 280 TYR B O 1
ATOM 5436 N N . GLY B 1 281 ? -13.219 37.156 27.594 1 95 281 GLY B N 1
ATOM 5437 C CA . GLY B 1 281 ? -12.133 37.688 26.781 1 95 281 GLY B CA 1
ATOM 5438 C C . GLY B 1 281 ? -11.281 38.719 27.5 1 95 281 GLY B C 1
ATOM 5439 O O . GLY B 1 281 ? -10.055 38.719 27.375 1 95 281 GLY B O 1
ATOM 5440 N N . SER B 1 282 ? -11.867 39.5 28.266 1 94 282 SER B N 1
ATOM 5441 C CA . SER B 1 282 ? -11.148 40.531 29.016 1 94 282 SER B CA 1
ATOM 5442 C C . SER B 1 282 ? -10.312 39.906 30.141 1 94 282 SER B C 1
ATOM 5444 O O . SER B 1 282 ? -9.227 40.406 30.453 1 94 282 SER B O 1
ATOM 5446 N N . GLN B 1 283 ? -10.836 38.969 30.688 1 95.12 283 GLN B N 1
ATOM 5447 C CA . GLN B 1 283 ? -10.172 38.312 31.812 1 95.12 283 GLN B CA 1
ATOM 5448 C C . GLN B 1 283 ? -8.961 37.5 31.328 1 95.12 283 GLN B C 1
ATOM 5450 O O . GLN B 1 283 ? -7.926 37.5 32 1 95.12 283 GLN B O 1
ATOM 5455 N N . PHE B 1 284 ? -9.07 36.875 30.203 1 97.19 284 PHE B N 1
ATOM 5456 C CA . PHE B 1 284 ? -8.031 35.969 29.766 1 97.19 284 PHE B CA 1
ATOM 5457 C C . PHE B 1 284 ? -7.285 36.5 28.547 1 97.19 284 PHE B C 1
ATOM 5459 O O . PHE B 1 284 ? -6.449 35.812 27.969 1 97.19 284 PHE B O 1
ATOM 5466 N N . ASN B 1 285 ? -7.59 37.75 28.141 1 97.62 285 ASN B N 1
ATOM 5467 C CA . ASN B 1 285 ? -6.934 38.438 27.016 1 97.62 285 ASN B CA 1
ATOM 5468 C C . ASN B 1 285 ? -7.078 37.625 25.719 1 97.62 285 ASN B C 1
ATOM 5470 O O . ASN B 1 285 ? -6.086 37.344 25.047 1 97.62 285 ASN B O 1
ATOM 5474 N N . LEU B 1 286 ? -8.336 37.312 25.375 1 98.25 286 LEU B N 1
ATOM 5475 C CA . LEU B 1 286 ? -8.633 36.531 24.172 1 98.25 286 LEU B CA 1
ATOM 5476 C C . LEU B 1 286 ? -9.062 37.438 23.031 1 98.25 286 LEU B C 1
ATOM 5478 O O . LEU B 1 286 ? -9.789 38.438 23.25 1 98.25 286 LEU B O 1
ATOM 5482 N N . PHE B 1 287 ? -8.531 37.156 21.875 1 97.69 287 PHE B N 1
ATOM 5483 C CA . PHE B 1 287 ? -9.023 37.781 20.641 1 97.69 287 PHE B CA 1
ATOM 5484 C C . PHE B 1 287 ? -9.992 36.844 19.922 1 97.69 287 PHE B C 1
ATOM 5486 O O . PHE B 1 287 ? -9.773 35.625 19.875 1 97.69 287 PHE B O 1
ATOM 5493 N N . PRO B 1 288 ? -11.094 37.406 19.438 1 96.81 288 PRO B N 1
ATOM 5494 C CA . PRO B 1 288 ? -12.016 36.531 18.703 1 96.81 288 PRO B CA 1
ATOM 5495 C C . PRO B 1 288 ? -11.438 36.062 17.359 1 96.81 288 PRO B C 1
ATOM 5497 O O . PRO B 1 288 ? -10.742 36.812 16.688 1 96.81 288 PRO B O 1
ATOM 5500 N N . SER B 1 289 ? -11.75 34.875 17.016 1 95.06 289 SER B N 1
ATOM 5501 C CA . SER B 1 289 ? -11.211 34.281 15.797 1 95.06 289 SER B CA 1
ATOM 5502 C C . SER B 1 289 ? -11.719 35 14.555 1 95.06 289 SER B C 1
ATOM 5504 O O . SER B 1 289 ? -11.078 34.969 13.508 1 95.06 289 SER B O 1
ATOM 5506 N N . TRP B 1 290 ? -12.836 35.719 14.633 1 93.38 290 TRP B N 1
ATOM 5507 C CA . TRP B 1 290 ? -13.383 36.375 13.453 1 93.38 290 TRP B CA 1
ATOM 5508 C C . TRP B 1 290 ? -12.562 37.625 13.109 1 93.38 290 TRP B C 1
ATOM 5510 O O . TRP B 1 290 ? -12.734 38.219 12.039 1 93.38 290 TRP B O 1
ATOM 5520 N N . LYS B 1 291 ? -11.609 38 13.922 1 95.31 291 LYS B N 1
ATOM 5521 C CA . LYS B 1 291 ? -10.719 39.125 13.617 1 95.31 291 LYS B CA 1
ATOM 5522 C C . LYS B 1 291 ? -9.539 38.688 12.758 1 95.31 291 LYS B C 1
ATOM 5524 O O . LYS B 1 291 ? -8.68 39.469 12.406 1 95.31 291 LYS B O 1
ATOM 5529 N N . ILE B 1 292 ? -9.461 37.469 12.461 1 95.56 292 ILE B N 1
ATOM 5530 C CA . ILE B 1 292 ? -8.5 36.938 11.5 1 95.56 292 ILE B CA 1
ATOM 5531 C C . ILE B 1 292 ? -9.219 36.062 10.484 1 95.56 292 ILE B C 1
ATOM 5533 O O . ILE B 1 292 ? -9.859 35.062 10.852 1 95.56 292 ILE B O 1
ATOM 5537 N N . ASP B 1 293 ? -9.148 36.406 9.242 1 94.44 293 ASP B N 1
ATOM 5538 C CA . ASP B 1 293 ? -9.766 35.656 8.156 1 94.44 293 ASP B CA 1
ATOM 5539 C C . ASP B 1 293 ? -8.844 34.531 7.684 1 94.44 293 ASP B C 1
ATOM 5541 O O . ASP B 1 293 ? -7.793 34.812 7.094 1 94.44 293 ASP B O 1
ATOM 5545 N N . THR B 1 294 ? -9.219 33.344 8.031 1 92.75 294 THR B N 1
ATOM 5546 C CA . THR B 1 294 ? -8.445 32.188 7.637 1 92.75 294 THR B CA 1
ATOM 5547 C C . THR B 1 294 ? -9.234 31.328 6.633 1 92.75 294 THR B C 1
ATOM 5549 O O . THR B 1 294 ? -10.141 30.594 7.012 1 92.75 294 THR B O 1
ATOM 5552 N N . ARG B 1 295 ? -8.852 31.375 5.402 1 90.88 295 ARG B N 1
ATOM 5553 C CA . ARG B 1 295 ? -9.555 30.656 4.348 1 90.88 295 ARG B CA 1
ATOM 5554 C C . ARG B 1 295 ? -8.805 29.375 3.973 1 90.88 295 ARG B C 1
ATOM 5556 O O . ARG B 1 295 ? -7.574 29.344 4 1 90.88 295 ARG B O 1
ATOM 5563 N N . TRP B 1 296 ? -9.625 28.359 3.695 1 92.25 296 TRP B N 1
ATOM 5564 C CA . TRP B 1 296 ? -9.086 27.078 3.258 1 92.25 296 TRP B CA 1
ATOM 5565 C C . TRP B 1 296 ? -9.445 26.812 1.801 1 92.25 296 TRP B C 1
ATOM 5567 O O . TRP B 1 296 ? -10.609 26.562 1.477 1 92.25 296 TRP B O 1
ATOM 5577 N N . ALA B 1 297 ? -8.414 26.797 0.955 1 94.5 297 ALA B N 1
ATOM 5578 C CA . ALA B 1 297 ? -8.633 26.656 -0.482 1 94.5 297 ALA B CA 1
ATOM 5579 C C . ALA B 1 297 ? -9.078 25.234 -0.835 1 94.5 297 ALA B C 1
ATOM 5581 O O . ALA B 1 297 ? -9.875 25.047 -1.761 1 94.5 297 ALA B O 1
ATOM 5582 N N . ASN B 1 298 ? -8.625 24.219 -0.149 1 94.62 298 ASN B N 1
ATOM 5583 C CA . ASN B 1 298 ? -8.961 22.812 -0.354 1 94.62 298 ASN B CA 1
ATOM 5584 C C . ASN B 1 298 ? -8.742 22.391 -1.804 1 94.62 298 ASN B C 1
ATOM 5586 O O . ASN B 1 298 ? -9.656 21.859 -2.445 1 94.62 298 ASN B O 1
ATOM 5590 N N . LYS B 1 299 ? -7.445 22.578 -2.32 1 97.12 299 LYS B N 1
ATOM 5591 C CA . LYS B 1 299 ? -7.078 22.219 -3.684 1 97.12 299 LYS B CA 1
ATOM 5592 C C . LYS B 1 299 ? -5.996 21.141 -3.691 1 97.12 299 LYS B C 1
ATOM 5594 O O . LYS B 1 299 ? -5.164 21.078 -2.783 1 97.12 299 LYS B O 1
ATOM 5599 N N . GLN B 1 300 ? -5.988 20.312 -4.793 1 96 300 GLN B N 1
ATOM 5600 C CA . GLN B 1 300 ? -5.094 19.156 -4.859 1 96 300 GLN B CA 1
ATOM 5601 C C . GLN B 1 300 ? -3.928 19.422 -5.805 1 96 300 GLN B C 1
ATOM 5603 O O . GLN B 1 300 ? -2.984 18.625 -5.875 1 96 300 GLN B O 1
ATOM 5608 N N . ASP B 1 301 ? -3.986 20.516 -6.492 1 96.19 301 ASP B N 1
ATOM 5609 C CA . ASP B 1 301 ? -2.908 20.859 -7.414 1 96.19 301 ASP B CA 1
ATOM 5610 C C . ASP B 1 301 ? -2.506 22.328 -7.27 1 96.19 301 ASP B C 1
ATOM 5612 O O . ASP B 1 301 ? -3.328 23.172 -6.902 1 96.19 301 ASP B O 1
ATOM 5616 N N . MET B 1 302 ? -1.267 22.625 -7.645 1 96.5 302 MET B N 1
ATOM 5617 C CA . MET B 1 302 ? -0.666 23.938 -7.383 1 96.5 302 MET B CA 1
ATOM 5618 C C . MET B 1 302 ? -1.334 25.016 -8.227 1 96.5 302 MET B C 1
ATOM 5620 O O . MET B 1 302 ? -1.503 26.141 -7.77 1 96.5 302 MET B O 1
ATOM 5624 N N . THR B 1 303 ? -1.707 24.672 -9.398 1 97.12 303 THR B N 1
ATOM 5625 C CA . THR B 1 303 ? -2.322 25.672 -10.281 1 97.12 303 THR B CA 1
ATOM 5626 C C . THR B 1 303 ? -3.646 26.156 -9.695 1 97.12 303 THR B C 1
ATOM 5628 O O . THR B 1 303 ? -3.877 27.359 -9.594 1 97.12 303 THR B O 1
ATOM 5631 N N . SER B 1 304 ? -4.484 25.219 -9.328 1 97.75 304 SER B N 1
ATOM 5632 C CA . SER B 1 304 ? -5.766 25.578 -8.727 1 97.75 304 SER B CA 1
ATOM 5633 C C . SER B 1 304 ? -5.57 26.297 -7.398 1 97.75 304 SER B C 1
ATOM 5635 O O . SER B 1 304 ? -6.32 27.219 -7.066 1 97.75 304 SER B O 1
ATOM 5637 N N . LEU B 1 305 ? -4.629 25.844 -6.645 1 97.5 305 LEU B N 1
ATOM 5638 C CA . LEU B 1 305 ? -4.34 26.469 -5.355 1 97.5 305 LEU B CA 1
ATOM 5639 C C . LEU B 1 305 ? -3.924 27.922 -5.535 1 97.5 305 LEU B C 1
ATOM 5641 O O . LEU B 1 305 ? -4.461 28.812 -4.871 1 97.5 305 LEU B O 1
ATOM 5645 N N . LYS B 1 306 ? -3.002 28.188 -6.469 1 96.44 306 LYS B N 1
ATOM 5646 C CA . LYS B 1 306 ? -2.529 29.547 -6.738 1 96.44 306 LYS B CA 1
ATOM 5647 C C . LYS B 1 306 ? -3.678 30.453 -7.164 1 96.44 306 LYS B C 1
ATOM 5649 O O . LYS B 1 306 ? -3.781 31.594 -6.699 1 96.44 306 LYS B O 1
ATOM 5654 N N . THR B 1 307 ? -4.492 29.922 -7.996 1 96.75 307 THR B N 1
ATOM 5655 C CA . THR B 1 307 ? -5.637 30.688 -8.477 1 96.75 307 THR B CA 1
ATOM 5656 C C . THR B 1 307 ? -6.555 31.062 -7.316 1 96.75 307 THR B C 1
ATOM 5658 O O . THR B 1 307 ? -6.98 32.219 -7.207 1 96.75 307 THR B O 1
ATOM 5661 N N . GLU B 1 308 ? -6.828 30.078 -6.492 1 97.12 308 GLU B N 1
ATOM 5662 C CA . GLU B 1 308 ? -7.723 30.328 -5.367 1 97.12 308 GLU B CA 1
ATOM 5663 C C . GLU B 1 308 ? -7.125 31.328 -4.395 1 97.12 308 GLU B C 1
ATOM 5665 O O . GLU B 1 308 ? -7.828 32.188 -3.881 1 97.12 308 GLU B O 1
ATOM 5670 N N . ILE B 1 309 ? -5.859 31.234 -4.117 1 96.5 309 ILE B N 1
ATOM 5671 C CA . ILE B 1 309 ? -5.184 32.156 -3.201 1 96.5 309 ILE B CA 1
ATOM 5672 C C . ILE B 1 309 ? -5.254 33.562 -3.744 1 96.5 309 ILE B C 1
ATOM 5674 O O . ILE B 1 309 ? -5.504 34.531 -2.992 1 96.5 309 ILE B O 1
ATOM 5678 N N . LEU B 1 310 ? -5.027 33.75 -5.008 1 95.62 310 LEU B N 1
ATOM 5679 C CA . LEU B 1 310 ? -5.082 35.094 -5.625 1 95.62 310 LEU B CA 1
ATOM 5680 C C . LEU B 1 310 ? -6.484 35.656 -5.523 1 95.62 310 LEU B C 1
ATOM 5682 O O . LEU B 1 310 ? -6.648 36.875 -5.258 1 95.62 310 LEU B O 1
ATOM 5686 N N . VAL B 1 311 ? -7.477 34.812 -5.719 1 95.75 311 VAL B N 1
ATOM 5687 C CA . VAL B 1 311 ? -8.859 35.281 -5.594 1 95.75 311 VAL B CA 1
ATOM 5688 C C . VAL B 1 311 ? -9.125 35.75 -4.164 1 95.75 311 VAL B C 1
ATOM 5690 O O . VAL B 1 311 ? -9.727 36.781 -3.949 1 95.75 311 VAL B O 1
ATOM 5693 N N . GLU B 1 312 ? -8.648 34.969 -3.207 1 95.44 312 GLU B N 1
ATOM 5694 C CA . GLU B 1 312 ? -8.836 35.312 -1.8 1 95.44 312 GLU B CA 1
ATOM 5695 C C . GLU B 1 312 ? -8.141 36.625 -1.448 1 95.44 312 GLU B C 1
ATOM 5697 O O . GLU B 1 312 ? -8.719 37.469 -0.786 1 95.44 312 GLU B O 1
ATOM 5702 N N . LEU B 1 313 ? -6.957 36.75 -1.909 1 94.81 313 LEU B N 1
ATOM 5703 C CA . LEU B 1 313 ? -6.184 37.938 -1.613 1 94.81 313 LEU B CA 1
ATOM 5704 C C . LEU B 1 313 ? -6.828 39.188 -2.244 1 94.81 313 LEU B C 1
ATOM 5706 O O . LEU B 1 313 ? -6.926 40.219 -1.604 1 94.81 313 LEU B O 1
ATOM 5710 N N . ASN B 1 314 ? -7.32 39.031 -3.418 1 92.69 314 ASN B N 1
ATOM 5711 C CA . ASN B 1 314 ? -7.926 40.156 -4.117 1 92.69 314 ASN B CA 1
ATOM 5712 C C . ASN B 1 314 ? -9.266 40.562 -3.49 1 92.69 314 ASN B C 1
ATOM 5714 O O . ASN B 1 314 ? -9.719 41.688 -3.65 1 92.69 314 ASN B O 1
ATOM 5718 N N . SER B 1 315 ? -9.812 39.625 -2.77 1 92.88 315 SER B N 1
ATOM 5719 C CA . SER B 1 315 ? -11.094 39.906 -2.137 1 92.88 315 SER B CA 1
ATOM 5720 C C . SER B 1 315 ? -10.914 40.625 -0.797 1 92.88 315 SER B C 1
ATOM 5722 O O . SER B 1 315 ? -11.883 41.125 -0.211 1 92.88 315 SER B O 1
ATOM 5724 N N . ARG B 1 316 ? -9.648 40.625 -0.304 1 93.88 316 ARG B N 1
ATOM 5725 C CA . ARG B 1 316 ? -9.383 41.281 0.975 1 93.88 316 ARG B CA 1
ATOM 5726 C C . ARG B 1 316 ? -9.594 42.781 0.875 1 93.88 316 ARG B C 1
ATOM 5728 O O . ARG B 1 316 ? -8.898 43.469 0.116 1 93.88 316 ARG B O 1
ATOM 5735 N N . THR B 1 317 ? -10.562 43.344 1.672 1 90.88 317 THR B N 1
ATOM 5736 C CA . THR B 1 317 ? -10.875 44.75 1.611 1 90.88 317 THR B CA 1
ATOM 5737 C C . THR B 1 317 ? -10.758 45.406 2.99 1 90.88 317 THR B C 1
ATOM 5739 O O . THR B 1 317 ? -10.602 46.625 3.104 1 90.88 317 THR B O 1
ATOM 5742 N N . ASP B 1 318 ? -10.797 44.625 4.023 1 92.06 318 ASP B N 1
ATOM 5743 C CA . ASP B 1 318 ? -10.711 45.156 5.387 1 92.06 318 ASP B CA 1
ATOM 5744 C C . ASP B 1 318 ? -9.344 44.844 6 1 92.06 318 ASP B C 1
ATOM 5746 O O . ASP B 1 318 ? -9.055 43.688 6.352 1 92.06 318 ASP B O 1
ATOM 5750 N N . PHE B 1 319 ? -8.516 45.75 6.148 1 92.5 319 PHE B N 1
ATOM 5751 C CA . PHE B 1 319 ? -7.141 45.594 6.602 1 92.5 319 PHE B CA 1
ATOM 5752 C C . PHE B 1 319 ? -7.043 45.75 8.109 1 92.5 319 PHE B C 1
ATOM 5754 O O . PHE B 1 319 ? -5.945 45.719 8.672 1 92.5 319 PHE B O 1
ATOM 5761 N N . ARG B 1 320 ? -8.188 45.938 8.75 1 91.5 320 ARG B N 1
ATOM 5762 C CA . ARG B 1 320 ? -8.227 46 10.211 1 91.5 320 ARG B CA 1
ATOM 5763 C C . ARG B 1 320 ? -8.094 44.594 10.828 1 91.5 320 ARG B C 1
ATOM 5765 O O . ARG B 1 320 ? -7.766 44.469 12.008 1 91.5 320 ARG B O 1
ATOM 5772 N N . TYR B 1 321 ? -8.367 43.594 9.969 1 94.88 321 TYR B N 1
ATOM 5773 C CA . TYR B 1 321 ? -8.328 42.219 10.422 1 94.88 321 TYR B CA 1
ATOM 5774 C C . TYR B 1 321 ? -7.172 41.469 9.773 1 94.88 321 TYR B C 1
ATOM 5776 O O . TYR B 1 321 ? -6.754 41.781 8.664 1 94.88 321 TYR B O 1
ATOM 5784 N N . GLY B 1 322 ? -6.73 40.5 10.586 1 95.94 322 GLY B N 1
ATOM 5785 C CA . GLY B 1 322 ? -5.711 39.625 10.016 1 95.94 322 GLY B CA 1
ATOM 5786 C C . GLY B 1 322 ? -6.223 38.781 8.859 1 95.94 322 GLY B C 1
ATOM 5787 O O . GLY B 1 322 ? -7.434 38.656 8.68 1 95.94 322 GLY B O 1
ATOM 5788 N N . PHE B 1 323 ? -5.305 38.344 8.047 1 96.56 323 PHE B N 1
ATOM 5789 C CA . PHE B 1 323 ? -5.629 37.531 6.891 1 96.56 323 PHE B CA 1
ATOM 5790 C C . PHE B 1 323 ? -4.59 36.438 6.691 1 96.56 323 PHE B C 1
ATOM 5792 O O . PHE B 1 323 ? -3.398 36.719 6.566 1 96.56 323 PHE B O 1
ATOM 5799 N N . VAL B 1 324 ? -5.062 35.219 6.68 1 96.94 324 VAL B N 1
ATOM 5800 C CA . VAL B 1 324 ? -4.156 34.094 6.52 1 96.94 324 VAL B CA 1
ATOM 5801 C C . VAL B 1 324 ? -4.309 33.5 5.125 1 96.94 324 VAL B C 1
ATOM 5803 O O . VAL B 1 324 ? -5.387 33 4.762 1 96.94 324 VAL B O 1
ATOM 5806 N N . SER B 1 325 ? -3.287 33.531 4.328 1 95.88 325 SER B N 1
ATOM 5807 C CA . SER B 1 325 ? -3.201 32.812 3.068 1 95.88 325 SER B CA 1
ATOM 5808 C C . SER B 1 325 ? -2.615 31.406 3.279 1 95.88 325 SER B C 1
ATOM 5810 O O . SER B 1 325 ? -1.408 31.266 3.49 1 95.88 325 SER B O 1
ATOM 5812 N N . GLN B 1 326 ? -3.484 30.438 3.117 1 96.5 326 GLN B N 1
ATOM 5813 C CA . GLN B 1 326 ? -3.045 29.062 3.344 1 96.5 326 GLN B CA 1
ATOM 5814 C C . GLN B 1 326 ? -2.551 28.422 2.051 1 96.5 326 GLN B C 1
ATOM 5816 O O . GLN B 1 326 ? -3.34 27.859 1.294 1 96.5 326 GLN B O 1
ATOM 5821 N N . ILE B 1 327 ? -1.253 28.484 1.875 1 96.38 327 ILE B N 1
ATOM 5822 C CA . ILE B 1 327 ? -0.654 27.828 0.712 1 96.38 327 ILE B CA 1
ATOM 5823 C C . ILE B 1 327 ? -0.382 26.359 1.021 1 96.38 327 ILE B C 1
ATOM 5825 O O . ILE B 1 327 ? 0.775 25.938 1.115 1 96.38 327 ILE B O 1
ATOM 5829 N N . VAL B 1 328 ? -1.465 25.609 1.089 1 97.69 328 VAL B N 1
ATOM 5830 C CA . VAL B 1 328 ? -1.406 24.203 1.497 1 97.69 328 VAL B CA 1
ATOM 5831 C C . VAL B 1 328 ? -2.227 23.344 0.534 1 97.69 328 VAL B C 1
ATOM 5833 O O . VAL B 1 328 ? -3.439 23.531 0.411 1 97.69 328 VAL B O 1
ATOM 5836 N N . MET B 1 329 ? -1.542 22.469 -0.141 1 97.31 329 MET B N 1
ATOM 5837 C CA . MET B 1 329 ? -2.271 21.469 -0.916 1 97.31 329 MET B CA 1
ATOM 5838 C C . MET B 1 329 ? -2.963 20.469 0.003 1 97.31 329 MET B C 1
ATOM 5840 O O . MET B 1 329 ? -2.408 20.078 1.032 1 97.31 329 MET B O 1
ATOM 5844 N N . THR B 1 330 ? -4.145 20.031 -0.37 1 96.44 330 THR B N 1
ATOM 5845 C CA . THR B 1 330 ? -4.961 19.172 0.475 1 96.44 330 THR B CA 1
ATOM 5846 C C . THR B 1 330 ? -5.191 17.812 -0.194 1 96.44 330 THR B C 1
ATOM 5848 O O . THR B 1 330 ? -6.016 17.703 -1.102 1 96.44 330 THR B O 1
ATOM 5851 N N . PRO B 1 331 ? -4.574 16.828 0.346 1 95.31 331 PRO B N 1
ATOM 5852 C CA . PRO B 1 331 ? -4.812 15.516 -0.254 1 95.31 331 PRO B CA 1
ATOM 5853 C C . PRO B 1 331 ? -6.246 15.031 -0.051 1 95.31 331 PRO B C 1
ATOM 5855 O O . PRO B 1 331 ? -6.84 15.266 1.003 1 95.31 331 PRO B O 1
ATOM 5858 N N . ASP B 1 332 ? -6.793 14.414 -1.062 1 93.5 332 ASP B N 1
ATOM 5859 C CA . ASP B 1 332 ? -8.055 13.703 -0.918 1 93.5 332 ASP B CA 1
ATOM 5860 C C . ASP B 1 332 ? -7.832 12.195 -0.84 1 93.5 332 ASP B C 1
ATOM 5862 O O . ASP B 1 332 ? -6.691 11.727 -0.892 1 93.5 332 ASP B O 1
ATOM 5866 N N . LEU B 1 333 ? -8.93 11.484 -0.65 1 92.25 333 LEU B N 1
ATOM 5867 C CA . LEU B 1 333 ? -8.82 10.047 -0.448 1 92.25 333 LEU B CA 1
ATOM 5868 C C . LEU B 1 333 ? -8.18 9.375 -1.658 1 92.25 333 LEU B C 1
ATOM 5870 O O . LEU B 1 333 ? -7.391 8.438 -1.509 1 92.25 333 LEU B O 1
ATOM 5874 N N . ASN B 1 334 ? -8.602 9.781 -2.848 1 94.31 334 ASN B N 1
ATOM 5875 C CA . ASN B 1 334 ? -8.023 9.188 -4.051 1 94.31 334 ASN B CA 1
ATOM 5876 C C . ASN B 1 334 ? -6.512 9.359 -4.09 1 94.31 334 ASN B C 1
ATOM 5878 O O . ASN B 1 334 ? -5.781 8.422 -4.422 1 94.31 334 ASN B O 1
ATOM 5882 N N . MET B 1 335 ? -5.988 10.539 -3.736 1 95.69 335 MET B N 1
ATOM 5883 C CA . MET B 1 335 ? -4.551 10.781 -3.672 1 95.69 335 MET B CA 1
ATOM 5884 C C . MET B 1 335 ? -3.895 9.891 -2.625 1 95.69 335 MET B C 1
ATOM 5886 O O . MET B 1 335 ? -2.822 9.328 -2.863 1 95.69 335 MET B O 1
ATOM 5890 N N . MET B 1 336 ? -4.527 9.766 -1.532 1 95.88 336 MET B N 1
ATOM 5891 C CA . MET B 1 336 ? -3.982 8.945 -0.457 1 95.88 336 MET B CA 1
ATOM 5892 C C . MET B 1 336 ? -3.873 7.488 -0.889 1 95.88 336 MET B C 1
ATOM 5894 O O . MET B 1 336 ? -2.85 6.84 -0.658 1 95.88 336 MET B O 1
ATOM 5898 N N . VAL B 1 337 ? -4.906 6.961 -1.538 1 95.56 337 VAL B N 1
ATOM 5899 C CA . VAL B 1 337 ? -4.914 5.574 -1.989 1 95.56 337 VAL B CA 1
ATOM 5900 C C . VAL B 1 337 ? -3.887 5.387 -3.104 1 95.56 337 VAL B C 1
ATOM 5902 O O . VAL B 1 337 ? -3.143 4.402 -3.115 1 95.56 337 VAL B O 1
ATOM 5905 N N . ASN B 1 338 ? -3.814 6.359 -4.062 1 96.62 338 ASN B N 1
ATOM 5906 C CA . ASN B 1 338 ? -2.781 6.309 -5.094 1 96.62 338 ASN B CA 1
ATOM 5907 C C . ASN B 1 338 ? -1.383 6.277 -4.484 1 96.62 338 ASN B C 1
ATOM 5909 O O . ASN B 1 338 ? -0.47 5.664 -5.043 1 96.62 338 ASN B O 1
ATOM 5913 N N . GLY B 1 339 ? -1.282 6.895 -3.344 1 97.12 339 GLY B N 1
ATOM 5914 C CA . GLY B 1 339 ? -0.003 6.988 -2.658 1 97.12 339 GLY B CA 1
ATOM 5915 C C . GLY B 1 339 ? 0.511 5.648 -2.17 1 97.12 339 GLY B C 1
ATOM 5916 O O . GLY B 1 339 ? 1.687 5.516 -1.821 1 97.12 339 GLY B O 1
ATOM 5917 N N . LEU B 1 340 ? -0.321 4.641 -2.096 1 96.12 340 LEU B N 1
ATOM 5918 C CA . LEU B 1 340 ? 0.108 3.291 -1.746 1 96.12 340 LEU B CA 1
ATOM 5919 C C . LEU B 1 340 ? 0.905 2.662 -2.883 1 96.12 340 LEU B C 1
ATOM 5921 O O . LEU B 1 340 ? 1.619 1.678 -2.676 1 96.12 340 LEU B O 1
ATOM 5925 N N . PHE B 1 341 ? 0.747 3.242 -4.082 1 94.5 341 PHE B N 1
ATOM 5926 C CA . PHE B 1 341 ? 1.323 2.598 -5.258 1 94.5 341 PHE B CA 1
ATOM 5927 C C . PHE B 1 341 ? 2.32 3.523 -5.945 1 94.5 341 PHE B C 1
ATOM 5929 O O . PHE B 1 341 ? 3.207 3.061 -6.668 1 94.5 341 PHE B O 1
ATOM 5936 N N . GLU B 1 342 ? 2.125 4.871 -5.777 1 95.25 342 GLU B N 1
ATOM 5937 C CA . GLU B 1 342 ? 2.996 5.852 -6.418 1 95.25 342 GLU B CA 1
ATOM 5938 C C . GLU B 1 342 ? 3.102 7.125 -5.59 1 95.25 342 GLU B C 1
ATOM 5940 O O . GLU B 1 342 ? 2.324 7.332 -4.652 1 95.25 342 GLU B O 1
ATOM 5945 N N . SER B 1 343 ? 4.09 7.977 -5.922 1 96.88 343 SER B N 1
ATOM 5946 C CA . SER B 1 343 ? 4.23 9.258 -5.234 1 96.88 343 SER B CA 1
ATOM 5947 C C . SER B 1 343 ? 3.125 10.227 -5.641 1 96.88 343 SER B C 1
ATOM 5949 O O . SER B 1 343 ? 2.67 10.219 -6.785 1 96.88 343 SER B O 1
ATOM 5951 N N . PRO B 1 344 ? 2.721 11.141 -4.73 1 98 344 PRO B N 1
ATOM 5952 C CA . PRO B 1 344 ? 3.207 11.32 -3.359 1 98 344 PRO B CA 1
ATOM 5953 C C . PRO B 1 344 ? 2.592 10.32 -2.379 1 98 344 PRO B C 1
ATOM 5955 O O . PRO B 1 344 ? 1.425 9.945 -2.525 1 98 344 PRO B O 1
ATOM 5958 N N . LYS B 1 345 ? 3.348 9.93 -1.361 1 97.75 345 LYS B N 1
ATOM 5959 C CA . LYS B 1 345 ? 2.922 8.93 -0.382 1 97.75 345 LYS B CA 1
ATOM 5960 C C . LYS B 1 345 ? 2.574 9.586 0.952 1 97.75 345 LYS B C 1
ATOM 5962 O O . LYS B 1 345 ? 2.191 8.906 1.904 1 97.75 345 LYS B O 1
ATOM 5967 N N . SER B 1 346 ? 2.777 10.852 1.024 1 98 346 SER B N 1
ATOM 5968 C CA . SER B 1 346 ? 2.588 11.641 2.236 1 98 346 SER B CA 1
ATOM 5969 C C . SER B 1 346 ? 2.447 13.125 1.916 1 98 346 SER B C 1
ATOM 5971 O O . SER B 1 346 ? 2.676 13.547 0.779 1 98 346 SER B O 1
ATOM 5973 N N . VAL B 1 347 ? 2.078 13.867 2.936 1 98.19 347 VAL B N 1
ATOM 5974 C CA . VAL B 1 347 ? 2.078 15.32 2.787 1 98.19 347 VAL B CA 1
ATOM 5975 C C . VAL B 1 347 ? 3.506 15.812 2.574 1 98.19 347 VAL B C 1
ATOM 5977 O O . VAL B 1 347 ? 3.732 16.766 1.829 1 98.19 347 VAL B O 1
ATOM 5980 N N . LYS B 1 348 ? 4.453 15.172 3.207 1 97.88 348 LYS B N 1
ATOM 5981 C CA . LYS B 1 348 ? 5.852 15.555 3.031 1 97.88 348 LYS B CA 1
ATOM 5982 C C . LYS B 1 348 ? 6.277 15.414 1.572 1 97.88 348 LYS B C 1
ATOM 5984 O O . LYS B 1 348 ? 6.875 16.328 1.006 1 97.88 348 LYS B O 1
ATOM 5989 N N . GLU B 1 349 ? 5.961 14.297 0.995 1 97.88 349 GLU B N 1
ATOM 5990 C CA . GLU B 1 349 ? 6.324 14.086 -0.403 1 97.88 349 GLU B CA 1
ATOM 5991 C C . GLU B 1 349 ? 5.539 15.016 -1.324 1 97.88 349 GLU B C 1
ATOM 5993 O O . GLU B 1 349 ? 6.074 15.508 -2.32 1 97.88 349 GLU B O 1
ATOM 5998 N N . LEU B 1 350 ? 4.27 15.203 -0.979 1 98.06 350 LEU B N 1
ATOM 5999 C CA . LEU B 1 350 ? 3.453 16.141 -1.741 1 98.06 350 LEU B CA 1
ATOM 6000 C C . LEU B 1 350 ? 4.082 17.531 -1.749 1 98.06 350 LEU B C 1
ATOM 6002 O O . LEU B 1 350 ? 4.184 18.172 -2.801 1 98.06 350 LEU B O 1
ATOM 6006 N N . ALA B 1 351 ? 4.516 17.969 -0.628 1 97.75 351 ALA B N 1
ATOM 6007 C CA . ALA B 1 351 ? 5.172 19.266 -0.49 1 97.75 351 ALA B CA 1
ATOM 6008 C C . ALA B 1 351 ? 6.508 19.297 -1.231 1 97.75 351 ALA B C 1
ATOM 6010 O O . ALA B 1 351 ? 6.816 20.25 -1.942 1 97.75 351 ALA B O 1
ATOM 6011 N N . THR B 1 352 ? 7.281 18.234 -1.078 1 97.06 352 THR B N 1
ATOM 6012 C CA . THR B 1 352 ? 8.586 18.141 -1.729 1 97.06 352 THR B CA 1
ATOM 6013 C C . THR B 1 352 ? 8.438 18.25 -3.244 1 97.06 352 THR B C 1
ATOM 6015 O O . THR B 1 352 ? 9.25 18.922 -3.898 1 97.06 352 THR B O 1
ATOM 6018 N N . MET B 1 353 ? 7.418 17.719 -3.723 1 95.88 353 MET B N 1
ATOM 6019 C CA . MET B 1 353 ? 7.211 17.656 -5.168 1 95.88 353 MET B CA 1
ATOM 6020 C C . MET B 1 353 ? 6.699 19 -5.703 1 95.88 353 MET B C 1
ATOM 6022 O O . MET B 1 353 ? 6.891 19.312 -6.879 1 95.88 353 MET B O 1
ATOM 6026 N N . ASN B 1 354 ? 6.078 19.812 -4.797 1 96.06 354 ASN B N 1
ATOM 6027 C CA . ASN B 1 354 ? 5.277 20.891 -5.379 1 96.06 354 ASN B CA 1
ATOM 6028 C C . ASN B 1 354 ? 5.652 22.25 -4.797 1 96.06 354 ASN B C 1
ATOM 6030 O O . ASN B 1 354 ? 5.379 23.281 -5.406 1 96.06 354 ASN B O 1
ATOM 6034 N N . TYR B 1 355 ? 6.32 22.375 -3.648 1 95.88 355 TYR B N 1
ATOM 6035 C CA . TYR B 1 355 ? 6.367 23.625 -2.908 1 95.88 355 TYR B CA 1
ATOM 6036 C C . TYR B 1 355 ? 7.637 24.406 -3.23 1 95.88 355 TYR B C 1
ATOM 6038 O O . TYR B 1 355 ? 7.812 25.531 -2.773 1 95.88 355 TYR B O 1
ATOM 6046 N N . GLY B 1 356 ? 8.516 23.859 -4.082 1 94.88 356 GLY B N 1
ATOM 6047 C CA . GLY B 1 356 ? 9.727 24.547 -4.492 1 94.88 356 GLY B CA 1
ATOM 6048 C C . GLY B 1 356 ? 9.445 25.859 -5.211 1 94.88 356 GLY B C 1
ATOM 6049 O O . GLY B 1 356 ? 10.273 26.766 -5.207 1 94.88 356 GLY B O 1
ATOM 6050 N N . VAL B 1 357 ? 8.312 26.047 -5.723 1 94.88 357 VAL B N 1
ATOM 6051 C CA . VAL B 1 357 ? 7.961 27.203 -6.539 1 94.88 357 VAL B CA 1
ATOM 6052 C C . VAL B 1 357 ? 7.383 28.297 -5.656 1 94.88 357 VAL B C 1
ATOM 6054 O O . VAL B 1 357 ? 7.281 29.453 -6.078 1 94.88 357 VAL B O 1
ATOM 6057 N N . ILE B 1 358 ? 7.051 27.984 -4.434 1 95.62 358 ILE B N 1
ATOM 6058 C CA . ILE B 1 358 ? 6.262 28.875 -3.59 1 95.62 358 ILE B CA 1
ATOM 6059 C C . ILE B 1 358 ? 7.051 30.156 -3.311 1 95.62 358 ILE B C 1
ATOM 6061 O O . ILE B 1 358 ? 6.527 31.266 -3.463 1 95.62 358 ILE B O 1
ATOM 6065 N N . PRO B 1 359 ? 8.344 30.078 -2.955 1 95.31 359 PRO B N 1
ATOM 6066 C CA . PRO B 1 359 ? 9.078 31.312 -2.662 1 95.31 359 PRO B CA 1
ATOM 6067 C C . PRO B 1 359 ? 9.125 32.281 -3.85 1 95.31 359 PRO B C 1
ATOM 6069 O O . PRO B 1 359 ? 8.883 33.469 -3.689 1 95.31 359 PRO B O 1
ATOM 6072 N N . THR B 1 360 ? 9.359 31.781 -5 1 95.19 360 THR B N 1
ATOM 6073 C CA . THR B 1 360 ? 9.391 32.625 -6.195 1 95.19 360 THR B CA 1
ATOM 6074 C C . THR B 1 360 ? 8.008 33.156 -6.5 1 95.19 360 THR B C 1
ATOM 6076 O O . THR B 1 360 ? 7.871 34.312 -6.906 1 95.19 360 THR B O 1
ATOM 6079 N N . TRP B 1 361 ? 7.043 32.344 -6.309 1 95.62 361 TRP B N 1
ATOM 6080 C CA . TRP B 1 361 ? 5.668 32.781 -6.543 1 95.62 361 TRP B CA 1
ATOM 6081 C C . TRP B 1 361 ? 5.281 33.906 -5.598 1 95.62 361 TRP B C 1
ATOM 6083 O O . TRP B 1 361 ? 4.633 34.875 -6.008 1 95.62 361 TRP B O 1
ATOM 6093 N N . ILE B 1 362 ? 5.648 33.812 -4.371 1 93.75 362 ILE B N 1
ATOM 6094 C CA . ILE B 1 362 ? 5.395 34.875 -3.381 1 93.75 362 ILE B CA 1
ATOM 6095 C C . ILE B 1 362 ? 6.074 36.156 -3.812 1 93.75 362 ILE B C 1
ATOM 6097 O O . ILE B 1 362 ? 5.465 37.219 -3.766 1 93.75 362 ILE B O 1
ATOM 6101 N N . SER B 1 363 ? 7.262 36.125 -4.27 1 91.38 363 SER B N 1
ATOM 6102 C CA . SER B 1 363 ? 8.078 37.281 -4.594 1 91.38 363 SER B CA 1
ATOM 6103 C C . SER B 1 363 ? 7.59 37.969 -5.871 1 91.38 363 SER B C 1
ATOM 6105 O O . SER B 1 363 ? 7.617 39.188 -5.984 1 91.38 363 SER B O 1
ATOM 6107 N N . ASN B 1 364 ? 7.066 37.156 -6.742 1 90.25 364 ASN B N 1
ATOM 6108 C CA . ASN B 1 364 ? 6.855 37.719 -8.078 1 90.25 364 ASN B CA 1
ATOM 6109 C C . ASN B 1 364 ? 5.371 37.938 -8.359 1 90.25 364 ASN B C 1
ATOM 6111 O O . ASN B 1 364 ? 5.016 38.812 -9.141 1 90.25 364 ASN B O 1
ATOM 6115 N N . ASP B 1 365 ? 4.547 37.156 -7.746 1 84.75 365 ASP B N 1
ATOM 6116 C CA . ASP B 1 365 ? 3.193 37.094 -8.289 1 84.75 365 ASP B CA 1
ATOM 6117 C C . ASP B 1 365 ? 2.168 37.531 -7.246 1 84.75 365 ASP B C 1
ATOM 6119 O O . ASP B 1 365 ? 1.059 37.938 -7.594 1 84.75 365 ASP B O 1
ATOM 6123 N N . LEU B 1 366 ? 2.494 37.406 -6.027 1 84.31 366 LEU B N 1
ATOM 6124 C CA . LEU B 1 366 ? 1.511 37.75 -5.012 1 84.31 366 LEU B CA 1
ATOM 6125 C C . LEU B 1 366 ? 1.525 39.25 -4.75 1 84.31 366 LEU B C 1
ATOM 6127 O O . LEU B 1 366 ? 2.592 39.875 -4.703 1 84.31 366 LEU B O 1
ATOM 6131 N N . PRO B 1 367 ? 0.273 39.719 -4.703 1 80.25 367 PRO B N 1
ATOM 6132 C CA . PRO B 1 367 ? 0.204 41.156 -4.387 1 80.25 367 PRO B CA 1
ATOM 6133 C C . PRO B 1 367 ? 0.671 41.469 -2.965 1 80.25 367 PRO B C 1
ATOM 6135 O O . PRO B 1 367 ? -0.015 41.125 -1.997 1 80.25 367 PRO B O 1
ATOM 6138 N N . ASP B 1 368 ? 1.693 42.25 -2.832 1 76.31 368 ASP B N 1
ATOM 6139 C CA . ASP B 1 368 ? 2.33 42.531 -1.55 1 76.31 368 ASP B CA 1
ATOM 6140 C C . ASP B 1 368 ? 1.419 43.344 -0.654 1 76.31 368 ASP B C 1
ATOM 6142 O O . ASP B 1 368 ? 1.37 43.156 0.56 1 76.31 368 ASP B O 1
ATOM 6146 N N . SER B 1 369 ? 0.652 44.062 -1.333 1 82.94 369 SER B N 1
ATOM 6147 C CA . SER B 1 369 ? -0.177 44.969 -0.548 1 82.94 369 SER B CA 1
ATOM 6148 C C . SER B 1 369 ? -1.333 44.219 0.116 1 82.94 369 SER B C 1
ATOM 6150 O O . SER B 1 369 ? -1.942 44.719 1.059 1 82.94 369 SER B O 1
ATOM 6152 N N . LYS B 1 370 ? -1.551 43.031 -0.288 1 89.88 370 LYS B N 1
ATOM 6153 C CA . LYS B 1 370 ? -2.721 42.312 0.226 1 89.88 370 LYS B CA 1
ATOM 6154 C C . LYS B 1 370 ? -2.311 41.188 1.153 1 89.88 370 LYS B C 1
ATOM 6156 O O . LYS B 1 370 ? -3.125 40.688 1.939 1 89.88 370 LYS B O 1
ATOM 6161 N N . MET B 1 371 ? -1.117 40.844 1.159 1 93.88 371 MET B N 1
ATOM 6162 C CA . MET B 1 371 ? -0.639 39.688 1.934 1 93.88 371 MET B CA 1
ATOM 6163 C C . MET B 1 371 ? -0.498 40.062 3.408 1 93.88 371 MET B C 1
ATOM 6165 O O . MET B 1 371 ? -0.233 41.219 3.744 1 93.88 371 MET B O 1
ATOM 6169 N N . ASN B 1 372 ? -0.688 39.094 4.27 1 97.31 372 ASN B N 1
ATOM 6170 C CA . ASN B 1 372 ? -0.462 39.25 5.703 1 97.31 372 ASN B CA 1
ATOM 6171 C C . ASN B 1 372 ? 0.202 38 6.285 1 97.31 372 ASN B C 1
ATOM 6173 O O . ASN B 1 372 ? 1.419 37.844 6.184 1 97.31 372 ASN B O 1
ATOM 6177 N N . VAL B 1 373 ? -0.565 37.031 6.695 1 97.81 373 VAL B N 1
ATOM 6178 C CA . VAL B 1 373 ? -0.005 35.781 7.199 1 97.81 373 VAL B CA 1
ATOM 6179 C C . VAL B 1 373 ? 0.021 34.75 6.082 1 97.81 373 VAL B C 1
ATOM 6181 O O . VAL B 1 373 ? -0.951 34.594 5.336 1 97.81 373 VAL B O 1
ATOM 6184 N N . VAL B 1 374 ? 1.141 34.031 5.934 1 97.31 374 VAL B N 1
ATOM 6185 C CA . VAL B 1 374 ? 1.274 33 4.902 1 97.31 374 VAL B CA 1
ATOM 6186 C C . VAL B 1 374 ? 1.701 31.688 5.539 1 97.31 374 VAL B C 1
ATOM 6188 O O . VAL B 1 374 ? 2.771 31.609 6.145 1 97.31 374 VAL B O 1
ATOM 6191 N N . ASN B 1 375 ? 0.863 30.672 5.441 1 95.94 375 ASN B N 1
ATOM 6192 C CA . ASN B 1 375 ? 1.252 29.391 6.035 1 95.94 375 ASN B CA 1
ATOM 6193 C C . ASN B 1 375 ? 1.5 28.328 4.965 1 95.94 375 ASN B C 1
ATOM 6195 O O . ASN B 1 375 ? 1.016 28.453 3.84 1 95.94 375 ASN B O 1
ATOM 6199 N N . ALA B 1 376 ? 2.277 27.375 5.309 1 96.5 376 ALA B N 1
ATOM 6200 C CA . ALA B 1 376 ? 2.645 26.266 4.434 1 96.5 376 ALA B CA 1
ATOM 6201 C C . ALA B 1 376 ? 2.891 25 5.242 1 96.5 376 ALA B C 1
ATOM 6203 O O . ALA B 1 376 ? 3.082 25.047 6.461 1 96.5 376 ALA B O 1
ATOM 6204 N N . ASP B 1 377 ? 2.785 23.891 4.578 1 98.06 377 ASP B N 1
ATOM 6205 C CA . ASP B 1 377 ? 3.229 22.609 5.121 1 98.06 377 ASP B CA 1
ATOM 6206 C C . ASP B 1 377 ? 4.715 22.375 4.844 1 98.06 377 ASP B C 1
ATOM 6208 O O . ASP B 1 377 ? 5.211 22.719 3.771 1 98.06 377 ASP B O 1
ATOM 6212 N N . TYR B 1 378 ? 5.398 21.891 5.906 1 97.88 378 TYR B N 1
ATOM 6213 C CA . TYR B 1 378 ? 6.797 21.516 5.738 1 97.88 378 TYR B CA 1
ATOM 6214 C C . TYR B 1 378 ? 7.605 22.672 5.145 1 97.88 378 TYR B C 1
ATOM 6216 O O . TYR B 1 378 ? 8.312 22.484 4.148 1 97.88 378 TYR B O 1
ATOM 6224 N N . TYR B 1 379 ? 7.531 23.719 5.805 1 97.5 379 TYR B N 1
ATOM 6225 C CA . TYR B 1 379 ? 8.07 24.984 5.352 1 97.5 379 TYR B CA 1
ATOM 6226 C C . TYR B 1 379 ? 9.578 24.891 5.125 1 97.5 379 TYR B C 1
ATOM 6228 O O . TYR B 1 379 ? 10.141 25.656 4.34 1 97.5 379 TYR B O 1
ATOM 6236 N N . HIS B 1 380 ? 10.266 23.938 5.77 1 96.81 380 HIS B N 1
ATOM 6237 C CA . HIS B 1 380 ? 11.719 23.922 5.875 1 96.81 380 HIS B CA 1
ATOM 6238 C C . HIS B 1 380 ? 12.336 23.094 4.758 1 96.81 380 HIS B C 1
ATOM 6240 O O . HIS B 1 380 ? 13.562 23 4.656 1 96.81 380 HIS B O 1
ATOM 6246 N N . LEU B 1 381 ? 11.539 22.484 3.93 1 95.31 381 LEU B N 1
ATOM 6247 C CA . LEU B 1 381 ? 12.016 21.5 2.973 1 95.31 381 LEU B CA 1
ATOM 6248 C C . LEU B 1 381 ? 13.039 22.094 2.021 1 95.31 381 LEU B C 1
ATOM 6250 O O . LEU B 1 381 ? 13.93 21.406 1.531 1 95.31 381 LEU B O 1
ATOM 6254 N N . PHE B 1 382 ? 12.938 23.391 1.766 1 93.88 382 PHE B N 1
ATOM 6255 C CA . PHE B 1 382 ? 13.852 24.062 0.853 1 93.88 382 PHE B CA 1
ATOM 6256 C C . PHE B 1 382 ? 14.664 25.125 1.584 1 93.88 382 PHE B C 1
ATOM 6258 O O . PHE B 1 382 ? 14.914 26.203 1.044 1 93.88 382 PHE B O 1
ATOM 6265 N N . GLY B 1 383 ? 14.984 24.734 2.842 1 94.19 383 GLY B N 1
ATOM 6266 C CA . GLY B 1 383 ? 15.766 25.656 3.65 1 94.19 383 GLY B CA 1
ATOM 6267 C C . GLY B 1 383 ? 14.961 26.828 4.168 1 94.19 383 GLY B C 1
ATOM 6268 O O . GLY B 1 383 ? 13.852 26.641 4.68 1 94.19 383 GLY B O 1
ATOM 6269 N N . ASP B 1 384 ? 15.656 28 4.066 1 96.38 384 ASP B N 1
ATOM 6270 C CA . ASP B 1 384 ? 15.016 29.188 4.625 1 96.38 384 ASP B CA 1
ATOM 6271 C C . ASP B 1 384 ? 14.289 29.984 3.541 1 96.38 384 ASP B C 1
ATOM 6273 O O . ASP B 1 384 ? 13.852 31.109 3.781 1 96.38 384 ASP B O 1
ATOM 6277 N N . ASP B 1 385 ? 14.094 29.359 2.348 1 96.12 385 ASP B N 1
ATOM 6278 C CA . ASP B 1 385 ? 13.578 30.078 1.186 1 96.12 385 ASP B CA 1
ATOM 6279 C C . ASP B 1 385 ? 12.164 30.578 1.439 1 96.12 385 ASP B C 1
ATOM 6281 O O . ASP B 1 385 ? 11.836 31.734 1.111 1 96.12 385 ASP B O 1
ATOM 6285 N N . PHE B 1 386 ? 11.328 29.766 1.922 1 97.44 386 PHE B N 1
ATOM 6286 C CA . PHE B 1 386 ? 9.938 30.141 2.162 1 97.44 386 PHE B CA 1
ATOM 6287 C C . PHE B 1 386 ? 9.852 31.312 3.133 1 97.44 386 PHE B C 1
ATOM 6289 O O . PHE B 1 386 ? 9.219 32.312 2.838 1 97.44 386 PHE B O 1
ATOM 6296 N N . VAL B 1 387 ? 10.492 31.188 4.266 1 98.31 387 VAL B N 1
ATOM 6297 C CA . VAL B 1 387 ? 10.453 32.188 5.312 1 98.31 387 VAL B CA 1
ATOM 6298 C C . VAL B 1 387 ? 11.078 33.5 4.797 1 98.31 387 VAL B C 1
ATOM 6300 O O . VAL B 1 387 ? 10.531 34.594 5.004 1 98.31 387 VAL B O 1
ATOM 6303 N N . SER B 1 388 ? 12.172 33.344 4.102 1 97.5 388 SER B N 1
ATOM 6304 C CA . SER B 1 388 ? 12.859 34.469 3.531 1 97.5 388 SER B CA 1
ATOM 6305 C C . SER B 1 388 ? 11.961 35.25 2.557 1 97.5 388 SER B C 1
ATOM 6307 O O . SER B 1 388 ? 11.898 36.469 2.586 1 97.5 388 SER B O 1
ATOM 6309 N N . ALA B 1 389 ? 11.312 34.531 1.729 1 96.88 389 ALA B N 1
ATOM 6310 C CA . ALA B 1 389 ? 10.453 35.125 0.718 1 96.88 389 ALA B CA 1
ATOM 6311 C C . ALA B 1 389 ? 9.32 35.938 1.366 1 96.88 389 ALA B C 1
ATOM 6313 O O . ALA B 1 389 ? 8.953 37 0.889 1 96.88 389 ALA B O 1
ATOM 6314 N N . VAL B 1 390 ? 8.75 35.406 2.404 1 97.75 390 VAL B N 1
ATOM 6315 C CA . VAL B 1 390 ? 7.648 36.094 3.076 1 97.75 390 VAL B CA 1
ATOM 6316 C C . VAL B 1 390 ? 8.156 37.344 3.768 1 97.75 390 VAL B C 1
ATOM 6318 O O . VAL B 1 390 ? 7.586 38.438 3.592 1 97.75 390 VAL B O 1
ATOM 6321 N N . ILE B 1 391 ? 9.258 37.281 4.543 1 97.69 391 ILE B N 1
ATOM 6322 C CA . ILE B 1 391 ? 9.797 38.406 5.297 1 97.69 391 ILE B CA 1
ATOM 6323 C C . ILE B 1 391 ? 10.258 39.5 4.336 1 97.69 391 ILE B C 1
ATOM 6325 O O . ILE B 1 391 ? 10.078 40.688 4.609 1 97.69 391 ILE B O 1
ATOM 6329 N N . ALA B 1 392 ? 10.773 39.125 3.207 1 96.12 392 ALA B N 1
ATOM 6330 C CA . ALA B 1 392 ? 11.289 40.062 2.223 1 96.12 392 ALA B CA 1
ATOM 6331 C C . ALA B 1 392 ? 10.188 40.969 1.713 1 96.12 392 ALA B C 1
ATOM 6333 O O . ALA B 1 392 ? 10.445 42.125 1.319 1 96.12 392 ALA B O 1
ATOM 6334 N N . GLN B 1 393 ? 8.977 40.531 1.805 1 96.06 393 GLN B N 1
ATOM 6335 C CA . GLN B 1 393 ? 7.863 41.312 1.292 1 96.06 393 GLN B CA 1
ATOM 6336 C C . GLN B 1 393 ? 7.566 42.5 2.199 1 96.06 393 GLN B C 1
ATOM 6338 O O . GLN B 1 393 ? 6.809 43.406 1.827 1 96.06 393 GLN B O 1
ATOM 6343 N N . ASN B 1 394 ? 8.164 42.562 3.299 1 95.75 394 ASN B N 1
ATOM 6344 C CA . ASN B 1 394 ? 8 43.719 4.199 1 95.75 394 ASN B CA 1
ATOM 6345 C C . ASN B 1 394 ? 8.938 44.844 3.828 1 95.75 394 ASN B C 1
ATOM 6347 O O . ASN B 1 394 ? 8.828 45.969 4.379 1 95.75 394 ASN B O 1
ATOM 6351 N N . LEU B 1 395 ? 9.867 44.656 2.936 1 92.94 395 LEU B N 1
ATOM 6352 C CA . LEU B 1 395 ? 10.945 45.594 2.66 1 92.94 395 LEU B CA 1
ATOM 6353 C C . LEU B 1 395 ? 10.727 46.312 1.322 1 92.94 395 LEU B C 1
ATOM 6355 O O . LEU B 1 395 ? 10.109 45.75 0.416 1 92.94 395 LEU B O 1
#

Radius of gyration: 35.85 Å; Cα contacts (8 Å, |Δi|>4): 1394; chains: 2; bounding box: 71×101×68 Å

Secondary structure (DSSP, 8-state):
-----------------SGGGSTHHHHHHHHHHHHT---------SS---HHHHTTSPPEEE-TTSSSEEEGGGHHHHTHHHHTTSBGGGS-EEEETTTTGGG--TTSPBPTHHHH-GGGTHHHHHHHHHHHTT--THHHHHHHHHHH----S-HHHHHHHT--EEEEEEEE-TT--SHHHHEEEESSBEEEEHHHHHHHHHHHHHH-TT--EEEEEEEEES--SHHHHHHHHHHHHHHH-GGGBPPTTT--TT-BHHHHTTSS--EEEEE--HHHHHHHHHHHTPEEGGGEEEE---BSSHHHHHHHHHHHHHH---TTSEEEEEE-B---HHHHHHTTTSS--SHHHHHHHHGGGHHHHHHHTS-TTT--EEEESSGGGGTTHHHHHHHHTT-/-----------------SGGGSTHHHHHHHHHHHHT---------SS---HHHHTTSPPEEE-TTSSSEEEGGGHHHHTHHHHTTSBGGGS-EEEETTTTGGG--TTSPBPTHHHH-GGGTHHHHHHHHHHHTT--THHHHHHHHHHH----S-HHHHHHHT--EEEEEEEE-TT--SHHHHEEEESSBEEEEHHHHHHHHHHHHHH-TT--EEEEEEEEES--SHHHHHHHHHHHHHHH-GGGBPPTTT--TT-BHHHHTTSS--EEEEE--HHHHHHHHHHHTPEEGGGEEEE---BSSHHHHHHHHHHHHHH---TTSEEEEEE-B---HHHHHHTTTSS--SHHHHHHHHGGGHHHHHHHTS-TTT--EEEESSGGGGTTHHHHHHHHTT-

Nearest PDB structures (foldseek):
  4qj4-assembly1_B  TM=6.151E-01  e=1.653E-05  Homo sapiens
  7sq2-assembly1_B  TM=5.685E-01  e=8.170E-05  Homo sapiens
  4gnk-assembly2_D  TM=4.728E-01  e=1.290E-04  Homo sapiens
  8uqo-assembly1_Q  TM=5.349E-01  e=1.129E-03  Homo sapiens
  8emv-assembly1_A  TM=5.487E-01  e=1.886E-03  Homo sapiens

pLDDT: mean 86.49, std 24.16, range [17.81, 98.94]

Solvent-accessible surface area (backbone atoms only — not comparable to full-atom values): 42802 Å² total; per-residue (Å²): 132,86,81,79,78,73,77,78,77,75,76,77,78,77,79,77,82,84,74,80,73,66,70,72,62,62,63,65,60,60,65,61,60,65,66,64,64,63,66,78,69,68,65,73,72,54,90,63,68,58,62,71,59,52,47,73,51,82,32,74,42,83,49,92,91,44,91,63,78,34,38,22,56,42,38,57,49,71,38,31,91,76,45,22,80,43,33,49,21,60,38,38,39,26,28,30,41,48,31,54,20,39,56,39,42,68,89,43,53,76,28,47,36,31,78,68,37,77,91,34,41,62,53,59,50,49,40,50,53,26,53,76,70,68,32,70,51,68,53,54,43,61,65,47,31,47,62,41,25,35,26,70,42,51,63,47,42,40,36,37,42,38,38,35,37,38,31,40,33,38,20,42,42,86,86,30,88,44,77,58,55,16,35,22,19,43,49,54,30,27,35,42,36,45,49,58,52,45,49,30,51,42,53,49,45,74,76,27,79,58,49,59,38,35,40,35,40,70,42,77,25,67,68,84,46,72,63,49,52,51,49,51,54,50,49,50,38,64,71,52,32,69,60,30,40,35,42,61,88,78,45,59,63,43,38,25,52,56,65,41,63,75,49,75,34,32,29,46,39,28,36,51,57,58,69,56,36,75,75,40,12,83,79,69,21,38,38,56,39,86,49,39,46,72,55,80,72,76,23,78,46,69,67,62,38,53,52,46,51,51,52,55,40,71,64,63,78,65,62,62,30,33,41,39,47,53,62,50,75,40,83,48,70,50,51,55,60,47,20,75,78,40,86,44,63,26,42,61,47,43,37,69,74,58,49,78,53,48,32,60,42,50,68,71,66,49,61,64,88,56,41,17,33,40,26,26,49,49,56,54,74,69,52,56,44,44,45,47,34,34,49,53,61,64,108,132,86,79,79,80,76,77,75,78,77,77,78,77,76,79,77,83,85,74,80,74,65,71,74,62,62,64,66,59,60,63,62,61,64,68,66,63,62,68,78,68,68,63,76,72,56,89,62,68,58,63,72,60,54,48,73,51,82,33,73,40,82,51,92,92,44,92,63,76,35,39,20,56,42,40,57,48,70,39,31,94,76,45,22,80,42,33,50,21,61,37,36,39,26,27,32,41,48,31,54,21,39,55,36,42,68,88,43,55,76,28,48,37,32,78,70,37,78,92,34,41,60,54,59,51,50,41,51,52,27,52,74,71,67,32,68,51,69,53,54,45,60,66,46,29,45,62,40,25,33,28,71,42,50,63,47,42,38,35,37,42,38,38,36,37,37,32,38,32,39,20,42,42,85,86,31,88,45,76,59,54,16,33,22,21,43,51,54,30,27,34,42,37,44,48,58,51,45,50,30,52,41,51,48,44,73,75,28,80,57,48,61,38,34,41,36,41,70,44,79,25,67,69,85,47,73,62,49,53,51,49,49,55,49,51,50,39,64,70,53,33,69,62,29,39,35,42,61,92,79,45,60,64,44,39,25,52,55,66,42,63,75,49,72,33,30,30,47,38,29,37,51,56,58,69,56,36,75,76,39,13,82,81,68,21,36,38,56,39,84,49,39,49,72,56,81,72,75,24,77,45,67,67,62,38,53,52,46,51,52,54,53,41,70,64,63,81,66,62,62,29,32,40,40,48,52,63,49,77,39,82,50,70,50,51,55,58,48,19,75,79,41,86,45,64,27,41,60,47,44,36,68,74,59,49,81,54,48,31,59,42,51,66,70,68,48,61,62,89,56,41,17,31,39,25,26,48,48,57,55,76,69,51,55,43,45,47,47,34,34,48,52,61,63,107